Protein AF-0000000085055663 (afdb_homodimer)

Foldseek 3Di:
DPPPCLQADDLQLLLCLLVVLLNVVVVVLVVLLVVCVVVVQAADDCPPPDLVVLLVVLVVSLLVSLQSLQDFLCCVQVPVSSNVSNLVSCPLGYDPLSSVQLCQLRAQFVVLCVQLADPVSCVVPRVCSSNVLAREWEFQDFQQDDPPSQPQAWEWEADLVVQKTFIFQPDNRNWGWFTWQCAQQHFKYFHWHFYQAPNDTQTTFTFIGTQADSVVRDGDPQKDKHFPDDALASSNIGIMIMGGGRDIGHLNRTSDPAWHADNNGDIDGPDDGNVVVVVVSVLSSQSSLLVLLVLLLVLLLLLLLLLLLLQQFDFDDDDPPDGGHRNCPDCVNLLLSLLSLLVSSLSSLVSSVLSVCVNVCVPDPLSSLLSSLLSLLSSQVSLVSSLVSLVVSLVSNPPLSVDCLQVSSNSSSNSVCSQPPPDHLLPSLLSNLVSVVVVVVVVCVVCPPVVVVVLVVVLVVLLVDCCQAPNADLCSLLDLVSLLVLLVSQLSVLNVVLVVQLVVCVVVVDDSVRSCVVSSVSSSSNSNSVSLSSSLVSLVVSLVPRDDVSNSVLSSLSSSLNRLVVCLVCVVVCVVSNRYDPVNSVSSVVSNSVSSVVNSSNSNSSSVSPVDNQPRSQNLSSHPVSPSVVSVCVVVVPDPPPD/DPPPPLLADDLQLLLCLLVVLLNVVVVVLVVLLVVCVVVVQAADDCPPPDLVVLQVVLVVSLLVSLQSLQDFLCCVQVPVSNNVSNLVSCPLGYDPLSSVQLCQLRAQFVVLCVQLADPVSCVVPRVCSSNVLAREWEFQDFQQDDPPSQPQAWEWEADLVVQKTFIFQPDNRNWGWFTWQCAQQHFKYFHWHFYQAPNDTQTTFTFIGTQADSVVRDGDPQKDKHFPDDALASSNIGIMIMGGGRDIDHLNRTSDPAWHADNNGDIDGPDDGNVVVVVVSVLSSQSSLLVLLVLLLVLLLLLLLLLLLLQQFDFDDDDPPDGGHRNCPDCVNLLLSLLSLLVSSLSSLVSSVLSVCVNVCVPDPLSSLQSSLLSLLSSQVSLVSSLVSLVVSLVSNPPLSVDCLQVSSNSSSNSVCSQPPPDHLLPSLLSNLVSVVVVVVVVCVVCPPVVVVVLVVVLVVLLVDCCQAPNQDLCSLLDLVSLLVLLVSQLSVLNVVLVVQLVVCVVVVDDSVRSCVVSSVSSSSNSNSVSLSSSLVSLVVSLVPRDDPSNSVLSSLSSSLNRLVVCLVCVVVCVVSNRYDPVNSVSSVVSNSVSSVVNSSNSNSSSVSPVDNQPRSQNLSSHPVSPSVVSVCVVVVPDPPPD

Nearest PDB structures (foldseek):
  2fon-assembly1_A  TM=8.811E-01  e=2.218E-34  Solanum lycopersicum
  1w07-assembly1_B  TM=8.565E-01  e=5.451E-35  Arabidopsis thaliana
  5k3i-assembly4_H  TM=8.614E-01  e=7.615E-34  Caenorhabditis elegans
  5k3i-assembly1_B  TM=8.700E-01  e=1.637E-33  Caenorhabditis elegans
  5k3i-assembly2_D  TM=8.059E-01  e=2.614E-33  Caenorhabditis elegans

Radius of gyration: 31.59 Å; Cα contacts (8 Å, |Δi|>4): 2130; chains: 2; bounding box: 74×105×74 Å

Secondary structure (DSSP, 8-state):
----------HHHHHHHHTGGGGGGHHHHHHHHHHHHHTT--PPP-TT--HHHHHHHHHHHHHHHHHT----TTHHHH-HHHHHHHHHHHBTTB-HHHHHHHHIIIIIIIHHHHHHS-HHHHHHHHHHHHTTSS-EEEE--BSS-SS-GGG---EEEEETTTTEEEEE--SGGG-EEEETT-SSS--EEEEEEEEEETTEEEEEEEEEEE-B-TTT-PBPTTEEEEE---BSS-TTS--EEEEESSEEEEGGGB--SSEEE-TTS-EEESSS-HHHHHHHHHHT--HHHHHHHHHHHHHHHHHHHHHHHHHTT-EE--STTSPPEEGGGSHHHHHHHHHHHHHHHHHHHHHHHHHHTTTGGGG-HHHHHHHHHHHHHHHHHHHHHHHHHHHHHHHHTHHHHHBGGG-HHHHHHHHHHHHHTT--HHHHHHHHHHHHHHHHHHHHHHHHHHHHHHHHHHHHHHHH-HHHHT---HHHHT-HHHHHHHHHHHHHHHHHHHHHHHHHHHHTT--HHHHHHHTHHHHHHHHHHHHHHHHHHHHHHHHHT---HHHHHHHHHHHHHHHHHHHHHTHHHHHHTTSS-HHHHHHHHHHHHHHHHHHGGGHHHHHHTS-S-TTTS--GGG-TT--HHHHHHHHHT------/----------HHHHHHHHTGGGGGGHHHHHHHHHHHHHTT--PPP-TT--HHHHHHHHHHHHHHHHHT----TTHHHH-HHHHHHHHHHHBTTB-HHHHHHHHIIIIIIIHHHHHHS-HHHHHHHHHHHHTTSS-EEEE--BSS-SS-GGG---EEEEETTTTEEEEE--SGGG-EEEETT-SSS--EEEEEEEEEETTEEEEEEEEEEE-B-TTT-PBPTTEEEEE---BSS-TTS--EEEEESSEEEEGGGB--SSEEE-TTS-EEESSS-HHHHHHHHHHT--HHHHHHHHHHHHHHHHHHHHHHHHHTT-EE--STTSPPEEGGGSHHHHHHHHHHHHHHHHHHHHHHHHHHTTTGGGG-HHHHHHHHHHHHHHHHHHHHHHHHHHHHHHHHTHHHHHBGGG-HHHHHHHHHHHHHTT--HHHHHHHHHHHHHHHHHHHHHHHHHHHHHHHHHHHHHHHH-HHHHT---HHHHT-HHHHHHHHHHHHHHHHHHHHHHHHHHHHTT--HHHHHHHTHHHHHHHHHHHHHHHHHHHHHHHHHT---HHHHHHHHHHHHHHHHHHHHHTHHHHHHTTSS-HHHHHHHHHHHHHHHHHHGGGHHHHHHT--S-TTTT--GGG-TT--HHHHHHHHHT------

Structure (mmCIF, N/CA/C/O backbone):
data_AF-0000000085055663-model_v1
#
loop_
_entity.id
_entity.type
_entity.pdbx_description
1 polymer 'Acyl-coenzyme A oxidase'
#
loop_
_atom_site.group_PDB
_atom_site.id
_atom_site.type_symbol
_atom_site.label_atom_id
_atom_site.label_alt_id
_atom_site.label_comp_id
_atom_site.label_asym_id
_atom_site.label_entity_id
_atom_site.label_seq_id
_atom_site.pdbx_PDB_ins_code
_atom_site.Cartn_x
_atom_site.Cartn_y
_atom_site.Cartn_z
_atom_site.occupancy
_atom_site.B_iso_or_equiv
_atom_site.auth_seq_id
_atom_site.auth_comp_id
_atom_site.auth_asym_id
_atom_site.auth_atom_id
_atom_site.pdbx_PDB_model_num
ATOM 1 N N . MET A 1 1 ? 12.133 -33 34.438 1 20.69 1 MET A N 1
ATOM 2 C CA . MET A 1 1 ? 10.992 -32.094 34.594 1 20.69 1 MET A CA 1
ATOM 3 C C . MET A 1 1 ? 11.367 -30.656 34.281 1 20.69 1 MET A C 1
ATOM 5 O O . MET A 1 1 ? 11.828 -29.906 35.125 1 20.69 1 MET A O 1
ATOM 9 N N . THR A 1 2 ? 12.234 -30.453 33.281 1 27.3 2 THR A N 1
ATOM 10 C CA . THR A 1 2 ? 12.812 -29.188 32.844 1 27.3 2 THR A CA 1
ATOM 11 C C . THR A 1 2 ? 11.727 -28.125 32.656 1 27.3 2 THR A C 1
ATOM 13 O O . THR A 1 2 ? 10.828 -28.297 31.844 1 27.3 2 THR A O 1
ATOM 16 N N . GLN A 1 3 ? 11.258 -27.641 33.781 1 29.89 3 GLN A N 1
ATOM 17 C CA . GLN A 1 3 ? 10.219 -26.625 33.938 1 29.89 3 GLN A CA 1
ATOM 18 C C . GLN A 1 3 ? 10.336 -25.547 32.875 1 29.89 3 GLN A C 1
ATOM 20 O O . GLN A 1 3 ? 11.375 -24.891 32.781 1 29.89 3 GLN A O 1
ATOM 25 N N . ASN A 1 4 ? 9.906 -25.781 31.625 1 35.12 4 ASN A N 1
ATOM 26 C CA . ASN A 1 4 ? 9.859 -24.922 30.453 1 35.12 4 ASN A CA 1
ATOM 27 C C . ASN A 1 4 ? 9.438 -23.5 30.828 1 35.12 4 ASN A C 1
ATOM 29 O O . ASN A 1 4 ? 8.266 -23.25 31.125 1 35.12 4 ASN A O 1
ATOM 33 N N . PHE A 1 5 ? 10.133 -22.891 31.625 1 36.38 5 PHE A N 1
ATOM 34 C CA . PHE A 1 5 ? 9.969 -21.484 31.984 1 36.38 5 PHE A CA 1
ATOM 35 C C . PHE A 1 5 ? 9.688 -20.641 30.734 1 36.38 5 PHE A C 1
ATOM 37 O O . PHE A 1 5 ? 10.547 -20.5 29.875 1 36.38 5 PHE A O 1
ATOM 44 N N . LYS A 1 6 ? 8.562 -20.641 30.297 1 49.31 6 LYS A N 1
ATOM 45 C CA . LYS A 1 6 ? 8.219 -19.688 29.25 1 49.31 6 LYS A CA 1
ATOM 46 C C . LYS A 1 6 ? 8.281 -18.25 29.766 1 49.31 6 LYS A C 1
ATOM 48 O O . LYS A 1 6 ? 7.496 -17.859 30.625 1 49.31 6 LYS A O 1
ATOM 53 N N . PRO A 1 7 ? 9.383 -17.578 29.844 1 58.62 7 PRO A N 1
ATOM 54 C CA . PRO A 1 7 ? 9.414 -16.188 30.297 1 58.62 7 PRO A CA 1
ATOM 55 C C . PRO A 1 7 ? 8.203 -15.391 29.812 1 58.62 7 PRO A C 1
ATOM 57 O O . PRO A 1 7 ? 7.777 -15.539 28.672 1 58.62 7 PRO A O 1
ATOM 60 N N . SER A 1 8 ? 7.297 -15.016 30.875 1 71.88 8 SER A N 1
ATOM 61 C CA . SER A 1 8 ? 6.094 -14.266 30.516 1 71.88 8 SER A CA 1
ATOM 62 C C . SER A 1 8 ? 6.215 -12.805 30.922 1 71.88 8 SER A C 1
ATOM 64 O O . SER A 1 8 ? 6.797 -12.492 31.969 1 71.88 8 SER A O 1
ATOM 66 N N . ILE A 1 9 ? 6.055 -11.891 30.047 1 84.88 9 ILE A N 1
ATOM 67 C CA . ILE A 1 9 ? 5.977 -10.461 30.297 1 84.88 9 ILE A CA 1
ATOM 68 C C . ILE A 1 9 ? 4.656 -10.133 31 1 84.88 9 ILE A C 1
ATOM 70 O O . ILE A 1 9 ? 3.633 -10.766 30.734 1 84.88 9 ILE A O 1
ATOM 74 N N . ASP A 1 10 ? 4.734 -9.328 32.031 1 87.88 10 ASP A N 1
ATOM 75 C CA . ASP A 1 10 ? 3.504 -8.836 32.625 1 87.88 10 ASP A CA 1
ATOM 76 C C . ASP A 1 10 ? 2.76 -7.895 31.688 1 87.88 10 ASP A C 1
ATOM 78 O O . ASP A 1 10 ? 3.164 -6.746 31.5 1 87.88 10 ASP A O 1
ATOM 82 N N . ILE A 1 11 ? 1.694 -8.297 31.219 1 90.38 11 ILE A N 1
ATOM 83 C CA . ILE A 1 11 ? 0.915 -7.602 30.188 1 90.38 11 ILE A CA 1
ATOM 84 C C . ILE A 1 11 ? 0.383 -6.285 30.75 1 90.38 11 ILE A C 1
ATOM 86 O O . ILE A 1 11 ? 0.276 -5.293 30.031 1 90.38 11 ILE A O 1
ATOM 90 N N . ASN A 1 12 ? 0.046 -6.207 31.984 1 89.19 12 ASN A N 1
ATOM 91 C CA . ASN A 1 12 ? -0.49 -4.996 32.594 1 89.19 12 ASN A CA 1
ATOM 92 C C . ASN A 1 12 ? 0.589 -3.93 32.781 1 89.19 12 ASN A C 1
ATOM 94 O O . ASN A 1 12 ? 0.325 -2.738 32.594 1 89.19 12 ASN A O 1
ATOM 98 N N . VAL A 1 13 ? 1.715 -4.41 33.156 1 91 13 VAL A N 1
ATOM 99 C CA . VAL A 1 13 ? 2.836 -3.484 33.281 1 91 13 VAL A CA 1
ATOM 100 C C . VAL A 1 13 ? 3.18 -2.891 31.922 1 91 13 VAL A C 1
ATOM 102 O O . VAL A 1 13 ? 3.375 -1.68 31.781 1 91 13 VAL A O 1
ATOM 105 N N . LEU A 1 14 ? 3.232 -3.73 30.969 1 93.19 14 LEU A N 1
ATOM 106 C CA . LEU A 1 14 ? 3.559 -3.27 29.625 1 93.19 14 LEU A CA 1
ATOM 107 C C . LEU A 1 14 ? 2.492 -2.312 29.109 1 93.19 14 LEU A C 1
ATOM 109 O O . LEU A 1 14 ? 2.809 -1.321 28.438 1 93.19 14 LEU A O 1
ATOM 113 N N . TYR A 1 15 ? 1.213 -2.602 29.391 1 92.06 15 TYR A N 1
ATOM 114 C CA . TYR A 1 15 ? 0.123 -1.715 29 1 92.06 15 TYR A CA 1
ATOM 115 C C . TYR A 1 15 ? 0.318 -0.321 29.578 1 92.06 15 TYR A C 1
ATOM 117 O O . TYR A 1 15 ? 0.139 0.681 28.875 1 92.06 15 TYR A O 1
ATOM 125 N N . ARG A 1 16 ? 0.728 -0.245 30.781 1 90.81 16 ARG A N 1
ATOM 126 C CA . ARG A 1 16 ? 0.912 1.031 31.469 1 90.81 16 ARG A CA 1
ATOM 127 C C . ARG A 1 16 ? 2.092 1.8 30.891 1 90.81 16 ARG A C 1
ATOM 129 O O . ARG A 1 16 ? 2.051 3.027 30.781 1 90.81 16 ARG A O 1
ATOM 136 N N . ILE A 1 17 ? 3.082 1.057 30.562 1 92.56 17 ILE A N 1
ATOM 137 C CA . ILE A 1 17 ? 4.262 1.69 29.984 1 92.56 17 ILE A CA 1
ATOM 138 C C . ILE A 1 17 ? 3.924 2.244 28.609 1 92.56 17 ILE A C 1
ATOM 140 O O . ILE A 1 17 ? 4.273 3.383 28.281 1 92.56 17 ILE A O 1
ATOM 144 N N . ARG A 1 18 ? 3.211 1.505 27.781 1 92.81 18 ARG A N 1
ATOM 145 C CA . ARG A 1 18 ? 2.863 1.86 26.422 1 92.81 18 ARG A CA 1
ATOM 146 C C . ARG A 1 18 ? 1.896 3.039 26.375 1 92.81 18 ARG A C 1
ATOM 148 O O . ARG A 1 18 ? 1.894 3.82 25.422 1 92.81 18 ARG A O 1
ATOM 155 N N . ASN A 1 19 ? 1.07 3.184 27.438 1 90.5 19 ASN A N 1
ATOM 156 C CA . ASN A 1 19 ? 0.067 4.238 27.516 1 90.5 19 ASN A CA 1
ATOM 157 C C . ASN A 1 19 ? 0.319 5.164 28.703 1 90.5 19 ASN A C 1
ATOM 159 O O . ASN A 1 19 ? -0.625 5.664 29.312 1 90.5 19 ASN A O 1
ATOM 163 N N . GLY A 1 20 ? 1.525 5.453 28.984 1 89 20 GLY A N 1
ATOM 164 C CA . GLY A 1 20 ? 1.96 6.164 30.172 1 89 20 GLY A CA 1
ATOM 165 C C . GLY A 1 20 ? 1.238 7.484 30.375 1 89 20 GLY A C 1
ATOM 166 O O . GLY A 1 20 ? 0.708 7.746 31.453 1 89 20 GLY A O 1
ATOM 167 N N . PRO A 1 21 ? 1.155 8.266 29.344 1 91.88 21 PRO A N 1
ATOM 168 C CA . PRO A 1 21 ? 0.544 9.586 29.516 1 91.88 21 PRO A CA 1
ATOM 169 C C . PRO A 1 21 ? -0.942 9.508 29.859 1 91.88 21 PRO A C 1
ATOM 171 O O . PRO A 1 21 ? -1.501 10.453 30.422 1 91.88 21 PRO A O 1
ATOM 174 N N . LEU A 1 22 ? -1.642 8.391 29.547 1 92.5 22 LEU A N 1
ATOM 175 C CA . LEU A 1 22 ? -3.082 8.281 29.75 1 92.5 22 LEU A CA 1
ATOM 176 C C . LEU A 1 22 ? -3.393 7.328 30.906 1 92.5 22 LEU A C 1
ATOM 178 O O . LEU A 1 22 ? -4.547 6.945 31.109 1 92.5 22 LEU A O 1
ATOM 182 N N . LYS A 1 23 ? -2.369 6.965 31.688 1 89.62 23 LYS A N 1
ATOM 183 C CA . LYS A 1 23 ? -2.535 5.996 32.781 1 89.62 23 LYS A CA 1
ATOM 184 C C . LYS A 1 23 ? -3.539 6.496 33.812 1 89.62 23 LYS A C 1
ATOM 186 O O . LYS A 1 23 ? -4.328 5.715 34.344 1 89.62 23 LYS A O 1
ATOM 191 N N . ASP A 1 24 ? -3.518 7.773 34.094 1 93.31 24 ASP A N 1
ATOM 192 C CA . ASP A 1 24 ? -4.371 8.352 35.125 1 93.31 24 ASP A CA 1
ATOM 193 C C . ASP A 1 24 ? -5.785 8.586 34.594 1 93.31 24 ASP A C 1
ATOM 195 O O . ASP A 1 24 ? -6.668 9.008 35.344 1 93.31 24 ASP A O 1
ATOM 199 N N . TYR A 1 25 ? -6.031 8.32 33.344 1 95.75 25 TYR A N 1
ATOM 200 C CA . TYR A 1 25 ? -7.332 8.555 32.719 1 95.75 25 TYR A CA 1
ATOM 201 C C . TYR A 1 25 ? -8.031 7.242 32.406 1 95.75 25 TYR A C 1
ATOM 203 O O . TYR A 1 25 ? -8.992 7.223 31.625 1 95.75 25 TYR A O 1
ATOM 211 N N . GLN A 1 26 ? -7.539 6.152 32.969 1 93.06 26 GLN A N 1
ATOM 212 C CA . GLN A 1 26 ? -8.117 4.84 32.688 1 93.06 26 GLN A CA 1
ATOM 213 C C . GLN A 1 26 ? -9.578 4.781 33.125 1 93.06 26 GLN A C 1
ATOM 215 O O . GLN A 1 26 ? -10.406 4.176 32.438 1 93.06 26 GLN A O 1
ATOM 220 N N . SER A 1 27 ? -9.867 5.375 34.219 1 95.38 27 SER A N 1
ATOM 221 C CA . SER A 1 27 ? -11.25 5.395 34.719 1 95.38 27 SER A CA 1
ATOM 222 C C . SER A 1 27 ? -12.164 6.129 33.719 1 95.38 27 SER A C 1
ATOM 224 O O . SER A 1 27 ? -13.305 5.73 33.531 1 95.38 27 SER A O 1
ATOM 226 N N . ASP A 1 28 ? -11.703 7.211 33.125 1 95.56 28 ASP A N 1
ATOM 227 C CA . ASP A 1 28 ? -12.453 7.949 32.125 1 95.56 28 ASP A CA 1
ATOM 228 C C . ASP A 1 28 ? -12.734 7.082 30.891 1 95.56 28 ASP A C 1
ATOM 230 O O . ASP A 1 28 ? -13.836 7.098 30.344 1 95.56 28 ASP A O 1
ATOM 234 N N . ILE A 1 29 ? -11.711 6.371 30.5 1 93.56 29 ILE A N 1
ATOM 235 C CA . ILE A 1 29 ? -11.828 5.48 29.344 1 93.56 29 ILE A CA 1
ATOM 236 C C . ILE A 1 29 ? -12.875 4.41 29.625 1 93.56 29 ILE A C 1
ATOM 238 O O . ILE A 1 29 ? -13.789 4.203 28.828 1 93.56 29 ILE A O 1
ATOM 242 N N . ASP A 1 30 ? -12.766 3.754 30.812 1 93.06 30 ASP A N 1
ATOM 243 C CA . ASP A 1 30 ? -13.664 2.662 31.188 1 93.06 30 ASP A CA 1
ATOM 244 C C . ASP A 1 30 ? -15.109 3.152 31.297 1 93.06 30 ASP A C 1
ATOM 246 O O . ASP A 1 30 ? -16.0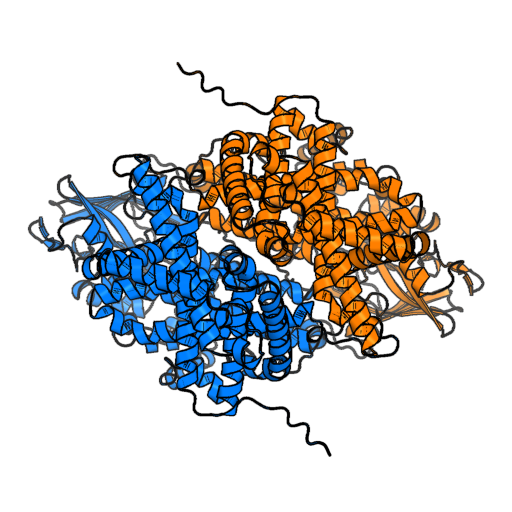31 2.484 30.844 1 93.06 30 ASP A O 1
ATOM 250 N N . GLU A 1 31 ? -15.266 4.25 31.906 1 95.62 31 GLU A N 1
ATOM 251 C CA . GLU A 1 31 ? -16.594 4.824 32.062 1 95.62 31 GLU A CA 1
ATOM 252 C C . GLU A 1 31 ? -17.234 5.156 30.734 1 95.62 31 GLU A C 1
ATOM 254 O O . GLU A 1 31 ? -18.422 4.902 30.531 1 95.62 31 GLU A O 1
ATOM 259 N N . PHE A 1 32 ? -16.484 5.777 29.891 1 95.38 32 PHE A N 1
ATOM 260 C CA . PHE A 1 32 ? -17.016 6.148 28.578 1 95.38 32 PHE A CA 1
ATOM 261 C C . PHE A 1 32 ? -17.391 4.91 27.781 1 95.38 32 PHE A C 1
ATOM 263 O O . PHE A 1 32 ? -18.438 4.883 27.125 1 95.38 32 PHE A O 1
ATOM 270 N N . GLN A 1 33 ? -16.578 3.885 27.812 1 92.38 33 GLN A N 1
ATOM 271 C CA . GLN A 1 33 ? -16.891 2.637 27.125 1 92.38 33 GLN A CA 1
ATOM 272 C C . GLN A 1 33 ? -18.141 1.986 27.672 1 92.38 33 GLN A C 1
ATOM 274 O O . GLN A 1 33 ? -18.938 1.402 26.938 1 92.38 33 GLN A O 1
ATOM 279 N N . LYS A 1 34 ? -18.297 2.041 28.969 1 94.12 34 LYS A N 1
ATOM 280 C CA . LYS A 1 34 ? -19.5 1.53 29.594 1 94.12 34 LYS A CA 1
ATOM 281 C C . LYS A 1 34 ? -20.734 2.295 29.125 1 94.12 34 LYS A C 1
ATOM 283 O O . LYS A 1 34 ? -21.781 1.695 28.828 1 94.12 34 LYS A O 1
ATOM 288 N N . LEU A 1 35 ? -20.609 3.596 29.062 1 95.5 35 LEU A N 1
ATOM 289 C CA . LEU A 1 35 ? -21.703 4.422 28.578 1 95.5 35 LEU A CA 1
ATOM 290 C C . LEU A 1 35 ? -22.078 4.055 27.141 1 95.5 35 LEU A C 1
ATOM 292 O O . LEU A 1 35 ? -23.25 4.016 26.797 1 95.5 35 LEU A O 1
ATOM 296 N N . ILE A 1 36 ? -21.109 3.834 26.297 1 94.25 36 ILE A N 1
ATOM 297 C CA . ILE A 1 36 ? -21.312 3.457 24.906 1 94.25 36 ILE A CA 1
ATOM 298 C C . ILE A 1 36 ? -22.062 2.123 24.844 1 94.25 36 ILE A C 1
ATOM 300 O O . ILE A 1 36 ? -23.016 1.979 24.078 1 94.25 36 ILE A O 1
ATOM 304 N N . ALA A 1 37 ? -21.594 1.201 25.641 1 91.75 37 ALA A N 1
ATOM 305 C CA . ALA A 1 37 ? -22.219 -0.117 25.688 1 91.75 37 ALA A CA 1
ATOM 306 C C . ALA A 1 37 ? -23.656 -0.024 26.188 1 91.75 37 ALA A C 1
ATOM 308 O O . ALA A 1 37 ? -24.547 -0.672 25.656 1 91.75 37 ALA A O 1
ATOM 309 N N . ASP A 1 38 ? -23.844 0.727 27.203 1 95.06 38 ASP A N 1
ATOM 310 C CA . ASP A 1 38 ? -25.156 0.876 27.828 1 95.06 38 ASP A CA 1
ATOM 311 C C . ASP A 1 38 ? -26.156 1.496 26.844 1 95.06 38 ASP A C 1
ATOM 313 O O . ASP A 1 38 ? -27.359 1.234 26.938 1 95.06 38 ASP A O 1
ATOM 317 N N . ASN A 1 39 ? -25.656 2.293 25.984 1 94.94 39 ASN A N 1
ATOM 318 C CA . ASN A 1 39 ? -26.516 2.936 25 1 94.94 39 ASN A CA 1
ATOM 319 C C . ASN A 1 39 ? -26.562 2.148 23.688 1 94.94 39 ASN A C 1
ATOM 321 O O . ASN A 1 39 ? -27.094 2.633 22.688 1 94.94 39 ASN A O 1
ATOM 325 N N . ARG A 1 40 ? -26.047 1.01 23.531 1 91.31 40 ARG A N 1
ATOM 326 C CA . ARG A 1 40 ? -26.109 0.033 22.438 1 91.31 40 ARG A CA 1
ATOM 327 C C . ARG A 1 40 ? -25.531 0.606 21.156 1 91.31 40 ARG A C 1
ATOM 329 O O . ARG A 1 40 ? -26.062 0.383 20.078 1 91.31 40 ARG A O 1
ATOM 336 N N . ILE A 1 41 ? -24.562 1.494 21.359 1 92.06 41 ILE A N 1
ATOM 337 C CA . ILE A 1 41 ? -23.812 1.962 20.203 1 92.06 41 ILE A CA 1
ATOM 338 C C . ILE A 1 41 ? -22.797 0.896 19.781 1 92.06 41 ILE A C 1
ATOM 340 O O . ILE A 1 41 ? -21.984 0.449 20.594 1 92.06 41 ILE A O 1
ATOM 344 N N . LYS A 1 42 ? -22.922 0.448 18.547 1 85.25 42 LYS A N 1
ATOM 345 C CA . LYS A 1 42 ? -22.078 -0.664 18.125 1 85.25 42 LYS A CA 1
ATOM 346 C C . LYS A 1 42 ? -21.312 -0.31 16.859 1 85.25 42 LYS A C 1
ATOM 348 O O . LYS A 1 42 ? -21.688 0.605 16.125 1 85.25 42 LYS A O 1
ATOM 353 N N . TYR A 1 43 ? -20.25 -1.065 16.688 1 86 43 TYR A N 1
ATOM 354 C CA . TYR A 1 43 ? -19.453 -0.958 15.477 1 86 43 TYR A CA 1
ATOM 355 C C . TYR A 1 43 ? -20.234 -1.444 14.266 1 86 43 TYR A C 1
ATOM 357 O O . TYR A 1 43 ? -20.75 -2.564 14.258 1 86 43 TYR A O 1
ATOM 365 N N . ASN A 1 44 ? -20.328 -0.605 13.305 1 84.81 44 ASN A N 1
ATOM 366 C CA . ASN A 1 44 ? -20.953 -0.977 12.039 1 84.81 44 ASN A CA 1
ATOM 367 C C . ASN A 1 44 ? -19.922 -1.326 10.977 1 84.81 44 ASN A C 1
ATOM 369 O O . ASN A 1 44 ? -19.094 -0.484 10.609 1 84.81 44 ASN A O 1
ATOM 373 N N . GLU A 1 45 ? -19.969 -2.557 10.508 1 87.94 45 GLU A N 1
ATOM 374 C CA . GLU A 1 45 ? -19.078 -2.938 9.406 1 87.94 45 GLU A CA 1
ATOM 375 C C . GLU A 1 45 ? -19.531 -2.312 8.094 1 87.94 45 GLU A C 1
ATOM 377 O O . GLU A 1 45 ? -20.688 -2.504 7.672 1 87.94 45 GLU A O 1
ATOM 382 N N . MET A 1 46 ? -18.656 -1.564 7.43 1 90.94 46 MET A N 1
ATOM 383 C CA . MET A 1 46 ? -19.078 -0.722 6.316 1 90.94 46 MET A CA 1
ATOM 384 C C . MET A 1 46 ? -18.484 -1.209 5.004 1 90.94 46 MET A C 1
ATOM 386 O O . MET A 1 46 ? -18.484 -0.489 4.004 1 90.94 46 MET A O 1
ATOM 390 N N . PHE A 1 47 ? -18.016 -2.4 4.883 1 90.69 47 PHE A N 1
ATOM 391 C CA . PHE A 1 47 ? -17.266 -2.883 3.723 1 90.69 47 PHE A CA 1
ATOM 392 C C . PHE A 1 47 ? -18.125 -2.818 2.467 1 90.69 47 PHE A C 1
ATOM 394 O O . PHE A 1 47 ? -17.625 -2.539 1.377 1 90.69 47 PHE A O 1
ATOM 401 N N . ASP A 1 48 ? -19.391 -3.117 2.607 1 94.69 48 ASP A N 1
ATOM 402 C CA . ASP A 1 48 ? -20.25 -3.332 1.452 1 94.69 48 ASP A CA 1
ATOM 403 C C . ASP A 1 48 ? -21.406 -2.336 1.439 1 94.69 48 ASP A C 1
ATOM 405 O O . ASP A 1 48 ? -22.5 -2.652 0.964 1 94.69 48 ASP A O 1
ATOM 409 N N . VAL A 1 49 ? -21.234 -1.144 1.969 1 95.12 49 VAL A N 1
ATOM 410 C CA . VAL A 1 49 ? -22.25 -0.106 2.08 1 95.12 49 VAL A CA 1
ATOM 411 C C . VAL A 1 49 ? -21.891 1.072 1.178 1 95.12 49 VAL A C 1
ATOM 413 O O . VAL A 1 49 ? -20.734 1.469 1.099 1 95.12 49 VAL A O 1
ATOM 416 N N . ASP A 1 50 ? -22.828 1.57 0.465 1 95.62 50 ASP A N 1
ATOM 417 C CA . ASP A 1 50 ? -22.578 2.701 -0.42 1 95.62 50 ASP A CA 1
ATOM 418 C C . ASP A 1 50 ? -22.25 3.961 0.378 1 95.62 50 ASP A C 1
ATOM 420 O O . ASP A 1 50 ? -22.594 4.066 1.554 1 95.62 50 ASP A O 1
ATOM 424 N N . MET A 1 51 ? -21.641 4.922 -0.262 1 96.31 51 MET A N 1
ATOM 425 C CA . MET A 1 51 ? -21.062 6.082 0.407 1 96.31 51 MET A CA 1
ATOM 426 C C . MET A 1 51 ? -22.141 6.922 1.079 1 96.31 51 MET A C 1
ATOM 428 O O . MET A 1 51 ? -21.953 7.418 2.191 1 96.31 51 MET A O 1
ATOM 432 N N . LYS A 1 52 ? -23.297 7.172 0.418 1 97 52 LYS A N 1
ATOM 433 C CA . LYS A 1 52 ? -24.359 7.996 0.991 1 97 52 LYS A CA 1
ATOM 434 C C . LYS A 1 52 ? -24.906 7.371 2.268 1 97 52 LYS A C 1
ATOM 436 O O . LYS A 1 52 ? -25.109 8.062 3.266 1 97 52 LYS A O 1
ATOM 441 N N . THR A 1 53 ? -25.141 6.059 2.215 1 97.31 53 THR A N 1
ATOM 442 C CA . THR A 1 53 ? -25.609 5.34 3.393 1 97.31 53 THR A CA 1
ATOM 443 C C . THR A 1 53 ? -24.562 5.371 4.5 1 97.31 53 THR A C 1
ATOM 445 O O . THR A 1 53 ? -24.891 5.539 5.676 1 97.31 53 THR A O 1
ATOM 448 N N . GLN A 1 54 ? -23.344 5.191 4.172 1 97 54 GLN A N 1
ATOM 449 C CA . GLN A 1 54 ? -22.266 5.262 5.156 1 97 54 GLN A CA 1
ATOM 450 C C . GLN A 1 54 ? -22.25 6.617 5.852 1 97 54 GLN A C 1
ATOM 452 O O . GLN A 1 54 ? -22.062 6.695 7.07 1 97 54 GLN A O 1
ATOM 457 N N . LYS A 1 55 ? -22.375 7.656 5.055 1 98.06 55 LYS A N 1
ATOM 458 C CA . LYS A 1 55 ? -22.375 9.008 5.609 1 98.06 55 LYS A CA 1
ATOM 459 C C . LYS A 1 55 ? -23.516 9.195 6.609 1 98.06 55 LYS A C 1
ATOM 461 O O . LYS A 1 55 ? -23.312 9.789 7.676 1 98.06 55 LYS A O 1
ATOM 466 N N . ARG A 1 56 ? -24.656 8.688 6.266 1 97.69 56 ARG A N 1
ATOM 467 C CA . ARG A 1 56 ? -25.812 8.781 7.156 1 97.69 56 ARG A CA 1
ATOM 468 C C . ARG A 1 56 ? -25.562 8.008 8.453 1 97.69 56 ARG A C 1
ATOM 470 O O . ARG A 1 56 ? -25.812 8.523 9.539 1 97.69 56 ARG A O 1
ATOM 477 N N . LEU A 1 57 ? -25.109 6.777 8.312 1 97.06 57 LEU A N 1
ATOM 478 C CA . LEU A 1 57 ? -24.859 5.938 9.477 1 97.06 57 LEU A CA 1
ATOM 479 C C . LEU A 1 57 ? -23.781 6.543 10.375 1 97.06 57 LEU A C 1
ATOM 481 O O . LEU A 1 57 ? -23.906 6.527 11.602 1 97.06 57 LEU A O 1
ATOM 485 N N . THR A 1 58 ? -22.75 7.035 9.781 1 97.38 58 THR A N 1
ATOM 486 C CA . THR A 1 58 ? -21.672 7.684 10.516 1 97.38 58 THR A CA 1
ATOM 487 C C . THR A 1 58 ? -22.203 8.891 11.289 1 97.38 58 THR A C 1
ATOM 489 O O . THR A 1 58 ? -21.891 9.062 12.469 1 97.38 58 THR A O 1
ATOM 492 N N . ASN A 1 59 ? -22.953 9.742 10.594 1 97.56 59 ASN A N 1
ATOM 493 C CA . ASN A 1 59 ? -23.516 10.914 11.25 1 97.56 59 ASN A CA 1
ATOM 494 C C . ASN A 1 59 ? -24.391 10.531 12.438 1 97.56 59 ASN A C 1
ATOM 496 O O . ASN A 1 59 ? -24.344 11.172 13.484 1 97.56 59 ASN A O 1
ATOM 500 N N . ASP A 1 60 ? -25.188 9.516 12.281 1 96.94 60 ASP A N 1
ATOM 501 C CA . ASP A 1 60 ? -26.062 9.047 13.352 1 96.94 60 ASP A CA 1
ATOM 502 C C . ASP A 1 60 ? -25.266 8.555 14.547 1 96.94 60 ASP A C 1
ATOM 504 O O . ASP A 1 60 ? -25.609 8.859 15.695 1 96.94 60 ASP A O 1
ATOM 508 N N . THR A 1 61 ? -24.234 7.801 14.281 1 97 61 THR A N 1
ATOM 509 C CA . THR A 1 61 ? -23.359 7.305 15.344 1 97 61 THR A CA 1
ATOM 510 C C . THR A 1 61 ? -22.734 8.461 16.109 1 97 61 THR A C 1
ATOM 512 O O . THR A 1 61 ? -22.703 8.445 17.344 1 97 61 THR A O 1
ATOM 515 N N . VAL A 1 62 ? -22.25 9.484 15.445 1 97.5 62 VAL A N 1
ATOM 516 C CA . VAL A 1 62 ? -21.578 10.617 16.078 1 97.5 62 VAL A CA 1
ATOM 517 C C . VAL A 1 62 ? -22.578 11.414 16.906 1 97.5 62 VAL A C 1
ATOM 519 O O . VAL A 1 62 ? -22.25 11.875 18.016 1 97.5 62 VAL A O 1
ATOM 522 N N . LYS A 1 63 ? -23.766 11.594 16.375 1 96.81 63 LYS A N 1
ATOM 523 C CA . LYS A 1 63 ? -24.812 12.266 17.125 1 96.81 63 LYS A CA 1
ATOM 524 C C . LYS A 1 63 ? -25.062 11.57 18.469 1 96.81 63 LYS A C 1
ATOM 526 O O . LYS A 1 63 ? -25.203 12.227 19.5 1 96.81 63 LYS A O 1
ATOM 531 N N . GLU A 1 64 ? -25.141 10.258 18.422 1 96.81 64 GLU A N 1
ATOM 532 C CA . GLU A 1 64 ? -25.375 9.477 19.625 1 96.81 64 GLU A CA 1
ATOM 533 C C . GLU A 1 64 ? -24.219 9.633 20.609 1 96.81 64 GLU A C 1
ATOM 535 O O . GLU A 1 64 ? -24.422 9.734 21.812 1 96.81 64 GLU A O 1
ATOM 540 N N . ILE A 1 65 ? -23.016 9.641 20.109 1 97.31 65 ILE A N 1
ATOM 541 C CA . ILE A 1 65 ? -21.828 9.773 20.953 1 97.31 65 ILE A CA 1
ATOM 542 C C . ILE A 1 65 ? -21.828 11.148 21.625 1 97.31 65 ILE A C 1
ATOM 544 O O . ILE A 1 65 ? -21.547 11.266 22.812 1 97.31 65 ILE A O 1
ATOM 548 N N . CYS A 1 66 ? -22.141 12.211 20.859 1 96.69 66 CYS A N 1
ATOM 549 C CA . CYS A 1 66 ? -22.125 13.57 21.375 1 96.69 66 CYS A CA 1
ATOM 550 C C . CYS A 1 66 ? -23.219 13.75 22.438 1 96.69 66 CYS A C 1
ATOM 552 O O . CYS A 1 66 ? -23.031 14.492 23.406 1 96.69 66 CYS A O 1
ATOM 554 N N . LYS A 1 67 ? -24.281 13.039 22.297 1 95.56 67 LYS A N 1
ATOM 555 C CA . LYS A 1 67 ? -25.391 13.117 23.25 1 95.56 67 LYS A CA 1
ATOM 556 C C . LYS A 1 67 ? -24.969 12.602 24.625 1 95.56 67 LYS A C 1
ATOM 558 O O . LYS A 1 67 ? -25.578 12.961 25.641 1 95.56 67 LYS A O 1
ATOM 563 N N . LEU A 1 68 ? -23.953 11.742 24.625 1 96.44 68 LEU A N 1
ATOM 564 C CA . LEU A 1 68 ? -23.5 11.211 25.906 1 96.44 68 LEU A CA 1
ATOM 565 C C . LEU A 1 68 ? -22.875 12.305 26.766 1 96.44 68 LEU A C 1
ATOM 567 O O . LEU A 1 68 ? -22.688 12.141 27.969 1 96.44 68 LEU A O 1
ATOM 571 N N . GLY A 1 69 ? -22.344 13.438 26.172 1 95.5 69 GLY A N 1
ATOM 572 C CA . GLY A 1 69 ? -22.031 14.664 26.891 1 95.5 69 GLY A CA 1
ATOM 573 C C . GLY A 1 69 ? -20.625 14.672 27.453 1 95.5 69 GLY A C 1
ATOM 574 O O . GLY A 1 69 ? -20.25 15.578 28.203 1 95.5 69 GLY A O 1
ATOM 575 N N . LYS A 1 70 ? -19.812 13.695 27.094 1 96.06 70 LYS A N 1
ATOM 576 C CA . LYS A 1 70 ? -18.469 13.602 27.672 1 96.06 70 LYS A CA 1
ATOM 577 C C . LYS A 1 70 ? -17.484 14.477 26.922 1 96.06 70 LYS A C 1
ATOM 579 O O . LYS A 1 70 ? -16.578 15.062 27.516 1 96.06 70 LYS A O 1
ATOM 584 N N . MET A 1 71 ? -17.625 14.594 25.641 1 95.69 71 MET A N 1
ATOM 585 C CA . MET A 1 71 ? -16.672 15.336 24.812 1 95.69 71 MET A CA 1
ATOM 586 C C . MET A 1 71 ? -17.094 16.797 24.672 1 95.69 71 MET A C 1
ATOM 588 O O . MET A 1 71 ? -18.234 17.078 24.297 1 95.69 71 MET A O 1
ATOM 592 N N . GLN A 1 72 ? -16.141 17.672 24.969 1 97.12 72 GLN A N 1
ATOM 593 C CA . GLN A 1 72 ? -16.344 19.109 24.906 1 97.12 72 GLN A CA 1
ATOM 594 C C . GLN A 1 72 ? -15.148 19.812 24.281 1 97.12 72 GLN A C 1
ATOM 596 O O . GLN A 1 72 ? -14 19.438 24.531 1 97.12 72 GLN A O 1
ATOM 601 N N . VAL A 1 73 ? -15.406 20.844 23.562 1 96.62 73 VAL A N 1
ATOM 602 C CA . VAL A 1 73 ? -14.352 21.594 22.891 1 96.62 73 VAL A CA 1
ATOM 603 C C . VAL A 1 73 ? -13.359 22.125 23.922 1 96.62 73 VAL A C 1
ATOM 605 O O . VAL A 1 73 ? -12.148 22.125 23.688 1 96.62 73 VAL A O 1
ATOM 608 N N . GLN A 1 74 ? -13.789 22.484 25.094 1 95.81 74 GLN A N 1
ATOM 609 C CA . GLN A 1 74 ? -12.984 23.094 26.141 1 95.81 74 GLN A CA 1
ATOM 610 C C . GLN A 1 74 ? -11.914 22.141 26.641 1 95.81 74 GLN A C 1
ATOM 612 O O . GLN A 1 74 ? -10.867 22.578 27.141 1 95.81 74 GLN A O 1
ATOM 617 N N . LEU A 1 75 ? -12.148 20.875 26.5 1 95.19 75 LEU A N 1
ATOM 618 C CA . LEU A 1 75 ? -11.195 19.875 26.969 1 95.19 75 LEU A CA 1
ATOM 619 C C . LEU A 1 75 ? -9.891 19.969 26.172 1 95.19 75 LEU A C 1
ATOM 621 O O . LEU A 1 75 ? -8.828 19.594 26.688 1 95.19 75 LEU A O 1
ATOM 625 N N . LEU A 1 76 ? -9.945 20.484 24.984 1 92.69 76 LEU A N 1
ATOM 626 C CA . LEU A 1 76 ? -8.758 20.609 24.156 1 92.69 76 LEU A CA 1
ATOM 627 C C . LEU A 1 76 ? -7.715 21.5 24.828 1 92.69 76 LEU A C 1
ATOM 629 O O . LEU A 1 76 ? -6.512 21.312 24.625 1 92.69 76 LEU A O 1
ATOM 633 N N . LYS A 1 77 ? -8.141 22.406 25.578 1 90.25 77 LYS A N 1
ATOM 634 C CA . LYS A 1 77 ? -7.254 23.344 26.266 1 90.25 77 LYS A CA 1
ATOM 635 C C . LYS A 1 77 ? -7.145 22.984 27.75 1 90.25 77 LYS A C 1
ATOM 637 O O . LYS A 1 77 ? -6.039 22.906 28.297 1 90.25 77 LYS A O 1
ATOM 642 N N . ASP A 1 78 ? -8.266 22.688 28.438 1 93.94 78 ASP A N 1
ATOM 643 C CA . ASP A 1 78 ? -8.32 22.516 29.875 1 93.94 78 ASP A CA 1
ATOM 644 C C . ASP A 1 78 ? -7.715 21.188 30.297 1 93.94 78 ASP A C 1
ATOM 646 O O . ASP A 1 78 ? -7.086 21.078 31.359 1 93.94 78 ASP A O 1
ATOM 650 N N . ASP A 1 79 ? -7.973 20.188 29.562 1 94.94 79 ASP A N 1
ATOM 651 C CA . ASP A 1 79 ? -7.488 18.828 29.844 1 94.94 79 ASP A CA 1
ATOM 652 C C . ASP A 1 79 ? -7.367 18 28.578 1 94.94 79 ASP A C 1
ATOM 654 O O . ASP A 1 79 ? -8.133 17.062 28.359 1 94.94 79 ASP A O 1
ATOM 658 N N . PRO A 1 80 ? -6.359 18.297 27.734 1 92.94 80 PRO A N 1
ATOM 659 C CA . PRO A 1 80 ? -6.215 17.609 26.453 1 92.94 80 PRO A CA 1
ATOM 660 C C . PRO A 1 80 ? -6.027 16.094 26.609 1 92.94 80 PRO A C 1
ATOM 662 O O . PRO A 1 80 ? -6.449 15.328 25.75 1 92.94 80 PRO A O 1
ATOM 665 N N . LYS A 1 81 ? -5.418 15.664 27.672 1 94.56 81 LYS A N 1
ATOM 666 C CA . LYS A 1 81 ? -5.23 14.234 27.906 1 94.56 81 LYS A CA 1
ATOM 667 C C . LYS A 1 81 ? -6.57 13.531 28.109 1 94.56 81 LYS A C 1
ATOM 669 O O . LYS A 1 81 ? -6.742 12.383 27.688 1 94.56 81 LYS A O 1
ATOM 674 N N . LYS A 1 82 ? -7.504 14.18 28.812 1 96.06 82 LYS A N 1
ATOM 675 C CA . LYS A 1 82 ? -8.844 13.617 28.969 1 96.06 82 LYS A CA 1
ATOM 676 C C . LYS A 1 82 ? -9.539 13.469 27.625 1 96.06 82 LYS A C 1
ATOM 678 O O . LYS A 1 82 ? -10.18 12.445 27.359 1 96.06 82 LYS A O 1
ATOM 683 N N . MET A 1 83 ? -9.469 14.461 26.781 1 94.88 83 MET A N 1
ATOM 684 C CA . MET A 1 83 ? -10.023 14.375 25.438 1 94.88 83 MET A CA 1
ATOM 685 C C . MET A 1 83 ? -9.406 13.203 24.672 1 94.88 83 MET A C 1
ATOM 687 O O . MET A 1 83 ? -10.125 12.453 24 1 94.88 83 MET A O 1
ATOM 691 N N . LEU A 1 84 ? -8.078 13.078 24.766 1 94.12 84 LEU A N 1
ATOM 692 C CA . LEU A 1 84 ? -7.387 11.992 24.094 1 94.12 84 LEU A CA 1
ATOM 693 C C . LEU A 1 84 ? -7.836 10.641 24.625 1 94.12 84 LEU A C 1
ATOM 695 O O . LEU A 1 84 ? -7.949 9.672 23.875 1 94.12 84 LEU A O 1
ATOM 699 N N . ALA A 1 85 ? -8.062 10.578 25.938 1 94.5 85 ALA A N 1
ATOM 700 C CA . ALA A 1 85 ? -8.562 9.359 26.562 1 94.5 85 ALA A CA 1
ATOM 701 C C . ALA A 1 85 ? -9.93 8.977 26 1 94.5 85 ALA A C 1
ATOM 703 O O . ALA A 1 85 ? -10.203 7.801 25.75 1 94.5 85 ALA A O 1
ATOM 704 N N . TYR A 1 86 ? -10.797 9.945 25.828 1 95.44 86 TYR A N 1
ATOM 705 C CA . TYR A 1 86 ? -12.117 9.688 25.266 1 95.44 86 TYR A CA 1
ATOM 706 C C . TYR A 1 86 ? -12.008 9.227 23.812 1 95.44 86 TYR A C 1
ATOM 708 O O . TYR A 1 86 ? -12.719 8.312 23.391 1 95.44 86 TYR A O 1
ATOM 716 N N . LEU A 1 87 ? -11.148 9.836 23.047 1 93.5 87 LEU A N 1
ATOM 717 C CA . LEU A 1 87 ? -10.938 9.414 21.672 1 93.5 87 LEU A CA 1
ATOM 718 C C . LEU A 1 87 ? -10.398 7.992 21.609 1 93.5 87 LEU A C 1
ATOM 720 O O . LEU A 1 87 ? -10.805 7.199 20.75 1 93.5 87 LEU A O 1
ATOM 724 N N . TYR A 1 88 ? -9.492 7.734 22.5 1 91.19 88 TYR A N 1
ATOM 725 C CA . TYR A 1 88 ? -8.938 6.391 22.594 1 91.19 88 TYR A CA 1
ATOM 726 C C . TYR A 1 88 ? -10.023 5.367 22.891 1 91.19 88 TYR A C 1
ATOM 728 O O . TYR A 1 88 ? -10.023 4.27 22.328 1 91.19 88 TYR A O 1
ATOM 736 N N . ALA A 1 89 ? -10.93 5.715 23.734 1 91.88 89 ALA A N 1
ATOM 737 C CA . ALA A 1 89 ? -12.016 4.828 24.156 1 91.88 89 ALA A CA 1
ATOM 738 C C . ALA A 1 89 ? -12.922 4.484 22.984 1 91.88 89 ALA A C 1
ATOM 740 O O . ALA A 1 89 ? -13.562 3.428 22.969 1 91.88 89 ALA A O 1
ATOM 741 N N . LEU A 1 90 ? -12.969 5.348 22 1 92.38 90 LEU A N 1
ATOM 742 C CA . LEU A 1 90 ? -13.867 5.168 20.875 1 92.38 90 LEU A CA 1
ATOM 743 C C . LEU A 1 90 ? -13.281 4.172 19.875 1 92.38 90 LEU A C 1
ATOM 745 O O . LEU A 1 90 ? -14.008 3.602 19.062 1 92.38 90 LEU A O 1
ATOM 749 N N . PHE A 1 91 ? -11.992 3.939 19.922 1 85.94 91 PHE A N 1
ATOM 750 C CA . PHE A 1 91 ? -11.352 3.092 18.922 1 85.94 91 PHE A CA 1
ATOM 751 C C . PHE A 1 91 ? -11.844 1.656 19.031 1 85.94 91 PHE A C 1
ATOM 753 O O . PHE A 1 91 ? -11.891 1.089 20.125 1 85.94 91 PHE A O 1
ATOM 760 N N . ALA A 1 92 ? -12.195 1.085 17.969 1 79.06 92 ALA A N 1
ATOM 761 C CA . ALA A 1 92 ? -12.688 -0.279 17.781 1 79.06 92 ALA A CA 1
ATOM 762 C C . ALA A 1 92 ? -14.102 -0.434 18.328 1 79.06 92 ALA A C 1
ATOM 764 O O . ALA A 1 92 ? -14.695 -1.514 18.25 1 79.06 92 ALA A O 1
ATOM 765 N N . GLN A 1 93 ? -14.672 0.718 18.938 1 86.5 93 GLN A N 1
ATOM 766 C CA . GLN A 1 93 ? -16.062 0.68 19.375 1 86.5 93 GLN A CA 1
ATOM 767 C C . GLN A 1 93 ? -17 1.211 18.297 1 86.5 93 GLN A C 1
ATOM 769 O O . GLN A 1 93 ? -18.156 0.789 18.203 1 86.5 93 GLN A O 1
ATOM 774 N N . ILE A 1 94 ? -16.531 2.117 17.562 1 91 94 ILE A N 1
ATOM 775 C CA . ILE A 1 94 ? -17.281 2.67 16.438 1 91 94 ILE A CA 1
ATOM 776 C C . ILE A 1 94 ? -16.375 2.721 15.195 1 91 94 ILE A C 1
ATOM 778 O O . ILE A 1 94 ? -15.164 2.529 15.297 1 91 94 ILE A O 1
ATOM 782 N N . GLU A 1 95 ? -17.016 2.945 14.031 1 91.31 95 GLU A N 1
ATOM 783 C CA . GLU A 1 95 ? -16.234 2.928 12.805 1 91.31 95 GLU A CA 1
ATOM 784 C C . GLU A 1 95 ? -15.289 4.129 12.734 1 91.31 95 GLU A C 1
ATOM 786 O O . GLU A 1 95 ? -15.555 5.172 13.328 1 91.31 95 GLU A O 1
ATOM 791 N N . PHE A 1 96 ? -14.242 4.051 12.023 1 89.56 96 PHE A N 1
ATOM 792 C CA . PHE A 1 96 ? -13.141 5.004 12 1 89.56 96 PHE A CA 1
ATOM 793 C C . PHE A 1 96 ? -13.594 6.336 11.414 1 89.56 96 PHE A C 1
ATOM 795 O O . PHE A 1 96 ? -13.133 7.398 11.836 1 89.56 96 PHE A O 1
ATOM 802 N N . SER A 1 97 ? -14.469 6.328 10.438 1 94.88 97 SER A N 1
ATOM 803 C CA . SER A 1 97 ? -15 7.574 9.898 1 94.88 97 SER A CA 1
ATOM 804 C C . SER A 1 97 ? -15.719 8.383 10.969 1 94.88 97 SER A C 1
ATOM 806 O O . SER A 1 97 ? -15.688 9.617 10.945 1 94.88 97 SER A O 1
ATOM 808 N N . ALA A 1 98 ? -16.375 7.656 11.859 1 96.25 98 ALA A N 1
ATOM 809 C CA . ALA A 1 98 ? -17.078 8.344 12.938 1 96.25 98 ALA A CA 1
ATOM 810 C C . ALA A 1 98 ? -16.094 9.062 13.859 1 96.25 98 ALA A C 1
ATOM 812 O O . ALA A 1 98 ? -16.328 10.195 14.289 1 96.25 98 ALA A O 1
ATOM 813 N N . ILE A 1 99 ? -15.039 8.414 14.156 1 94.75 99 ILE A N 1
ATOM 814 C CA . ILE A 1 99 ? -14.016 9.039 14.984 1 94.75 99 ILE A CA 1
ATOM 815 C C . ILE A 1 99 ? -13.445 10.258 14.258 1 94.75 99 ILE A C 1
ATOM 817 O O . ILE A 1 99 ? -13.242 11.312 14.867 1 94.75 99 ILE A O 1
ATOM 821 N N . ALA A 1 100 ? -13.18 10.102 12.969 1 94.62 100 ALA A N 1
ATOM 822 C CA . ALA A 1 100 ? -12.664 11.211 12.172 1 94.62 100 ALA A CA 1
ATOM 823 C C . ALA A 1 100 ? -13.648 12.383 12.164 1 94.62 100 ALA A C 1
ATOM 825 O O . ALA A 1 100 ? -13.242 13.539 12.25 1 94.62 100 ALA A O 1
ATOM 826 N N . LYS A 1 101 ? -14.922 12.078 12.039 1 97 101 LYS A N 1
ATOM 827 C CA . LYS A 1 101 ? -15.945 13.117 12.062 1 97 101 LYS A CA 1
ATOM 828 C C . LYS A 1 101 ? -15.945 13.867 13.391 1 97 101 LYS A C 1
ATOM 830 O O . LYS A 1 101 ? -16.094 15.094 13.414 1 97 101 LYS A O 1
ATOM 835 N N . ILE A 1 102 ? -15.781 13.164 14.414 1 96.81 102 ILE A N 1
ATOM 836 C CA . ILE A 1 102 ? -15.727 13.742 15.75 1 96.81 102 ILE A CA 1
ATOM 837 C C . ILE A 1 102 ? -14.523 14.688 15.852 1 96.81 102 ILE A C 1
ATOM 839 O O . ILE A 1 102 ? -14.641 15.805 16.344 1 96.81 102 ILE A O 1
ATOM 843 N N . VAL A 1 103 ? -13.414 14.25 15.344 1 95.06 103 VAL A N 1
ATOM 844 C CA . VAL A 1 103 ? -12.195 15.039 15.414 1 95.06 103 VAL A CA 1
ATOM 845 C C . VAL A 1 103 ? -12.344 16.297 14.562 1 95.06 103 VAL A C 1
ATOM 847 O O . VAL A 1 103 ? -11.969 17.391 15 1 95.06 103 VAL A O 1
ATOM 850 N N . ILE A 1 104 ? -12.875 16.203 13.391 1 95.94 104 ILE A N 1
ATOM 851 C CA . ILE A 1 104 ? -13.07 17.344 12.516 1 95.94 104 ILE A CA 1
ATOM 852 C C . ILE A 1 104 ? -14.008 18.344 13.188 1 95.94 104 ILE A C 1
ATOM 854 O O . ILE A 1 104 ? -13.734 19.547 13.195 1 95.94 104 ILE A O 1
ATOM 858 N N . HIS A 1 105 ? -15.039 17.859 13.844 1 97.69 105 HIS A N 1
ATOM 859 C CA . HIS A 1 105 ? -16.047 18.703 14.469 1 97.69 105 HIS A CA 1
ATOM 860 C C . HIS A 1 105 ? -15.5 19.391 15.711 1 97.69 105 HIS A C 1
ATOM 862 O O . HIS A 1 105 ? -15.57 20.625 15.828 1 97.69 105 HIS A O 1
ATOM 868 N N . PHE A 1 106 ? -14.922 18.656 16.547 1 96.56 106 PHE A N 1
ATOM 869 C CA . PHE A 1 106 ? -14.523 19.188 17.844 1 96.56 106 PHE A CA 1
ATOM 870 C C . PHE A 1 106 ? -13.18 19.891 17.75 1 96.56 106 PHE A C 1
ATOM 872 O O . PHE A 1 106 ? -12.969 20.938 18.375 1 96.56 106 PHE A O 1
ATOM 879 N N . GLN A 1 107 ? -12.32 19.297 17.016 1 94.12 107 GLN A N 1
ATOM 880 C CA . GLN A 1 107 ? -10.961 19.828 17.047 1 94.12 107 GLN A CA 1
ATOM 881 C C . GLN A 1 107 ? -10.703 20.781 15.891 1 94.12 107 GLN A C 1
ATOM 883 O O . GLN A 1 107 ? -10.219 21.891 16.094 1 94.12 107 GLN A O 1
ATOM 888 N N . LEU A 1 108 ? -10.938 20.422 14.68 1 94.38 108 LEU A N 1
ATOM 889 C CA . LEU A 1 108 ? -10.641 21.297 13.555 1 94.38 108 LEU A CA 1
ATOM 890 C C . LEU A 1 108 ? -11.57 22.516 13.555 1 94.38 108 LEU A C 1
ATOM 892 O O . LEU A 1 108 ? -11.117 23.641 13.359 1 94.38 108 LEU A O 1
ATOM 896 N N . PHE A 1 109 ? -12.875 22.234 13.797 1 97.19 109 PHE A N 1
ATOM 897 C CA . PHE A 1 109 ? -13.836 23.328 13.805 1 97.19 109 PHE A CA 1
ATOM 898 C C . PHE A 1 109 ? -13.859 24.016 15.164 1 97.19 109 PHE A C 1
ATOM 900 O O . PHE A 1 109 ? -13.406 25.156 15.297 1 97.19 109 PHE A O 1
ATOM 907 N N . GLY A 1 110 ? -14.273 23.281 16.203 1 97.25 110 GLY A N 1
ATOM 908 C CA . GLY A 1 110 ? -14.352 23.844 17.547 1 97.25 110 GLY A CA 1
ATOM 909 C C . GLY A 1 110 ? -13.008 24.312 18.062 1 97.25 110 GLY A C 1
ATOM 910 O O . GLY A 1 110 ? -12.914 25.359 18.719 1 97.25 110 GLY A O 1
ATOM 911 N N . GLY A 1 111 ? -11.977 23.531 17.797 1 95.19 111 GLY A N 1
ATOM 912 C CA . GLY A 1 111 ? -10.633 23.875 18.25 1 95.19 111 GLY A CA 1
ATOM 913 C C . GLY A 1 111 ? -10.125 25.172 17.641 1 95.19 111 GLY A C 1
ATOM 914 O O . GLY A 1 111 ? -9.422 25.938 18.297 1 95.19 111 GLY A O 1
ATOM 915 N N . THR A 1 112 ? -10.438 25.406 16.391 1 96.12 112 THR A N 1
ATOM 916 C CA . THR A 1 112 ? -10.055 26.656 15.742 1 96.12 112 THR A CA 1
ATOM 917 C C . THR A 1 112 ? -10.742 27.844 16.422 1 96.12 112 THR A C 1
ATOM 919 O O . THR A 1 112 ? -10.117 28.875 16.672 1 96.12 112 THR A O 1
ATOM 922 N N . ILE A 1 113 ? -12.016 27.719 16.734 1 97.88 113 ILE A N 1
ATOM 923 C CA . ILE A 1 113 ? -12.758 28.766 17.406 1 97.88 113 ILE A CA 1
ATOM 924 C C . ILE A 1 113 ? -12.156 29 18.797 1 97.88 113 ILE A C 1
ATOM 926 O O . ILE A 1 113 ? -12.023 30.141 19.234 1 97.88 113 ILE A O 1
ATOM 930 N N . LEU A 1 114 ? -11.805 27.922 19.422 1 96.19 114 LEU A N 1
ATOM 931 C CA . LEU A 1 114 ? -11.219 27.984 20.75 1 96.19 114 LEU A CA 1
ATOM 932 C C . LEU A 1 114 ? -9.906 28.75 20.75 1 96.19 114 LEU A C 1
ATOM 934 O O . LEU A 1 114 ? -9.688 29.641 21.578 1 96.19 114 LEU A O 1
ATOM 938 N N . GLU A 1 115 ? -9.039 28.469 19.75 1 92.31 115 GLU A N 1
ATOM 939 C CA . GLU A 1 115 ? -7.656 28.938 19.766 1 92.31 115 GLU A CA 1
ATOM 940 C C . GLU A 1 115 ? -7.531 30.297 19.109 1 92.31 115 GLU A C 1
ATOM 942 O O . GLU A 1 115 ? -6.664 31.094 19.469 1 92.31 115 GLU A O 1
ATOM 947 N N . VAL A 1 116 ? -8.367 30.562 18.125 1 94.81 116 VAL A N 1
ATOM 948 C CA . VAL A 1 116 ? -8.188 31.75 17.297 1 94.81 116 VAL A CA 1
ATOM 949 C C . VAL A 1 116 ? -9.297 32.75 17.594 1 94.81 116 VAL A C 1
ATOM 951 O O . VAL A 1 116 ? -9.188 33.938 17.25 1 94.81 116 VAL A O 1
ATOM 954 N N . GLY A 1 117 ? -10.312 32.312 18.266 1 97 117 GLY A N 1
ATOM 955 C CA . GLY A 1 117 ? -11.422 33.188 18.641 1 97 117 GLY A CA 1
ATOM 956 C C . GLY A 1 117 ? -11.258 33.812 20.016 1 97 117 GLY A C 1
ATOM 957 O O . GLY A 1 117 ? -10.172 33.781 20.578 1 97 117 GLY A O 1
ATOM 958 N N . THR A 1 118 ? -12.305 34.469 20.469 1 97.19 118 THR A N 1
ATOM 959 C CA . THR A 1 118 ? -12.352 35.125 21.766 1 97.19 118 THR A CA 1
ATOM 960 C C . THR A 1 118 ? -13.539 34.625 22.594 1 97.19 118 THR A C 1
ATOM 962 O O . THR A 1 118 ? -14.258 33.719 22.172 1 97.19 118 THR A O 1
ATOM 965 N N . ASP A 1 119 ? -13.68 35.25 23.766 1 97.62 119 ASP A N 1
ATOM 966 C CA . ASP A 1 119 ? -14.766 34.875 24.672 1 97.62 119 ASP A CA 1
ATOM 967 C C . ASP A 1 119 ? -16.125 35.031 24 1 97.62 119 ASP A C 1
ATOM 969 O O . ASP A 1 119 ? -17.047 34.25 24.234 1 97.62 119 ASP A O 1
ATOM 973 N N . TYR A 1 120 ? -16.172 36.062 23.25 1 97.69 120 TYR A N 1
ATOM 974 C CA . TYR A 1 120 ? -17.422 36.281 22.516 1 97.69 120 TYR A CA 1
ATOM 975 C C . TYR A 1 120 ? -17.797 35.031 21.688 1 97.69 120 TYR A C 1
ATOM 977 O O . TYR A 1 120 ? -18.938 34.562 21.766 1 97.69 120 TYR A O 1
ATOM 985 N N . HIS A 1 121 ? -16.891 34.531 20.938 1 98.56 121 HIS A N 1
ATOM 986 C CA . HIS A 1 121 ? -17.125 33.344 20.078 1 98.56 121 HIS A CA 1
ATOM 987 C C . HIS A 1 121 ? -17.422 32.125 20.922 1 98.56 121 HIS A C 1
ATOM 989 O O . HIS A 1 121 ? -18.281 31.312 20.562 1 98.56 121 HIS A O 1
ATOM 995 N N . HIS A 1 122 ? -16.672 31.953 22.016 1 98.5 122 HIS A N 1
ATOM 996 C CA . HIS A 1 122 ? -16.828 30.781 22.859 1 98.5 122 HIS A CA 1
ATOM 997 C C . HIS A 1 122 ? -18.234 30.688 23.438 1 98.5 122 HIS A C 1
ATOM 999 O O . HIS A 1 122 ? -18.859 29.625 23.422 1 98.5 122 HIS A O 1
ATOM 1005 N N . GLN A 1 123 ? -18.672 31.797 23.906 1 98.19 123 GLN A N 1
ATOM 1006 C CA . GLN A 1 123 ? -20 31.844 24.5 1 98.19 123 GLN A CA 1
ATOM 1007 C C . GLN A 1 123 ? -21.078 31.594 23.453 1 98.19 123 GLN A C 1
ATOM 1009 O O . GLN A 1 123 ? -22.078 30.938 23.734 1 98.19 123 GLN A O 1
ATOM 1014 N N . LYS A 1 124 ? -20.812 32 22.359 1 98.19 124 LYS A N 1
ATOM 1015 C CA . LYS A 1 124 ? -21.828 31.938 21.312 1 98.19 124 LYS A CA 1
ATOM 1016 C C . LYS A 1 124 ? -21.922 30.531 20.75 1 98.19 124 LYS A C 1
ATOM 1018 O O . LYS A 1 124 ? -23.016 30.062 20.422 1 98.19 124 LYS A O 1
ATOM 1023 N N . TYR A 1 125 ? -20.812 29.781 20.578 1 98.44 125 TYR A N 1
ATOM 1024 C CA . TYR A 1 125 ? -20.844 28.625 19.688 1 98.44 125 TYR A CA 1
ATOM 1025 C C . TYR A 1 125 ? -20.609 27.328 20.469 1 98.44 125 TYR A C 1
ATOM 1027 O O . TYR A 1 125 ? -21 26.25 20.031 1 98.44 125 TYR A O 1
ATOM 1035 N N . PHE A 1 126 ? -19.969 27.328 21.625 1 98.44 126 PHE A N 1
ATOM 1036 C CA . PHE A 1 126 ? -19.469 26.109 22.25 1 98.44 126 PHE A CA 1
ATOM 1037 C C . PHE A 1 126 ? -20.625 25.203 22.656 1 98.44 126 PHE A C 1
ATOM 1039 O O . PHE A 1 126 ? -20.547 23.969 22.516 1 98.44 126 PHE A O 1
ATOM 1046 N N . ASN A 1 127 ? -21.656 25.797 23.234 1 97.94 127 ASN A N 1
ATOM 1047 C CA . ASN A 1 127 ? -22.781 24.969 23.625 1 97.94 127 ASN A CA 1
ATOM 1048 C C . ASN A 1 127 ? -23.359 24.203 22.453 1 97.94 127 ASN A C 1
ATOM 1050 O O . ASN A 1 127 ? -23.641 23 22.547 1 97.94 127 ASN A O 1
ATOM 1054 N N . ASP A 1 128 ? -23.578 24.844 21.328 1 97.94 128 ASP A N 1
ATOM 1055 C CA . ASP A 1 128 ? -24.125 24.219 20.125 1 97.94 128 ASP A CA 1
ATOM 1056 C C . ASP A 1 128 ? -23.156 23.188 19.562 1 97.94 128 ASP A C 1
ATOM 1058 O O . ASP A 1 128 ? -23.578 22.141 19.062 1 97.94 128 ASP A O 1
ATOM 1062 N N . ILE A 1 129 ? -21.891 23.469 19.562 1 98.44 129 ILE A N 1
ATOM 1063 C CA . ILE A 1 129 ? -20.875 22.531 19.078 1 98.44 129 ILE A CA 1
ATOM 1064 C C . ILE A 1 129 ? -20.875 21.281 19.969 1 98.44 129 ILE A C 1
ATOM 1066 O O . ILE A 1 129 ? -20.938 20.156 19.469 1 98.44 129 ILE A O 1
ATOM 1070 N N . ASN A 1 130 ? -20.844 21.484 21.297 1 98.25 130 ASN A N 1
ATOM 1071 C CA . ASN A 1 130 ? -20.75 20.391 22.25 1 98.25 130 ASN A CA 1
ATOM 1072 C C . ASN A 1 130 ? -21.969 19.469 22.172 1 98.25 130 ASN A C 1
ATOM 1074 O O . ASN A 1 130 ? -21.875 18.281 22.469 1 98.25 130 ASN A O 1
ATOM 1078 N N . ASN A 1 131 ? -23.078 20.016 21.75 1 96.94 131 ASN A N 1
ATOM 1079 C CA . ASN A 1 131 ? -24.312 19.234 21.703 1 96.94 131 ASN A CA 1
ATOM 1080 C C . ASN A 1 131 ? -24.656 18.828 20.281 1 96.94 131 ASN A C 1
ATOM 1082 O O . ASN A 1 131 ? -25.75 18.312 20.031 1 96.94 131 ASN A O 1
ATOM 1086 N N . PHE A 1 132 ? -23.812 19.078 19.391 1 97.44 132 PHE A N 1
ATOM 1087 C CA . PHE A 1 132 ? -23.938 18.672 18 1 97.44 132 PHE A CA 1
ATOM 1088 C C . PHE A 1 132 ? -25.188 19.297 17.375 1 97.44 132 PHE A C 1
ATOM 1090 O O . PHE A 1 132 ? -25.812 18.688 16.484 1 97.44 132 PHE A O 1
ATOM 1097 N N . ASN A 1 133 ? -25.578 20.484 17.891 1 97 133 ASN A N 1
ATOM 1098 C CA . ASN A 1 133 ? -26.672 21.25 17.297 1 97 133 ASN A CA 1
ATOM 1099 C C . ASN A 1 133 ? -26.234 21.906 15.984 1 97 133 ASN A C 1
ATOM 1101 O O . ASN A 1 133 ? -27.078 22.188 15.125 1 97 133 ASN A O 1
ATOM 1105 N N . ILE A 1 134 ? -25.031 22.25 15.914 1 98 134 ILE A N 1
ATOM 1106 C CA . ILE A 1 134 ? -24.406 22.641 14.648 1 98 134 ILE A CA 1
ATOM 1107 C C . ILE A 1 134 ? -23.266 21.672 14.32 1 98 134 ILE A C 1
ATOM 1109 O O . ILE A 1 134 ? -22.656 21.109 15.227 1 98 134 ILE A O 1
ATOM 1113 N N . VAL A 1 135 ? -23.062 21.438 13.102 1 98.19 135 VAL A N 1
ATOM 1114 C CA . VAL A 1 135 ? -21.984 20.578 12.602 1 98.19 135 VAL A CA 1
ATOM 1115 C C . VAL A 1 135 ? -20.984 21.406 11.805 1 98.19 135 VAL A C 1
ATOM 1117 O O . VAL A 1 135 ? -21.375 22.109 10.867 1 98.19 135 VAL A O 1
ATOM 1120 N N . GLY A 1 136 ? -19.75 21.297 12.227 1 98.38 136 GLY A N 1
ATOM 1121 C CA . GLY A 1 136 ? -18.766 22.234 11.688 1 98.38 136 GLY A CA 1
ATOM 1122 C C . GLY A 1 136 ? -17.719 21.547 10.836 1 98.38 136 GLY A C 1
ATOM 1123 O O . GLY A 1 136 ? -17.406 20.375 11.039 1 98.38 136 GLY A O 1
ATOM 1124 N N . GLY A 1 137 ? -17.188 22.266 9.875 1 97.94 137 GLY A N 1
ATOM 1125 C CA . GLY A 1 137 ? -16.078 21.859 9.031 1 97.94 137 GLY A CA 1
ATOM 1126 C C . GLY A 1 137 ? -14.938 22.859 9.023 1 97.94 137 GLY A C 1
ATOM 1127 O O . GLY A 1 137 ? -15.055 23.953 9.602 1 97.94 137 GLY A O 1
ATOM 1128 N N . PHE A 1 138 ? -13.812 22.5 8.5 1 97.25 138 PHE A N 1
ATOM 1129 C CA . PHE A 1 138 ? -12.586 23.266 8.375 1 97.25 138 PHE A CA 1
ATOM 1130 C C . PHE A 1 138 ? -12.305 23.594 6.91 1 97.25 138 PHE A C 1
ATOM 1132 O O . PHE A 1 138 ? -11.727 22.781 6.188 1 97.25 138 PHE A O 1
ATOM 1139 N N . ALA A 1 139 ? -12.656 24.812 6.473 1 98.31 139 ALA A N 1
ATOM 1140 C CA . ALA A 1 139 ? -12.594 25.156 5.055 1 98.31 139 ALA A CA 1
ATOM 1141 C C . ALA A 1 139 ? -11.328 25.953 4.738 1 98.31 139 ALA A C 1
ATOM 1143 O O . ALA A 1 139 ? -11.344 27.188 4.75 1 98.31 139 ALA A O 1
ATOM 1144 N N . MET A 1 140 ? -10.289 25.281 4.391 1 96.44 140 MET A N 1
ATOM 1145 C CA . MET A 1 140 ? -9.008 25.906 4.066 1 96.44 140 MET A CA 1
ATOM 1146 C C . MET A 1 140 ? -8.562 25.531 2.66 1 96.44 140 MET A C 1
ATOM 1148 O O . MET A 1 140 ? -8.445 26.391 1.786 1 96.44 140 MET A O 1
ATOM 1152 N N . THR A 1 141 ? -8.477 24.266 2.367 1 96.38 141 THR A N 1
ATOM 1153 C CA . THR A 1 141 ? -7.941 23.734 1.12 1 96.38 141 THR A CA 1
ATOM 1154 C C . THR A 1 141 ? -8.812 24.141 -0.065 1 96.38 141 THR A C 1
ATOM 1156 O O . THR A 1 141 ? -10.039 24.141 0.026 1 96.38 141 THR A O 1
ATOM 1159 N N . GLU A 1 142 ? -8.195 24.609 -1.07 1 97.12 142 GLU A N 1
ATOM 1160 C CA . GLU A 1 142 ? -8.844 24.922 -2.342 1 97.12 142 GLU A CA 1
ATOM 1161 C C . GLU A 1 142 ? -8.359 23.984 -3.447 1 97.12 142 GLU A C 1
ATOM 1163 O O . GLU A 1 142 ? -7.352 23.297 -3.285 1 97.12 142 GLU A O 1
ATOM 1168 N N . MET A 1 143 ? -9.062 23.938 -4.543 1 95.94 143 MET A N 1
ATOM 1169 C CA . MET A 1 143 ? -8.664 23.094 -5.668 1 95.94 143 MET A CA 1
ATOM 1170 C C . MET A 1 143 ? -7.289 23.5 -6.191 1 95.94 143 MET A C 1
ATOM 1172 O O . MET A 1 143 ? -6.508 22.656 -6.621 1 95.94 143 MET A O 1
ATOM 1176 N N . GLY A 1 144 ? -7.035 24.781 -6.113 1 93.19 144 GLY A N 1
ATOM 1177 C CA . GLY A 1 144 ? -5.785 25.297 -6.652 1 93.19 144 GLY A CA 1
ATOM 1178 C C . GLY A 1 144 ? -4.668 25.344 -5.625 1 93.19 144 GLY A C 1
ATOM 1179 O O . GLY A 1 144 ? -3.488 25.375 -5.984 1 93.19 144 GLY A O 1
ATOM 1180 N N . HIS A 1 145 ? -4.969 25.453 -4.363 1 91.69 145 HIS A N 1
ATOM 1181 C CA . HIS A 1 145 ? -3.957 25.562 -3.316 1 91.69 145 HIS A CA 1
ATOM 1182 C C . HIS A 1 145 ? -4.301 24.688 -2.119 1 91.69 145 HIS A C 1
ATOM 1184 O O . HIS A 1 145 ? -5.387 24.812 -1.547 1 91.69 145 HIS A O 1
ATOM 1190 N N . GLY A 1 146 ? -3.436 23.812 -1.776 1 88.56 146 GLY A N 1
ATOM 1191 C CA . GLY A 1 146 ? -3.531 22.969 -0.592 1 88.56 146 GLY A CA 1
ATOM 1192 C C . GLY A 1 146 ? -2.48 23.297 0.454 1 88.56 146 GLY A C 1
ATOM 1193 O O . GLY A 1 146 ? -2.689 24.172 1.301 1 88.56 146 GLY A O 1
ATOM 1194 N N . SER A 1 147 ? -1.295 22.922 0.204 1 84.69 147 SER A N 1
ATOM 1195 C CA . SER A 1 147 ? -0.197 23.156 1.138 1 84.69 147 SER A CA 1
ATOM 1196 C C . SER A 1 147 ? 0.2 24.625 1.175 1 84.69 147 SER A C 1
ATOM 1198 O O . SER A 1 147 ? 0.649 25.125 2.207 1 84.69 147 SER A O 1
ATOM 1200 N N . ASN A 1 148 ? 0.069 25.281 0.094 1 88.38 148 ASN A N 1
ATOM 1201 C CA . ASN A 1 148 ? 0.375 26.703 0.036 1 88.38 148 ASN A CA 1
ATOM 1202 C C . ASN A 1 148 ? -0.837 27.562 0.41 1 88.38 148 ASN A C 1
ATOM 1204 O O . ASN A 1 148 ? -1.35 28.312 -0.417 1 88.38 148 ASN A O 1
ATOM 1208 N N . VAL A 1 149 ? -1.154 27.594 1.653 1 89.19 149 VAL A N 1
ATOM 1209 C CA . VAL A 1 149 ? -2.357 28.219 2.18 1 89.19 149 VAL A CA 1
ATOM 1210 C C . VAL A 1 149 ? -2.271 29.734 1.985 1 89.19 149 VAL A C 1
ATOM 1212 O O . VAL A 1 149 ? -3.289 30.406 1.796 1 89.19 149 VAL A O 1
ATOM 1215 N N . ARG A 1 150 ? -1.069 30.25 1.95 1 89.31 150 ARG A N 1
ATOM 1216 C CA . ARG A 1 150 ? -0.89 31.688 1.832 1 89.31 150 ARG A CA 1
ATOM 1217 C C . ARG A 1 150 ? -1.408 32.188 0.491 1 89.31 150 ARG A C 1
ATOM 1219 O O . ARG A 1 150 ? -1.713 33.375 0.346 1 89.31 150 ARG A O 1
ATOM 1226 N N . GLN A 1 151 ? -1.517 31.281 -0.413 1 91.62 151 GLN A N 1
ATOM 1227 C CA . GLN A 1 151 ? -1.868 31.719 -1.763 1 91.62 151 GLN A CA 1
ATOM 1228 C C . GLN A 1 151 ? -3.305 31.328 -2.105 1 91.62 151 GLN A C 1
ATOM 1230 O O . GLN A 1 151 ? -3.689 31.328 -3.277 1 91.62 151 GLN A O 1
ATOM 1235 N N . ILE A 1 152 ? -4.102 31 -1.077 1 95 152 ILE A N 1
ATOM 1236 C CA . ILE A 1 152 ? -5.508 30.703 -1.358 1 95 152 ILE A CA 1
ATOM 1237 C C . ILE A 1 152 ? -6.156 31.922 -2.023 1 95 152 ILE A C 1
ATOM 1239 O O . ILE A 1 152 ? -5.641 33.031 -1.933 1 95 152 ILE A O 1
ATOM 1243 N N . GLU A 1 153 ? -7.328 31.688 -2.697 1 96.38 153 GLU A N 1
ATOM 1244 C CA . GLU A 1 153 ? -7.855 32.719 -3.588 1 96.38 153 GLU A CA 1
ATOM 1245 C C . GLU A 1 153 ? -9.203 33.219 -3.09 1 96.38 153 GLU A C 1
ATOM 1247 O O . GLU A 1 153 ? -9.656 34.281 -3.52 1 96.38 153 GLU A O 1
ATOM 1252 N N . THR A 1 154 ? -9.875 32.5 -2.193 1 98.12 154 THR A N 1
ATOM 1253 C CA . THR A 1 154 ? -11.125 33 -1.631 1 98.12 154 THR A CA 1
ATOM 1254 C C . THR A 1 154 ? -10.922 34.344 -0.931 1 98.12 154 THR A C 1
ATOM 1256 O O . THR A 1 154 ? -9.953 34.5 -0.186 1 98.12 154 THR A O 1
ATOM 1259 N N . THR A 1 155 ? -11.883 35.281 -1.173 1 98.25 155 THR A N 1
ATOM 1260 C CA . THR A 1 155 ? -11.703 36.625 -0.596 1 98.25 155 THR A CA 1
ATOM 1261 C C . THR A 1 155 ? -12.883 37 0.299 1 98.25 155 THR A C 1
ATOM 1263 O O . THR A 1 155 ? -14.008 36.531 0.066 1 98.25 155 THR A O 1
ATOM 1266 N N . SER A 1 156 ? -12.602 37.719 1.299 1 98.62 156 SER A N 1
ATOM 1267 C CA . SER A 1 156 ? -13.57 38.406 2.148 1 98.62 156 SER A CA 1
ATOM 1268 C C . SER A 1 156 ? -13.312 39.906 2.197 1 98.62 156 SER A C 1
ATOM 1270 O O . SER A 1 156 ? -12.43 40.375 2.928 1 98.62 156 SER A O 1
ATOM 1272 N N . THR A 1 157 ? -14.07 40.594 1.46 1 98.5 157 THR A N 1
ATOM 1273 C CA . THR A 1 157 ? -13.938 42.062 1.448 1 98.5 157 THR A CA 1
ATOM 1274 C C . THR A 1 157 ? -14.82 42.688 2.518 1 98.5 157 THR A C 1
ATOM 1276 O O . THR A 1 157 ? -16.031 42.438 2.562 1 98.5 157 THR A O 1
ATOM 1279 N N . TYR A 1 158 ? -14.219 43.531 3.352 1 98.38 158 TYR A N 1
ATOM 1280 C CA . TYR A 1 158 ? -14.992 44.156 4.41 1 98.38 158 TYR A CA 1
ATOM 1281 C C . TYR A 1 158 ? -15.734 45.375 3.885 1 98.38 158 TYR A C 1
ATOM 1283 O O . TYR A 1 158 ? -15.133 46.281 3.281 1 98.38 158 TYR A O 1
ATOM 1291 N N . ASP A 1 159 ? -17 45.375 4.113 1 97.69 159 ASP A N 1
ATOM 1292 C CA . ASP A 1 159 ? -17.859 46.531 3.777 1 97.69 159 ASP A CA 1
ATOM 1293 C C . ASP A 1 159 ? -18.094 47.406 4.996 1 97.69 159 ASP A C 1
ATOM 1295 O O . ASP A 1 159 ? -18.875 47.062 5.887 1 97.69 159 ASP A O 1
ATOM 1299 N N . LEU A 1 160 ? -17.516 48.562 4.996 1 95.5 160 LEU A N 1
ATOM 1300 C CA . LEU A 1 160 ? -17.562 49.5 6.125 1 95.5 160 LEU A CA 1
ATOM 1301 C C . LEU A 1 160 ? -19 49.969 6.375 1 95.5 160 LEU A C 1
ATOM 1303 O O . LEU A 1 160 ? -19.359 50.25 7.516 1 95.5 160 LEU A O 1
ATOM 1307 N N . THR A 1 161 ? -19.766 50.062 5.418 1 96.31 161 THR A N 1
ATOM 1308 C CA . THR A 1 161 ? -21.109 50.594 5.504 1 96.31 161 THR A CA 1
ATOM 1309 C C . THR A 1 161 ? -22.031 49.625 6.23 1 96.31 161 THR A C 1
ATOM 1311 O O . THR A 1 161 ? -22.75 50 7.156 1 96.31 161 THR A O 1
ATOM 1314 N N . THR A 1 162 ? -22.031 48.344 5.871 1 97 162 THR A N 1
ATOM 1315 C CA . THR A 1 162 ? -22.938 47.375 6.441 1 97 162 THR A CA 1
ATOM 1316 C C . THR A 1 162 ? -22.281 46.625 7.594 1 97 162 THR A C 1
ATOM 1318 O O . THR A 1 162 ? -22.953 45.906 8.344 1 97 162 THR A O 1
ATOM 1321 N N . LYS A 1 163 ? -21 46.781 7.789 1 97.75 163 LYS A N 1
ATOM 1322 C CA . LYS A 1 163 ? -20.203 46.062 8.797 1 97.75 163 LYS A CA 1
ATOM 1323 C C . LYS A 1 163 ? -20.281 44.562 8.602 1 97.75 163 LYS A C 1
ATOM 1325 O O . LYS A 1 163 ? -20.531 43.812 9.555 1 97.75 163 LYS A O 1
ATOM 1330 N N . GLU A 1 164 ? -20.109 44.219 7.34 1 98.44 164 GLU A N 1
ATOM 1331 C CA . GLU A 1 164 ? -20.141 42.781 6.957 1 98.44 164 GLU A CA 1
ATOM 1332 C C . GLU A 1 164 ? -18.969 42.438 6.047 1 98.44 164 GLU A C 1
ATOM 1334 O O . GLU A 1 164 ? -18.375 43.344 5.422 1 98.44 164 GLU A O 1
ATOM 1339 N N . PHE A 1 165 ? -18.609 41.188 6.035 1 98.62 165 PHE A N 1
ATOM 1340 C CA . PHE A 1 165 ? -17.688 40.656 5.039 1 98.62 165 PHE A CA 1
ATOM 1341 C C . PHE A 1 165 ? -18.453 40.156 3.818 1 98.62 165 PHE A C 1
ATOM 1343 O O . PHE A 1 165 ? -19.484 39.469 3.953 1 98.62 165 PHE A O 1
ATOM 1350 N N . VAL A 1 166 ? -18.047 40.5 2.656 1 98.75 166 VAL A N 1
ATOM 1351 C CA . VAL A 1 166 ? -18.562 39.938 1.41 1 98.75 166 VAL A CA 1
ATOM 1352 C C . VAL A 1 166 ? -17.594 38.906 0.876 1 98.75 166 VAL A C 1
ATOM 1354 O O . VAL A 1 166 ? -16.516 39.219 0.404 1 98.75 166 VAL A O 1
ATOM 1357 N N . ILE A 1 167 ? -18.016 37.625 0.888 1 98.69 167 ILE A N 1
ATOM 1358 C CA . ILE A 1 167 ? -17.141 36.5 0.571 1 98.69 167 ILE A CA 1
ATOM 1359 C C . ILE A 1 167 ? -17.391 36.031 -0.868 1 98.69 167 ILE A C 1
ATOM 1361 O O . ILE A 1 167 ? -18.531 35.906 -1.294 1 98.69 167 ILE A O 1
ATOM 1365 N N . ASN A 1 168 ? -16.312 35.844 -1.635 1 98.12 168 ASN A N 1
ATOM 1366 C CA . ASN A 1 168 ? -16.375 35.406 -3.023 1 98.12 168 ASN A CA 1
ATOM 1367 C C . ASN A 1 168 ? -15.328 34.312 -3.32 1 98.12 168 ASN A C 1
ATOM 1369 O O . ASN A 1 168 ? -14.234 34.344 -2.746 1 98.12 168 ASN A O 1
ATOM 1373 N N . SER A 1 169 ? -15.672 33.375 -4.117 1 97.12 169 SER A N 1
ATOM 1374 C CA . SER A 1 169 ? -14.75 32.469 -4.805 1 97.12 169 SER A CA 1
ATOM 1375 C C . SER A 1 169 ? -14.492 32.938 -6.234 1 97.12 169 SER A C 1
ATOM 1377 O O . SER A 1 169 ? -15.203 32.531 -7.16 1 97.12 169 SER A O 1
ATOM 1379 N N . PRO A 1 170 ? -13.43 33.625 -6.465 1 95.19 170 PRO A N 1
ATOM 1380 C CA . PRO A 1 170 ? -13.297 34.375 -7.711 1 95.19 170 PRO A CA 1
ATOM 1381 C C . PRO A 1 170 ? -12.953 33.5 -8.906 1 95.19 170 PRO A C 1
ATOM 1383 O O . PRO A 1 170 ? -13.125 33.906 -10.055 1 95.19 170 PRO A O 1
ATOM 1386 N N . SER A 1 171 ? -12.406 32.344 -8.695 1 94.25 171 SER A N 1
ATOM 1387 C CA . SER A 1 171 ? -12 31.438 -9.758 1 94.25 171 SER A CA 1
ATOM 1388 C C . SER A 1 171 ? -12.438 30 -9.445 1 94.25 171 SER A C 1
ATOM 1390 O O . SER A 1 171 ? -12.867 29.703 -8.328 1 94.25 171 SER A O 1
ATOM 1392 N N . LEU A 1 172 ? -12.375 29.156 -10.414 1 94.94 172 LEU A N 1
ATOM 1393 C CA . LEU A 1 172 ? -12.641 27.734 -10.188 1 94.94 172 LEU A CA 1
ATOM 1394 C C . LEU A 1 172 ? -11.641 27.156 -9.195 1 94.94 172 LEU A C 1
ATOM 1396 O O . LEU A 1 172 ? -12.008 26.344 -8.336 1 94.94 172 LEU A O 1
ATOM 1400 N N . SER A 1 173 ? -10.438 27.625 -9.305 1 94.5 173 SER A N 1
ATOM 1401 C CA . SER A 1 173 ? -9.375 27.125 -8.445 1 94.5 173 SER A CA 1
ATOM 1402 C C . SER A 1 173 ? -9.578 27.562 -6.996 1 94.5 173 SER A C 1
ATOM 1404 O O . SER A 1 173 ? -9.023 26.953 -6.078 1 94.5 173 SER A O 1
ATOM 1406 N N . SER A 1 174 ? -10.391 28.594 -6.766 1 96.44 174 SER A N 1
ATOM 1407 C CA . SER A 1 174 ? -10.633 29.094 -5.414 1 96.44 174 SER A CA 1
ATOM 1408 C C . SER A 1 174 ? -11.703 28.281 -4.707 1 96.44 174 SER A C 1
ATOM 1410 O O . SER A 1 174 ? -11.984 28.5 -3.527 1 96.44 174 SER A O 1
ATOM 1412 N N . THR A 1 175 ? -12.266 27.312 -5.445 1 97.5 175 THR A N 1
ATOM 1413 C CA . THR A 1 175 ? -13.273 26.453 -4.832 1 97.5 175 THR A CA 1
ATOM 1414 C C . THR A 1 175 ? -12.68 25.688 -3.645 1 97.5 175 THR A C 1
ATOM 1416 O O . THR A 1 175 ? -11.68 24.984 -3.785 1 97.5 175 THR A O 1
ATOM 1419 N N . LYS A 1 176 ? -13.312 25.938 -2.443 1 98.19 176 LYS A N 1
ATOM 1420 C CA . LYS A 1 176 ? -12.922 25.078 -1.321 1 98.19 176 LYS A CA 1
ATOM 1421 C C . LYS A 1 176 ? -13.227 23.609 -1.613 1 98.19 176 LYS A C 1
ATOM 1423 O O . LYS A 1 176 ? -14.266 23.297 -2.199 1 98.19 176 LYS A O 1
ATOM 1428 N N . PHE A 1 177 ? -12.32 22.766 -1.268 1 97.81 177 PHE A N 1
ATOM 1429 C CA . PHE A 1 177 ? -12.406 21.359 -1.647 1 97.81 177 PHE A CA 1
ATOM 1430 C C . PHE A 1 177 ? -11.922 20.453 -0.512 1 97.81 177 PHE A C 1
ATOM 1432 O O . PHE A 1 177 ? -10.992 20.812 0.211 1 97.81 177 PHE A O 1
ATOM 1439 N N . TRP A 1 178 ? -12.586 19.281 -0.257 1 97.62 178 TRP A N 1
ATOM 1440 C CA . TRP A 1 178 ? -12.297 18.266 0.736 1 97.62 178 TRP A CA 1
ATOM 1441 C C . TRP A 1 178 ? -12.711 18.719 2.131 1 97.62 178 TRP A C 1
ATOM 1443 O O . TRP A 1 178 ? -12.055 18.391 3.121 1 97.62 178 TRP A O 1
ATOM 1453 N N . ILE A 1 179 ? -13.648 19.609 2.188 1 98.38 179 ILE A N 1
ATOM 1454 C CA . ILE A 1 179 ? -14.086 20.078 3.496 1 98.38 179 ILE A CA 1
ATOM 1455 C C . ILE A 1 179 ? -14.93 19 4.18 1 98.38 179 ILE A C 1
ATOM 1457 O O . ILE A 1 179 ? -16.062 18.75 3.775 1 98.38 179 ILE A O 1
ATOM 1461 N N . GLY A 1 180 ? -14.445 18.438 5.199 1 97.75 180 GLY A N 1
ATOM 1462 C CA . GLY A 1 180 ? -15.078 17.312 5.863 1 97.75 180 GLY A CA 1
ATOM 1463 C C . GLY A 1 180 ? -16.312 17.703 6.652 1 97.75 180 GLY A C 1
ATOM 1464 O O . GLY A 1 180 ? -16.375 18.797 7.227 1 97.75 180 GLY A O 1
ATOM 1465 N N . ASN A 1 181 ? -17.297 16.859 6.707 1 98.25 181 ASN A N 1
ATOM 1466 C CA . ASN A 1 181 ? -18.516 16.938 7.508 1 98.25 181 ASN A CA 1
ATOM 1467 C C . ASN A 1 181 ? -19.547 17.875 6.891 1 98.25 181 ASN A C 1
ATOM 1469 O O . ASN A 1 181 ? -20.594 18.109 7.473 1 98.25 181 ASN A O 1
ATOM 1473 N N . VAL A 1 182 ? -19.344 18.312 5.672 1 98.44 182 VAL A N 1
ATOM 1474 C CA . VAL A 1 182 ? -20.062 19.516 5.293 1 98.44 182 VAL A CA 1
ATOM 1475 C C . VAL A 1 182 ? -21.031 19.203 4.152 1 98.44 182 VAL A C 1
ATOM 1477 O O . VAL A 1 182 ? -22.062 19.844 4.012 1 98.44 182 VAL A O 1
ATOM 1480 N N . SER A 1 183 ? -20.781 18.234 3.307 1 98.31 183 SER A N 1
ATOM 1481 C CA . SER A 1 183 ? -21.562 18.094 2.084 1 98.31 183 SER A CA 1
ATOM 1482 C C . SER A 1 183 ? -23.016 17.766 2.398 1 98.31 183 SER A C 1
ATOM 1484 O O . SER A 1 183 ? -23.922 18.25 1.731 1 98.31 183 SER A O 1
ATOM 1486 N N . MET A 1 184 ? -23.234 17.016 3.42 1 97.69 184 MET A N 1
ATOM 1487 C CA . MET A 1 184 ? -24.594 16.578 3.709 1 97.69 184 MET A CA 1
ATOM 1488 C C . MET A 1 184 ? -25.094 17.188 5.016 1 97.69 184 MET A C 1
ATOM 1490 O O . MET A 1 184 ? -26.266 17.562 5.129 1 97.69 184 MET A O 1
ATOM 1494 N N . PHE A 1 185 ? -24.156 17.359 5.988 1 97.75 185 PHE A N 1
ATOM 1495 C CA . PHE A 1 185 ? -24.688 17.578 7.332 1 97.75 185 PHE A CA 1
ATOM 1496 C C . PHE A 1 185 ? -24.109 18.859 7.93 1 97.75 185 PHE A C 1
ATOM 1498 O O . PHE A 1 185 ? -24.609 19.344 8.945 1 97.75 185 PHE A O 1
ATOM 1505 N N . GLY A 1 186 ? -23.109 19.37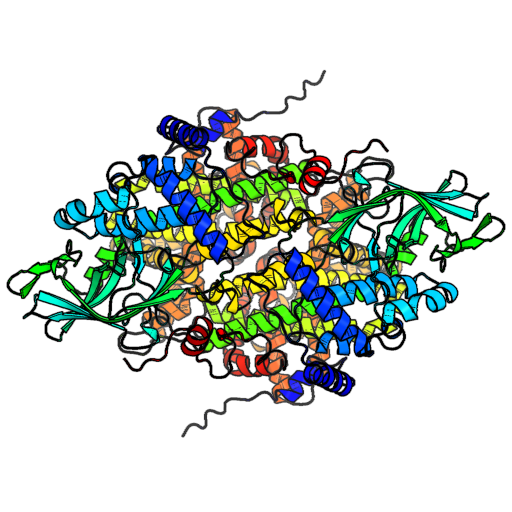5 7.359 1 98.31 186 GLY A N 1
ATOM 1506 C CA . GLY A 1 186 ? -22.453 20.547 7.926 1 98.31 186 GLY A CA 1
ATOM 1507 C C . GLY A 1 186 ? -23.281 21.812 7.832 1 98.31 186 GLY A C 1
ATOM 1508 O O . GLY A 1 186 ? -23.969 22.031 6.836 1 98.31 186 GLY A O 1
ATOM 1509 N N . THR A 1 187 ? -23.234 22.641 8.93 1 98.62 187 THR A N 1
ATOM 1510 C CA . THR A 1 187 ? -24.016 23.859 8.961 1 98.62 187 THR A CA 1
ATOM 1511 C C . THR A 1 187 ? -23.109 25.094 9.008 1 98.62 187 THR A C 1
ATOM 1513 O O . THR A 1 187 ? -23.531 26.188 8.656 1 98.62 187 THR A O 1
ATOM 1516 N N . HIS A 1 188 ? -21.922 24.906 9.516 1 98.81 188 HIS A N 1
ATOM 1517 C CA . HIS A 1 188 ? -20.969 26 9.656 1 98.81 188 HIS A CA 1
ATOM 1518 C C . HIS A 1 188 ? -19.562 25.562 9.25 1 98.81 188 HIS A C 1
ATOM 1520 O O . HIS A 1 188 ? -19.234 24.375 9.289 1 98.81 188 HIS A O 1
ATOM 1526 N N . VAL A 1 189 ? -18.75 26.5 8.859 1 98.88 189 VAL A N 1
ATOM 1527 C CA . VAL A 1 189 ? -17.328 26.234 8.68 1 98.88 189 VAL A CA 1
ATOM 1528 C C . VAL A 1 189 ? -16.516 27.375 9.273 1 98.88 189 VAL A C 1
ATOM 1530 O O . VAL A 1 189 ? -17.016 28.484 9.438 1 98.88 189 VAL A O 1
ATOM 1533 N N . VAL A 1 190 ? -15.352 27.062 9.742 1 98.56 190 VAL A N 1
ATOM 1534 C CA . VAL A 1 190 ? -14.312 28.078 9.859 1 98.56 190 VAL A CA 1
ATOM 1535 C C . VAL A 1 190 ? -13.602 28.25 8.516 1 98.56 190 VAL A C 1
ATOM 1537 O O . VAL A 1 190 ? -12.906 27.344 8.055 1 98.56 190 VAL A O 1
ATOM 1540 N N . LEU A 1 191 ? -13.773 29.375 7.938 1 98.69 191 LEU A N 1
ATOM 1541 C CA . LEU A 1 191 ? -13.312 29.641 6.578 1 98.69 191 LEU A CA 1
ATOM 1542 C C . LEU A 1 191 ? -11.992 30.406 6.59 1 98.69 191 LEU A C 1
ATOM 1544 O O . LEU A 1 191 ? -11.906 31.5 7.164 1 98.69 191 LEU A O 1
ATOM 1548 N N . PHE A 1 192 ? -11.008 29.859 6.02 1 97.88 192 PHE A N 1
ATOM 1549 C CA . PHE A 1 192 ? -9.766 30.578 5.738 1 97.88 192 PHE A CA 1
ATOM 1550 C C . PHE A 1 192 ? -9.867 31.344 4.43 1 97.88 192 PHE A C 1
ATOM 1552 O O . PHE A 1 192 ? -10.188 30.781 3.387 1 97.88 192 PHE A O 1
ATOM 1559 N N . THR A 1 193 ? -9.633 32.594 4.484 1 97.94 193 THR A N 1
ATOM 1560 C CA . THR A 1 193 ? -9.859 33.469 3.334 1 97.94 193 THR A CA 1
ATOM 1561 C C . THR A 1 193 ? -8.891 34.656 3.357 1 97.94 193 THR A C 1
ATOM 1563 O O . THR A 1 193 ? -8.359 35.031 4.414 1 97.94 193 THR A O 1
ATOM 1566 N N . LYS A 1 194 ? -8.656 35.25 2.195 1 97.44 194 LYS A N 1
ATOM 1567 C CA . LYS A 1 194 ? -7.918 36.5 2.113 1 97.44 194 LYS A CA 1
ATOM 1568 C C . LYS A 1 194 ? -8.805 37.688 2.482 1 97.44 194 LYS A C 1
ATOM 1570 O O . LYS A 1 194 ? -9.797 37.969 1.802 1 97.44 194 LYS A O 1
ATOM 1575 N N . LEU A 1 195 ? -8.383 38.375 3.49 1 98.06 195 LEU A N 1
ATOM 1576 C CA . LEU A 1 195 ? -9.148 39.562 3.906 1 98.06 195 LEU A CA 1
ATOM 1577 C C . LEU A 1 195 ? -8.727 40.781 3.117 1 98.06 195 LEU A C 1
ATOM 1579 O O . LEU A 1 195 ? -7.555 41.156 3.121 1 98.06 195 LEU A O 1
ATOM 1583 N N . ILE A 1 196 ? -9.656 41.344 2.389 1 98 196 ILE A N 1
ATOM 1584 C CA . ILE A 1 196 ? -9.453 42.594 1.696 1 98 196 ILE A CA 1
ATOM 1585 C C . ILE A 1 196 ? -10.094 43.75 2.502 1 98 196 ILE A C 1
ATOM 1587 O O . ILE A 1 196 ? -11.312 43.781 2.672 1 98 196 ILE A O 1
ATOM 1591 N N . PHE A 1 197 ? -9.289 44.594 3.012 1 97.88 197 PHE A N 1
ATOM 1592 C CA . PHE A 1 197 ? -9.727 45.719 3.826 1 97.88 197 PHE A CA 1
ATOM 1593 C C . PHE A 1 197 ? -9.328 47.062 3.182 1 97.88 197 PHE A C 1
ATOM 1595 O O . PHE A 1 197 ? -8.141 47.344 3.016 1 97.88 197 PHE A O 1
ATOM 1602 N N . GLN A 1 198 ? -10.266 47.875 2.744 1 96.5 198 GLN A N 1
ATOM 1603 C CA . GLN A 1 198 ? -10.039 49.156 2.086 1 96.5 198 GLN A CA 1
ATOM 1604 C C . GLN A 1 198 ? -9.094 49.031 0.894 1 96.5 198 GLN A C 1
ATOM 1606 O O . GLN A 1 198 ? -8.125 49.781 0.761 1 96.5 198 GLN A O 1
ATOM 1611 N N . GLY A 1 199 ? -9.266 47.938 0.177 1 95.19 199 GLY A N 1
ATOM 1612 C CA . GLY A 1 199 ? -8.531 47.688 -1.057 1 95.19 199 GLY A CA 1
ATOM 1613 C C . GLY A 1 199 ? -7.191 47 -0.832 1 95.19 199 GLY A C 1
ATOM 1614 O O . GLY A 1 199 ? -6.5 46.656 -1.789 1 95.19 199 GLY A O 1
ATOM 1615 N N . GLN A 1 200 ? -6.883 46.844 0.408 1 95.94 200 GLN A N 1
ATOM 1616 C CA . GLN A 1 200 ? -5.594 46.219 0.718 1 95.94 200 GLN A CA 1
ATOM 1617 C C . GLN A 1 200 ? -5.754 44.781 1.141 1 95.94 200 GLN A C 1
ATOM 1619 O O . GLN A 1 200 ? -6.684 44.438 1.873 1 95.94 200 GLN A O 1
ATOM 1624 N N . ASP A 1 201 ? -4.859 43.938 0.626 1 95.56 201 ASP A N 1
ATOM 1625 C CA . ASP A 1 201 ? -4.789 42.531 1.043 1 95.56 201 ASP A CA 1
ATOM 1626 C C . ASP A 1 201 ? -4.109 42.406 2.404 1 95.56 201 ASP A C 1
ATOM 1628 O O . ASP A 1 201 ? -2.896 42.594 2.52 1 95.56 201 ASP A O 1
ATOM 1632 N N . LYS A 1 202 ? -4.848 42.062 3.41 1 96.5 202 LYS A N 1
ATOM 1633 C CA . LYS A 1 202 ? -4.332 41.938 4.773 1 96.5 202 LYS A CA 1
ATOM 1634 C C . LYS A 1 202 ? -3.887 40.531 5.078 1 96.5 202 LYS A C 1
ATOM 1636 O O . LYS A 1 202 ? -3.549 40.188 6.219 1 96.5 202 LYS A O 1
ATOM 1641 N N . GLY A 1 203 ? -3.867 39.625 4.062 1 95.81 203 GLY A N 1
ATOM 1642 C CA . GLY A 1 203 ? -3.447 38.25 4.246 1 95.81 203 GLY A CA 1
ATOM 1643 C C . GLY A 1 203 ? -4.578 37.344 4.664 1 95.81 203 GLY A C 1
ATOM 1644 O O . GLY A 1 203 ? -5.754 37.688 4.539 1 95.81 203 GLY A O 1
ATOM 1645 N N . VAL A 1 204 ? -4.262 36.156 5.129 1 96.62 204 VAL A N 1
ATOM 1646 C CA . VAL A 1 204 ? -5.242 35.125 5.426 1 96.62 204 VAL A CA 1
ATOM 1647 C C . VAL A 1 204 ? -5.824 35.344 6.82 1 96.62 204 VAL A C 1
ATOM 1649 O O . VAL A 1 204 ? -5.086 35.562 7.777 1 96.62 204 VAL A O 1
ATOM 1652 N N . HIS A 1 205 ? -7.055 35.344 6.953 1 97.38 205 HIS A N 1
ATOM 1653 C CA . HIS A 1 205 ? -7.82 35.406 8.195 1 97.38 205 HIS A CA 1
ATOM 1654 C C . HIS A 1 205 ? -8.828 34.25 8.281 1 97.38 205 HIS A C 1
ATOM 1656 O O . HIS A 1 205 ? -9.023 33.531 7.312 1 97.38 205 HIS A O 1
ATOM 1662 N N . VAL A 1 206 ? -9.43 34.094 9.492 1 98.12 206 VAL A N 1
ATOM 1663 C CA . VAL A 1 206 ? -10.398 33.031 9.711 1 98.12 206 VAL A CA 1
ATOM 1664 C C . VAL A 1 206 ? -11.742 33.625 10.125 1 98.12 206 VAL A C 1
ATOM 1666 O O . VAL A 1 206 ? -11.805 34.438 11.055 1 98.12 206 VAL A O 1
ATOM 1669 N N . ILE A 1 207 ? -12.797 33.281 9.414 1 98.69 207 ILE A N 1
ATOM 1670 C CA . ILE A 1 207 ? -14.141 33.781 9.672 1 98.69 207 ILE A CA 1
ATOM 1671 C C . ILE A 1 207 ? -15.094 32.594 9.867 1 98.69 207 ILE A C 1
ATOM 1673 O O . ILE A 1 207 ? -15.047 31.625 9.117 1 98.69 207 ILE A O 1
ATOM 1677 N N . ILE A 1 208 ? -15.938 32.594 10.953 1 98.88 208 ILE A N 1
ATOM 1678 C CA . ILE A 1 208 ? -17 31.594 11.078 1 98.88 208 ILE A CA 1
ATOM 1679 C C . ILE A 1 208 ? -18.094 31.875 10.055 1 98.88 208 ILE A C 1
ATOM 1681 O O . ILE A 1 208 ? -18.672 32.969 10.031 1 98.88 208 ILE A O 1
ATOM 1685 N N . VAL A 1 209 ? -18.422 30.922 9.258 1 98.88 209 VAL A N 1
ATOM 1686 C CA . VAL A 1 209 ? -19.359 31.141 8.164 1 98.88 209 VAL A CA 1
ATOM 1687 C C . VAL A 1 209 ? -20.5 30.125 8.25 1 98.88 209 VAL A C 1
ATOM 1689 O O . VAL A 1 209 ? -20.281 28.922 8.055 1 98.88 209 VAL A O 1
ATOM 1692 N N . PRO A 1 210 ? -21.719 30.547 8.523 1 98.75 210 PRO A N 1
ATOM 1693 C CA . PRO A 1 210 ? -22.859 29.656 8.391 1 98.75 210 PRO A CA 1
ATOM 1694 C C . PRO A 1 210 ? -23.141 29.266 6.938 1 98.75 210 PRO A C 1
ATOM 1696 O O . PRO A 1 210 ? -23.109 30.125 6.051 1 98.75 210 PRO A O 1
ATOM 1699 N N . LEU A 1 211 ? -23.422 28.031 6.723 1 98.69 211 LEU A N 1
ATOM 1700 C CA . LEU A 1 211 ? -23.641 27.531 5.367 1 98.69 211 LEU A CA 1
ATOM 1701 C C . LEU A 1 211 ? -25.109 27.203 5.145 1 98.69 211 LEU A C 1
ATOM 1703 O O . LEU A 1 211 ? -25.609 27.281 4.016 1 98.69 211 LEU A O 1
ATOM 1707 N N . ARG A 1 212 ? -25.734 26.719 6.199 1 97.56 212 ARG A N 1
ATOM 1708 C CA . ARG A 1 212 ? -27.109 26.234 6.168 1 97.56 212 ARG A CA 1
ATOM 1709 C C . ARG A 1 212 ? -27.875 26.688 7.402 1 97.56 212 ARG A C 1
ATOM 1711 O O . ARG A 1 212 ? -27.281 26.984 8.438 1 97.56 212 ARG A O 1
ATOM 1718 N N . ASP A 1 213 ? -29.219 26.703 7.156 1 97.06 213 ASP A N 1
ATOM 1719 C CA . ASP A 1 213 ? -30.062 26.766 8.352 1 97.06 213 ASP A CA 1
ATOM 1720 C C . ASP A 1 213 ? -29.953 25.484 9.172 1 97.06 213 ASP A C 1
ATOM 1722 O O . ASP A 1 213 ? -30.219 24.391 8.656 1 97.06 213 ASP A O 1
ATOM 1726 N N . PRO A 1 214 ? -29.562 25.578 10.391 1 95.88 214 PRO A N 1
ATOM 1727 C CA . PRO A 1 214 ? -29.297 24.359 11.164 1 95.88 214 PRO A CA 1
ATOM 1728 C C . PRO A 1 214 ? -30.547 23.516 11.375 1 95.88 214 PRO A C 1
ATOM 1730 O O . PRO A 1 214 ? -30.453 22.328 11.695 1 95.88 214 PRO A O 1
ATOM 1733 N N . VAL A 1 215 ? -31.719 24.078 11.219 1 94.56 215 VAL A N 1
ATOM 1734 C CA . VAL A 1 215 ? -32.969 23.359 11.445 1 94.56 215 VAL A CA 1
ATOM 1735 C C . VAL A 1 215 ? -33.469 22.766 10.133 1 94.56 215 VAL A C 1
ATOM 1737 O O . VAL A 1 215 ? -33.719 21.562 10.039 1 94.56 215 VAL A O 1
ATOM 1740 N N . THR A 1 216 ? -33.531 23.562 9.07 1 96.12 216 THR A N 1
ATOM 1741 C CA . THR A 1 216 ? -34.094 23.109 7.812 1 96.12 216 THR A CA 1
ATOM 1742 C C . THR A 1 216 ? -33.031 22.484 6.922 1 96.12 216 THR A C 1
ATOM 1744 O O . THR A 1 216 ? -33.344 21.781 5.961 1 96.12 216 THR A O 1
ATOM 1747 N N . MET A 1 217 ? -31.766 22.797 7.16 1 96.38 217 MET A N 1
ATOM 1748 C CA . MET A 1 217 ? -30.609 22.312 6.43 1 96.38 217 MET A CA 1
ATOM 1749 C C . MET A 1 217 ? -30.578 22.875 5.016 1 96.38 217 MET A C 1
ATOM 1751 O O . MET A 1 217 ? -29.844 22.375 4.152 1 96.38 217 MET A O 1
ATOM 1755 N N . GLU A 1 218 ? -31.359 23.891 4.789 1 97.5 218 GLU A N 1
ATOM 1756 C CA . GLU A 1 218 ? -31.328 24.562 3.494 1 97.5 218 GLU A CA 1
ATOM 1757 C C . GLU A 1 218 ? -30.078 25.422 3.354 1 97.5 218 GLU A C 1
ATOM 1759 O O . GLU A 1 218 ? -29.734 26.188 4.266 1 97.5 218 GLU A O 1
ATOM 1764 N N . VAL A 1 219 ? -29.422 25.312 2.273 1 97.94 219 VAL A N 1
ATOM 1765 C CA . VAL A 1 219 ? -28.219 26.094 2.01 1 97.94 219 VAL A CA 1
ATOM 1766 C C . VAL A 1 219 ? -28.594 27.562 1.791 1 97.94 219 VAL A C 1
ATOM 1768 O O . VAL A 1 219 ? -29.562 27.859 1.106 1 97.94 219 VAL A O 1
ATOM 1771 N N . TYR A 1 220 ? -27.859 28.469 2.359 1 98.19 220 TYR A N 1
ATOM 1772 C CA . TYR A 1 220 ? -28.172 29.891 2.244 1 98.19 220 TYR A CA 1
ATOM 1773 C C . TYR A 1 220 ? -27.859 30.406 0.842 1 98.19 220 TYR A C 1
ATOM 1775 O O . TYR A 1 220 ? -27.016 29.844 0.14 1 98.19 220 TYR A O 1
ATOM 1783 N N . LYS A 1 221 ? -28.547 31.484 0.469 1 97 221 LYS A N 1
ATOM 1784 C CA . LYS A 1 221 ? -28.297 32.125 -0.823 1 97 221 LYS A CA 1
ATOM 1785 C C . LYS A 1 221 ? -26.875 32.656 -0.908 1 97 221 LYS A C 1
ATOM 1787 O O . LYS A 1 221 ? -26.359 33.219 0.063 1 97 221 LYS A O 1
ATOM 1792 N N . GLY A 1 222 ? -26.297 32.469 -2.1 1 97.12 222 GLY A N 1
ATOM 1793 C CA . GLY A 1 222 ? -24.938 32.938 -2.314 1 97.12 222 GLY A CA 1
ATOM 1794 C C . GLY A 1 222 ? -23.891 31.859 -2.105 1 97.12 222 GLY A C 1
ATOM 1795 O O . GLY A 1 222 ? -22.688 32.094 -2.309 1 97.12 222 GLY A O 1
ATOM 1796 N N . ILE A 1 223 ? -24.375 30.734 -1.694 1 97.81 223 ILE A N 1
ATOM 1797 C CA . ILE A 1 223 ? -23.469 29.609 -1.465 1 97.81 223 ILE A CA 1
ATOM 1798 C C . ILE A 1 223 ? -23.844 28.453 -2.387 1 97.81 223 ILE A C 1
ATOM 1800 O O . ILE A 1 223 ? -25.031 28.141 -2.543 1 97.81 223 ILE A O 1
ATOM 1804 N N . GLN A 1 224 ? -22.875 27.875 -3.055 1 96.62 224 GLN A N 1
ATOM 1805 C CA . GLN A 1 224 ? -23 26.594 -3.74 1 96.62 224 GLN A CA 1
ATOM 1806 C C . GLN A 1 224 ? -22.109 25.531 -3.084 1 96.62 224 GLN A C 1
ATOM 1808 O O . GLN A 1 224 ? -20.938 25.781 -2.791 1 96.62 224 GLN A O 1
ATOM 1813 N N . LEU A 1 225 ? -22.656 24.469 -2.76 1 96.62 225 LEU A N 1
ATOM 1814 C CA . LEU A 1 225 ? -21.859 23.406 -2.174 1 96.62 225 LEU A CA 1
ATOM 1815 C C . LEU A 1 225 ? -22.359 22.031 -2.625 1 96.62 225 LEU A C 1
ATOM 1817 O O . LEU A 1 225 ? -23.531 21.875 -2.951 1 96.62 225 LEU A O 1
ATOM 1821 N N . GLY A 1 226 ? -21.531 21.094 -2.779 1 97.5 226 GLY A N 1
ATOM 1822 C CA . GLY A 1 226 ? -21.797 19.719 -3.174 1 97.5 226 GLY A CA 1
ATOM 1823 C C . GLY A 1 226 ? -20.781 18.734 -2.648 1 97.5 226 GLY A C 1
ATOM 1824 O O . GLY A 1 226 ? -19.859 19.109 -1.927 1 97.5 226 GLY A O 1
ATOM 1825 N N . ASP A 1 227 ? -21 17.469 -2.934 1 98.06 227 ASP A N 1
ATOM 1826 C CA . ASP A 1 227 ? -20.156 16.391 -2.453 1 98.06 227 ASP A CA 1
ATOM 1827 C C . ASP A 1 227 ? -18.938 16.203 -3.359 1 98.06 227 ASP A C 1
ATOM 1829 O O . ASP A 1 227 ? -19.047 16.312 -4.582 1 98.06 227 ASP A O 1
ATOM 1833 N N . CYS A 1 228 ? -17.766 15.898 -2.771 1 97.94 228 CYS A N 1
ATOM 1834 C CA . CYS A 1 228 ? -16.531 15.711 -3.527 1 97.94 228 CYS A CA 1
ATOM 1835 C C . CYS A 1 228 ? -16.484 14.328 -4.16 1 97.94 228 CYS A C 1
ATOM 1837 O O . CYS A 1 228 ? -15.562 14.016 -4.922 1 97.94 228 CYS A O 1
ATOM 1839 N N . GLY A 1 229 ? -17.438 13.492 -3.85 1 96.81 229 GLY A N 1
ATOM 1840 C CA . GLY A 1 229 ? -17.531 12.172 -4.461 1 96.81 229 GLY A CA 1
ATOM 1841 C C . GLY A 1 229 ? -16.844 11.094 -3.637 1 96.81 229 GLY A C 1
ATOM 1842 O O . GLY A 1 229 ? -16.422 11.344 -2.508 1 96.81 229 GLY A O 1
ATOM 1843 N N . HIS A 1 230 ? -16.797 9.836 -4.176 1 97.25 230 HIS A N 1
ATOM 1844 C CA . HIS A 1 230 ? -16.266 8.656 -3.51 1 97.25 230 HIS A CA 1
ATOM 1845 C C . HIS A 1 230 ? -14.75 8.75 -3.348 1 97.25 230 HIS A C 1
ATOM 1847 O O . HIS A 1 230 ? -14.055 9.227 -4.246 1 97.25 230 HIS A O 1
ATOM 1853 N N . LYS A 1 231 ? -14.234 8.305 -2.258 1 97.38 231 LYS A N 1
ATOM 1854 C CA . LYS A 1 231 ? -12.805 8.297 -1.941 1 97.38 231 LYS A CA 1
ATOM 1855 C C . LYS A 1 231 ? -12.312 6.879 -1.684 1 97.38 231 LYS A C 1
ATOM 1857 O O . LYS A 1 231 ? -13.109 5.949 -1.565 1 97.38 231 LYS A O 1
ATOM 1862 N N . VAL A 1 232 ? -11.008 6.742 -1.563 1 95.75 232 VAL A N 1
ATOM 1863 C CA . VAL A 1 232 ? -10.391 5.445 -1.296 1 95.75 232 VAL A CA 1
ATOM 1864 C C . VAL A 1 232 ? -10.742 4.988 0.12 1 95.75 232 VAL A C 1
ATOM 1866 O O . VAL A 1 232 ? -10.953 3.799 0.361 1 95.75 232 VAL A O 1
ATOM 1869 N N . GLY A 1 233 ? -10.812 5.867 1.028 1 94.5 233 GLY A N 1
ATOM 1870 C CA . GLY A 1 233 ? -11.148 5.648 2.428 1 94.5 233 GLY A CA 1
ATOM 1871 C C . GLY A 1 233 ? -11.922 6.797 3.039 1 94.5 233 GLY A C 1
ATOM 1872 O O . GLY A 1 233 ? -12.07 7.855 2.424 1 94.5 233 GLY A O 1
ATOM 1873 N N . TRP A 1 234 ? -12.508 6.59 4.23 1 95.88 234 TRP A N 1
ATOM 1874 C CA . TRP A 1 234 ? -13.266 7.594 4.973 1 95.88 234 TRP A CA 1
ATOM 1875 C C . TRP A 1 234 ? -14.5 8.031 4.195 1 95.88 234 TRP A C 1
ATOM 1877 O O . TRP A 1 234 ? -14.797 9.227 4.117 1 95.88 234 TRP A O 1
ATOM 1887 N N . ASN A 1 235 ? -15.125 7.09 3.619 1 96.81 235 ASN A N 1
ATOM 1888 C CA . ASN A 1 235 ? -16.312 7.445 2.838 1 96.81 235 ASN A CA 1
ATOM 1889 C C . ASN A 1 235 ? -17.484 7.812 3.736 1 96.81 235 ASN A C 1
ATOM 1891 O O . ASN A 1 235 ? -18.469 8.383 3.271 1 96.81 235 ASN A O 1
ATOM 1895 N N . GLY A 1 236 ? -17.344 7.574 5.055 1 97.25 236 GLY A N 1
ATOM 1896 C CA . GLY A 1 236 ? -18.359 8.039 5.992 1 97.25 236 GLY A CA 1
ATOM 1897 C C . GLY A 1 236 ? -18.297 9.531 6.23 1 97.25 236 GLY A C 1
ATOM 1898 O O . GLY A 1 236 ? -19.266 10.117 6.75 1 97.25 236 GLY A O 1
ATOM 1899 N N . ILE A 1 237 ? -17.219 10.125 5.957 1 97.88 237 ILE A N 1
ATOM 1900 C CA . ILE A 1 237 ? -17.094 11.578 6.074 1 97.88 237 ILE A CA 1
ATOM 1901 C C . ILE A 1 237 ? -17.672 12.25 4.828 1 97.88 237 ILE A C 1
ATOM 1903 O O . ILE A 1 237 ? -17.281 11.922 3.703 1 97.88 237 ILE A O 1
ATOM 1907 N N . ASP A 1 238 ? -18.578 13.109 5.039 1 98.25 238 ASP A N 1
ATOM 1908 C CA . ASP A 1 238 ? -19.156 13.836 3.912 1 98.25 238 ASP A CA 1
ATOM 1909 C C . ASP A 1 238 ? -18.328 15.07 3.568 1 98.25 238 ASP A C 1
ATOM 1911 O O . ASP A 1 238 ? -18.562 16.156 4.109 1 98.25 238 ASP A O 1
ATOM 1915 N N . ASN A 1 239 ? -17.406 14.953 2.6 1 98.31 239 ASN A N 1
ATOM 1916 C CA . ASN A 1 239 ? -16.531 16.031 2.143 1 98.31 239 ASN A CA 1
ATOM 1917 C C . ASN A 1 239 ? -17.219 16.906 1.1 1 98.31 239 ASN A C 1
ATOM 1919 O O . ASN A 1 239 ? -17.797 16.391 0.136 1 98.31 239 ASN A O 1
ATOM 1923 N N . ALA A 1 240 ? -17.031 18.219 1.224 1 98.62 240 ALA A N 1
ATOM 1924 C CA . ALA A 1 240 ? -17.75 19.141 0.349 1 98.62 240 ALA A CA 1
ATOM 1925 C C . ALA A 1 240 ? -16.781 19.984 -0.477 1 98.62 240 ALA A C 1
ATOM 1927 O O . ALA A 1 240 ? -15.648 20.25 -0.047 1 98.62 240 ALA A O 1
ATOM 1928 N N . TRP A 1 241 ? -17.172 20.297 -1.642 1 98.44 241 TRP A N 1
ATOM 1929 C CA . TRP A 1 241 ? -16.688 21.516 -2.283 1 98.44 241 TRP A CA 1
ATOM 1930 C C . TRP A 1 241 ? -17.641 22.672 -2.021 1 98.44 241 TRP A C 1
ATOM 1932 O O . TRP A 1 241 ? -18.844 22.484 -1.884 1 98.44 241 TRP A O 1
ATOM 1942 N N . ILE A 1 242 ? -17.109 23.922 -1.865 1 98.5 242 ILE A N 1
ATOM 1943 C CA . ILE A 1 242 ? -17.891 25.109 -1.522 1 98.5 242 ILE A CA 1
ATOM 1944 C C . ILE A 1 242 ? -17.453 26.297 -2.379 1 98.5 242 ILE A C 1
ATOM 1946 O O . ILE A 1 242 ? -16.25 26.547 -2.518 1 98.5 242 ILE A O 1
ATOM 1950 N N . ARG A 1 243 ? -18.391 27 -2.887 1 97.69 243 ARG A N 1
ATOM 1951 C CA . ARG A 1 243 ? -18.156 28.266 -3.586 1 97.69 243 ARG A CA 1
ATOM 1952 C C . ARG A 1 243 ? -19.062 29.359 -3.043 1 97.69 243 ARG A C 1
ATOM 1954 O O . ARG A 1 243 ? -20.234 29.125 -2.717 1 97.69 243 ARG A O 1
ATOM 1961 N N . PHE A 1 244 ? -18.562 30.562 -3.002 1 97.88 244 PHE A N 1
ATOM 1962 C CA . PHE A 1 244 ? -19.281 31.719 -2.494 1 97.88 244 PHE A CA 1
ATOM 1963 C C . PHE A 1 244 ? -19.438 32.781 -3.578 1 97.88 244 PHE A C 1
ATOM 1965 O O . PHE A 1 244 ? -18.516 33 -4.367 1 97.88 244 PHE A O 1
ATOM 1972 N N . THR A 1 245 ? -20.609 33.375 -3.611 1 97.25 245 THR A N 1
ATOM 1973 C CA . THR A 1 245 ? -20.875 34.5 -4.492 1 97.25 245 THR A CA 1
ATOM 1974 C C . THR A 1 245 ? -21.547 35.625 -3.719 1 97.25 245 THR A C 1
ATOM 1976 O O . THR A 1 245 ? -22.75 35.562 -3.438 1 97.25 245 THR A O 1
ATOM 1979 N N . ASN A 1 246 ? -20.828 36.594 -3.434 1 97.75 246 ASN A N 1
ATOM 1980 C CA . ASN A 1 246 ? -21.297 37.781 -2.709 1 97.75 246 ASN A CA 1
ATOM 1981 C C . ASN A 1 246 ? -22.031 37.375 -1.431 1 97.75 246 ASN A C 1
ATOM 1983 O O . ASN A 1 246 ? -23.125 37.906 -1.16 1 97.75 246 ASN A O 1
ATOM 1987 N N . TYR A 1 247 ? -21.547 36.469 -0.763 1 98.31 247 TYR A N 1
ATOM 1988 C CA . TYR A 1 247 ? -22.156 36 0.482 1 98.31 247 TYR A CA 1
ATOM 1989 C C . TYR A 1 247 ? -21.734 36.906 1.65 1 98.31 247 TYR A C 1
ATOM 1991 O O . TYR A 1 247 ? -20.547 37.188 1.821 1 98.31 247 TYR A O 1
ATOM 1999 N N . ARG A 1 248 ? -22.641 37.344 2.463 1 98.56 248 ARG A N 1
ATOM 2000 C CA . ARG A 1 248 ? -22.344 38.344 3.488 1 98.56 248 ARG A CA 1
ATOM 2001 C C . ARG A 1 248 ? -22.406 37.719 4.883 1 98.56 248 ARG A C 1
ATOM 2003 O O . ARG A 1 248 ? -23.312 36.938 5.18 1 98.56 248 ARG A O 1
ATOM 2010 N N . VAL A 1 249 ? -21.469 38.031 5.672 1 98.31 249 VAL A N 1
ATOM 2011 C CA . VAL A 1 249 ? -21.359 37.594 7.055 1 98.31 249 VAL A CA 1
ATOM 2012 C C . VAL A 1 249 ? -21.016 38.781 7.953 1 98.31 249 VAL A C 1
ATOM 2014 O O . VAL A 1 249 ? -20.203 39.625 7.57 1 98.31 249 VAL A O 1
ATOM 2017 N N . PRO A 1 250 ? -21.547 38.781 9.141 1 98 250 PRO A N 1
ATOM 2018 C CA . PRO A 1 250 ? -21.297 39.938 10.016 1 98 250 PRO A CA 1
ATOM 2019 C C . PRO A 1 250 ? -19.844 40.031 10.469 1 98 250 PRO A C 1
ATOM 2021 O O . PRO A 1 250 ? -19.156 39.031 10.555 1 98 250 PRO A O 1
ATOM 2024 N N . ARG A 1 251 ? -19.391 41.219 10.891 1 98.06 251 ARG A N 1
ATOM 2025 C CA . ARG A 1 251 ? -18.047 41.531 11.359 1 98.06 251 ARG A CA 1
ATOM 2026 C C . ARG A 1 251 ? -17.672 40.656 12.555 1 98.06 251 ARG A C 1
ATOM 2028 O O . ARG A 1 251 ? -16.516 40.25 12.688 1 98.06 251 ARG A O 1
ATOM 2035 N N . GLU A 1 252 ? -18.672 40.312 13.406 1 97.56 252 GLU A N 1
ATOM 2036 C CA . GLU A 1 252 ? -18.438 39.625 14.664 1 97.56 252 GLU A CA 1
ATOM 2037 C C . GLU A 1 252 ? -18.016 38.156 14.43 1 97.56 252 GLU A C 1
ATOM 2039 O O . GLU A 1 252 ? -17.531 37.5 15.344 1 97.56 252 GLU A O 1
ATOM 2044 N N . ASN A 1 253 ? -18.156 37.781 13.203 1 98.5 253 ASN A N 1
ATOM 2045 C CA . ASN A 1 253 ? -17.797 36.375 12.883 1 98.5 253 ASN A CA 1
ATOM 2046 C C . ASN A 1 253 ? -16.297 36.219 12.664 1 98.5 253 ASN A C 1
ATOM 2048 O O . ASN A 1 253 ? -15.781 35.125 12.633 1 98.5 253 ASN A O 1
ATOM 2052 N N . LEU A 1 254 ? -15.555 37.281 12.562 1 98.56 254 LEU A N 1
ATOM 2053 C CA . LEU A 1 254 ? -14.102 37.219 12.453 1 98.56 254 LEU A CA 1
ATOM 2054 C C . LEU A 1 254 ? -13.477 36.656 13.727 1 98.56 254 LEU A C 1
ATOM 2056 O O . LEU A 1 254 ? -13.742 37.156 14.82 1 98.56 254 LEU A O 1
ATOM 2060 N N . LEU A 1 255 ? -12.797 35.625 13.609 1 98.19 255 LEU A N 1
ATOM 2061 C CA . LEU A 1 255 ? -12.008 35.156 14.75 1 98.19 255 LEU A CA 1
ATOM 2062 C C . LEU A 1 255 ? -10.82 36.094 15 1 98.19 255 LEU A C 1
ATOM 2064 O O . LEU A 1 255 ? -9.805 36 14.312 1 98.19 255 LEU A O 1
ATOM 2068 N N . ASN A 1 256 ? -10.875 36.906 15.984 1 96.69 256 ASN A N 1
ATOM 2069 C CA . ASN A 1 256 ? -10.062 38.094 16 1 96.69 256 ASN A CA 1
ATOM 2070 C C . ASN A 1 256 ? -9.109 38.125 17.203 1 96.69 256 ASN A C 1
ATOM 2072 O O . ASN A 1 256 ? -8.812 39.188 17.734 1 96.69 256 ASN A O 1
ATOM 2076 N N . ARG A 1 257 ? -8.672 37 17.625 1 95.5 257 ARG A N 1
ATOM 2077 C CA . ARG A 1 257 ? -7.703 36.969 18.719 1 95.5 257 ARG A CA 1
ATOM 2078 C C . ARG A 1 257 ? -6.441 37.75 18.359 1 95.5 257 ARG A C 1
ATOM 2080 O O . ARG A 1 257 ? -5.855 38.406 19.219 1 95.5 257 ARG A O 1
ATOM 2087 N N . PHE A 1 258 ? -6.035 37.688 17.078 1 95.06 258 PHE A N 1
ATOM 2088 C CA . PHE A 1 258 ? -4.738 38.25 16.703 1 95.06 258 PHE A CA 1
ATOM 2089 C C . PHE A 1 258 ? -4.91 39.5 15.836 1 95.06 258 PHE A C 1
ATOM 2091 O O . PHE A 1 258 ? -3.977 40.281 15.688 1 95.06 258 PHE A O 1
ATOM 2098 N N . ALA A 1 259 ? -5.984 39.625 15.188 1 96.56 259 ALA A N 1
ATOM 2099 C CA . ALA A 1 259 ? -6.348 40.781 14.375 1 96.56 259 ALA A CA 1
ATOM 2100 C C . ALA A 1 259 ? -7.844 41.062 14.453 1 96.56 259 ALA A C 1
ATOM 2102 O O . ALA A 1 259 ? -8.656 40.125 14.461 1 96.56 259 ALA A O 1
ATOM 2103 N N . THR A 1 260 ? -8.172 42.344 14.578 1 96.69 260 THR A N 1
ATOM 2104 C CA . THR A 1 260 ? -9.578 42.688 14.742 1 96.69 260 THR A CA 1
ATOM 2105 C C . THR A 1 260 ? -9.945 43.906 13.898 1 96.69 260 THR A C 1
ATOM 2107 O O . THR A 1 260 ? -9.062 44.625 13.398 1 96.69 260 THR A O 1
ATOM 2110 N N . ILE A 1 261 ? -11.203 44 13.578 1 97.44 261 ILE A N 1
ATOM 2111 C CA . ILE A 1 261 ? -11.789 45.219 13.023 1 97.44 261 ILE A CA 1
ATOM 2112 C C . ILE A 1 261 ? -12.773 45.812 14.031 1 97.44 261 ILE A C 1
ATOM 2114 O O . ILE A 1 261 ? -13.75 45.188 14.414 1 97.44 261 ILE A O 1
ATOM 2118 N N . THR A 1 262 ? -12.469 47 14.391 1 96.12 262 THR A N 1
ATOM 2119 C CA . THR A 1 262 ? -13.281 47.656 15.414 1 96.12 262 THR A CA 1
ATOM 2120 C C . THR A 1 262 ? -14.625 48.094 14.836 1 96.12 262 THR A C 1
ATOM 2122 O O . THR A 1 262 ? -14.812 48.125 13.617 1 96.12 262 THR A O 1
ATOM 2125 N N . GLU A 1 263 ? -15.531 48.406 15.727 1 92.81 263 GLU A N 1
ATOM 2126 C CA . GLU A 1 263 ? -16.859 48.844 15.32 1 92.81 263 GLU A CA 1
ATOM 2127 C C . GLU A 1 263 ? -16.781 50.125 14.453 1 92.81 263 GLU A C 1
ATOM 2129 O O . GLU A 1 263 ? -17.594 50.312 13.547 1 92.81 263 GLU A O 1
ATOM 2134 N N . ASP A 1 264 ? -15.781 50.938 14.688 1 93.31 264 ASP A N 1
ATOM 2135 C CA . ASP A 1 264 ? -15.625 52.188 13.938 1 93.31 264 ASP A CA 1
ATOM 2136 C C . ASP A 1 264 ? -14.859 51.938 12.641 1 93.31 264 ASP A C 1
ATOM 2138 O O . ASP A 1 264 ? -14.578 52.906 11.898 1 93.31 264 ASP A O 1
ATOM 2142 N N . GLY A 1 265 ? -14.492 50.688 12.398 1 93.12 265 GLY A N 1
ATOM 2143 C CA . GLY A 1 265 ? -13.961 50.312 11.094 1 93.12 265 GLY A CA 1
ATOM 2144 C C . GLY A 1 265 ? -12.453 50.406 11.016 1 93.12 265 GLY A C 1
ATOM 2145 O O . GLY A 1 265 ? -11.891 50.688 9.953 1 93.12 265 GLY A O 1
ATOM 2146 N N . GLN A 1 266 ? -11.773 50.219 12.117 1 95.75 266 GLN A N 1
ATOM 2147 C CA . GLN A 1 266 ? -10.32 50.219 12.117 1 95.75 266 GLN A CA 1
ATOM 2148 C C . GLN A 1 266 ? -9.773 48.812 12.227 1 95.75 266 GLN A C 1
ATOM 2150 O O . GLN A 1 266 ? -10.25 48 13.031 1 95.75 266 GLN A O 1
ATOM 2155 N N . TYR A 1 267 ? -8.844 48.469 11.312 1 96.88 267 TYR A N 1
ATOM 2156 C CA . TYR A 1 267 ? -8.133 47.188 11.383 1 96.88 267 TYR A CA 1
ATOM 2157 C C . TYR A 1 267 ? -6.973 47.281 12.367 1 96.88 267 TYR A C 1
ATOM 2159 O O . TYR A 1 267 ? -6.066 48.094 12.203 1 96.88 267 TYR A O 1
ATOM 2167 N N . LEU A 1 268 ? -6.926 46.469 13.414 1 97 268 LEU A N 1
ATOM 2168 C CA . LEU A 1 268 ? -5.914 46.5 14.469 1 97 268 LEU A CA 1
ATOM 2169 C C . LEU A 1 268 ? -5.234 45.156 14.609 1 97 268 LEU A C 1
ATOM 2171 O O . LEU A 1 268 ? -5.906 44.125 14.648 1 97 268 LEU A O 1
ATOM 2175 N N . THR A 1 269 ? -3.945 45.094 14.609 1 96.06 269 THR A N 1
ATOM 2176 C CA . THR A 1 269 ? -3.145 43.906 14.922 1 96.06 269 THR A CA 1
ATOM 2177 C C . THR A 1 269 ? -1.796 44.312 15.508 1 96.06 269 THR A C 1
ATOM 2179 O O . THR A 1 269 ? -1.27 45.375 15.195 1 96.06 269 THR A O 1
ATOM 2182 N N . ASN A 1 270 ? -1.208 43.594 16.406 1 93.06 270 ASN A N 1
ATOM 2183 C CA . ASN A 1 270 ? 0.119 43.844 16.969 1 93.06 270 ASN A CA 1
ATOM 2184 C C . ASN A 1 270 ? 1.19 43.062 16.219 1 93.06 270 ASN A C 1
ATOM 2186 O O . ASN A 1 270 ? 2.354 43.031 16.625 1 93.06 270 ASN A O 1
ATOM 2190 N N . ILE A 1 271 ? 0.739 42.344 15.25 1 92.44 271 ILE A N 1
ATOM 2191 C CA . ILE A 1 271 ? 1.665 41.531 14.477 1 92.44 271 ILE A CA 1
ATOM 2192 C C . ILE A 1 271 ? 2.143 42.312 13.258 1 92.44 271 ILE A C 1
ATOM 2194 O O . ILE A 1 271 ? 1.347 42.969 12.578 1 92.44 271 ILE A O 1
ATOM 2198 N N . SER A 1 272 ? 3.383 42.219 12.922 1 89.25 272 SER A N 1
ATOM 2199 C CA . SER A 1 272 ? 4.109 43.125 12.047 1 89.25 272 SER A CA 1
ATOM 2200 C C . SER A 1 272 ? 3.746 42.906 10.578 1 89.25 272 SER A C 1
ATOM 2202 O O . SER A 1 272 ? 3.812 43.812 9.766 1 89.25 272 SER A O 1
ATOM 2204 N N . SER A 1 273 ? 3.527 41.625 10.195 1 91.56 273 SER A N 1
ATOM 2205 C CA . SER A 1 273 ? 3.262 41.344 8.789 1 91.56 273 SER A CA 1
ATOM 2206 C C . SER A 1 273 ? 2.176 40.281 8.617 1 91.56 273 SER A C 1
ATOM 2208 O O . SER A 1 273 ? 1.974 39.438 9.5 1 91.56 273 SER A O 1
ATOM 2210 N N . PRO A 1 274 ? 1.515 40.344 7.414 1 90.06 274 PRO A N 1
ATOM 2211 C CA . PRO A 1 274 ? 0.503 39.312 7.121 1 90.06 274 PRO A CA 1
ATOM 2212 C C . PRO A 1 274 ? 1.06 37.906 7.18 1 90.06 274 PRO A C 1
ATOM 2214 O O . PRO A 1 274 ? 0.369 36.969 7.629 1 90.06 274 PRO A O 1
ATOM 2217 N N . ASN A 1 275 ? 2.223 37.781 6.734 1 87.06 275 ASN A N 1
ATOM 2218 C CA . ASN A 1 275 ? 2.84 36.438 6.762 1 87.06 275 ASN A CA 1
ATOM 2219 C C . ASN A 1 275 ? 3.055 35.969 8.188 1 87.06 275 ASN A C 1
ATOM 2221 O O . ASN A 1 275 ? 2.842 34.781 8.484 1 87.06 275 ASN A O 1
ATOM 2225 N N . LYS A 1 276 ? 3.486 36.781 8.969 1 88.31 276 LYS A N 1
ATOM 2226 C CA . LYS A 1 276 ? 3.684 36.438 10.375 1 88.31 276 LYS A CA 1
ATOM 2227 C C . LYS A 1 276 ? 2.352 36.156 11.062 1 88.31 276 LYS A C 1
ATOM 2229 O O . LYS A 1 276 ? 2.26 35.25 11.906 1 88.31 276 LYS A O 1
ATOM 2234 N N . LEU A 1 277 ? 1.398 37 10.766 1 90.44 277 LEU A N 1
ATOM 2235 C CA . LEU A 1 277 ? 0.061 36.781 11.305 1 90.44 277 LEU A CA 1
ATOM 2236 C C . LEU A 1 277 ? -0.443 35.375 10.961 1 90.44 277 LEU A C 1
ATOM 2238 O O . LEU A 1 277 ? -0.955 34.688 11.828 1 90.44 277 LEU A O 1
ATOM 2242 N N . PHE A 1 278 ? -0.253 35.031 9.75 1 87.75 278 PHE A N 1
ATOM 2243 C CA . PHE A 1 278 ? -0.677 33.688 9.297 1 87.75 278 PHE A CA 1
ATOM 2244 C C . PHE A 1 278 ? 0.071 32.625 10.055 1 87.75 278 PHE A C 1
ATOM 2246 O O . PHE A 1 278 ? -0.537 31.641 10.531 1 87.75 278 PHE A O 1
ATOM 2253 N N . GLN A 1 279 ? 1.315 32.75 10.156 1 83.19 279 GLN A N 1
ATOM 2254 C CA . GLN A 1 279 ? 2.15 31.766 10.828 1 83.19 279 GLN A CA 1
ATOM 2255 C C . GLN A 1 279 ? 1.716 31.562 12.281 1 83.19 279 GLN A C 1
ATOM 2257 O O . GLN A 1 279 ? 1.622 30.438 12.758 1 83.19 279 GLN A O 1
ATOM 2262 N N . ILE A 1 280 ? 1.451 32.656 12.898 1 82.62 280 ILE A N 1
ATOM 2263 C CA . ILE A 1 280 ? 1.049 32.594 14.297 1 82.62 280 ILE A CA 1
ATOM 2264 C C . ILE A 1 280 ? -0.327 31.938 14.422 1 82.62 280 ILE A C 1
ATOM 2266 O O . ILE A 1 280 ? -0.557 31.125 15.312 1 82.62 280 ILE A O 1
ATOM 2270 N N . THR A 1 281 ? -1.187 32.281 13.539 1 84.56 281 THR A N 1
ATOM 2271 C CA . THR A 1 281 ? -2.545 31.75 13.562 1 84.56 281 THR A CA 1
ATOM 2272 C C . THR A 1 281 ? -2.535 30.234 13.383 1 84.56 281 THR A C 1
ATOM 2274 O O . THR A 1 281 ? -3.133 29.516 14.18 1 84.56 281 THR A O 1
ATOM 2277 N N . ILE A 1 282 ? -1.806 29.703 12.414 1 82.19 282 ILE A N 1
ATOM 2278 C CA . ILE A 1 282 ? -1.812 28.281 12.094 1 82.19 282 ILE A CA 1
ATOM 2279 C C . ILE A 1 282 ? -1.048 27.5 13.172 1 82.19 282 ILE A C 1
ATOM 2281 O O . ILE A 1 282 ? -1.347 26.344 13.438 1 82.19 282 ILE A O 1
ATOM 2285 N N . SER A 1 283 ? -0.088 28.125 13.758 1 78.88 283 SER A N 1
ATOM 2286 C CA . SER A 1 283 ? 0.729 27.469 14.773 1 78.88 283 SER A CA 1
ATOM 2287 C C . SER A 1 283 ? -0.095 27.141 16.016 1 78.88 283 SER A C 1
ATOM 2289 O O . SER A 1 283 ? 0.308 26.297 16.828 1 78.88 283 SER A O 1
ATOM 2291 N N . GLN A 1 284 ? -1.269 27.766 16.062 1 73.56 284 GLN A N 1
ATOM 2292 C CA . GLN A 1 284 ? -2.133 27.484 17.219 1 73.56 284 GLN A CA 1
ATOM 2293 C C . GLN A 1 284 ? -2.852 26.156 17.062 1 73.56 284 GLN A C 1
ATOM 2295 O O . GLN A 1 284 ? -3.365 25.594 18.031 1 73.56 284 GLN A O 1
ATOM 2300 N N . LEU A 1 285 ? -2.842 25.625 15.852 1 73.06 285 LEU A N 1
ATOM 2301 C CA . LEU A 1 285 ? -3.639 24.438 15.547 1 73.06 285 LEU A CA 1
ATOM 2302 C C . LEU A 1 285 ? -2.791 23.172 15.633 1 73.06 285 LEU A C 1
ATOM 2304 O O . LEU A 1 285 ? -2.738 22.391 14.688 1 73.06 285 LEU A O 1
ATOM 2308 N N . VAL A 1 286 ? -2.223 22.859 16.734 1 68.38 286 VAL A N 1
ATOM 2309 C CA . VAL A 1 286 ? -1.214 21.828 16.938 1 68.38 286 VAL A CA 1
ATOM 2310 C C . VAL A 1 286 ? -1.896 20.5 17.234 1 68.38 286 VAL A C 1
ATOM 2312 O O . VAL A 1 286 ? -1.434 19.453 16.766 1 68.38 286 VAL A O 1
ATOM 2315 N N . PHE A 1 287 ? -2.967 20.484 17.891 1 72.81 287 PHE A N 1
ATOM 2316 C CA . PHE A 1 287 ? -3.598 19.281 18.406 1 72.81 287 PHE A CA 1
ATOM 2317 C C . PHE A 1 287 ? -3.99 18.328 17.281 1 72.81 287 PHE A C 1
ATOM 2319 O O . PHE A 1 287 ? -3.85 17.109 17.406 1 72.81 287 PHE A O 1
ATOM 2326 N N . GLY A 1 288 ? -4.324 18.859 16.219 1 74.88 288 GLY A N 1
ATOM 2327 C CA . GLY A 1 288 ? -4.805 18.047 15.109 1 74.88 288 GLY A CA 1
ATOM 2328 C C . GLY A 1 288 ? -3.742 17.125 14.539 1 74.88 288 GLY A C 1
ATOM 2329 O O . GLY A 1 288 ? -4.016 15.961 14.25 1 74.88 288 GLY A O 1
ATOM 2330 N N . ARG A 1 289 ? -2.598 17.484 14.453 1 78.62 289 ARG A N 1
ATOM 2331 C CA . ARG A 1 289 ? -1.531 16.734 13.805 1 78.62 289 ARG A CA 1
ATOM 2332 C C . ARG A 1 289 ? -1.143 15.516 14.641 1 78.62 289 ARG A C 1
ATOM 2334 O O . ARG A 1 289 ? -0.732 14.492 14.094 1 78.62 289 ARG A O 1
ATOM 2341 N N . LEU A 1 290 ? -1.301 15.695 15.984 1 83.31 290 LEU A N 1
ATOM 2342 C CA . LEU A 1 290 ? -0.922 14.586 16.844 1 83.31 290 LEU A CA 1
ATOM 2343 C C . LEU A 1 290 ? -1.835 13.383 16.625 1 83.31 290 LEU A C 1
ATOM 2345 O O . LEU A 1 290 ? -1.403 12.242 16.75 1 83.31 290 LEU A O 1
ATOM 2349 N N . LEU A 1 291 ? -3.062 13.664 16.203 1 83.5 291 LEU A N 1
ATOM 2350 C CA . LEU A 1 291 ? -4.031 12.586 16.016 1 83.5 291 LEU A CA 1
ATOM 2351 C C . LEU A 1 291 ? -3.668 11.742 14.789 1 83.5 291 LEU A C 1
ATOM 2353 O O . LEU A 1 291 ? -4.043 10.57 14.711 1 83.5 291 LEU A O 1
ATOM 2357 N N . TYR A 1 292 ? -2.854 12.352 13.945 1 88.06 292 TYR A N 1
ATOM 2358 C CA . TYR A 1 292 ? -2.418 11.648 12.75 1 88.06 292 TYR A CA 1
ATOM 2359 C C . TYR A 1 292 ? -1.234 10.734 13.047 1 88.06 292 TYR A C 1
ATOM 2361 O O . TYR A 1 292 ? -0.765 10.008 12.172 1 88.06 292 TYR A O 1
ATOM 2369 N N . ILE A 1 293 ? -0.77 10.703 14.281 1 92.81 293 ILE A N 1
ATOM 2370 C CA . ILE A 1 293 ? 0.219 9.75 14.766 1 92.81 293 ILE A CA 1
ATOM 2371 C C . ILE A 1 293 ? -0.48 8.625 15.523 1 92.81 293 ILE A C 1
ATOM 2373 O O . ILE A 1 293 ? -0.125 7.453 15.375 1 92.81 293 ILE A O 1
ATOM 2377 N N . PHE A 1 294 ? -1.554 8.961 16.219 1 91.94 294 PHE A N 1
ATOM 2378 C CA . PHE A 1 294 ? -2.266 8.023 17.078 1 91.94 294 PHE A CA 1
ATOM 2379 C C . PHE A 1 294 ? -2.971 6.953 16.266 1 91.94 294 PHE A C 1
ATOM 2381 O O . PHE A 1 294 ? -2.803 5.758 16.516 1 91.94 294 PHE A O 1
ATOM 2388 N N . GLY A 1 295 ? -3.732 7.406 15.297 1 92.25 295 GLY A N 1
ATOM 2389 C CA . GLY A 1 295 ? -4.48 6.473 14.469 1 92.25 295 GLY A CA 1
ATOM 2390 C C . GLY A 1 295 ? -3.605 5.418 13.82 1 92.25 295 GLY A C 1
ATOM 2391 O O . GLY A 1 295 ? -3.809 4.223 14.031 1 92.25 295 GLY A O 1
ATOM 2392 N N . PRO A 1 296 ? -2.561 5.852 13.133 1 95.81 296 PRO A N 1
ATOM 2393 C CA . PRO A 1 296 ? -1.691 4.898 12.438 1 95.81 296 PRO A CA 1
ATOM 2394 C C . PRO A 1 296 ? -1.018 3.912 13.391 1 95.81 296 PRO A C 1
ATOM 2396 O O . PRO A 1 296 ? -0.852 2.738 13.047 1 95.81 296 PRO A O 1
ATOM 2399 N N . THR A 1 297 ? -0.592 4.328 14.578 1 95.56 297 THR A N 1
ATOM 2400 C CA . THR A 1 297 ? 0.039 3.418 15.523 1 95.56 297 THR A CA 1
ATOM 2401 C C . THR A 1 297 ? -0.944 2.342 15.977 1 95.56 297 THR A C 1
ATOM 2403 O O . THR A 1 297 ? -0.561 1.186 16.172 1 95.56 297 THR A O 1
ATOM 2406 N N . ILE A 1 298 ? -2.189 2.688 16.141 1 93.56 298 ILE A N 1
ATOM 2407 C CA . ILE A 1 298 ? -3.217 1.734 16.531 1 93.56 298 ILE A CA 1
ATOM 2408 C C . ILE A 1 298 ? -3.516 0.777 15.383 1 93.56 298 ILE A C 1
ATOM 2410 O O . ILE A 1 298 ? -3.682 -0.426 15.602 1 93.56 298 ILE A O 1
ATOM 2414 N N . PHE A 1 299 ? -3.611 1.31 14.117 1 94.75 299 PHE A N 1
ATOM 2415 C CA . PHE A 1 299 ? -3.832 0.47 12.945 1 94.75 299 PHE A CA 1
ATOM 2416 C C . PHE A 1 299 ? -2.73 -0.575 12.812 1 94.75 299 PHE A C 1
ATOM 2418 O O . PHE A 1 299 ? -3.006 -1.745 12.539 1 94.75 299 PHE A O 1
ATOM 2425 N N . LEU A 1 300 ? -1.487 -0.127 13.023 1 97 300 LEU A N 1
ATOM 2426 C CA . LEU A 1 300 ? -0.367 -1.056 12.922 1 97 300 LEU A CA 1
ATOM 2427 C C . LEU A 1 300 ? -0.454 -2.131 14 1 97 300 LEU A C 1
ATOM 2429 O O . LEU A 1 300 ? -0.171 -3.303 13.734 1 97 300 LEU A O 1
ATOM 2433 N N . ALA A 1 301 ? -0.853 -1.759 15.195 1 95.25 301 ALA A N 1
ATOM 2434 C CA . ALA A 1 301 ? -1.006 -2.719 16.281 1 95.25 301 ALA A CA 1
ATOM 2435 C C . ALA A 1 301 ? -2.053 -3.773 15.945 1 95.25 301 ALA A C 1
ATOM 2437 O O . ALA A 1 301 ? -1.844 -4.965 16.188 1 95.25 301 ALA A O 1
ATOM 2438 N N . ILE A 1 302 ? -3.188 -3.352 15.422 1 94.62 302 ILE A N 1
ATOM 2439 C CA . ILE A 1 302 ? -4.254 -4.273 15.039 1 94.62 302 ILE A CA 1
ATOM 2440 C C . ILE A 1 302 ? -3.75 -5.219 13.953 1 94.62 302 ILE A C 1
ATOM 2442 O O . ILE A 1 302 ? -3.973 -6.43 14.023 1 94.62 302 ILE A O 1
ATOM 2446 N N . GLY A 1 303 ? -3.109 -4.617 12.906 1 96.69 303 GLY A N 1
ATOM 2447 C CA . GLY A 1 303 ? -2.557 -5.434 11.836 1 96.69 303 GLY A CA 1
ATOM 2448 C C . GLY A 1 303 ? -1.55 -6.457 12.328 1 96.69 303 GLY A C 1
ATOM 2449 O O . GLY A 1 303 ? -1.58 -7.617 11.914 1 96.69 303 GLY A O 1
ATOM 2450 N N . LEU A 1 304 ? -0.64 -6.027 13.234 1 97.69 304 LEU A N 1
ATOM 2451 C CA . LEU A 1 304 ? 0.371 -6.918 13.797 1 97.69 304 LEU A CA 1
ATOM 2452 C C . LEU A 1 304 ? -0.279 -8.039 14.602 1 97.69 304 LEU A C 1
ATOM 2454 O O . LEU A 1 304 ? 0.127 -9.195 14.5 1 97.69 304 LEU A O 1
ATOM 2458 N N . LYS A 1 305 ? -1.237 -7.715 15.406 1 95.44 305 LYS A N 1
ATOM 2459 C CA . LYS A 1 305 ? -1.951 -8.727 16.188 1 95.44 305 LYS A CA 1
ATOM 2460 C C . LYS A 1 305 ? -2.574 -9.781 15.273 1 95.44 305 LYS A C 1
ATOM 2462 O O . LYS A 1 305 ? -2.457 -10.977 15.531 1 95.44 305 LYS A O 1
ATOM 2467 N N . THR A 1 306 ? -3.201 -9.352 14.242 1 96.75 306 THR A N 1
ATOM 2468 C CA . THR A 1 306 ? -3.865 -10.227 13.281 1 96.75 306 THR A CA 1
ATOM 2469 C C . THR A 1 306 ? -2.852 -11.133 12.586 1 96.75 306 THR A C 1
ATOM 2471 O O . THR A 1 306 ? -2.992 -12.359 12.609 1 96.75 306 THR A O 1
ATOM 2474 N N . ALA A 1 307 ? -1.811 -10.602 12.031 1 98.12 307 ALA A N 1
ATOM 2475 C CA . ALA A 1 307 ? -0.857 -11.344 11.211 1 98.12 307 ALA A CA 1
ATOM 2476 C C . ALA A 1 307 ? 0.006 -12.266 12.07 1 98.12 307 ALA A C 1
ATOM 2478 O O . ALA A 1 307 ? 0.346 -13.375 11.648 1 98.12 307 ALA A O 1
ATOM 2479 N N . ILE A 1 308 ? 0.432 -11.812 13.25 1 97.88 308 ILE A N 1
ATOM 2480 C CA . ILE A 1 308 ? 1.318 -12.625 14.078 1 97.88 308 ILE A CA 1
ATOM 2481 C C . ILE A 1 308 ? 0.535 -13.773 14.703 1 97.88 308 ILE A C 1
ATOM 2483 O O . ILE A 1 308 ? 1.029 -14.906 14.773 1 97.88 308 ILE A O 1
ATOM 2487 N N . ARG A 1 309 ? -0.685 -13.555 15.18 1 96.44 309 ARG A N 1
ATOM 2488 C CA . ARG A 1 309 ? -1.499 -14.68 15.641 1 96.44 309 ARG A CA 1
ATOM 2489 C C . ARG A 1 309 ? -1.728 -15.688 14.523 1 96.44 309 ARG A C 1
ATOM 2491 O O . ARG A 1 309 ? -1.64 -16.891 14.75 1 96.44 309 ARG A O 1
ATOM 2498 N N . TYR A 1 310 ? -2.059 -15.203 13.328 1 97.69 310 TYR A N 1
ATOM 2499 C CA . TYR A 1 310 ? -2.182 -16.078 12.172 1 97.69 310 TYR A CA 1
ATOM 2500 C C . TYR A 1 310 ? -0.893 -16.859 11.945 1 97.69 310 TYR A C 1
ATOM 2502 O O . TYR A 1 310 ? -0.928 -18.062 11.672 1 97.69 310 TYR A O 1
ATOM 2510 N N . ALA A 1 311 ? 0.257 -16.188 12.078 1 97.44 311 ALA A N 1
ATOM 2511 C CA . ALA A 1 311 ? 1.551 -16.828 11.82 1 97.44 311 ALA A CA 1
ATOM 2512 C C . ALA A 1 311 ? 1.842 -17.906 12.852 1 97.44 311 ALA A C 1
ATOM 2514 O O . ALA A 1 311 ? 2.539 -18.891 12.555 1 97.44 311 ALA A O 1
ATOM 2515 N N . PHE A 1 312 ? 1.317 -17.75 14.07 1 97 312 PHE A N 1
ATOM 2516 C CA . PHE A 1 312 ? 1.49 -18.75 15.117 1 97 312 PHE A CA 1
ATOM 2517 C C . PHE A 1 312 ? 0.482 -19.891 14.961 1 97 312 PHE A C 1
ATOM 2519 O O . PHE A 1 312 ? 0.497 -20.844 15.727 1 97 312 PHE A O 1
ATOM 2526 N N . SER A 1 313 ? -0.331 -19.828 13.961 1 95.38 313 SER A N 1
ATOM 2527 C CA . SER A 1 313 ? -1.373 -20.828 13.766 1 95.38 313 SER A CA 1
ATOM 2528 C C . SER A 1 313 ? -1.215 -21.531 12.422 1 95.38 313 SER A C 1
ATOM 2530 O O . SER A 1 313 ? -1.28 -22.766 12.344 1 95.38 313 SER A O 1
ATOM 2532 N N . ARG A 1 314 ? -0.974 -20.828 11.391 1 95 314 ARG A N 1
ATOM 2533 C CA . ARG A 1 314 ? -0.895 -21.359 10.031 1 95 314 ARG A CA 1
ATOM 2534 C C . ARG A 1 314 ? 0.374 -22.172 9.836 1 95 314 ARG A C 1
ATOM 2536 O O . ARG A 1 314 ? 1.458 -21.766 10.258 1 95 314 ARG A O 1
ATOM 2543 N N . ARG A 1 315 ? 0.22 -23.328 9.273 1 93 315 ARG A N 1
ATOM 2544 C CA . ARG A 1 315 ? 1.329 -24.219 8.953 1 93 315 ARG A CA 1
ATOM 2545 C C . ARG A 1 315 ? 1.423 -24.469 7.453 1 93 315 ARG A C 1
ATOM 2547 O O . ARG A 1 315 ? 0.401 -24.578 6.77 1 93 315 ARG A O 1
ATOM 2554 N N . GLN A 1 316 ? 2.617 -24.469 6.941 1 89.94 316 GLN A N 1
ATOM 2555 C CA . GLN A 1 316 ? 2.84 -24.719 5.523 1 89.94 316 GLN A CA 1
ATOM 2556 C C . GLN A 1 316 ? 4.129 -25.5 5.301 1 89.94 316 GLN A C 1
ATOM 2558 O O . GLN A 1 316 ? 5.164 -25.188 5.898 1 89.94 316 GLN A O 1
ATOM 2563 N N . PHE A 1 317 ? 4.066 -26.438 4.41 1 88.38 317 PHE A N 1
ATOM 2564 C CA . PHE A 1 317 ? 5.199 -27.25 4 1 88.38 317 PHE A CA 1
ATOM 2565 C C . PHE A 1 317 ? 5.887 -27.875 5.215 1 88.38 317 PHE A C 1
ATOM 2567 O O . PHE A 1 317 ? 5.418 -27.719 6.344 1 88.38 317 PHE A O 1
ATOM 2574 N N . GLY A 1 318 ? 7.016 -28.625 5.016 1 86.38 318 GLY A N 1
ATOM 2575 C CA . GLY A 1 318 ? 7.762 -29.312 6.055 1 86.38 318 GLY A CA 1
ATOM 2576 C C . GLY A 1 318 ? 8.328 -30.641 5.602 1 86.38 318 GLY A C 1
ATOM 2577 O O . GLY A 1 318 ? 8.219 -31 4.426 1 86.38 318 GLY A O 1
ATOM 2578 N N . GLU A 1 319 ? 8.922 -31.219 6.594 1 84.38 319 GLU A N 1
ATOM 2579 C CA . GLU A 1 319 ? 9.523 -32.531 6.305 1 84.38 319 GLU A CA 1
ATOM 2580 C C . GLU A 1 319 ? 8.453 -33.594 6.086 1 84.38 319 GLU A C 1
ATOM 2582 O O . GLU A 1 319 ? 7.395 -33.562 6.719 1 84.38 319 GLU A O 1
ATOM 2587 N N . LYS A 1 320 ? 8.883 -34.438 5.172 1 81.06 320 LYS A N 1
ATOM 2588 C CA . LYS A 1 320 ? 7.957 -35.531 4.871 1 81.06 320 LYS A CA 1
ATOM 2589 C C . LYS A 1 320 ? 7.629 -36.344 6.121 1 81.06 320 LYS A C 1
ATOM 2591 O O . LYS A 1 320 ? 8.523 -36.688 6.898 1 81.06 320 LYS A O 1
ATOM 2596 N N . GLY A 1 321 ? 6.434 -36.594 6.23 1 81.12 321 GLY A N 1
ATOM 2597 C CA . GLY A 1 321 ? 5.992 -37.406 7.336 1 81.12 321 GLY A CA 1
ATOM 2598 C C . GLY A 1 321 ? 5.848 -36.656 8.641 1 81.12 321 GLY A C 1
ATOM 2599 O O . GLY A 1 321 ? 5.422 -37.219 9.648 1 81.12 321 GLY A O 1
ATOM 2600 N N . LYS A 1 322 ? 6.203 -35.438 8.719 1 85.81 322 LYS A N 1
ATOM 2601 C CA . LYS A 1 322 ? 6.059 -34.594 9.898 1 85.81 322 LYS A CA 1
ATOM 2602 C C . LYS A 1 322 ? 5.008 -33.531 9.672 1 85.81 322 LYS A C 1
ATOM 2604 O O . LYS A 1 322 ? 4.613 -33.25 8.531 1 85.81 322 LYS A O 1
ATOM 2609 N N . PRO A 1 323 ? 4.516 -33 10.812 1 86.62 323 PRO A N 1
ATOM 2610 C CA . PRO A 1 323 ? 3.605 -31.859 10.633 1 86.62 323 PRO A CA 1
ATOM 2611 C C . PRO A 1 323 ? 4.254 -30.703 9.883 1 86.62 323 PRO A C 1
ATOM 2613 O O . PRO A 1 323 ? 5.465 -30.484 10.008 1 86.62 323 PRO A O 1
ATOM 2616 N N . GLU A 1 324 ? 3.439 -30.031 9.156 1 91.06 324 GLU A N 1
ATOM 2617 C CA . GLU A 1 324 ? 3.938 -28.844 8.469 1 91.06 324 GLU A CA 1
ATOM 2618 C C . GLU A 1 324 ? 4.496 -27.828 9.453 1 91.06 324 GLU A C 1
ATOM 2620 O O . GLU A 1 324 ? 4.191 -27.875 10.648 1 91.06 324 GLU A O 1
ATOM 2625 N N . GLU A 1 325 ? 5.285 -26.922 8.969 1 91.94 325 GLU A N 1
ATOM 2626 C CA . GLU A 1 325 ? 5.977 -25.938 9.789 1 91.94 325 GLU A CA 1
ATOM 2627 C C . GLU A 1 325 ? 5.109 -24.688 9.992 1 91.94 325 GLU A C 1
ATOM 2629 O O . GLU A 1 325 ? 4.422 -24.25 9.078 1 91.94 325 GLU A O 1
ATOM 2634 N N . LEU A 1 326 ? 5.148 -24.156 11.281 1 94.31 326 LEU A N 1
ATOM 2635 C CA . LEU A 1 326 ? 4.504 -22.875 11.516 1 94.31 326 LEU A CA 1
ATOM 2636 C C . LEU A 1 326 ? 5.145 -21.781 10.664 1 94.31 326 LEU A C 1
ATOM 2638 O O . LEU A 1 326 ? 6.371 -21.703 10.562 1 94.31 326 LEU A O 1
ATOM 2642 N N . ILE A 1 327 ? 4.312 -20.906 10.086 1 94.44 327 ILE A N 1
ATOM 2643 C CA . ILE A 1 327 ? 4.887 -19.938 9.164 1 94.44 327 ILE A CA 1
ATOM 2644 C C . ILE A 1 327 ? 5.707 -18.906 9.945 1 94.44 327 ILE A C 1
ATOM 2646 O O . ILE A 1 327 ? 6.625 -18.297 9.398 1 94.44 327 ILE A O 1
ATOM 2650 N N . ILE A 1 328 ? 5.477 -18.688 11.273 1 96.56 328 ILE A N 1
ATOM 2651 C CA . ILE A 1 328 ? 6.254 -17.766 12.094 1 96.56 328 ILE A CA 1
ATOM 2652 C C . ILE A 1 328 ? 7.695 -18.25 12.195 1 96.56 328 ILE A C 1
ATOM 2654 O O . ILE A 1 328 ? 8.602 -17.469 12.508 1 96.56 328 ILE A O 1
ATOM 2658 N N . ASP A 1 329 ? 7.922 -19.516 11.914 1 94.19 329 ASP A N 1
ATOM 2659 C CA . ASP A 1 329 ? 9.25 -20.094 12.109 1 94.19 329 ASP A CA 1
ATOM 2660 C C . ASP A 1 329 ? 10.117 -19.891 10.867 1 94.19 329 ASP A C 1
ATOM 2662 O O . ASP A 1 329 ? 11.328 -20.109 10.906 1 94.19 329 ASP A O 1
ATOM 2666 N N . TYR A 1 330 ? 9.508 -19.5 9.789 1 93.25 330 TYR A N 1
ATOM 2667 C CA . TYR A 1 330 ? 10.297 -19.156 8.602 1 93.25 330 TYR A CA 1
ATOM 2668 C C . TYR A 1 330 ? 10.984 -17.812 8.766 1 93.25 330 TYR A C 1
ATOM 2670 O O . TYR A 1 330 ? 10.336 -16.828 9.117 1 93.25 330 TYR A O 1
ATOM 2678 N N . PRO A 1 331 ? 12.258 -17.719 8.484 1 93.06 331 PRO A N 1
ATOM 2679 C CA . PRO A 1 331 ? 12.969 -16.453 8.617 1 93.06 331 PRO A CA 1
ATOM 2680 C C . PRO A 1 331 ? 12.367 -15.352 7.742 1 93.06 331 PRO A C 1
ATOM 2682 O O . PRO A 1 331 ? 12.398 -14.172 8.117 1 93.06 331 PRO A O 1
ATOM 2685 N N . THR A 1 332 ? 11.82 -15.703 6.625 1 92 332 THR A N 1
ATOM 2686 C CA . THR A 1 332 ? 11.219 -14.719 5.73 1 92 332 THR A CA 1
ATOM 2687 C C . THR A 1 332 ? 9.977 -14.102 6.367 1 92 332 THR A C 1
ATOM 2689 O O . THR A 1 332 ? 9.492 -13.062 5.91 1 92 332 THR A O 1
ATOM 2692 N N . HIS A 1 333 ? 9.461 -14.703 7.457 1 93.88 333 HIS A N 1
ATOM 2693 C CA . HIS A 1 333 ? 8.312 -14.164 8.188 1 93.88 333 HIS A CA 1
ATOM 2694 C C . HIS A 1 333 ? 8.766 -13.453 9.461 1 93.88 333 HIS A C 1
ATOM 2696 O O . HIS A 1 333 ? 8.492 -12.266 9.648 1 93.88 333 HIS A O 1
ATOM 2702 N N . ASN A 1 334 ? 9.453 -14.242 10.297 1 94.94 334 ASN A N 1
ATOM 2703 C CA . ASN A 1 334 ? 9.758 -13.695 11.609 1 94.94 334 ASN A CA 1
ATOM 2704 C C . ASN A 1 334 ? 10.703 -12.5 11.523 1 94.94 334 ASN A C 1
ATOM 2706 O O . ASN A 1 334 ? 10.578 -11.547 12.289 1 94.94 334 ASN A O 1
ATOM 2710 N N . ARG A 1 335 ? 11.648 -12.469 10.562 1 95.94 335 ARG A N 1
ATOM 2711 C CA . ARG A 1 335 ? 12.617 -11.391 10.43 1 95.94 335 ARG A CA 1
ATOM 2712 C C . ARG A 1 335 ? 11.953 -10.117 9.906 1 95.94 335 ARG A C 1
ATOM 2714 O O . ARG A 1 335 ? 12.547 -9.039 9.961 1 95.94 335 ARG A O 1
ATOM 2721 N N . VAL A 1 336 ? 10.789 -10.227 9.461 1 96.94 336 VAL A N 1
ATOM 2722 C CA . VAL A 1 336 ? 10.047 -9.062 9 1 96.94 336 VAL A CA 1
ATOM 2723 C C . VAL A 1 336 ? 9.055 -8.625 10.07 1 96.94 336 VAL A C 1
ATOM 2725 O O . VAL A 1 336 ? 8.945 -7.43 10.375 1 96.94 336 VAL A O 1
ATOM 2728 N N . LEU A 1 337 ? 8.367 -9.547 10.719 1 98.25 337 LEU A N 1
ATOM 2729 C CA . LEU A 1 337 ? 7.289 -9.273 11.664 1 98.25 337 LEU A CA 1
ATOM 2730 C C . LEU A 1 337 ? 7.836 -8.68 12.961 1 98.25 337 LEU A C 1
ATOM 2732 O O . LEU A 1 337 ? 7.258 -7.75 13.516 1 98.25 337 LEU A O 1
ATOM 2736 N N . LEU A 1 338 ? 8.938 -9.195 13.43 1 98.56 338 LEU A N 1
ATOM 2737 C CA . LEU A 1 338 ? 9.398 -8.82 14.766 1 98.56 338 LEU A CA 1
ATOM 2738 C C . LEU A 1 338 ? 9.984 -7.41 14.75 1 98.56 338 LEU A C 1
ATOM 2740 O O . LEU A 1 338 ? 9.719 -6.617 15.664 1 98.56 338 LEU A O 1
ATOM 2744 N N . PRO A 1 339 ? 10.805 -7.043 13.742 1 98.56 339 PRO A N 1
ATOM 2745 C CA . PRO A 1 339 ? 11.211 -5.637 13.672 1 98.56 339 PRO A CA 1
ATOM 2746 C C . PRO A 1 339 ? 10.023 -4.688 13.539 1 98.56 339 PRO A C 1
ATOM 2748 O O . PRO A 1 339 ? 10.055 -3.57 14.055 1 98.56 339 PRO A O 1
ATOM 2751 N N . MET A 1 340 ? 9 -5.105 12.82 1 98.62 340 MET A N 1
ATOM 2752 C CA . MET A 1 340 ? 7.793 -4.297 12.719 1 98.62 340 MET A CA 1
ATOM 2753 C C . MET A 1 340 ? 7.148 -4.105 14.086 1 98.62 340 MET A C 1
ATOM 2755 O O . MET A 1 340 ? 6.699 -3.004 14.414 1 98.62 340 MET A O 1
ATOM 2759 N N . LEU A 1 341 ? 7.078 -5.168 14.82 1 98.25 341 LEU A N 1
ATOM 2760 C CA . LEU A 1 341 ? 6.547 -5.125 16.188 1 98.25 341 LEU A CA 1
ATOM 2761 C C . LEU A 1 341 ? 7.367 -4.184 17.062 1 98.25 341 LEU A C 1
ATOM 2763 O O . LEU A 1 341 ? 6.809 -3.363 17.781 1 98.25 341 LEU A O 1
ATOM 2767 N N . ALA A 1 342 ? 8.68 -4.301 16.953 1 98.62 342 ALA A N 1
ATOM 2768 C CA . ALA A 1 342 ? 9.578 -3.438 17.719 1 98.62 342 ALA A CA 1
ATOM 2769 C C . ALA A 1 342 ? 9.383 -1.973 17.344 1 98.62 342 ALA A C 1
ATOM 2771 O O . ALA A 1 342 ? 9.32 -1.102 18.203 1 98.62 342 ALA A O 1
ATOM 2772 N N . THR A 1 343 ? 9.266 -1.715 16.078 1 98.75 343 THR A N 1
ATOM 2773 C CA . THR A 1 343 ? 9.109 -0.351 15.578 1 98.75 343 THR A CA 1
ATOM 2774 C C . THR A 1 343 ? 7.797 0.255 16.062 1 98.75 343 THR A C 1
ATOM 2776 O O . THR A 1 343 ? 7.754 1.422 16.453 1 98.75 343 THR A O 1
ATOM 2779 N N . ASN A 1 344 ? 6.711 -0.51 16.016 1 98 344 ASN A N 1
ATOM 2780 C CA . ASN A 1 344 ? 5.438 -0.003 16.516 1 98 344 ASN A CA 1
ATOM 2781 C C . ASN A 1 344 ? 5.531 0.411 17.984 1 98 344 ASN A C 1
ATOM 2783 O O . ASN A 1 344 ? 4.934 1.408 18.391 1 98 344 ASN A O 1
ATOM 2787 N N . MET A 1 345 ? 6.246 -0.357 18.734 1 97.31 345 MET A N 1
ATOM 2788 C CA . MET A 1 345 ? 6.375 -0.058 20.156 1 97.31 345 MET A CA 1
ATOM 2789 C C . MET A 1 345 ? 7.145 1.24 20.375 1 97.31 345 MET A C 1
ATOM 2791 O O . MET A 1 345 ? 6.75 2.072 21.188 1 97.31 345 MET A O 1
ATOM 2795 N N . VAL A 1 346 ? 8.211 1.417 19.688 1 98 346 VAL A N 1
ATOM 2796 C CA . VAL A 1 346 ? 9 2.629 19.891 1 98 346 VAL A CA 1
ATOM 2797 C C . VAL A 1 346 ? 8.242 3.838 19.344 1 98 346 VAL A C 1
ATOM 2799 O O . VAL A 1 346 ? 8.406 4.957 19.844 1 98 346 VAL A O 1
ATOM 2802 N N . PHE A 1 347 ? 7.406 3.666 18.266 1 98.06 347 PHE A N 1
ATOM 2803 C CA . PHE A 1 347 ? 6.508 4.723 17.828 1 98.06 347 PHE A CA 1
ATOM 2804 C C . PHE A 1 347 ? 5.559 5.137 18.938 1 98.06 347 PHE A C 1
ATOM 2806 O O . PHE A 1 347 ? 5.297 6.328 19.141 1 98.06 347 PHE A O 1
ATOM 2813 N N . GLU A 1 348 ? 5.074 4.156 19.688 1 96.56 348 GLU A N 1
ATOM 2814 C CA . GLU A 1 348 ? 4.18 4.438 20.812 1 96.56 348 GLU A CA 1
ATOM 2815 C C . GLU A 1 348 ? 4.883 5.246 21.891 1 96.56 348 GLU A C 1
ATOM 2817 O O . GLU A 1 348 ? 4.281 6.117 22.516 1 96.56 348 GLU A O 1
ATOM 2822 N N . PHE A 1 349 ? 6.156 4.957 22.125 1 97.19 349 PHE A N 1
ATOM 2823 C CA . PHE A 1 349 ? 6.922 5.723 23.109 1 97.19 349 PHE A CA 1
ATOM 2824 C C . PHE A 1 349 ? 7.086 7.168 22.656 1 97.19 349 PHE A C 1
ATOM 2826 O O . PHE A 1 349 ? 7.023 8.094 23.469 1 97.19 349 PHE A O 1
ATOM 2833 N N . SER A 1 350 ? 7.301 7.34 21.359 1 96.5 350 SER A N 1
ATOM 2834 C CA . SER A 1 350 ? 7.391 8.695 20.828 1 96.5 350 SER A CA 1
ATOM 2835 C C . SER A 1 350 ? 6.051 9.414 20.922 1 96.5 350 SER A C 1
ATOM 2837 O O . SER A 1 350 ? 6 10.609 21.203 1 96.5 350 SER A O 1
ATOM 2839 N N . ARG A 1 351 ? 4.988 8.711 20.594 1 95.31 351 ARG A N 1
ATOM 2840 C CA . ARG A 1 351 ? 3.643 9.25 20.781 1 95.31 351 ARG A CA 1
ATOM 2841 C C . ARG A 1 351 ? 3.434 9.727 22.219 1 95.31 351 ARG A C 1
ATOM 2843 O O . ARG A 1 351 ? 2.877 10.805 22.438 1 95.31 351 ARG A O 1
ATOM 2850 N N . ASN A 1 352 ? 3.924 8.961 23.172 1 95.25 352 ASN A N 1
ATOM 2851 C CA . ASN A 1 352 ? 3.812 9.328 24.578 1 95.25 352 ASN A CA 1
ATOM 2852 C C . ASN A 1 352 ? 4.543 10.633 24.891 1 95.25 352 ASN A C 1
ATOM 2854 O O . ASN A 1 352 ? 4.039 11.469 25.641 1 95.25 352 ASN A O 1
ATOM 2858 N N . TRP A 1 353 ? 5.723 10.781 24.344 1 94.56 353 TRP A N 1
ATOM 2859 C CA . TRP A 1 353 ? 6.465 12.023 24.5 1 94.56 353 TRP A CA 1
ATOM 2860 C C . TRP A 1 353 ? 5.668 13.211 23.969 1 94.56 353 TRP A C 1
ATOM 2862 O O . TRP A 1 353 ? 5.625 14.273 24.594 1 94.56 353 TRP A O 1
ATOM 2872 N N . ILE A 1 354 ? 5.043 13.039 22.859 1 93.94 354 ILE A N 1
ATOM 2873 C CA . ILE A 1 354 ? 4.273 14.094 22.219 1 93.94 354 ILE A CA 1
ATOM 2874 C C . ILE A 1 354 ? 3.088 14.484 23.094 1 93.94 354 ILE A C 1
ATOM 2876 O O . ILE A 1 354 ? 2.809 15.672 23.266 1 93.94 354 ILE A O 1
ATOM 2880 N N . ILE A 1 355 ? 2.426 13.492 23.688 1 93.69 355 ILE A N 1
ATOM 2881 C CA . ILE A 1 355 ? 1.293 13.75 24.562 1 93.69 355 ILE A CA 1
ATOM 2882 C C . ILE A 1 355 ? 1.763 14.523 25.797 1 93.69 355 ILE A C 1
ATOM 2884 O O . ILE A 1 355 ? 1.16 15.523 26.172 1 93.69 355 ILE A O 1
ATOM 2888 N N . ASP A 1 356 ? 2.842 14.109 26.359 1 93.5 356 ASP A N 1
ATOM 2889 C CA . ASP A 1 356 ? 3.34 14.664 27.609 1 93.5 356 ASP A CA 1
ATOM 2890 C C . ASP A 1 356 ? 3.818 16.109 27.406 1 93.5 356 ASP A C 1
ATOM 2892 O O . ASP A 1 356 ? 3.787 16.906 28.344 1 93.5 356 ASP A O 1
ATOM 2896 N N . ASN A 1 357 ? 4.207 16.422 26.203 1 91.56 357 ASN A N 1
ATOM 2897 C CA . ASN A 1 357 ? 4.805 17.734 25.984 1 91.56 357 ASN A CA 1
ATOM 2898 C C . ASN A 1 357 ? 3.834 18.688 25.281 1 91.56 357 ASN A C 1
ATOM 2900 O O . ASN A 1 357 ? 4.207 19.797 24.906 1 91.56 357 ASN A O 1
ATOM 2904 N N . LEU A 1 358 ? 2.635 18.281 25.141 1 89.38 358 LEU A N 1
ATOM 2905 C CA . LEU A 1 358 ? 1.64 19.094 24.438 1 89.38 358 LEU A CA 1
ATOM 2906 C C . LEU A 1 358 ? 1.41 20.406 25.156 1 89.38 358 LEU A C 1
ATOM 2908 O O . LEU A 1 358 ? 1.468 21.484 24.531 1 89.38 358 LEU A O 1
ATOM 2912 N N . GLN A 1 359 ? 1.189 20.375 26.438 1 85.19 359 GLN A N 1
ATOM 2913 C CA . GLN A 1 359 ? 0.893 21.594 27.188 1 85.19 359 GLN A CA 1
ATOM 2914 C C . GLN A 1 359 ? 2.139 22.453 27.359 1 85.19 359 GLN A C 1
ATOM 2916 O O . GLN A 1 359 ? 2.059 23.688 27.312 1 85.19 359 GLN A O 1
ATOM 2921 N N . GLU A 1 360 ? 3.271 21.781 27.516 1 84.44 360 GLU A N 1
ATOM 2922 C CA . GLU A 1 360 ? 4.527 22.516 27.656 1 84.44 360 GLU A CA 1
ATOM 2923 C C . GLU A 1 360 ? 4.859 23.281 26.375 1 84.44 360 GLU A C 1
ATOM 2925 O O . GLU A 1 360 ? 5.477 24.344 26.438 1 84.44 360 GLU A O 1
ATOM 2930 N N . SER A 1 361 ? 4.445 22.812 25.328 1 84.38 361 SER A N 1
ATOM 2931 C CA . SER A 1 361 ? 4.754 23.422 24.031 1 84.38 361 SER A CA 1
ATOM 2932 C C . SER A 1 361 ? 4.078 24.781 23.891 1 84.38 361 SER A C 1
ATOM 2934 O O . SER A 1 361 ? 4.52 25.625 23.109 1 84.38 361 SER A O 1
ATOM 2936 N N . SER A 1 362 ? 3.074 25.062 24.656 1 80.75 362 SER A N 1
ATOM 2937 C CA . SER A 1 362 ? 2.312 26.297 24.547 1 80.75 362 SER A CA 1
ATOM 2938 C C . SER A 1 362 ? 2.91 27.406 25.406 1 80.75 362 SER A C 1
ATOM 2940 O O . SER A 1 362 ? 2.426 28.531 25.406 1 80.75 362 SER A O 1
ATOM 2942 N N . ARG A 1 363 ? 4.051 27.188 26.125 1 84 363 ARG A N 1
ATOM 2943 C CA . ARG A 1 363 ? 4.598 28.125 27.094 1 84 363 ARG A CA 1
ATOM 2944 C C . ARG A 1 363 ? 5.387 29.234 26.406 1 84 363 ARG A C 1
ATOM 2946 O O . ARG A 1 363 ? 5.562 30.312 26.953 1 84 363 ARG A O 1
ATOM 2953 N N . SER A 1 364 ? 5.973 28.859 25.266 1 84.69 364 SER A N 1
ATOM 2954 C CA . SER A 1 364 ? 6.703 29.844 24.469 1 84.69 364 SER A CA 1
ATOM 2955 C C . SER A 1 364 ? 6.641 29.531 22.984 1 84.69 364 SER A C 1
ATOM 2957 O O . SER A 1 364 ? 6.363 28.391 22.594 1 84.69 364 SER A O 1
ATOM 2959 N N . ASP A 1 365 ? 6.938 30.5 22.219 1 81.31 365 ASP A N 1
ATOM 2960 C CA . ASP A 1 365 ? 6.941 30.328 20.766 1 81.31 365 ASP A CA 1
ATOM 2961 C C . ASP A 1 365 ? 8.039 29.375 20.328 1 81.31 365 ASP A C 1
ATOM 2963 O O . ASP A 1 365 ? 7.859 28.594 19.391 1 81.31 365 ASP A O 1
ATOM 2967 N N . GLU A 1 366 ? 9.086 29.469 20.984 1 84.75 366 GLU A N 1
ATOM 2968 C CA . GLU A 1 366 ? 10.219 28.609 20.641 1 84.75 366 GLU A CA 1
ATOM 2969 C C . GLU A 1 366 ? 9.891 27.141 20.906 1 84.75 366 GLU A C 1
ATOM 2971 O O . GLU A 1 366 ? 10.203 26.281 20.094 1 84.75 366 GLU A O 1
ATOM 2976 N N . LYS A 1 367 ? 9.297 26.922 22 1 87.94 367 LYS A N 1
ATOM 2977 C CA . LYS A 1 367 ? 8.93 25.562 22.359 1 87.94 367 LYS A CA 1
ATOM 2978 C C . LYS A 1 367 ? 7.844 25.016 21.422 1 87.94 367 LYS A C 1
ATOM 2980 O O . LYS A 1 367 ? 7.844 23.844 21.078 1 87.94 367 LYS A O 1
ATOM 2985 N N . ARG A 1 368 ? 6.996 25.906 21.047 1 87.5 368 ARG A N 1
ATOM 2986 C CA . ARG A 1 368 ? 5.922 25.531 20.125 1 87.5 368 ARG A CA 1
ATOM 2987 C C . ARG A 1 368 ? 6.473 25.141 18.766 1 87.5 368 ARG A C 1
ATOM 2989 O O . ARG A 1 368 ? 6.031 24.141 18.172 1 87.5 368 ARG A O 1
ATOM 2996 N N . GLU A 1 369 ? 7.406 25.906 18.328 1 87.69 369 GLU A N 1
ATOM 2997 C CA . GLU A 1 369 ? 8.016 25.625 17.047 1 87.69 369 GLU A CA 1
ATOM 2998 C C . GLU A 1 369 ? 8.766 24.281 17.062 1 87.69 369 GLU A C 1
ATOM 3000 O O . GLU A 1 369 ? 8.688 23.516 16.109 1 87.69 369 GLU A O 1
ATOM 3005 N N . GLU A 1 370 ? 9.5 24.078 18.078 1 91.5 370 GLU A N 1
ATOM 3006 C CA . GLU A 1 370 ? 10.219 22.828 18.234 1 91.5 370 GLU A CA 1
ATOM 3007 C C . GLU A 1 370 ? 9.258 21.641 18.25 1 91.5 370 GLU A C 1
ATOM 3009 O O . GLU A 1 370 ? 9.461 20.641 17.547 1 91.5 370 GLU A O 1
ATOM 3014 N N . TYR A 1 371 ? 8.219 21.797 19.047 1 91.19 371 TYR A N 1
ATOM 3015 C CA . TYR A 1 371 ? 7.219 20.75 19.188 1 91.19 371 TYR A CA 1
ATOM 3016 C C . TYR A 1 371 ? 6.551 20.438 17.859 1 91.19 371 TYR A C 1
ATOM 3018 O O . TYR A 1 371 ? 6.453 19.281 17.453 1 91.19 371 TYR A O 1
ATOM 3026 N N . HIS A 1 372 ? 6.199 21.469 17.141 1 90.06 372 HIS A N 1
ATOM 3027 C CA . HIS A 1 372 ? 5.516 21.312 15.867 1 90.06 372 HIS A CA 1
ATOM 3028 C C . HIS A 1 372 ? 6.422 20.641 14.836 1 90.06 372 HIS A C 1
ATOM 3030 O O . HIS A 1 372 ? 5.961 19.844 14.016 1 90.06 372 HIS A O 1
ATOM 3036 N N . SER A 1 373 ? 7.648 21.047 14.859 1 93.38 373 SER A N 1
ATOM 3037 C CA . SER A 1 373 ? 8.602 20.484 13.906 1 93.38 373 SER A CA 1
ATOM 3038 C C . SER A 1 373 ? 8.852 19 14.164 1 93.38 373 SER A C 1
ATOM 3040 O O . SER A 1 373 ? 8.891 18.203 13.227 1 93.38 373 SER A O 1
ATOM 3042 N N . ILE A 1 374 ? 8.953 18.625 15.398 1 94.25 374 ILE A N 1
ATOM 3043 C CA . ILE A 1 374 ? 9.18 17.234 15.773 1 94.25 374 ILE A CA 1
ATOM 3044 C C . ILE A 1 374 ? 7.957 16.406 15.398 1 94.25 374 ILE A C 1
ATOM 3046 O O . ILE A 1 374 ? 8.094 15.328 14.805 1 94.25 374 ILE A O 1
ATOM 3050 N N . VAL A 1 375 ? 6.77 16.922 15.695 1 94.12 375 VAL A N 1
ATOM 3051 C CA . VAL A 1 375 ? 5.523 16.234 15.406 1 94.12 375 VAL A CA 1
ATOM 3052 C C . VAL A 1 375 ? 5.395 16.016 13.898 1 94.12 375 VAL A C 1
ATOM 3054 O O . VAL A 1 375 ? 4.922 14.961 13.453 1 94.12 375 VAL A O 1
ATOM 3057 N N . SER A 1 376 ? 5.855 17 13.109 1 94.25 376 SER A N 1
ATOM 3058 C CA . SER A 1 376 ? 5.812 16.875 11.656 1 94.25 376 SER A CA 1
ATOM 3059 C C . SER A 1 376 ? 6.652 15.695 11.18 1 94.25 376 SER A C 1
ATOM 3061 O O . SER A 1 376 ? 6.199 14.898 10.352 1 94.25 376 SER A O 1
ATOM 3063 N N . GLY A 1 377 ? 7.867 15.57 11.719 1 96.25 377 GLY A N 1
ATOM 3064 C CA . GLY A 1 377 ? 8.727 14.461 11.352 1 96.25 377 GLY A CA 1
ATOM 3065 C C . GLY A 1 377 ? 8.172 13.109 11.766 1 96.25 377 GLY A C 1
ATOM 3066 O O . GLY A 1 377 ? 8.188 12.156 10.984 1 96.25 377 GLY A O 1
ATOM 3067 N N . VAL A 1 378 ? 7.648 13.039 12.977 1 96.81 378 VAL A N 1
ATOM 3068 C CA . VAL A 1 378 ? 7.145 11.781 13.516 1 96.81 378 VAL A CA 1
ATOM 3069 C C . VAL A 1 378 ? 5.887 11.359 12.758 1 96.81 378 VAL A C 1
ATOM 3071 O O . VAL A 1 378 ? 5.727 10.188 12.406 1 96.81 378 VAL A O 1
ATOM 3074 N N . LYS A 1 379 ? 5.016 12.32 12.469 1 95.81 379 LYS A N 1
ATOM 3075 C CA . LYS A 1 379 ? 3.809 12.008 11.711 1 95.81 379 LYS A CA 1
ATOM 3076 C C . LYS A 1 379 ? 4.156 11.406 10.352 1 95.81 379 LYS A C 1
ATOM 3078 O O . LYS A 1 379 ? 3.604 10.375 9.961 1 95.81 379 LYS A O 1
ATOM 3083 N N . ALA A 1 380 ? 5.035 12.117 9.656 1 96.69 380 ALA A N 1
ATOM 3084 C CA . ALA A 1 380 ? 5.41 11.664 8.32 1 96.69 380 ALA A CA 1
ATOM 3085 C C . ALA A 1 380 ? 5.98 10.25 8.359 1 96.69 380 ALA A C 1
ATOM 3087 O O . ALA A 1 380 ? 5.578 9.391 7.57 1 96.69 380 ALA A O 1
ATOM 3088 N N . MET A 1 381 ? 6.836 9.969 9.289 1 97.81 381 MET A N 1
ATOM 3089 C CA . MET A 1 381 ? 7.527 8.68 9.375 1 97.81 381 MET A CA 1
ATOM 3090 C C . MET A 1 381 ? 6.57 7.574 9.789 1 97.81 381 MET A C 1
ATOM 3092 O O . MET A 1 381 ? 6.582 6.488 9.211 1 97.81 381 MET A O 1
ATOM 3096 N N . VAL A 1 382 ? 5.742 7.844 10.797 1 97.88 382 VAL A N 1
ATOM 3097 C CA . VAL A 1 382 ? 4.805 6.848 11.297 1 97.88 382 VAL A CA 1
ATOM 3098 C C . VAL A 1 382 ? 3.816 6.465 10.203 1 97.88 382 VAL A C 1
ATOM 3100 O O . VAL A 1 382 ? 3.529 5.281 10 1 97.88 382 VAL A O 1
ATOM 3103 N N . CYS A 1 383 ? 3.299 7.441 9.469 1 96.94 383 CYS A N 1
ATOM 3104 C CA . CYS A 1 383 ? 2.338 7.164 8.414 1 96.94 383 CYS A CA 1
ATOM 3105 C C . CYS A 1 383 ? 2.982 6.363 7.285 1 96.94 383 CYS A C 1
ATOM 3107 O O . CYS A 1 383 ? 2.418 5.367 6.824 1 96.94 383 CYS A O 1
ATOM 3109 N N . GLU A 1 384 ? 4.188 6.754 6.867 1 96.88 384 GLU A N 1
ATOM 3110 C CA . GLU A 1 384 ? 4.883 6.059 5.785 1 96.88 384 GLU A CA 1
ATOM 3111 C C . GLU A 1 384 ? 5.195 4.613 6.172 1 96.88 384 GLU A C 1
ATOM 3113 O O . GLU A 1 384 ? 4.969 3.693 5.387 1 96.88 384 GLU A O 1
ATOM 3118 N N . PHE A 1 385 ? 5.691 4.457 7.391 1 97.94 385 PHE A N 1
ATOM 3119 C CA . PHE A 1 385 ? 6.043 3.119 7.855 1 97.94 385 PHE A CA 1
ATOM 3120 C C . PHE A 1 385 ? 4.797 2.246 7.977 1 97.94 385 PHE A C 1
ATOM 3122 O O . PHE A 1 385 ? 4.809 1.083 7.562 1 97.94 385 PHE A O 1
ATOM 3129 N N . THR A 1 386 ? 3.768 2.76 8.523 1 98.25 386 THR A N 1
ATOM 3130 C CA . THR A 1 386 ? 2.566 1.988 8.828 1 98.25 386 THR A CA 1
ATOM 3131 C C . THR A 1 386 ? 1.88 1.535 7.539 1 98.25 386 THR A C 1
ATOM 3133 O O . THR A 1 386 ? 1.423 0.395 7.441 1 98.25 386 THR A O 1
ATOM 3136 N N . ILE A 1 387 ? 1.771 2.379 6.559 1 97.38 387 ILE A N 1
ATOM 3137 C CA . ILE A 1 387 ? 1.122 2.02 5.305 1 97.38 387 ILE A CA 1
ATOM 3138 C C . ILE A 1 387 ? 1.88 0.873 4.641 1 97.38 387 ILE A C 1
ATOM 3140 O O . ILE A 1 387 ? 1.272 -0.097 4.18 1 97.38 387 ILE A O 1
ATOM 3144 N N . GLN A 1 388 ? 3.178 0.968 4.605 1 97.19 388 GLN A N 1
ATOM 3145 C CA . GLN A 1 388 ? 3.992 -0.099 4.035 1 97.19 388 GLN A CA 1
ATOM 3146 C C . GLN A 1 388 ? 3.854 -1.389 4.836 1 97.19 388 GLN A C 1
ATOM 3148 O O . GLN A 1 388 ? 3.785 -2.479 4.266 1 97.19 388 GLN A O 1
ATOM 3153 N N . SER A 1 389 ? 3.846 -1.243 6.105 1 98.31 389 SER A N 1
ATOM 3154 C CA . SER A 1 389 ? 3.77 -2.402 6.988 1 98.31 389 SER A CA 1
ATOM 3155 C C . SER A 1 389 ? 2.43 -3.119 6.848 1 98.31 389 SER A C 1
ATOM 3157 O O . SER A 1 389 ? 2.383 -4.344 6.73 1 98.31 389 SER A O 1
ATOM 3159 N N . VAL A 1 390 ? 1.344 -2.355 6.855 1 98.19 390 VAL A N 1
ATOM 3160 C CA . VAL A 1 390 ? 0.017 -2.953 6.762 1 98.19 390 VAL A CA 1
ATOM 3161 C C . VAL A 1 390 ? -0.126 -3.686 5.43 1 98.19 390 VAL A C 1
ATOM 3163 O O . VAL A 1 390 ? -0.745 -4.75 5.363 1 98.19 390 VAL A O 1
ATOM 3166 N N . SER A 1 391 ? 0.45 -3.148 4.383 1 97.5 391 SER A N 1
ATOM 3167 C CA . SER A 1 391 ? 0.462 -3.83 3.094 1 97.5 391 SER A CA 1
ATOM 3168 C C . SER A 1 391 ? 1.208 -5.16 3.178 1 97.5 391 SER A C 1
ATOM 3170 O O . SER A 1 391 ? 0.772 -6.16 2.604 1 97.5 391 SER A O 1
ATOM 3172 N N . LYS A 1 392 ? 2.338 -5.141 3.838 1 97.31 392 LYS A N 1
ATOM 3173 C CA . LYS A 1 392 ? 3.129 -6.359 3.975 1 97.31 392 LYS A CA 1
ATOM 3174 C C . LYS A 1 392 ? 2.408 -7.387 4.844 1 97.31 392 LYS A C 1
ATOM 3176 O O . LYS A 1 392 ? 2.443 -8.586 4.555 1 97.31 392 LYS A O 1
ATOM 3181 N N . LEU A 1 393 ? 1.811 -6.93 5.922 1 98.44 393 LEU A N 1
ATOM 3182 C CA . LEU A 1 393 ? 1.052 -7.824 6.793 1 98.44 393 LEU A CA 1
ATOM 3183 C C . LEU A 1 393 ? -0.076 -8.5 6.02 1 98.44 393 LEU A C 1
ATOM 3185 O O . LEU A 1 393 ? -0.35 -9.688 6.227 1 98.44 393 LEU A O 1
ATOM 3189 N N . ARG A 1 394 ? -0.738 -7.75 5.176 1 98 394 ARG A N 1
ATOM 3190 C CA . ARG A 1 394 ? -1.768 -8.312 4.309 1 98 394 ARG A CA 1
ATOM 3191 C C . ARG A 1 394 ? -1.208 -9.453 3.461 1 98 394 ARG A C 1
ATOM 3193 O O . ARG A 1 394 ? -1.822 -10.516 3.359 1 98 394 ARG A O 1
ATOM 3200 N N . VAL A 1 395 ? -0.014 -9.297 2.879 1 97.06 395 VAL A N 1
ATOM 3201 C CA . VAL A 1 395 ? 0.622 -10.305 2.037 1 97.06 395 VAL A CA 1
ATOM 3202 C C . VAL A 1 395 ? 0.912 -11.562 2.857 1 97.06 395 VAL A C 1
ATOM 3204 O O . VAL A 1 395 ? 0.718 -12.68 2.381 1 97.06 395 VAL A O 1
ATOM 3207 N N . PHE A 1 396 ? 1.319 -11.375 4.086 1 97 396 PHE A N 1
ATOM 3208 C CA . PHE A 1 396 ? 1.737 -12.469 4.945 1 97 396 PHE A CA 1
ATOM 3209 C C . PHE A 1 396 ? 0.547 -13.344 5.324 1 97 396 PHE A C 1
ATOM 3211 O O . PHE A 1 396 ? 0.722 -14.461 5.828 1 97 396 PHE A O 1
ATOM 3218 N N . CYS A 1 397 ? -0.641 -12.836 5.078 1 97.31 397 CYS A N 1
ATOM 3219 C CA . CYS A 1 397 ? -1.827 -13.609 5.426 1 97.31 397 CYS A CA 1
ATOM 3220 C C . CYS A 1 397 ? -2.459 -14.227 4.184 1 97.31 397 CYS A C 1
ATOM 3222 O O . CYS A 1 397 ? -3.574 -14.75 4.242 1 97.31 397 CYS A O 1
ATOM 3224 N N . GLY A 1 398 ? -1.813 -14.156 3.029 1 95.19 398 GLY A N 1
ATOM 3225 C CA . GLY A 1 398 ? -2.252 -14.805 1.805 1 95.19 398 GLY A CA 1
ATOM 3226 C C . GLY A 1 398 ? -3.664 -14.422 1.4 1 95.19 398 GLY A C 1
ATOM 3227 O O . GLY A 1 398 ? -4.02 -13.242 1.4 1 95.19 398 GLY A O 1
ATOM 3228 N N . GLY A 1 399 ? -4.418 -15.422 1.02 1 95.81 399 GLY A N 1
ATOM 3229 C CA . GLY A 1 399 ? -5.805 -15.203 0.638 1 95.81 399 GLY A CA 1
ATOM 3230 C C . GLY A 1 399 ? -6.641 -14.594 1.748 1 95.81 399 GLY A C 1
ATOM 3231 O O . GLY A 1 399 ? -7.516 -13.766 1.488 1 95.81 399 GLY A O 1
ATOM 3232 N N . ASN A 1 400 ? -6.352 -15 2.955 1 97.31 400 ASN A N 1
ATOM 3233 C CA . ASN A 1 400 ? -7.086 -14.43 4.078 1 97.31 400 ASN A CA 1
ATOM 3234 C C . ASN A 1 400 ? -6.816 -12.93 4.223 1 97.31 400 ASN A C 1
ATOM 3236 O O . ASN A 1 400 ? -7.676 -12.188 4.695 1 97.31 400 ASN A O 1
ATOM 3240 N N . GLY A 1 401 ? -5.645 -12.516 3.83 1 97.44 401 GLY A N 1
ATOM 3241 C CA . GLY A 1 401 ? -5.316 -11.102 3.869 1 97.44 401 GLY A CA 1
ATOM 3242 C C . GLY A 1 401 ? -6.148 -10.273 2.908 1 97.44 401 GLY A C 1
ATOM 3243 O O . GLY A 1 401 ? -6.309 -9.062 3.102 1 97.44 401 GLY A O 1
ATOM 3244 N N . VAL A 1 402 ? -6.703 -10.891 1.915 1 97.25 402 VAL A N 1
ATOM 3245 C CA . VAL A 1 402 ? -7.492 -10.203 0.894 1 97.25 402 VAL A CA 1
ATOM 3246 C C . VAL A 1 402 ? -8.93 -10.031 1.379 1 97.25 402 VAL A C 1
ATOM 3248 O O . VAL A 1 402 ? -9.656 -9.172 0.884 1 97.25 402 VAL A O 1
ATOM 3251 N N . SER A 1 403 ? -9.328 -10.867 2.334 1 97.94 403 SER A N 1
ATOM 3252 C CA . SER A 1 403 ? -10.664 -10.75 2.906 1 97.94 403 SER A CA 1
ATOM 3253 C C . SER A 1 403 ? -10.828 -9.445 3.674 1 97.94 403 SER A C 1
ATOM 3255 O O . SER A 1 403 ? -10.008 -9.117 4.535 1 97.94 403 SER A O 1
ATOM 3257 N N . SER A 1 404 ? -11.93 -8.727 3.387 1 97.25 404 SER A N 1
ATOM 3258 C CA . SER A 1 404 ? -12.188 -7.492 4.117 1 97.25 404 SER A CA 1
ATOM 3259 C C . SER A 1 404 ? -12.445 -7.766 5.594 1 97.25 404 SER A C 1
ATOM 3261 O O . SER A 1 404 ? -12.305 -6.871 6.43 1 97.25 404 SER A O 1
ATOM 3263 N N . TYR A 1 405 ? -12.75 -9 5.934 1 96.5 405 TYR A N 1
ATOM 3264 C CA . TYR A 1 405 ? -13.094 -9.359 7.305 1 96.5 405 TYR A CA 1
ATOM 3265 C C . TYR A 1 405 ? -11.867 -9.273 8.211 1 96.5 405 TYR A C 1
ATOM 3267 O O . TYR A 1 405 ? -12 -9.227 9.438 1 96.5 405 TYR A O 1
ATOM 3275 N N . ASN A 1 406 ? -10.727 -9.242 7.594 1 97.25 406 ASN A N 1
ATOM 3276 C CA . ASN A 1 406 ? -9.508 -9.156 8.398 1 97.25 406 ASN A CA 1
ATOM 3277 C C . ASN A 1 406 ? -8.938 -7.746 8.398 1 97.25 406 ASN A C 1
ATOM 3279 O O . ASN A 1 406 ? -7.863 -7.508 8.961 1 97.25 406 ASN A O 1
ATOM 3283 N N . TYR A 1 407 ? -9.484 -6.828 7.734 1 95.5 407 TYR A N 1
ATOM 3284 C CA . TYR A 1 407 ? -9.453 -5.379 7.898 1 95.5 407 TYR A CA 1
ATOM 3285 C C . TYR A 1 407 ? -8.18 -4.793 7.309 1 95.5 407 TYR A C 1
ATOM 3287 O O . TYR A 1 407 ? -8 -3.57 7.281 1 95.5 407 TYR A O 1
ATOM 3295 N N . PHE A 1 408 ? -7.188 -5.562 6.77 1 97.62 408 PHE A N 1
ATOM 3296 C CA . PHE A 1 408 ? -5.938 -5.012 6.254 1 97.62 408 PHE A CA 1
ATOM 3297 C C . PHE A 1 408 ? -6.207 -3.98 5.164 1 97.62 408 PHE A C 1
ATOM 3299 O O . PHE A 1 408 ? -5.672 -2.873 5.203 1 97.62 408 PHE A O 1
ATOM 3306 N N . GLY A 1 409 ? -7.043 -4.379 4.191 1 96.75 409 GLY A N 1
ATOM 3307 C CA . GLY A 1 409 ? -7.348 -3.48 3.086 1 96.75 409 GLY A CA 1
ATOM 3308 C C . GLY A 1 409 ? -8.047 -2.209 3.525 1 96.75 409 GLY A C 1
ATOM 3309 O O . GLY A 1 409 ? -7.688 -1.114 3.088 1 96.75 409 GLY A O 1
ATOM 3310 N N . ALA A 1 410 ? -9.047 -2.314 4.391 1 95.5 410 ALA A N 1
ATOM 3311 C CA . ALA A 1 410 ? -9.805 -1.167 4.875 1 95.5 410 ALA A CA 1
ATOM 3312 C C . ALA A 1 410 ? -8.914 -0.197 5.637 1 95.5 410 ALA A C 1
ATOM 3314 O O . ALA A 1 410 ? -9 1.019 5.453 1 95.5 410 ALA A O 1
ATOM 3315 N N . MET A 1 411 ? -8.055 -0.742 6.5 1 96.06 411 MET A N 1
ATOM 3316 C CA . MET A 1 411 ? -7.156 0.101 7.281 1 96.06 411 MET A CA 1
ATOM 3317 C C . MET A 1 411 ? -6.16 0.818 6.379 1 96.06 411 MET A C 1
ATOM 3319 O O . MET A 1 411 ? -5.875 2 6.574 1 96.06 411 MET A O 1
ATOM 3323 N N . ARG A 1 412 ? -5.594 0.103 5.426 1 97.38 412 ARG A N 1
ATOM 3324 C CA . ARG A 1 412 ? -4.648 0.724 4.504 1 97.38 412 ARG A CA 1
ATOM 3325 C C . ARG A 1 412 ? -5.305 1.862 3.729 1 97.38 412 ARG A C 1
ATOM 3327 O O . ARG A 1 412 ? -4.691 2.91 3.518 1 97.38 412 ARG A O 1
ATOM 3334 N N . ASN A 1 413 ? -6.535 1.633 3.285 1 97 413 ASN A N 1
ATOM 3335 C CA . ASN A 1 413 ? -7.273 2.674 2.578 1 97 413 ASN A CA 1
ATOM 3336 C C . ASN A 1 413 ? -7.484 3.906 3.453 1 97 413 ASN A C 1
ATOM 3338 O O . ASN A 1 413 ? -7.328 5.035 2.988 1 97 413 ASN A O 1
ATOM 3342 N N . ASP A 1 414 ? -7.812 3.705 4.672 1 96 414 ASP A N 1
ATOM 3343 C CA . ASP A 1 414 ? -7.977 4.82 5.598 1 96 414 ASP A CA 1
ATOM 3344 C C . ASP A 1 414 ? -6.648 5.527 5.848 1 96 414 ASP A C 1
ATOM 3346 O O . ASP A 1 414 ? -6.609 6.746 6.012 1 96 414 ASP A O 1
ATOM 3350 N N . LEU A 1 415 ? -5.586 4.766 5.914 1 97.06 415 LEU A N 1
ATOM 3351 C CA . LEU A 1 415 ? -4.258 5.312 6.168 1 97.06 415 LEU A CA 1
ATOM 3352 C C . LEU A 1 415 ? -3.838 6.262 5.047 1 97.06 415 LEU A C 1
ATOM 3354 O O . LEU A 1 415 ? -3.049 7.184 5.273 1 97.06 415 LEU A O 1
ATOM 3358 N N . ASP A 1 416 ? -4.379 6.062 3.842 1 97 416 ASP A N 1
ATOM 3359 C CA . ASP A 1 416 ? -4.102 6.988 2.748 1 97 416 ASP A CA 1
ATOM 3360 C C . ASP A 1 416 ? -4.543 8.406 3.104 1 97 416 ASP A C 1
ATOM 3362 O O . ASP A 1 416 ? -3.877 9.383 2.74 1 97 416 ASP A O 1
ATOM 3366 N N . VAL A 1 417 ? -5.652 8.508 3.777 1 95.69 417 VAL A N 1
ATOM 3367 C CA . VAL A 1 417 ? -6.145 9.812 4.195 1 95.69 417 VAL A CA 1
ATOM 3368 C C . VAL A 1 417 ? -5.254 10.375 5.301 1 95.69 417 VAL A C 1
ATOM 3370 O O . VAL A 1 417 ? -4.898 11.555 5.281 1 95.69 417 VAL A O 1
ATOM 3373 N N . PHE A 1 418 ? -4.812 9.516 6.238 1 94.5 418 PHE A N 1
ATOM 3374 C CA . PHE A 1 418 ? -3.916 9.93 7.309 1 94.5 418 PHE A CA 1
ATOM 3375 C C . PHE A 1 418 ? -2.625 10.516 6.742 1 94.5 418 PHE A C 1
ATOM 3377 O O . PHE A 1 418 ? -2.115 11.516 7.246 1 94.5 418 PHE A O 1
ATOM 3384 N N . GLN A 1 419 ? -2.137 9.844 5.742 1 95.38 419 GLN A N 1
ATOM 3385 C CA . GLN A 1 419 ? -0.858 10.25 5.168 1 95.38 419 GLN A CA 1
ATOM 3386 C C . GLN A 1 419 ? -0.987 11.578 4.422 1 95.38 419 GLN A C 1
ATOM 3388 O O . GLN A 1 419 ? -0.048 12.375 4.395 1 95.38 419 GLN A O 1
ATOM 3393 N N . THR A 1 420 ? -2.123 11.883 3.885 1 95 420 THR A N 1
ATOM 3394 C CA . THR A 1 420 ? -2.33 13.008 2.977 1 95 420 THR A CA 1
ATOM 3395 C C . THR A 1 420 ? -2.785 14.242 3.744 1 95 420 THR A C 1
ATOM 3397 O O . THR A 1 420 ? -2.295 15.344 3.5 1 95 420 THR A O 1
ATOM 3400 N N . ALA A 1 421 ? -3.672 14.008 4.691 1 91.5 421 ALA A N 1
ATOM 3401 C CA . ALA A 1 421 ? -4.27 15.117 5.422 1 91.5 421 ALA A CA 1
ATOM 3402 C C . ALA A 1 421 ? -3.229 15.836 6.273 1 91.5 421 ALA A C 1
ATOM 3404 O O . ALA A 1 421 ? -2.348 15.203 6.859 1 91.5 421 ALA A O 1
ATOM 3405 N N . GLU A 1 422 ? -3.34 17.125 6.301 1 86.94 422 GLU A N 1
ATOM 3406 C CA . GLU A 1 422 ? -2.482 18 7.086 1 86.94 422 GLU A CA 1
ATOM 3407 C C . GLU A 1 422 ? -1.029 17.922 6.629 1 86.94 422 GLU A C 1
ATOM 3409 O O . GLU A 1 422 ? -0.109 18.141 7.422 1 86.94 422 GLU A O 1
ATOM 3414 N N . GLY A 1 423 ? -0.812 17.453 5.375 1 86 423 GLY A N 1
ATOM 3415 C CA . GLY A 1 423 ? 0.514 17.438 4.781 1 86 423 GLY A CA 1
ATOM 3416 C C . GLY A 1 423 ? 1.132 16.062 4.742 1 86 423 GLY A C 1
ATOM 3417 O O . GLY A 1 423 ? 1.113 15.336 5.742 1 86 423 GLY A O 1
ATOM 3418 N N . ASP A 1 424 ? 1.714 15.742 3.604 1 88.06 424 ASP A N 1
ATOM 3419 C CA . ASP A 1 424 ? 2.406 14.461 3.504 1 88.06 424 ASP A CA 1
ATOM 3420 C C . ASP A 1 424 ? 3.902 14.625 3.77 1 88.06 424 ASP A C 1
ATOM 3422 O O . ASP A 1 424 ? 4.359 15.711 4.125 1 88.06 424 ASP A O 1
ATOM 3426 N N . GLY A 1 425 ? 4.645 13.57 3.666 1 89.75 425 GLY A N 1
ATOM 3427 C CA . GLY A 1 425 ? 6.051 13.539 4.039 1 89.75 425 GLY A CA 1
ATOM 3428 C C . GLY A 1 425 ? 6.895 14.539 3.268 1 89.75 425 GLY A C 1
ATOM 3429 O O . GLY A 1 425 ? 7.875 15.062 3.793 1 89.75 425 GLY A O 1
ATOM 3430 N N . ALA A 1 426 ? 6.57 14.875 2.064 1 86.81 426 ALA A N 1
ATOM 3431 C CA . ALA A 1 426 ? 7.336 15.797 1.23 1 86.81 426 ALA A CA 1
ATOM 3432 C C . ALA A 1 426 ? 7.363 17.188 1.841 1 86.81 426 ALA A C 1
ATOM 3434 O O . ALA A 1 426 ? 8.367 17.906 1.743 1 86.81 426 ALA A O 1
ATOM 3435 N N . VAL A 1 427 ? 6.262 17.562 2.492 1 89.38 427 VAL A N 1
ATOM 3436 C CA . VAL A 1 427 ? 6.137 18.891 3.076 1 89.38 427 VAL A CA 1
ATOM 3437 C C . VAL A 1 427 ? 6.598 18.859 4.531 1 89.38 427 VAL A C 1
ATOM 3439 O O . VAL A 1 427 ? 7.363 19.719 4.965 1 89.38 427 VAL A O 1
ATOM 3442 N N . LEU A 1 428 ? 6.23 17.844 5.258 1 94.31 428 LEU A N 1
ATOM 3443 C CA . LEU A 1 428 ? 6.453 17.797 6.699 1 94.31 428 LEU A CA 1
ATOM 3444 C C . LEU A 1 428 ? 7.938 17.625 7.016 1 94.31 428 LEU A C 1
ATOM 3446 O O . LEU A 1 428 ? 8.445 18.219 7.973 1 94.31 428 LEU A O 1
ATOM 3450 N N . TYR A 1 429 ? 8.609 16.859 6.23 1 97.25 429 TYR A N 1
ATOM 3451 C CA . TYR A 1 429 ? 10.039 16.688 6.445 1 97.25 429 TYR A CA 1
ATOM 3452 C C . TYR A 1 429 ? 10.789 18 6.203 1 97.25 429 TYR A C 1
ATOM 3454 O O . TYR A 1 429 ? 11.789 18.281 6.871 1 97.25 429 TYR A O 1
ATOM 3462 N N . GLN A 1 430 ? 10.359 18.828 5.25 1 96 430 GLN A N 1
ATOM 3463 C CA . GLN A 1 430 ? 10.984 20.125 5.008 1 96 430 GLN A CA 1
ATOM 3464 C C . GLN A 1 430 ? 10.828 21.047 6.215 1 96 430 GLN A C 1
ATOM 3466 O O . GLN A 1 430 ? 11.75 21.781 6.566 1 96 430 GLN A O 1
ATOM 3471 N N . GLN A 1 431 ? 9.641 20.984 6.805 1 93.06 431 GLN A N 1
ATOM 3472 C CA . GLN A 1 431 ? 9.406 21.797 7.988 1 93.06 431 GLN A CA 1
ATOM 3473 C C . GLN A 1 431 ? 10.391 21.453 9.102 1 93.06 431 GLN A C 1
ATOM 3475 O O . GLN A 1 431 ? 10.961 22.344 9.742 1 93.06 431 GLN A O 1
ATOM 3480 N N . LEU A 1 432 ? 10.539 20.188 9.344 1 96.81 432 LEU A N 1
ATOM 3481 C CA . LEU A 1 432 ? 11.469 19.75 10.375 1 96.81 432 LEU A CA 1
ATOM 3482 C C . LEU A 1 432 ? 12.898 20.141 10.023 1 96.81 432 LEU A C 1
ATOM 3484 O O . LEU A 1 432 ? 13.641 20.641 10.867 1 96.81 432 LEU A O 1
ATOM 3488 N N . SER A 1 433 ? 13.289 19.969 8.789 1 97.94 433 SER A N 1
ATOM 3489 C CA . SER A 1 433 ? 14.648 20.297 8.367 1 97.94 433 SER A CA 1
ATOM 3490 C C . SER A 1 433 ? 14.922 21.797 8.484 1 97.94 433 SER A C 1
ATOM 3492 O O . SER A 1 433 ? 16.016 22.203 8.852 1 97.94 433 SER A O 1
ATOM 3494 N N . LYS A 1 434 ? 13.922 22.641 8.141 1 95.25 434 LYS A N 1
ATOM 3495 C CA . LYS A 1 434 ? 14.07 24.078 8.305 1 95.25 434 LYS A CA 1
ATOM 3496 C C . LYS A 1 434 ? 14.359 24.438 9.758 1 95.25 434 LYS A C 1
ATOM 3498 O O . LYS A 1 434 ? 15.227 25.281 10.031 1 95.25 434 LYS A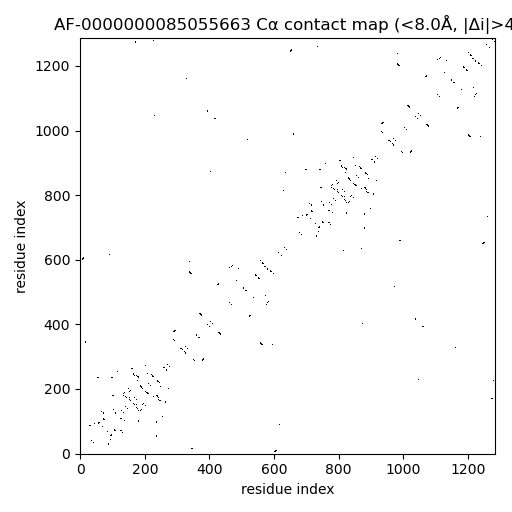 O 1
ATOM 3503 N N . PHE A 1 435 ? 13.68 23.859 10.664 1 94.94 435 PHE A N 1
ATOM 3504 C CA . PHE A 1 435 ? 13.898 24.078 12.086 1 94.94 435 PHE A CA 1
ATOM 3505 C C . PHE A 1 435 ? 15.305 23.641 12.492 1 94.94 435 PHE A C 1
ATOM 3507 O O . PHE A 1 435 ? 16.016 24.391 13.18 1 94.94 435 PHE A O 1
ATOM 3514 N N . LEU A 1 436 ? 15.672 22.422 12.016 1 96.62 436 LEU A N 1
ATOM 3515 C CA . LEU A 1 436 ? 16.969 21.859 12.375 1 96.62 436 LEU A CA 1
ATOM 3516 C C . LEU A 1 436 ? 18.109 22.75 11.875 1 96.62 436 LEU A C 1
ATOM 3518 O O . LEU A 1 436 ? 19.094 22.969 12.578 1 96.62 436 LEU A O 1
ATOM 3522 N N . LEU A 1 437 ? 18 23.25 10.695 1 95.75 437 LEU A N 1
ATOM 3523 C CA . LEU A 1 437 ? 19.031 24.094 10.117 1 95.75 437 LEU A CA 1
ATOM 3524 C C . LEU A 1 437 ? 19.047 25.453 10.781 1 95.75 437 LEU A C 1
ATOM 3526 O O . LEU A 1 437 ? 20.109 26.078 10.93 1 95.75 437 LEU A O 1
ATOM 3530 N N . SER A 1 438 ? 17.844 25.969 11.18 1 93.69 438 SER A N 1
ATOM 3531 C CA . SER A 1 438 ? 17.797 27.219 11.938 1 93.69 438 SER A CA 1
ATOM 3532 C C . SER A 1 438 ? 18.5 27.078 13.281 1 93.69 438 SER A C 1
ATOM 3534 O O . SER A 1 438 ? 19.203 28 13.719 1 93.69 438 SER A O 1
ATOM 3536 N N . GLU A 1 439 ? 18.266 25.984 13.945 1 91.75 439 GLU A N 1
ATOM 3537 C CA . GLU A 1 439 ? 18.953 25.719 15.211 1 91.75 439 GLU A CA 1
ATOM 3538 C C . GLU A 1 439 ? 20.453 25.609 15.016 1 91.75 439 GLU A C 1
ATOM 3540 O O . GLU A 1 439 ? 21.219 26.078 15.867 1 91.75 439 GLU A O 1
ATOM 3545 N N . TYR A 1 440 ? 20.844 25 13.969 1 90.81 440 TYR A N 1
ATOM 3546 C CA . TYR A 1 440 ? 22.266 24.906 13.664 1 90.81 440 TYR A CA 1
ATOM 3547 C C . TYR A 1 440 ? 22.875 26.281 13.414 1 90.81 440 TYR A C 1
ATOM 3549 O O . TYR A 1 440 ? 24 26.562 13.828 1 90.81 440 TYR A O 1
ATOM 3557 N N . LYS A 1 441 ? 22.172 27.094 12.695 1 90.81 441 LYS A N 1
ATOM 3558 C CA . LYS A 1 441 ? 22.641 28.453 12.43 1 90.81 441 LYS A CA 1
ATOM 3559 C C . LYS A 1 441 ? 22.844 29.234 13.727 1 90.81 441 LYS A C 1
ATOM 3561 O O . LYS A 1 441 ? 23.828 29.953 13.875 1 90.81 441 LYS A O 1
ATOM 3566 N N . LYS A 1 442 ? 21.938 29.062 14.633 1 89.25 442 LYS A N 1
ATOM 3567 C CA . LYS A 1 442 ? 22.078 29.703 15.938 1 89.25 442 LYS A CA 1
ATOM 3568 C C . LYS A 1 442 ? 23.328 29.188 16.656 1 89.25 442 LYS A C 1
ATOM 3570 O O . LYS A 1 442 ? 24.078 29.969 17.234 1 89.25 442 LYS A O 1
ATOM 3575 N N . TRP A 1 443 ? 23.438 27.906 16.578 1 85.5 443 TRP A N 1
ATOM 3576 C CA . TRP A 1 443 ? 24.594 27.297 17.203 1 85.5 443 TRP A CA 1
ATOM 3577 C C . TRP A 1 443 ? 25.891 27.797 16.562 1 85.5 443 TRP A C 1
ATOM 3579 O O . TRP A 1 443 ? 26.859 28.109 17.266 1 85.5 443 TRP A O 1
ATOM 3589 N N . TYR A 1 444 ? 25.922 27.828 15.281 1 83.94 444 TYR A N 1
ATOM 3590 C CA . TYR A 1 444 ? 27.109 28.25 14.531 1 83.94 444 TYR A CA 1
ATOM 3591 C C . TYR A 1 444 ? 27.453 29.703 14.836 1 83.94 444 TYR A C 1
ATOM 3593 O O . TYR A 1 444 ? 28.641 30.062 14.883 1 83.94 444 TYR A O 1
ATOM 3601 N N . LYS A 1 445 ? 26.469 30.516 14.992 1 86.25 445 LYS A N 1
ATOM 3602 C CA . LYS A 1 445 ? 26.703 31.906 15.352 1 86.25 445 LYS A CA 1
ATOM 3603 C C . LYS A 1 445 ? 27.391 32 16.719 1 86.25 445 LYS A C 1
ATOM 3605 O O . LYS A 1 445 ? 28.203 32.906 16.938 1 86.25 445 LYS A O 1
ATOM 3610 N N . LYS A 1 446 ? 27.062 31.094 17.547 1 86.31 446 LYS A N 1
ATOM 3611 C CA . LYS A 1 446 ? 27.641 31.094 18.891 1 86.31 446 LYS A CA 1
ATOM 3612 C C . LYS A 1 446 ? 29.016 30.453 18.906 1 86.31 446 LYS A C 1
ATOM 3614 O O . LYS A 1 446 ? 29.953 30.969 19.516 1 86.31 446 LYS A O 1
ATOM 3619 N N . GLN A 1 447 ? 29.094 29.297 18.188 1 84.12 447 GLN A N 1
ATOM 3620 C CA . GLN A 1 447 ? 30.312 28.484 18.266 1 84.12 447 GLN A CA 1
ATOM 3621 C C . GLN A 1 447 ? 31.281 28.828 17.141 1 84.12 447 GLN A C 1
ATOM 3623 O O . GLN A 1 447 ? 32.469 28.578 17.25 1 84.12 447 GLN A O 1
ATOM 3628 N N . GLY A 1 448 ? 30.781 29.375 16.094 1 75.31 448 GLY A N 1
ATOM 3629 C CA . GLY A 1 448 ? 31.594 29.812 14.977 1 75.31 448 GLY A CA 1
ATOM 3630 C C . GLY A 1 448 ? 32.281 28.672 14.266 1 75.31 448 GLY A C 1
ATOM 3631 O O . GLY A 1 448 ? 31.875 27.516 14.367 1 75.31 448 GLY A O 1
ATOM 3632 N N . MET A 1 449 ? 33.219 29.062 13.523 1 75.06 449 MET A N 1
ATOM 3633 C CA . MET A 1 449 ? 34 28.141 12.703 1 75.06 449 MET A CA 1
ATOM 3634 C C . MET A 1 449 ? 34.719 27.109 13.562 1 75.06 449 MET A C 1
ATOM 3636 O O . MET A 1 449 ? 34.875 25.953 13.156 1 75.06 449 MET A O 1
ATOM 3640 N N . THR A 1 450 ? 35.031 27.516 14.664 1 72.81 450 THR A N 1
ATOM 3641 C CA . THR A 1 450 ? 35.719 26.609 15.586 1 72.81 450 THR A CA 1
ATOM 3642 C C . THR A 1 450 ? 34.781 25.453 15.969 1 72.81 450 THR A C 1
ATOM 3644 O O . THR A 1 450 ? 35.188 24.297 16 1 72.81 450 THR A O 1
ATOM 3647 N N . GLY A 1 451 ? 33.625 25.812 16.266 1 72.31 451 GLY A N 1
ATOM 3648 C CA . GLY A 1 451 ? 32.625 24.766 16.562 1 72.31 451 GLY A CA 1
ATOM 3649 C C . GLY A 1 451 ? 32.406 23.812 15.422 1 72.31 451 GLY A C 1
ATOM 3650 O O . GLY A 1 451 ? 32.344 22.594 15.633 1 72.31 451 GLY A O 1
ATOM 3651 N N . TYR A 1 452 ? 32.312 24.344 14.352 1 73.44 452 TYR A N 1
ATOM 3652 C CA . TYR A 1 452 ? 32.125 23.547 13.148 1 73.44 452 TYR A CA 1
ATOM 3653 C C . TYR A 1 452 ? 33.281 22.578 12.945 1 73.44 452 TYR A C 1
ATOM 3655 O O . TYR A 1 452 ? 33.062 21.391 12.688 1 73.44 452 TYR A O 1
ATOM 3663 N N . ILE A 1 453 ? 34.469 23.078 13.047 1 71.75 453 ILE A N 1
ATOM 3664 C CA . ILE A 1 453 ? 35.688 22.266 12.875 1 71.75 453 ILE A CA 1
ATOM 3665 C C . ILE A 1 453 ? 35.688 21.156 13.922 1 71.75 453 ILE A C 1
ATOM 3667 O O . ILE A 1 453 ? 36.062 20.016 13.617 1 71.75 453 ILE A O 1
ATOM 3671 N N . MET A 1 454 ? 35.344 21.5 15.102 1 71.25 454 MET A N 1
ATOM 3672 C CA . MET A 1 454 ? 35.312 20.5 16.172 1 71.25 454 MET A CA 1
ATOM 3673 C C . MET A 1 454 ? 34.344 19.375 15.844 1 71.25 454 MET A C 1
ATOM 3675 O O . MET A 1 454 ? 34.625 18.219 16.109 1 71.25 454 MET A O 1
ATOM 3679 N N . LYS A 1 455 ? 33.25 19.766 15.328 1 71.69 455 LYS A N 1
ATOM 3680 C CA . LYS A 1 455 ? 32.25 18.75 14.945 1 71.69 455 LYS A CA 1
ATOM 3681 C C . LYS A 1 455 ? 32.781 17.875 13.812 1 71.69 455 LYS A C 1
ATOM 3683 O O . LYS A 1 455 ? 32.5 16.672 13.781 1 71.69 455 LYS A O 1
ATOM 3688 N N . GLU A 1 456 ? 33.438 18.453 12.883 1 71.5 456 GLU A N 1
ATOM 3689 C CA . GLU A 1 456 ? 34.031 17.719 11.758 1 71.5 456 GLU A CA 1
ATOM 3690 C C . GLU A 1 456 ? 35.125 16.766 12.227 1 71.5 456 GLU A C 1
ATOM 3692 O O . GLU A 1 456 ? 35.25 15.648 11.734 1 71.5 456 GLU A O 1
ATOM 3697 N N . VAL A 1 457 ? 35.906 17.25 13.102 1 67.75 457 VAL A N 1
ATOM 3698 C CA . VAL A 1 457 ? 36.969 16.438 13.672 1 67.75 457 VAL A CA 1
ATOM 3699 C C . VAL A 1 457 ? 36.375 15.258 14.422 1 67.75 457 VAL A C 1
ATOM 3701 O O . VAL A 1 457 ? 36.875 14.133 14.328 1 67.75 457 VAL A O 1
ATOM 3704 N N . GLN A 1 458 ? 35.344 15.539 15.164 1 68.06 458 GLN A N 1
ATOM 3705 C CA . GLN A 1 458 ? 34.688 14.469 15.898 1 68.06 458 GLN A CA 1
ATOM 3706 C C . GLN A 1 458 ? 34.156 13.398 14.945 1 68.06 458 GLN A C 1
ATOM 3708 O O . GLN A 1 458 ? 34.25 12.203 15.227 1 68.06 458 GLN A O 1
ATOM 3713 N N . THR A 1 459 ? 33.656 13.852 13.914 1 69.62 459 THR A N 1
ATOM 3714 C CA . THR A 1 459 ? 33.125 12.93 12.906 1 69.62 459 THR A CA 1
ATOM 3715 C C . THR A 1 459 ? 34.281 12.102 12.297 1 69.62 459 THR A C 1
ATOM 3717 O O . THR A 1 459 ? 34.125 10.891 12.109 1 69.62 459 THR A O 1
ATOM 3720 N N . PHE A 1 460 ? 35.312 12.781 11.984 1 66.25 460 PHE A N 1
ATOM 3721 C CA . PHE A 1 460 ? 36.5 12.117 11.438 1 66.25 460 PHE A CA 1
ATOM 3722 C C . PHE A 1 460 ? 37.062 11.094 12.422 1 66.25 460 PHE A C 1
ATOM 3724 O O . PHE A 1 460 ? 37.375 9.969 12.039 1 66.25 460 PHE A O 1
ATOM 3731 N N . LEU A 1 461 ? 37.125 11.555 13.641 1 67.62 461 LEU A N 1
ATOM 3732 C CA . LEU A 1 461 ? 37.656 10.664 14.664 1 67.62 461 LEU A CA 1
ATOM 3733 C C . LEU A 1 461 ? 36.781 9.438 14.828 1 67.62 461 LEU A C 1
ATOM 3735 O O . LEU A 1 461 ? 37.25 8.336 15.109 1 67.62 461 LEU A O 1
ATOM 3739 N N . THR A 1 462 ? 35.594 9.688 14.688 1 73.12 462 THR A N 1
ATOM 3740 C CA . THR A 1 462 ? 34.656 8.586 14.789 1 73.12 462 THR A CA 1
ATOM 3741 C C . THR A 1 462 ? 34.906 7.555 13.688 1 73.12 462 THR A C 1
ATOM 3743 O O . THR A 1 462 ? 34.938 6.352 13.961 1 73.12 462 THR A O 1
ATOM 3746 N N . THR A 1 463 ? 35.156 7.969 12.492 1 76.81 463 THR A N 1
ATOM 3747 C CA . THR A 1 463 ? 35.312 7.062 11.359 1 76.81 463 THR A CA 1
ATOM 3748 C C . THR A 1 463 ? 36.688 6.434 11.359 1 76.81 463 THR A C 1
ATOM 3750 O O . THR A 1 463 ? 36.938 5.438 10.672 1 76.81 463 THR A O 1
ATOM 3753 N N . SER A 1 464 ? 37.5 7.035 12.102 1 67.56 464 SER A N 1
ATOM 3754 C CA . SER A 1 464 ? 38.875 6.504 12.203 1 67.56 464 SER A CA 1
ATOM 3755 C C . SER A 1 464 ? 39.031 5.598 13.422 1 67.56 464 SER A C 1
ATOM 3757 O O . SER A 1 464 ? 40.062 4.98 13.617 1 67.56 464 SER A O 1
ATOM 3759 N N . ASN A 1 465 ? 38 5.59 14.258 1 73.12 465 ASN A N 1
ATOM 3760 C CA . ASN A 1 465 ? 38.031 4.766 15.461 1 73.12 465 ASN A CA 1
ATOM 3761 C C . ASN A 1 465 ? 37.562 3.338 15.18 1 73.12 465 ASN A C 1
ATOM 3763 O O . ASN A 1 465 ? 36.375 3.096 14.938 1 73.12 465 ASN A O 1
ATOM 3767 N N . PRO A 1 466 ? 38.469 2.471 15.266 1 73.5 466 PRO A N 1
ATOM 3768 C CA . PRO A 1 466 ? 38.156 1.083 14.93 1 73.5 466 PRO A CA 1
ATOM 3769 C C . PRO A 1 466 ? 37.062 0.494 15.82 1 73.5 466 PRO A C 1
ATOM 3771 O O . PRO A 1 466 ? 36.375 -0.443 15.414 1 73.5 466 PRO A O 1
ATOM 3774 N N . ILE A 1 467 ? 36.906 1.005 17.016 1 68 467 ILE A N 1
ATOM 3775 C CA . ILE A 1 467 ? 35.844 0.522 17.906 1 68 467 ILE A CA 1
ATOM 3776 C C . ILE A 1 467 ? 34.5 0.762 17.266 1 68 467 ILE A C 1
ATOM 3778 O O . ILE A 1 467 ? 33.625 -0.113 17.281 1 68 467 ILE A O 1
ATOM 3782 N N . HIS A 1 468 ? 34.406 1.791 16.656 1 77.88 468 HIS A N 1
ATOM 3783 C CA . HIS A 1 468 ? 33.125 2.111 16.016 1 77.88 468 HIS A CA 1
ATOM 3784 C C . HIS A 1 468 ? 33.031 1.449 14.648 1 77.88 468 HIS A C 1
ATOM 3786 O O . HIS A 1 468 ? 31.969 0.93 14.297 1 77.88 468 HIS A O 1
ATOM 3792 N N . THR A 1 469 ? 34.094 1.331 14 1 79.94 469 THR A N 1
ATOM 3793 C CA . THR A 1 469 ? 34.031 0.965 12.586 1 79.94 469 THR A CA 1
ATOM 3794 C C . THR A 1 469 ? 34.188 -0.542 12.414 1 79.94 469 THR A C 1
ATOM 3796 O O . THR A 1 469 ? 33.625 -1.12 11.469 1 79.94 469 THR A O 1
ATOM 3799 N N . HIS A 1 470 ? 34.875 -1.234 13.383 1 81.69 470 HIS A N 1
ATOM 3800 C CA . HIS A 1 470 ? 35.25 -2.609 13.078 1 81.69 470 HIS A CA 1
ATOM 3801 C C . HIS A 1 470 ? 34.875 -3.553 14.211 1 81.69 470 HIS A C 1
ATOM 3803 O O . HIS A 1 470 ? 34.719 -4.758 14 1 81.69 470 HIS A O 1
ATOM 3809 N N . TYR A 1 471 ? 34.781 -3.045 15.398 1 82 471 TYR A N 1
ATOM 3810 C CA . TYR A 1 471 ? 34.531 -3.906 16.547 1 82 471 TYR A CA 1
ATOM 3811 C C . TYR A 1 471 ? 33.188 -4.586 16.438 1 82 471 TYR A C 1
ATOM 3813 O O . TYR A 1 471 ? 32.156 -3.924 16.172 1 82 471 TYR A O 1
ATOM 3821 N N . ARG A 1 472 ? 33.094 -5.965 16.609 1 83.62 472 ARG A N 1
ATOM 3822 C CA . ARG A 1 472 ? 31.875 -6.668 16.266 1 83.62 472 ARG A CA 1
ATOM 3823 C C . ARG A 1 472 ? 31.438 -7.598 17.391 1 83.62 472 ARG A C 1
ATOM 3825 O O . ARG A 1 472 ? 30.641 -8.523 17.172 1 83.62 472 ARG A O 1
ATOM 3832 N N . SER A 1 473 ? 31.906 -7.406 18.562 1 89.62 473 SER A N 1
ATOM 3833 C CA . SER A 1 473 ? 31.438 -8.25 19.656 1 89.62 473 SER A CA 1
ATOM 3834 C C . SER A 1 473 ? 29.938 -8.031 19.906 1 89.62 473 SER A C 1
ATOM 3836 O O . SER A 1 473 ? 29.438 -6.91 19.781 1 89.62 473 SER A O 1
ATOM 3838 N N . MET A 1 474 ? 29.312 -9.102 20.25 1 90.69 474 MET A N 1
ATOM 3839 C CA . MET A 1 474 ? 27.859 -9.055 20.438 1 90.69 474 MET A CA 1
ATOM 3840 C C . MET A 1 474 ? 27.484 -8.07 21.531 1 90.69 474 MET A C 1
ATOM 3842 O O . MET A 1 474 ? 26.562 -7.266 21.375 1 90.69 474 MET A O 1
ATOM 3846 N N . PRO A 1 475 ? 28.219 -8.039 22.656 1 91.19 475 PRO A N 1
ATOM 3847 C CA . PRO A 1 475 ? 27.859 -7.055 23.688 1 91.19 475 PRO A CA 1
ATOM 3848 C C . PRO A 1 475 ? 27.984 -5.617 23.203 1 91.19 475 PRO A C 1
ATOM 3850 O O . PRO A 1 475 ? 27.172 -4.762 23.578 1 91.19 475 PRO A O 1
ATOM 3853 N N . TYR A 1 476 ? 28.906 -5.398 22.391 1 92.69 476 TYR A N 1
ATOM 3854 C CA . TYR A 1 476 ? 29.062 -4.051 21.844 1 92.69 476 TYR A CA 1
ATOM 3855 C C . TYR A 1 476 ? 27.969 -3.734 20.844 1 92.69 476 TYR A C 1
ATOM 3857 O O . TYR A 1 476 ? 27.375 -2.65 20.891 1 92.69 476 TYR A O 1
ATOM 3865 N N . LEU A 1 477 ? 27.703 -4.668 19.969 1 95.56 477 LEU A N 1
ATOM 3866 C CA . LEU A 1 477 ? 26.672 -4.469 18.938 1 95.56 477 LEU A CA 1
ATOM 3867 C C . LEU A 1 477 ? 25.312 -4.207 19.594 1 95.56 477 LEU A C 1
ATOM 3869 O O . LEU A 1 477 ? 24.484 -3.482 19.031 1 95.56 477 LEU A O 1
ATOM 3873 N N . LEU A 1 478 ? 25.141 -4.809 20.766 1 96.38 478 LEU A N 1
ATOM 3874 C CA . LEU A 1 478 ? 23.844 -4.699 21.438 1 96.38 478 LEU A CA 1
ATOM 3875 C C . LEU A 1 478 ? 23.828 -3.514 22.391 1 96.38 478 LEU A C 1
ATOM 3877 O O . LEU A 1 478 ? 22.812 -3.244 23.031 1 96.38 478 LEU A O 1
ATOM 3881 N N . SER A 1 479 ? 24.875 -2.744 22.484 1 95.31 479 SER A N 1
ATOM 3882 C CA . SER A 1 479 ? 24.969 -1.673 23.469 1 95.31 479 SER A CA 1
ATOM 3883 C C . SER A 1 479 ? 24.188 -0.437 23.016 1 95.31 479 SER A C 1
ATOM 3885 O O . SER A 1 479 ? 24.156 -0.117 21.828 1 95.31 479 SER A O 1
ATOM 3887 N N . ASN A 1 480 ? 23.594 0.297 23.969 1 93.88 480 ASN A N 1
ATOM 3888 C CA . ASN A 1 480 ? 22.906 1.558 23.703 1 93.88 480 ASN A CA 1
ATOM 3889 C C . ASN A 1 480 ? 23.859 2.623 23.188 1 93.88 480 ASN A C 1
ATOM 3891 O O . ASN A 1 480 ? 23.469 3.463 22.359 1 93.88 480 ASN A O 1
ATOM 3895 N N . GLU A 1 481 ? 25.016 2.551 23.625 1 91.56 481 GLU A N 1
ATOM 3896 C CA . GLU A 1 481 ? 26.031 3.527 23.234 1 91.56 481 GLU A CA 1
ATOM 3897 C C . GLU A 1 481 ? 26.312 3.449 21.734 1 91.56 481 GLU A C 1
ATOM 3899 O O . GLU A 1 481 ? 26.359 4.473 21.047 1 91.56 481 GLU A O 1
ATOM 3904 N N . PHE A 1 482 ? 26.578 2.234 21.266 1 95 482 PHE A N 1
ATOM 3905 C CA . PHE A 1 482 ? 26.844 2.049 19.828 1 95 482 PHE A CA 1
ATOM 3906 C C . PHE A 1 482 ? 25.641 2.525 19.016 1 95 482 PHE A C 1
ATOM 3908 O O . PHE A 1 482 ? 25.812 3.232 18.016 1 95 482 PHE A O 1
ATOM 3915 N N . HIS A 1 483 ? 24.422 2.123 19.453 1 97.12 483 HIS A N 1
ATOM 3916 C CA . HIS A 1 483 ? 23.219 2.479 18.719 1 97.12 483 HIS A CA 1
ATOM 3917 C C . HIS A 1 483 ? 23.047 3.992 18.625 1 97.12 483 HIS A C 1
ATOM 3919 O O . HIS A 1 483 ? 22.844 4.531 17.547 1 97.12 483 HIS A O 1
ATOM 3925 N N . HIS A 1 484 ? 23.125 4.648 19.781 1 95.19 484 HIS A N 1
ATOM 3926 C CA . HIS A 1 484 ? 22.984 6.102 19.812 1 95.19 484 HIS A CA 1
ATOM 3927 C C . HIS A 1 484 ? 24.047 6.781 18.953 1 95.19 484 HIS A C 1
ATOM 3929 O O . HIS A 1 484 ? 23.75 7.723 18.219 1 95.19 484 HIS A O 1
ATOM 3935 N N . HIS A 1 485 ? 25.297 6.312 19.062 1 94.19 485 HIS A N 1
ATOM 3936 C CA . HIS A 1 485 ? 26.406 6.895 18.297 1 94.19 485 HIS A CA 1
ATOM 3937 C C . HIS A 1 485 ? 26.172 6.758 16.797 1 94.19 485 HIS A C 1
ATOM 3939 O O . HIS A 1 485 ? 26.438 7.688 16.031 1 94.19 485 HIS A O 1
ATOM 3945 N N . ALA A 1 486 ? 25.688 5.574 16.359 1 96.19 486 ALA A N 1
ATOM 3946 C CA . ALA A 1 486 ? 25.438 5.336 14.938 1 96.19 486 ALA A CA 1
ATOM 3947 C C . ALA A 1 486 ? 24.359 6.281 14.406 1 96.19 486 ALA A C 1
ATOM 3949 O O . ALA A 1 486 ? 24.531 6.887 13.344 1 96.19 486 ALA A O 1
ATOM 3950 N N . PHE A 1 487 ? 23.234 6.453 15.141 1 97.25 487 PHE A N 1
ATOM 3951 C CA . PHE A 1 487 ? 22.141 7.324 14.719 1 97.25 487 PHE A CA 1
ATOM 3952 C C . PHE A 1 487 ? 22.594 8.781 14.695 1 97.25 487 PHE A C 1
ATOM 3954 O O . PHE A 1 487 ? 22.266 9.523 13.766 1 97.25 487 PHE A O 1
ATOM 3961 N N . LEU A 1 488 ? 23.328 9.172 15.734 1 94.38 488 LEU A N 1
ATOM 3962 C CA . LEU A 1 488 ? 23.828 10.539 15.828 1 94.38 488 LEU A CA 1
ATOM 3963 C C . LEU A 1 488 ? 24.781 10.844 14.688 1 94.38 488 LEU A C 1
ATOM 3965 O O . LEU A 1 488 ? 24.734 11.922 14.102 1 94.38 488 LEU A O 1
ATOM 3969 N N . PHE A 1 489 ? 25.672 9.922 14.375 1 94.62 489 PHE A N 1
ATOM 3970 C CA . PHE A 1 489 ? 26.609 10.078 13.273 1 94.62 489 PHE A CA 1
ATOM 3971 C C . PHE A 1 489 ? 25.875 10.328 11.969 1 94.62 489 PHE A C 1
ATOM 3973 O O . PHE A 1 489 ? 26.219 11.242 11.211 1 94.62 489 PHE A O 1
ATOM 3980 N N . ARG A 1 490 ? 24.922 9.492 11.672 1 96.25 490 ARG A N 1
ATOM 3981 C CA . ARG A 1 490 ? 24.156 9.617 10.438 1 96.25 490 ARG A CA 1
ATOM 3982 C C . ARG A 1 490 ? 23.469 10.969 10.359 1 96.25 490 ARG A C 1
ATOM 3984 O O . ARG A 1 490 ? 23.453 11.617 9.305 1 96.25 490 ARG A O 1
ATOM 3991 N N . PHE A 1 491 ? 22.891 11.438 11.523 1 96.25 491 PHE A N 1
ATOM 3992 C CA . PHE A 1 491 ? 22.219 12.727 11.578 1 96.25 491 PHE A CA 1
ATOM 3993 C C . PHE A 1 491 ? 23.188 13.867 11.289 1 96.25 491 PHE A C 1
ATOM 3995 O O . PHE A 1 491 ? 22.953 14.688 10.406 1 96.25 491 PHE A O 1
ATOM 4002 N N . GLU A 1 492 ? 24.281 13.859 11.969 1 93.31 492 GLU A N 1
ATOM 4003 C CA . GLU A 1 492 ? 25.25 14.938 11.852 1 93.31 492 GLU A CA 1
ATOM 4004 C C . GLU A 1 492 ? 25.891 14.961 10.461 1 93.31 492 GLU A C 1
ATOM 4006 O O . GLU A 1 492 ? 26.094 16.031 9.891 1 93.31 492 GLU A O 1
ATOM 4011 N N . LYS A 1 493 ? 26.219 13.758 9.977 1 94.12 493 LYS A N 1
ATOM 4012 C CA . LYS A 1 493 ? 26.812 13.695 8.633 1 94.12 493 LYS A CA 1
ATOM 4013 C C . LYS A 1 493 ? 25.812 14.172 7.578 1 94.12 493 LYS A C 1
ATOM 4015 O O . LYS A 1 493 ? 26.203 14.891 6.648 1 94.12 493 LYS A O 1
ATOM 4020 N N . THR A 1 494 ? 24.562 13.828 7.715 1 96.38 494 THR A N 1
ATOM 4021 C CA . THR A 1 494 ? 23.547 14.273 6.766 1 96.38 494 THR A CA 1
ATOM 4022 C C . THR A 1 494 ? 23.359 15.781 6.84 1 96.38 494 THR A C 1
ATOM 4024 O O . THR A 1 494 ? 23.172 16.438 5.812 1 96.38 494 THR A O 1
ATOM 4027 N N . ARG A 1 495 ? 23.328 16.312 8.07 1 95.06 495 ARG A N 1
ATOM 4028 C CA . ARG A 1 495 ? 23.25 17.75 8.227 1 95.06 495 ARG A CA 1
ATOM 4029 C C . ARG A 1 495 ? 24.391 18.453 7.488 1 95.06 495 ARG A C 1
ATOM 4031 O O . ARG A 1 495 ? 24.172 19.453 6.797 1 95.06 495 ARG A O 1
ATOM 4038 N N . SER A 1 496 ? 25.609 17.906 7.633 1 93.31 496 SER A N 1
ATOM 4039 C CA . SER A 1 496 ? 26.766 18.453 6.953 1 93.31 496 SER A CA 1
ATOM 4040 C C . SER A 1 496 ? 26.609 18.406 5.438 1 93.31 496 SER A C 1
ATOM 4042 O O . SER A 1 496 ? 27 19.328 4.727 1 93.31 496 SER A O 1
ATOM 4044 N N . ILE A 1 497 ? 26.094 17.312 4.953 1 94.5 497 ILE A N 1
ATOM 4045 C CA . ILE A 1 497 ? 25.875 17.125 3.521 1 94.5 497 ILE A CA 1
ATOM 4046 C C . ILE A 1 497 ? 24.906 18.188 3.004 1 94.5 497 ILE A C 1
ATOM 4048 O O . ILE A 1 497 ? 25.141 18.781 1.945 1 94.5 497 ILE A O 1
ATOM 4052 N N . VAL A 1 498 ? 23.812 18.484 3.727 1 96.56 498 VAL A N 1
ATOM 4053 C CA . VAL A 1 498 ? 22.828 19.484 3.322 1 96.56 498 VAL A CA 1
ATOM 4054 C C . VAL A 1 498 ? 23.469 20.859 3.277 1 96.56 498 VAL A C 1
ATOM 4056 O O . VAL A 1 498 ? 23.281 21.609 2.312 1 96.56 498 VAL A O 1
ATOM 4059 N N . ILE A 1 499 ? 24.219 21.188 4.305 1 93.88 499 ILE A N 1
ATOM 4060 C CA . ILE A 1 499 ? 24.844 22.5 4.398 1 93.88 499 ILE A CA 1
ATOM 4061 C C . ILE A 1 499 ? 25.844 22.688 3.258 1 93.88 499 ILE A C 1
ATOM 4063 O O . ILE A 1 499 ? 25.875 23.734 2.611 1 93.88 499 ILE A O 1
ATOM 4067 N N . ASP A 1 500 ? 26.641 21.656 3.008 1 94.19 500 ASP A N 1
ATOM 4068 C CA . ASP A 1 500 ? 27.609 21.703 1.923 1 94.19 500 ASP A CA 1
ATOM 4069 C C . ASP A 1 500 ? 26.922 21.891 0.573 1 94.19 500 ASP A C 1
ATOM 4071 O O . ASP A 1 500 ? 27.391 22.672 -0.26 1 94.19 500 ASP A O 1
ATOM 4075 N N . HIS A 1 501 ? 25.906 21.172 0.37 1 95.38 501 HIS A N 1
ATOM 4076 C CA . HIS A 1 501 ? 25.188 21.25 -0.897 1 95.38 501 HIS A CA 1
ATOM 4077 C C . HIS A 1 501 ? 24.547 22.625 -1.069 1 95.38 501 HIS A C 1
ATOM 4079 O O . HIS A 1 501 ? 24.578 23.203 -2.162 1 95.38 501 HIS A O 1
ATOM 4085 N N . LEU A 1 502 ? 23.938 23.156 -0.03 1 95.31 502 LEU A N 1
ATOM 4086 C CA . LEU A 1 502 ? 23.359 24.5 -0.068 1 95.31 502 LEU A CA 1
ATOM 4087 C C . LEU A 1 502 ? 24.422 25.547 -0.398 1 95.31 502 LEU A C 1
ATOM 4089 O O . LEU A 1 502 ? 24.172 26.453 -1.202 1 95.31 502 LEU A O 1
ATOM 4093 N N . ASN A 1 503 ? 25.562 25.391 0.185 1 93.5 503 ASN A N 1
ATOM 4094 C CA . ASN A 1 503 ? 26.656 26.328 -0.061 1 93.5 503 ASN A CA 1
ATOM 4095 C C . ASN A 1 503 ? 27.156 26.234 -1.497 1 93.5 503 ASN A C 1
ATOM 4097 O O . ASN A 1 503 ? 27.484 27.25 -2.113 1 93.5 503 ASN A O 1
ATOM 4101 N N . GLN A 1 504 ? 27.266 25.047 -1.976 1 94.94 504 GLN A N 1
ATOM 4102 C CA . GLN A 1 504 ? 27.688 24.844 -3.361 1 94.94 504 GLN A CA 1
ATOM 4103 C C . GLN A 1 504 ? 26.703 25.516 -4.328 1 94.94 504 GLN A C 1
ATOM 4105 O O . GLN A 1 504 ? 27.125 26.141 -5.305 1 94.94 504 GLN A O 1
ATOM 4110 N N . CYS A 1 505 ? 25.438 25.344 -4.07 1 94.56 505 CYS A N 1
ATOM 4111 C CA . CYS A 1 505 ? 24.406 25.969 -4.906 1 94.56 505 CYS A CA 1
ATOM 4112 C C . CYS A 1 505 ? 24.5 27.484 -4.84 1 94.56 505 CYS A C 1
ATOM 4114 O O . CYS A 1 505 ? 24.375 28.156 -5.863 1 94.56 505 CYS A O 1
ATOM 4116 N N . LYS A 1 506 ? 24.719 27.969 -3.68 1 93.12 506 LYS A N 1
ATOM 4117 C CA . LYS A 1 506 ? 24.891 29.406 -3.514 1 93.12 506 LYS A CA 1
ATOM 4118 C C . LYS A 1 506 ? 26.109 29.906 -4.285 1 93.12 506 LYS A C 1
ATOM 4120 O O . LYS A 1 506 ? 26.062 30.984 -4.895 1 93.12 506 LYS A O 1
ATOM 4125 N N . GLY A 1 507 ? 27.094 29.156 -4.25 1 94.5 507 GLY A N 1
ATOM 4126 C CA . GLY A 1 507 ? 28.312 29.5 -4.98 1 94.5 507 GLY A CA 1
ATOM 4127 C C . GLY A 1 507 ? 28.094 29.562 -6.484 1 94.5 507 GLY A C 1
ATOM 4128 O O . GLY A 1 507 ? 28.781 30.312 -7.18 1 94.5 507 GLY A O 1
ATOM 4129 N N . LYS A 1 508 ? 27.188 28.844 -6.945 1 94.75 508 LYS A N 1
ATOM 4130 C CA . LYS A 1 508 ? 26.875 28.828 -8.367 1 94.75 508 LYS A CA 1
ATOM 4131 C C . LYS A 1 508 ? 25.922 29.969 -8.734 1 94.75 508 LYS A C 1
ATOM 4133 O O . LYS A 1 508 ? 25.484 30.078 -9.875 1 94.75 508 LYS A O 1
ATOM 4138 N N . GLY A 1 509 ? 25.484 30.734 -7.77 1 94.31 509 GLY A N 1
ATOM 4139 C CA . GLY A 1 509 ? 24.672 31.922 -8.016 1 94.31 509 GLY A CA 1
ATOM 4140 C C . GLY A 1 509 ? 23.188 31.656 -7.902 1 94.31 509 GLY A C 1
ATOM 4141 O O . GLY A 1 509 ? 22.375 32.5 -8.266 1 94.31 509 GLY A O 1
ATOM 4142 N N . LEU A 1 510 ? 22.859 30.531 -7.336 1 93.12 510 LEU A N 1
ATOM 4143 C CA . LEU A 1 510 ? 21.438 30.219 -7.176 1 93.12 510 LEU A CA 1
ATOM 4144 C C . LEU A 1 510 ? 20.844 30.969 -5.992 1 93.12 510 LEU A C 1
ATOM 4146 O O . LEU A 1 510 ? 21.531 31.234 -5.008 1 93.12 510 LEU A O 1
ATOM 4150 N N . SER A 1 511 ? 19.562 31.344 -6.141 1 91.81 511 SER A N 1
ATOM 4151 C CA . SER A 1 511 ? 18.844 31.906 -5.008 1 91.81 511 SER A CA 1
ATOM 4152 C C . SER A 1 511 ? 18.672 30.891 -3.891 1 91.81 511 SER A C 1
ATOM 4154 O O . SER A 1 511 ? 18.938 29.703 -4.082 1 91.81 511 SER A O 1
ATOM 4156 N N . PHE A 1 512 ? 18.281 31.312 -2.744 1 89.81 512 PHE A N 1
ATOM 4157 C CA . PHE A 1 512 ? 18.078 30.406 -1.618 1 89.81 512 PHE A CA 1
ATOM 4158 C C . PHE A 1 512 ? 17.031 29.359 -1.96 1 89.81 512 PHE A C 1
ATOM 4160 O O . PHE A 1 512 ? 17.219 28.172 -1.683 1 89.81 512 PHE A O 1
ATOM 4167 N N . LEU A 1 513 ? 15.945 29.844 -2.488 1 90.8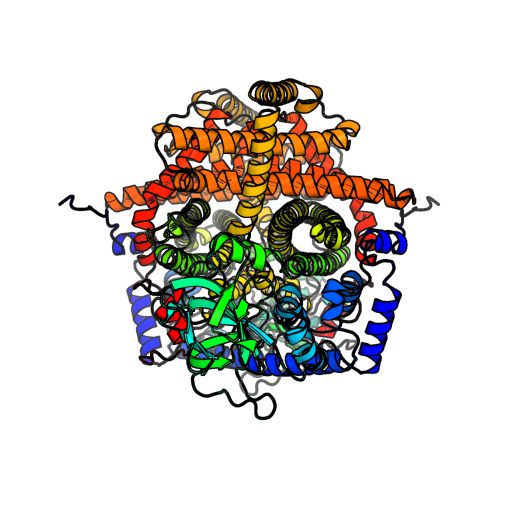1 513 LEU A N 1
ATOM 4168 C CA . LEU A 1 513 ? 14.859 28.922 -2.82 1 90.81 513 LEU A CA 1
ATOM 4169 C C . LEU A 1 513 ? 15.32 27.891 -3.852 1 90.81 513 LEU A C 1
ATOM 4171 O O . LEU A 1 513 ? 14.977 26.719 -3.75 1 90.81 513 LEU A O 1
ATOM 4175 N N . GLN A 1 514 ? 16.016 28.359 -4.863 1 91.81 514 GLN A N 1
ATOM 4176 C CA . GLN A 1 514 ? 16.547 27.453 -5.875 1 91.81 514 GLN A CA 1
ATOM 4177 C C . GLN A 1 514 ? 17.516 26.438 -5.254 1 91.81 514 GLN A C 1
ATOM 4179 O O . GLN A 1 514 ? 17.484 25.25 -5.609 1 91.81 514 GLN A O 1
ATOM 4184 N N . SER A 1 515 ? 18.359 26.953 -4.355 1 94.94 515 SER A N 1
ATOM 4185 C CA . SER A 1 515 ? 19.297 26.078 -3.666 1 94.94 515 SER A CA 1
ATOM 4186 C C . SER A 1 515 ? 18.578 25.047 -2.799 1 94.94 515 SER A C 1
ATOM 4188 O O . SER A 1 515 ? 18.969 23.891 -2.762 1 94.94 515 SER A O 1
ATOM 4190 N N . TRP A 1 516 ? 17.562 25.516 -2.123 1 94.75 516 TRP A N 1
ATOM 4191 C CA . TRP A 1 516 ? 16.75 24.641 -1.285 1 94.75 516 TRP A CA 1
ATOM 4192 C C . TRP A 1 516 ? 16.109 23.531 -2.117 1 94.75 516 TRP A C 1
ATOM 4194 O O . TRP A 1 516 ? 16.172 22.359 -1.754 1 94.75 516 TRP A O 1
ATOM 4204 N N . ASN A 1 517 ? 15.5 23.891 -3.248 1 93.12 517 ASN A N 1
ATOM 4205 C CA . ASN A 1 517 ? 14.828 22.938 -4.125 1 93.12 517 ASN A CA 1
ATOM 4206 C C . ASN A 1 517 ? 15.812 21.906 -4.691 1 93.12 517 ASN A C 1
ATOM 4208 O O . ASN A 1 517 ? 15.484 20.719 -4.793 1 93.12 517 ASN A O 1
ATOM 4212 N N . ALA A 1 518 ? 16.969 22.406 -5.02 1 93.06 518 ALA A N 1
ATOM 4213 C CA . ALA A 1 518 ? 18 21.531 -5.559 1 93.06 518 ALA A CA 1
ATOM 4214 C C . ALA A 1 518 ? 18.469 20.531 -4.508 1 93.06 518 ALA A C 1
ATOM 4216 O O . ALA A 1 518 ? 18.969 19.453 -4.84 1 93.06 518 ALA A O 1
ATOM 4217 N N . SER A 1 519 ? 18.25 20.875 -3.201 1 95.94 519 SER A N 1
ATOM 4218 C CA . SER A 1 519 ? 18.766 20.078 -2.098 1 95.94 519 SER A CA 1
ATOM 4219 C C . SER A 1 519 ? 17.656 19.266 -1.433 1 95.94 519 SER A C 1
ATOM 4221 O O . SER A 1 519 ? 17.859 18.703 -0.349 1 95.94 519 SER A O 1
ATOM 4223 N N . LEU A 1 520 ? 16.5 19.188 -2.027 1 95.81 520 LEU A N 1
ATOM 4224 C CA . LEU A 1 520 ? 15.312 18.672 -1.367 1 95.81 520 LEU A CA 1
ATOM 4225 C C . LEU A 1 520 ? 15.508 17.219 -0.973 1 95.81 520 LEU A C 1
ATOM 4227 O O . LEU A 1 520 ? 14.984 16.766 0.051 1 95.81 520 LEU A O 1
ATOM 4231 N N . ILE A 1 521 ? 16.219 16.453 -1.76 1 95 521 ILE A N 1
ATOM 4232 C CA . ILE A 1 521 ? 16.438 15.047 -1.438 1 95 521 ILE A CA 1
ATOM 4233 C C . ILE A 1 521 ? 17.219 14.93 -0.129 1 95 521 ILE A C 1
ATOM 4235 O O . ILE A 1 521 ? 16.844 14.156 0.756 1 95 521 ILE A O 1
ATOM 4239 N N . GLN A 1 522 ? 18.266 15.719 -0.011 1 96.12 522 GLN A N 1
ATOM 4240 C CA . GLN A 1 522 ? 19.094 15.719 1.196 1 96.12 522 GLN A CA 1
ATOM 4241 C C . GLN A 1 522 ? 18.328 16.312 2.377 1 96.12 522 GLN A C 1
ATOM 4243 O O . GLN A 1 522 ? 18.5 15.867 3.516 1 96.12 522 GLN A O 1
ATOM 4248 N N . VAL A 1 523 ? 17.516 17.297 2.08 1 97.25 523 VAL A N 1
ATOM 4249 C CA . VAL A 1 523 ? 16.703 17.969 3.098 1 97.25 523 VAL A CA 1
ATOM 4250 C C . VAL A 1 523 ? 15.734 16.969 3.727 1 97.25 523 VAL A C 1
ATOM 4252 O O . VAL A 1 523 ? 15.594 16.922 4.953 1 97.25 523 VAL A O 1
ATOM 4255 N N . VAL A 1 524 ? 15.094 16.156 2.936 1 97.56 524 VAL A N 1
ATOM 4256 C CA . VAL A 1 524 ? 14.156 15.141 3.412 1 97.56 524 VAL A CA 1
ATOM 4257 C C . VAL A 1 524 ? 14.906 14.094 4.23 1 97.56 524 VAL A C 1
ATOM 4259 O O . VAL A 1 524 ? 14.438 13.664 5.285 1 97.56 524 VAL A O 1
ATOM 4262 N N . ASP A 1 525 ? 16.094 13.719 3.766 1 97.56 525 ASP A N 1
ATOM 4263 C CA . ASP A 1 525 ? 16.891 12.734 4.484 1 97.56 525 ASP A CA 1
ATOM 4264 C C . ASP A 1 525 ? 17.297 13.258 5.863 1 97.56 525 ASP A C 1
ATOM 4266 O O . ASP A 1 525 ? 17.344 12.5 6.832 1 97.56 525 ASP A O 1
ATOM 4270 N N . LEU A 1 526 ? 17.625 14.555 5.914 1 98.12 526 LEU A N 1
ATOM 4271 C CA . LEU A 1 526 ? 18.016 15.164 7.184 1 98.12 526 LEU A CA 1
ATOM 4272 C C . LEU A 1 526 ? 16.891 15.023 8.211 1 98.12 526 LEU A C 1
ATOM 4274 O O . LEU A 1 526 ? 17.141 14.617 9.352 1 98.12 526 LEU A O 1
ATOM 4278 N N . ALA A 1 527 ? 15.695 15.32 7.793 1 98.38 527 ALA A N 1
ATOM 4279 C CA . ALA A 1 527 ? 14.547 15.203 8.688 1 98.38 527 ALA A CA 1
ATOM 4280 C C . ALA A 1 527 ? 14.336 13.758 9.133 1 98.38 527 ALA A C 1
ATOM 4282 O O . ALA A 1 527 ? 14.039 13.5 10.297 1 98.38 527 ALA A O 1
ATOM 4283 N N . LYS A 1 528 ? 14.484 12.805 8.25 1 98.44 528 LYS A N 1
ATOM 4284 C CA . LYS A 1 528 ? 14.273 11.398 8.57 1 98.44 528 LYS A CA 1
ATOM 4285 C C . LYS A 1 528 ? 15.312 10.906 9.57 1 98.44 528 LYS A C 1
ATOM 4287 O O . LYS A 1 528 ? 14.977 10.18 10.516 1 98.44 528 LYS A O 1
ATOM 4292 N N . THR A 1 529 ? 16.609 11.273 9.352 1 98.31 529 THR A N 1
ATOM 4293 C CA . THR A 1 529 ? 17.672 10.812 10.242 1 98.31 529 THR A CA 1
ATOM 4294 C C . THR A 1 529 ? 17.469 11.359 11.656 1 98.31 529 THR A C 1
ATOM 4296 O O . THR A 1 529 ? 17.688 10.648 12.641 1 98.31 529 THR A O 1
ATOM 4299 N N . TYR A 1 530 ? 17.031 12.617 11.711 1 98.25 530 TYR A N 1
ATOM 4300 C CA . TYR A 1 530 ? 16.75 13.18 13.023 1 98.25 530 TYR A CA 1
ATOM 4301 C C . TYR A 1 530 ? 15.578 12.477 13.688 1 98.25 530 TYR A C 1
ATOM 4303 O O . TYR A 1 530 ? 15.609 12.203 14.891 1 98.25 530 TYR A O 1
ATOM 4311 N N . THR A 1 531 ? 14.539 12.234 12.961 1 98.44 531 THR A N 1
ATOM 4312 C CA . THR A 1 531 ? 13.352 11.594 13.516 1 98.44 531 THR A CA 1
ATOM 4313 C C . THR A 1 531 ? 13.688 10.211 14.07 1 98.44 531 THR A C 1
ATOM 4315 O O . THR A 1 531 ? 13.227 9.844 15.148 1 98.44 531 THR A O 1
ATOM 4318 N N . HIS A 1 532 ? 14.531 9.43 13.352 1 98.62 532 HIS A N 1
ATOM 4319 C CA . HIS A 1 532 ? 14.984 8.141 13.859 1 98.62 532 HIS A CA 1
ATOM 4320 C C . HIS A 1 532 ? 15.742 8.297 15.172 1 98.62 532 HIS A C 1
ATOM 4322 O O . HIS A 1 532 ? 15.562 7.516 16.094 1 98.62 532 HIS A O 1
ATOM 4328 N N . LEU A 1 533 ? 16.625 9.305 15.172 1 98.12 533 LEU A N 1
ATOM 4329 C CA . LEU A 1 533 ? 17.406 9.57 16.375 1 98.12 533 LEU A CA 1
ATOM 4330 C C . LEU A 1 533 ? 16.484 9.938 17.547 1 98.12 533 LEU A C 1
ATOM 4332 O O . LEU A 1 533 ? 16.641 9.422 18.656 1 98.12 533 LEU A O 1
ATOM 4336 N N . PHE A 1 534 ? 15.555 10.844 17.297 1 97.69 534 PHE A N 1
ATOM 4337 C CA . PHE A 1 534 ? 14.594 11.289 18.297 1 97.69 534 PHE A CA 1
ATOM 4338 C C . PHE A 1 534 ? 13.82 10.102 18.875 1 97.69 534 PHE A C 1
ATOM 4340 O O . PHE A 1 534 ? 13.656 9.992 20.094 1 97.69 534 PHE A O 1
ATOM 4347 N N . ILE A 1 535 ? 13.352 9.18 18.047 1 98.56 535 ILE A N 1
ATOM 4348 C CA . ILE A 1 535 ? 12.562 8.016 18.422 1 98.56 535 ILE A CA 1
ATOM 4349 C C . ILE A 1 535 ? 13.414 7.074 19.281 1 98.56 535 ILE A C 1
ATOM 4351 O O . ILE A 1 535 ? 12.953 6.57 20.312 1 98.56 535 ILE A O 1
ATOM 4355 N N . LEU A 1 536 ? 14.641 6.836 18.828 1 98.56 536 LEU A N 1
ATOM 4356 C CA . LEU A 1 536 ? 15.539 5.98 19.578 1 98.56 536 LEU A CA 1
ATOM 4357 C C . LEU A 1 536 ? 15.781 6.543 20.984 1 98.56 536 LEU A C 1
ATOM 4359 O O . LEU A 1 536 ? 15.703 5.809 21.969 1 98.56 536 LEU A O 1
ATOM 4363 N N . GLU A 1 537 ? 16.078 7.84 21.062 1 97.31 537 GLU A N 1
ATOM 4364 C CA . GLU A 1 537 ? 16.375 8.484 22.328 1 97.31 537 GLU A CA 1
ATOM 4365 C C . GLU A 1 537 ? 15.172 8.406 23.281 1 97.31 537 GLU A C 1
ATOM 4367 O O . GLU A 1 537 ? 15.336 8.141 24.469 1 97.31 537 GLU A O 1
ATOM 4372 N N . ASN A 1 538 ? 14.008 8.625 22.734 1 96.38 538 ASN A N 1
ATOM 4373 C CA . ASN A 1 538 ? 12.805 8.539 23.547 1 96.38 538 ASN A CA 1
ATOM 4374 C C . ASN A 1 538 ? 12.578 7.117 24.062 1 96.38 538 ASN A C 1
ATOM 4376 O O . ASN A 1 538 ? 12.172 6.922 25.203 1 96.38 538 ASN A O 1
ATOM 4380 N N . ALA A 1 539 ? 12.82 6.148 23.234 1 97.69 539 ALA A N 1
ATOM 4381 C CA . ALA A 1 539 ? 12.656 4.754 23.625 1 97.69 539 ALA A CA 1
ATOM 4382 C C . ALA A 1 539 ? 13.617 4.383 24.75 1 97.69 539 ALA A C 1
ATOM 4384 O O . ALA A 1 539 ? 13.227 3.758 25.734 1 97.69 539 ALA A O 1
ATOM 4385 N N . GLN A 1 540 ? 14.875 4.781 24.594 1 96.75 540 GLN A N 1
ATOM 4386 C CA . GLN A 1 540 ? 15.883 4.488 25.609 1 96.75 540 GLN A CA 1
ATOM 4387 C C . GLN A 1 540 ? 15.555 5.168 26.938 1 96.75 540 GLN A C 1
ATOM 4389 O O . GLN A 1 540 ? 15.727 4.578 28 1 96.75 540 GLN A O 1
ATOM 4394 N N . ARG A 1 541 ? 15.047 6.387 26.875 1 94.44 541 ARG A N 1
ATOM 4395 C CA . ARG A 1 541 ? 14.648 7.113 28.078 1 94.44 541 ARG A CA 1
ATOM 4396 C C . ARG A 1 541 ? 13.461 6.441 28.766 1 94.44 541 ARG A C 1
ATOM 4398 O O . ARG A 1 541 ? 13.398 6.387 30 1 94.44 541 ARG A O 1
ATOM 4405 N N . THR A 1 542 ? 12.516 5.969 27.953 1 94.06 542 THR A N 1
ATOM 4406 C CA . THR A 1 542 ? 11.328 5.297 28.484 1 94.06 542 THR A CA 1
ATOM 4407 C C . THR A 1 542 ? 11.719 4.043 29.25 1 94.06 542 THR A C 1
ATOM 4409 O O . THR A 1 542 ? 11.172 3.773 30.328 1 94.06 542 THR A O 1
ATOM 4412 N N . ILE A 1 543 ? 12.656 3.281 28.797 1 94.19 543 ILE A N 1
ATOM 4413 C CA . ILE A 1 543 ? 13.047 2.014 29.406 1 94.19 543 ILE A CA 1
ATOM 4414 C C . ILE A 1 543 ? 13.742 2.275 30.75 1 94.19 543 ILE A C 1
ATOM 4416 O O . ILE A 1 543 ? 13.633 1.477 31.672 1 94.19 543 ILE A O 1
ATOM 4420 N N . GLN A 1 544 ? 14.43 3.391 30.844 1 92.06 544 GLN A N 1
ATOM 4421 C CA . GLN A 1 544 ? 15.141 3.736 32.062 1 92.06 544 GLN A CA 1
ATOM 4422 C C . GLN A 1 544 ? 14.172 3.879 33.25 1 92.06 544 GLN A C 1
ATOM 4424 O O . GLN A 1 544 ? 14.555 3.674 34.406 1 92.06 544 GLN A O 1
ATOM 4429 N N . LYS A 1 545 ? 12.938 4.043 32.969 1 89.25 545 LYS A N 1
ATOM 4430 C CA . LYS A 1 545 ? 11.945 4.277 34 1 89.25 545 LYS A CA 1
ATOM 4431 C C . LYS A 1 545 ? 11.234 2.984 34.406 1 89.25 545 LYS A C 1
ATOM 4433 O O . LYS A 1 545 ? 10.453 2.961 35.344 1 89.25 545 LYS A O 1
ATOM 4438 N N . VAL A 1 546 ? 11.531 1.952 33.688 1 91.69 546 VAL A N 1
ATOM 4439 C CA . VAL A 1 546 ? 10.852 0.684 33.938 1 91.69 546 VAL A CA 1
ATOM 4440 C C . VAL A 1 546 ? 11.523 -0.045 35.094 1 91.69 546 VAL A C 1
ATOM 4442 O O . VAL A 1 546 ? 12.734 -0.297 35.062 1 91.69 546 VAL A O 1
ATOM 4445 N N . THR A 1 547 ? 10.727 -0.506 36.125 1 89.75 547 THR A N 1
ATOM 4446 C CA . THR A 1 547 ? 11.273 -1.089 37.344 1 89.75 547 THR A CA 1
ATOM 4447 C C . THR A 1 547 ? 11.18 -2.611 37.312 1 89.75 547 THR A C 1
ATOM 4449 O O . THR A 1 547 ? 12.016 -3.303 37.906 1 89.75 547 THR A O 1
ATOM 4452 N N . ASP A 1 548 ? 10.18 -3.201 36.656 1 89.75 548 ASP A N 1
ATOM 4453 C CA . ASP A 1 548 ? 10.062 -4.652 36.531 1 89.75 548 ASP A CA 1
ATOM 4454 C C . ASP A 1 548 ? 11.195 -5.223 35.688 1 89.75 548 ASP A C 1
ATOM 4456 O O . ASP A 1 548 ? 11.32 -4.898 34.5 1 89.75 548 ASP A O 1
ATOM 4460 N N . PRO A 1 549 ? 11.969 -6.117 36.219 1 89.31 549 PRO A N 1
ATOM 4461 C CA . PRO A 1 549 ? 13.195 -6.531 35.531 1 89.31 549 PRO A CA 1
ATOM 4462 C C . PRO A 1 549 ? 12.93 -7.305 34.25 1 89.31 549 PRO A C 1
ATOM 4464 O O . PRO A 1 549 ? 13.617 -7.105 33.25 1 89.31 549 PRO A O 1
ATOM 4467 N N . ILE A 1 550 ? 11.992 -8.172 34.281 1 89.12 550 ILE A N 1
ATOM 4468 C CA . ILE A 1 550 ? 11.727 -8.984 33.094 1 89.12 550 ILE A CA 1
ATOM 4469 C C . ILE A 1 550 ? 11.211 -8.094 31.953 1 89.12 550 ILE A C 1
ATOM 4471 O O . ILE A 1 550 ? 11.664 -8.203 30.812 1 89.12 550 ILE A O 1
ATOM 4475 N N . THR A 1 551 ? 10.266 -7.25 32.312 1 92.38 551 THR A N 1
ATOM 4476 C CA . THR A 1 551 ? 9.719 -6.328 31.312 1 92.38 551 THR A CA 1
ATOM 4477 C C . THR A 1 551 ? 10.805 -5.418 30.766 1 92.38 551 THR A C 1
ATOM 4479 O O . THR A 1 551 ? 10.859 -5.164 29.547 1 92.38 551 THR A O 1
ATOM 4482 N N . ARG A 1 552 ? 11.641 -4.984 31.625 1 93.38 552 ARG A N 1
ATOM 4483 C CA . ARG A 1 552 ? 12.734 -4.105 31.203 1 93.38 552 ARG A CA 1
ATOM 4484 C C . ARG A 1 552 ? 13.672 -4.816 30.234 1 93.38 552 ARG A C 1
ATOM 4486 O O . ARG A 1 552 ? 14.117 -4.223 29.25 1 93.38 552 ARG A O 1
ATOM 4493 N N . HIS A 1 553 ? 13.977 -6.059 30.562 1 94.19 553 HIS A N 1
ATOM 4494 C CA . HIS A 1 553 ? 14.867 -6.84 29.703 1 94.19 553 HIS A CA 1
ATOM 4495 C C . HIS A 1 553 ? 14.273 -7.004 28.297 1 94.19 553 HIS A C 1
ATOM 4497 O O . HIS A 1 553 ? 14.969 -6.797 27.312 1 94.19 553 HIS A O 1
ATOM 4503 N N . VAL A 1 554 ? 13.008 -7.336 28.219 1 95.19 554 VAL A N 1
ATOM 4504 C CA . VAL A 1 554 ? 12.336 -7.547 26.953 1 95.19 554 VAL A CA 1
ATOM 4505 C C . VAL A 1 554 ? 12.25 -6.227 26.188 1 95.19 554 VAL A C 1
ATOM 4507 O O . VAL A 1 554 ? 12.484 -6.184 24.969 1 95.19 554 VAL A O 1
ATOM 4510 N N . LEU A 1 555 ? 11.961 -5.16 26.875 1 96.38 555 LEU A N 1
ATOM 4511 C CA . LEU A 1 555 ? 11.867 -3.848 26.25 1 96.38 555 LEU A CA 1
ATOM 4512 C C . LEU A 1 555 ? 13.227 -3.404 25.703 1 96.38 555 LEU A C 1
ATOM 4514 O O . LEU A 1 555 ? 13.305 -2.775 24.641 1 96.38 555 LEU A O 1
ATOM 4518 N N . ASN A 1 556 ? 14.273 -3.721 26.469 1 96.88 556 ASN A N 1
ATOM 4519 C CA . ASN A 1 556 ? 15.609 -3.432 25.953 1 96.88 556 ASN A CA 1
ATOM 4520 C C . ASN A 1 556 ? 15.883 -4.164 24.641 1 96.88 556 ASN A C 1
ATOM 4522 O O . ASN A 1 556 ? 16.438 -3.588 23.703 1 96.88 556 ASN A O 1
ATOM 4526 N N . ASP A 1 557 ? 15.516 -5.426 24.609 1 97.56 557 ASP A N 1
ATOM 4527 C CA . ASP A 1 557 ? 15.711 -6.199 23.375 1 97.56 557 ASP A CA 1
ATOM 4528 C C . ASP A 1 557 ? 14.891 -5.629 22.234 1 97.56 557 ASP A C 1
ATOM 4530 O O . ASP A 1 557 ? 15.32 -5.66 21.078 1 97.56 557 ASP A O 1
ATOM 4534 N N . ILE A 1 558 ? 13.734 -5.098 22.531 1 97.81 558 ILE A N 1
ATOM 4535 C CA . ILE A 1 558 ? 12.867 -4.477 21.531 1 97.81 558 ILE A CA 1
ATOM 4536 C C . ILE A 1 558 ? 13.555 -3.24 20.953 1 97.81 558 ILE A C 1
ATOM 4538 O O . ILE A 1 558 ? 13.594 -3.061 19.734 1 97.81 558 ILE A O 1
ATOM 4542 N N . VAL A 1 559 ? 14.086 -2.402 21.75 1 98.38 559 VAL A N 1
ATOM 4543 C CA . VAL A 1 559 ? 14.734 -1.173 21.312 1 98.38 559 VAL A CA 1
ATOM 4544 C C . VAL A 1 559 ? 16.016 -1.51 20.547 1 98.38 559 VAL A C 1
ATOM 4546 O O . VAL A 1 559 ? 16.344 -0.858 19.547 1 98.38 559 VAL A O 1
ATOM 4549 N N . ARG A 1 560 ? 16.766 -2.574 21.062 1 98.62 560 ARG A N 1
ATOM 4550 C CA . ARG A 1 560 ? 17.953 -3.047 20.359 1 98.62 560 ARG A CA 1
ATOM 4551 C C . ARG A 1 560 ? 17.609 -3.52 18.953 1 98.62 560 ARG A C 1
ATOM 4553 O O . ARG A 1 560 ? 18.328 -3.223 18 1 98.62 560 ARG A O 1
ATOM 4560 N N . LEU A 1 561 ? 16.5 -4.246 18.828 1 98.75 561 LEU A N 1
ATOM 4561 C CA . LEU A 1 561 ? 16.062 -4.738 17.516 1 98.75 561 LEU A CA 1
ATOM 4562 C C . LEU A 1 561 ? 15.711 -3.58 16.594 1 98.75 561 LEU A C 1
ATOM 4564 O O . LEU A 1 561 ? 16.078 -3.582 15.422 1 98.75 561 LEU A O 1
ATOM 4568 N N . TYR A 1 562 ? 14.93 -2.564 17.125 1 98.62 562 TYR A N 1
ATOM 4569 C CA . TYR A 1 562 ? 14.609 -1.377 16.328 1 98.62 562 TYR A CA 1
ATOM 4570 C C . TYR A 1 562 ? 15.883 -0.713 15.812 1 98.62 562 TYR A C 1
ATOM 4572 O O . TYR A 1 562 ? 15.977 -0.384 14.625 1 98.62 562 TYR A O 1
ATOM 4580 N N . ALA A 1 563 ? 16.844 -0.513 16.688 1 98.81 563 ALA A N 1
ATOM 4581 C CA . ALA A 1 563 ? 18.062 0.212 16.359 1 98.81 563 ALA A CA 1
ATOM 4582 C C . ALA A 1 563 ? 18.891 -0.537 15.305 1 98.81 563 ALA A C 1
ATOM 4584 O O . ALA A 1 563 ? 19.234 0.026 14.266 1 98.81 563 ALA A O 1
ATOM 4585 N N . LEU A 1 564 ? 19.172 -1.829 15.594 1 98.69 564 LEU A N 1
ATOM 4586 C CA . LEU A 1 564 ? 20.031 -2.605 14.703 1 98.69 564 LEU A CA 1
ATOM 4587 C C . LEU A 1 564 ? 19.359 -2.828 13.359 1 98.69 564 LEU A C 1
ATOM 4589 O O . LEU A 1 564 ? 20.031 -2.848 12.32 1 98.69 564 LEU A O 1
ATOM 4593 N N . TYR A 1 565 ? 18.062 -2.994 13.391 1 98.5 565 TYR A N 1
ATOM 4594 C CA . TYR A 1 565 ? 17.328 -3.16 12.133 1 98.5 565 TYR A CA 1
ATOM 4595 C C . TYR A 1 565 ? 17.438 -1.908 11.273 1 98.5 565 TYR A C 1
ATOM 4597 O O . TYR A 1 565 ? 17.641 -1.997 10.055 1 98.5 565 TYR A O 1
ATOM 4605 N N . ASN A 1 566 ? 17.281 -0.734 11.859 1 98.56 566 ASN A N 1
ATOM 4606 C CA . ASN A 1 566 ? 17.422 0.509 11.109 1 98.56 566 ASN A CA 1
ATOM 4607 C C . ASN A 1 566 ? 18.844 0.701 10.586 1 98.56 566 ASN A C 1
ATOM 4609 O O . ASN A 1 566 ? 19.031 1.162 9.461 1 98.56 566 ASN A O 1
ATOM 4613 N N . ILE A 1 567 ? 19.844 0.383 11.406 1 98.19 567 ILE A N 1
ATOM 4614 C CA . ILE A 1 567 ? 21.219 0.469 10.961 1 98.19 567 ILE A CA 1
ATOM 4615 C C . ILE A 1 567 ? 21.453 -0.46 9.773 1 98.19 567 ILE A C 1
ATOM 4617 O O . ILE A 1 567 ? 22.109 -0.088 8.797 1 98.19 567 ILE A O 1
ATOM 4621 N N . GLU A 1 568 ? 20.875 -1.666 9.875 1 97.69 568 GLU A N 1
ATOM 4622 C CA . GLU A 1 568 ? 20.984 -2.625 8.781 1 97.69 568 GLU A CA 1
ATOM 4623 C C . GLU A 1 568 ? 20.344 -2.078 7.512 1 97.69 568 GLU A C 1
ATOM 4625 O O . GLU A 1 568 ? 20.891 -2.223 6.418 1 97.69 568 GLU A O 1
ATOM 4630 N N . GLN A 1 569 ? 19.188 -1.43 7.633 1 97 569 GLN A N 1
ATOM 4631 C CA . GLN A 1 569 ? 18.484 -0.874 6.48 1 97 569 GLN A CA 1
ATOM 4632 C C . GLN A 1 569 ? 19.281 0.265 5.848 1 97 569 GLN A C 1
ATOM 4634 O O . GLN A 1 569 ? 19.203 0.486 4.637 1 97 569 GLN A O 1
ATOM 4639 N N . ASP A 1 570 ? 20.047 0.942 6.629 1 97.12 570 ASP A N 1
ATOM 4640 C CA . ASP A 1 570 ? 20.781 2.104 6.152 1 97.12 570 ASP A CA 1
ATOM 4641 C C . ASP A 1 570 ? 22.266 1.763 5.945 1 97.12 570 ASP A C 1
ATOM 4643 O O . ASP A 1 570 ? 23.125 2.645 5.996 1 97.12 570 ASP A O 1
ATOM 4647 N N . VAL A 1 571 ? 22.594 0.51 5.785 1 96.69 571 VAL A N 1
ATOM 4648 C CA . VAL A 1 571 ? 23.969 0.04 5.734 1 96.69 571 VAL A CA 1
ATOM 4649 C C . VAL A 1 571 ? 24.703 0.726 4.586 1 96.69 571 VAL A C 1
ATOM 4651 O O . VAL A 1 571 ? 25.906 1.013 4.691 1 96.69 571 VAL A O 1
ATOM 4654 N N . GLY A 1 572 ? 24.016 1.063 3.459 1 95.62 572 GLY A N 1
ATOM 4655 C CA . GLY A 1 572 ? 24.641 1.769 2.352 1 95.62 572 GLY A CA 1
ATOM 4656 C C . GLY A 1 572 ? 25.25 3.1 2.758 1 95.62 572 GLY A C 1
ATOM 4657 O O . GLY A 1 572 ? 26.359 3.432 2.348 1 95.62 572 GLY A O 1
ATOM 4658 N N . PHE A 1 573 ? 24.484 3.836 3.562 1 95.94 573 PHE A N 1
ATOM 4659 C CA . PHE A 1 573 ? 24.984 5.105 4.066 1 95.94 573 PHE A CA 1
ATOM 4660 C C . PHE A 1 573 ? 26.219 4.895 4.93 1 95.94 573 PHE A C 1
ATOM 4662 O O . PHE A 1 573 ? 27.25 5.555 4.73 1 95.94 573 PHE A O 1
ATOM 4669 N N . TYR A 1 574 ? 26.172 3.965 5.887 1 95.81 574 TYR A N 1
ATOM 4670 C CA . TYR A 1 574 ? 27.25 3.754 6.848 1 95.81 574 TYR A CA 1
ATOM 4671 C C . TYR A 1 574 ? 28.5 3.248 6.152 1 95.81 574 TYR A C 1
ATOM 4673 O O . TYR A 1 574 ? 29.625 3.602 6.543 1 95.81 574 TYR A O 1
ATOM 4681 N N . ARG A 1 575 ? 28.297 2.457 5.117 1 94 575 ARG A N 1
ATOM 4682 C CA . ARG A 1 575 ? 29.438 1.969 4.344 1 94 575 ARG A CA 1
ATOM 4683 C C . ARG A 1 575 ? 30.047 3.084 3.504 1 94 575 ARG A C 1
ATOM 4685 O O . ARG A 1 575 ? 31.281 3.195 3.402 1 94 575 ARG A O 1
ATOM 4692 N N . ASN A 1 576 ? 29.25 3.91 2.926 1 93.12 576 ASN A N 1
ATOM 4693 C CA . ASN A 1 576 ? 29.719 4.988 2.064 1 93.12 576 ASN A CA 1
ATOM 4694 C C . ASN A 1 576 ? 30.562 5.996 2.842 1 93.12 576 ASN A C 1
ATOM 4696 O O . ASN A 1 576 ? 31.5 6.578 2.295 1 93.12 576 ASN A O 1
ATOM 4700 N N . TRP A 1 577 ? 30.219 6.105 4.039 1 91.62 577 TRP A N 1
ATOM 4701 C CA . TRP A 1 577 ? 30.953 7.098 4.816 1 91.62 577 TRP A CA 1
ATOM 4702 C C . TRP A 1 577 ? 31.906 6.43 5.797 1 91.62 577 TRP A C 1
ATOM 4704 O O . TRP A 1 577 ? 32.312 7.043 6.781 1 91.62 577 TRP A O 1
ATOM 4714 N N . ASN A 1 578 ? 32.125 5.16 5.645 1 89.5 578 ASN A N 1
ATOM 4715 C CA . ASN A 1 578 ? 33.188 4.371 6.297 1 89.5 578 ASN A CA 1
ATOM 4716 C C . ASN A 1 578 ? 32.969 4.293 7.809 1 89.5 578 ASN A C 1
ATOM 4718 O O . ASN A 1 578 ? 33.906 4.316 8.578 1 89.5 578 ASN A O 1
ATOM 4722 N N . TYR A 1 579 ? 31.734 4.348 8.164 1 92.25 579 TYR A N 1
ATOM 4723 C CA . TYR A 1 579 ? 31.406 4.199 9.578 1 92.25 579 TYR A CA 1
ATOM 4724 C C . TYR A 1 579 ? 31.391 2.732 9.984 1 92.25 579 TYR A C 1
ATOM 4726 O O . TYR A 1 579 ? 31.766 2.391 11.109 1 92.25 579 TYR A O 1
ATOM 4734 N N . LEU A 1 580 ? 30.938 1.87 9.086 1 93.31 580 LEU A N 1
ATOM 4735 C CA . LEU A 1 580 ? 30.906 0.432 9.328 1 93.31 580 LEU A CA 1
ATOM 4736 C C . LEU A 1 580 ? 31.781 -0.312 8.336 1 93.31 580 LEU A C 1
ATOM 4738 O O . LEU A 1 580 ? 31.781 -0.01 7.141 1 93.31 580 LEU A O 1
ATOM 4742 N N . SER A 1 581 ? 32.562 -1.243 8.867 1 93.06 581 SER A N 1
ATOM 4743 C CA . SER A 1 581 ? 33.25 -2.189 7.984 1 93.06 581 SER A CA 1
ATOM 4744 C C . SER A 1 581 ? 32.281 -3.232 7.445 1 93.06 581 SER A C 1
ATOM 4746 O O . SER A 1 581 ? 31.156 -3.387 7.969 1 93.06 581 SER A O 1
ATOM 4748 N N . SER A 1 582 ? 32.688 -3.922 6.406 1 92.25 582 SER A N 1
ATOM 4749 C CA . SER A 1 582 ? 31.875 -4.98 5.828 1 92.25 582 SER A CA 1
ATOM 4750 C C . SER A 1 582 ? 31.594 -6.082 6.844 1 92.25 582 SER A C 1
ATOM 4752 O O . SER A 1 582 ? 30.469 -6.57 6.945 1 92.25 582 SER A O 1
ATOM 4754 N N . GLY A 1 583 ? 32.625 -6.445 7.559 1 93.31 583 GLY A N 1
ATOM 4755 C CA . GLY A 1 583 ? 32.469 -7.473 8.57 1 93.31 583 GLY A CA 1
ATOM 4756 C C . GLY A 1 583 ? 31.484 -7.09 9.664 1 93.31 583 GLY A C 1
ATOM 4757 O O . GLY A 1 583 ? 30.703 -7.926 10.117 1 93.31 583 GLY A O 1
ATOM 4758 N N . LYS A 1 584 ? 31.578 -5.891 10.125 1 94.38 584 LYS A N 1
ATOM 4759 C CA . LYS A 1 584 ? 30.656 -5.418 11.156 1 94.38 584 LYS A CA 1
ATOM 4760 C C . LYS A 1 584 ? 29.234 -5.363 10.633 1 94.38 584 LYS A C 1
ATOM 4762 O O . LYS A 1 584 ? 28.281 -5.652 11.375 1 94.38 584 LYS A O 1
ATOM 4767 N N . ALA A 1 585 ? 29.047 -4.926 9.352 1 95.69 585 ALA A N 1
ATOM 4768 C CA . ALA A 1 585 ? 27.734 -4.91 8.727 1 95.69 585 ALA A CA 1
ATOM 4769 C C . ALA A 1 585 ? 27.094 -6.301 8.75 1 95.69 585 ALA A C 1
ATOM 4771 O O . ALA A 1 585 ? 25.906 -6.449 9.055 1 95.69 585 ALA A O 1
ATOM 4772 N N . LEU A 1 586 ? 27.859 -7.305 8.469 1 93.94 586 LEU A N 1
ATOM 4773 C CA . LEU A 1 586 ? 27.375 -8.68 8.469 1 93.94 586 LEU A CA 1
ATOM 4774 C C . LEU A 1 586 ? 27.031 -9.133 9.883 1 93.94 586 LEU A C 1
ATOM 4776 O O . LEU A 1 586 ? 26.047 -9.828 10.094 1 93.94 586 LEU A O 1
ATOM 4780 N N . ALA A 1 587 ? 27.875 -8.727 10.828 1 96.12 587 ALA A N 1
ATOM 4781 C CA . ALA A 1 587 ? 27.625 -9.07 12.227 1 96.12 587 ALA A CA 1
ATOM 4782 C C . ALA A 1 587 ? 26.328 -8.453 12.727 1 96.12 587 ALA A C 1
ATOM 4784 O O . ALA A 1 587 ? 25.609 -9.055 13.531 1 96.12 587 ALA A O 1
ATOM 4785 N N . ILE A 1 588 ? 26.062 -7.23 12.289 1 97.62 588 ILE A N 1
ATOM 4786 C CA . ILE A 1 588 ? 24.828 -6.547 12.672 1 97.62 588 ILE A CA 1
ATOM 4787 C C . ILE A 1 588 ? 23.625 -7.32 12.141 1 97.62 588 ILE A C 1
ATOM 4789 O O . ILE A 1 588 ? 22.641 -7.5 12.844 1 97.62 588 ILE A O 1
ATOM 4793 N N . SER A 1 589 ? 23.688 -7.781 10.906 1 96.06 589 SER A N 1
ATOM 4794 C CA . SER A 1 589 ? 22.609 -8.57 10.32 1 96.06 589 SER A CA 1
ATOM 4795 C C . SER A 1 589 ? 22.359 -9.844 11.125 1 96.06 589 SER A C 1
ATOM 4797 O O . SER A 1 589 ? 21.219 -10.258 11.312 1 96.06 589 SER A O 1
ATOM 4799 N N . GLU A 1 590 ? 23.406 -10.469 11.555 1 95 590 GLU A N 1
ATOM 4800 C CA . GLU A 1 590 ? 23.281 -11.664 12.391 1 95 590 GLU A CA 1
ATOM 4801 C C . GLU A 1 590 ? 22.641 -11.336 13.734 1 95 590 GLU A C 1
ATOM 4803 O O . GLU A 1 590 ? 21.797 -12.094 14.227 1 95 590 GLU A O 1
ATOM 4808 N N . ALA A 1 591 ? 23.031 -10.219 14.289 1 97.69 591 ALA A N 1
ATOM 4809 C CA . ALA A 1 591 ? 22.469 -9.789 15.562 1 97.69 591 ALA A CA 1
ATOM 4810 C C . ALA A 1 591 ? 20.969 -9.539 15.453 1 97.69 591 ALA A C 1
ATOM 4812 O O . ALA A 1 591 ? 20.203 -9.852 16.375 1 97.69 591 ALA A O 1
ATOM 4813 N N . VAL A 1 592 ? 20.516 -8.953 14.336 1 98.06 592 VAL A N 1
ATOM 4814 C CA . VAL A 1 592 ? 19.094 -8.727 14.094 1 98.06 592 VAL A CA 1
ATOM 4815 C C . VAL A 1 592 ? 18.344 -10.062 14.094 1 98.06 592 VAL A C 1
ATOM 4817 O O . VAL A 1 592 ? 17.297 -10.195 14.719 1 98.06 592 VAL A O 1
ATOM 4820 N N . GLY A 1 593 ? 18.938 -11.07 13.383 1 96.31 593 GLY A N 1
ATOM 4821 C CA . GLY A 1 593 ? 18.344 -12.391 13.359 1 96.31 593 GLY A CA 1
ATOM 4822 C C . GLY A 1 593 ? 18.219 -13.016 14.734 1 96.31 593 GLY A C 1
ATOM 4823 O O . GLY A 1 593 ? 17.188 -13.602 15.07 1 96.31 593 GLY A O 1
ATOM 4824 N N . GLU A 1 594 ? 19.234 -12.867 15.523 1 96.12 594 GLU A N 1
ATOM 4825 C CA . GLU A 1 594 ? 19.234 -13.43 16.875 1 96.12 594 GLU A CA 1
ATOM 4826 C C . GLU A 1 594 ? 18.188 -12.758 17.766 1 96.12 594 GLU A C 1
ATOM 4828 O O . GLU A 1 594 ? 17.516 -13.43 18.547 1 96.12 594 GLU A O 1
ATOM 4833 N N . LEU A 1 595 ? 18.094 -11.469 17.641 1 97.88 595 LEU A N 1
ATOM 4834 C CA . LEU A 1 595 ? 17.094 -10.734 18.422 1 97.88 595 LEU A CA 1
ATOM 4835 C C . LEU A 1 595 ? 15.68 -11.148 18.031 1 97.88 595 LEU A C 1
ATOM 4837 O O . LEU A 1 595 ? 14.805 -11.234 18.891 1 97.88 595 LEU A O 1
ATOM 4841 N N . CYS A 1 596 ? 15.453 -11.375 16.734 1 97.69 596 CYS A N 1
ATOM 4842 C CA . CYS A 1 596 ? 14.148 -11.844 16.281 1 97.69 596 CYS A CA 1
ATOM 4843 C C . CYS A 1 596 ? 13.797 -13.18 16.938 1 97.69 596 CYS A C 1
ATOM 4845 O O . CYS A 1 596 ? 12.672 -13.367 17.406 1 97.69 596 CYS A O 1
ATOM 4847 N N . ASN A 1 597 ? 14.758 -14.07 17 1 95.44 597 ASN A N 1
ATOM 4848 C CA . ASN A 1 597 ? 14.547 -15.375 17.625 1 95.44 597 ASN A CA 1
ATOM 4849 C C . ASN A 1 597 ? 14.289 -15.25 19.125 1 95.44 597 ASN A C 1
ATOM 4851 O O . ASN A 1 597 ? 13.461 -15.969 19.672 1 95.44 597 ASN A O 1
ATOM 4855 N N . THR A 1 598 ? 14.992 -14.336 19.719 1 95.06 598 THR A N 1
ATOM 4856 C CA . THR A 1 598 ? 14.891 -14.133 21.156 1 95.06 598 THR A CA 1
ATOM 4857 C C . THR A 1 598 ? 13.531 -13.539 21.516 1 95.06 598 THR A C 1
ATOM 4859 O O . THR A 1 598 ? 12.961 -13.867 22.562 1 95.06 598 THR A O 1
ATOM 4862 N N . LEU A 1 599 ? 12.984 -12.734 20.672 1 96.38 599 LEU A N 1
ATOM 4863 C CA . LEU A 1 599 ? 11.766 -11.984 20.984 1 96.38 599 LEU A CA 1
ATOM 4864 C C . LEU A 1 599 ? 10.531 -12.766 20.562 1 96.38 599 LEU A C 1
ATOM 4866 O O . LEU A 1 599 ? 9.422 -12.492 21.031 1 96.38 599 LEU A O 1
ATOM 4870 N N . LYS A 1 600 ? 10.68 -13.742 19.656 1 95.94 600 LYS A N 1
ATOM 4871 C CA . LYS A 1 600 ? 9.57 -14.477 19.062 1 95.94 600 LYS A CA 1
ATOM 4872 C C . LYS A 1 600 ? 8.672 -15.078 20.141 1 95.94 600 LYS A C 1
ATOM 4874 O O . LYS A 1 600 ? 7.445 -14.945 20.078 1 95.94 600 LYS A O 1
ATOM 4879 N N . PRO A 1 601 ? 9.219 -15.672 21.266 1 94.19 601 PRO A N 1
ATOM 4880 C CA . PRO A 1 601 ? 8.352 -16.281 22.281 1 94.19 601 PRO A CA 1
ATOM 4881 C C . PRO A 1 601 ? 7.52 -15.258 23.031 1 94.19 601 PRO A C 1
ATOM 4883 O O . PRO A 1 601 ? 6.512 -15.617 23.656 1 94.19 601 PRO A O 1
ATOM 4886 N N . TYR A 1 602 ? 7.914 -13.992 23 1 95 602 TYR A N 1
ATOM 4887 C CA . TYR A 1 602 ? 7.219 -12.961 23.75 1 95 602 TYR A CA 1
ATOM 4888 C C . TYR A 1 602 ? 6.219 -12.219 22.875 1 95 602 TYR A C 1
ATOM 4890 O O . TYR A 1 602 ? 5.461 -11.375 23.375 1 95 602 TYR A O 1
ATOM 4898 N N . ALA A 1 603 ? 6.172 -12.477 21.578 1 95.19 603 ALA A N 1
ATOM 4899 C CA . ALA A 1 603 ? 5.422 -11.68 20.609 1 95.19 603 ALA A CA 1
ATOM 4900 C C . ALA A 1 603 ? 3.943 -11.617 20.969 1 95.19 603 ALA A C 1
ATOM 4902 O O . ALA A 1 603 ? 3.344 -10.539 20.969 1 95.19 603 ALA A O 1
ATOM 4903 N N . LEU A 1 604 ? 3.326 -12.727 21.344 1 93.56 604 LEU A N 1
ATOM 4904 C CA . LEU A 1 604 ? 1.896 -12.773 21.625 1 93.56 604 LEU A CA 1
ATOM 4905 C C . LEU A 1 604 ? 1.576 -12 22.906 1 93.56 604 LEU A C 1
ATOM 4907 O O . LEU A 1 604 ? 0.557 -11.312 22.969 1 93.56 604 LEU A O 1
ATOM 4911 N N . SER A 1 605 ? 2.461 -12.109 23.875 1 92.31 605 SER A N 1
ATOM 4912 C CA . SER A 1 605 ? 2.254 -11.367 25.109 1 92.31 605 SER A CA 1
ATOM 4913 C C . SER A 1 605 ? 2.359 -9.867 24.875 1 92.31 605 SER A C 1
ATOM 4915 O O . SER A 1 605 ? 1.608 -9.086 25.469 1 92.31 605 SER A O 1
ATOM 4917 N N . ILE A 1 606 ? 3.322 -9.477 24.062 1 93.94 606 ILE A N 1
ATOM 4918 C CA . ILE A 1 606 ? 3.494 -8.07 23.703 1 93.94 606 ILE A CA 1
ATOM 4919 C C . ILE A 1 606 ? 2.232 -7.551 23.031 1 93.94 606 ILE A C 1
ATOM 4921 O O . ILE A 1 606 ? 1.734 -6.477 23.359 1 93.94 606 ILE A O 1
ATOM 4925 N N . LEU A 1 607 ? 1.697 -8.336 22.156 1 91.44 607 LEU A N 1
ATOM 4926 C CA . LEU A 1 607 ? 0.502 -7.945 21.422 1 91.44 607 LEU A CA 1
ATOM 4927 C C . LEU A 1 607 ? -0.714 -7.902 22.328 1 91.44 607 LEU A C 1
ATOM 4929 O O . LEU A 1 607 ? -1.582 -7.039 22.188 1 91.44 607 LEU A O 1
ATOM 4933 N N . ASP A 1 608 ? -0.784 -8.789 23.281 1 90.69 608 ASP A N 1
ATOM 4934 C CA . ASP A 1 608 ? -1.918 -8.875 24.188 1 90.69 608 ASP A CA 1
ATOM 4935 C C . ASP A 1 608 ? -1.944 -7.684 25.141 1 90.69 608 ASP A C 1
ATOM 4937 O O . ASP A 1 608 ? -2.975 -7.395 25.75 1 90.69 608 ASP A O 1
ATOM 4941 N N . SER A 1 609 ? -0.842 -7.047 25.266 1 91.56 609 SER A N 1
ATOM 4942 C CA . SER A 1 609 ? -0.795 -5.867 26.125 1 91.56 609 SER A CA 1
ATOM 4943 C C . SER A 1 609 ? -1.536 -4.695 25.5 1 91.56 609 SER A C 1
ATOM 4945 O O . SER A 1 609 ? -1.839 -3.709 26.172 1 91.56 609 SER A O 1
ATOM 4947 N N . HIS A 1 610 ? -1.824 -4.809 24.172 1 86.56 610 HIS A N 1
ATOM 4948 C CA . HIS A 1 610 ? -2.77 -3.881 23.562 1 86.56 610 HIS A CA 1
ATOM 4949 C C . HIS A 1 610 ? -4.207 -4.289 23.859 1 86.56 610 HIS A C 1
ATOM 4951 O O . HIS A 1 610 ? -4.742 -5.203 23.234 1 86.56 610 HIS A O 1
ATOM 4957 N N . LYS A 1 611 ? -4.809 -3.859 24.828 1 73.38 611 LYS A N 1
ATOM 4958 C CA . LYS A 1 611 ? -6.086 -4.32 25.359 1 73.38 611 LYS A CA 1
ATOM 4959 C C . LYS A 1 611 ? -7.242 -3.885 24.453 1 73.38 611 LYS A C 1
ATOM 4961 O O . LYS A 1 611 ? -8.406 -3.971 24.844 1 73.38 611 LYS A O 1
ATOM 4966 N N . PHE A 1 612 ? -6.922 -3.547 23.234 1 64.56 612 PHE A N 1
ATOM 4967 C CA . PHE A 1 612 ? -8.023 -3.055 22.422 1 64.56 612 PHE A CA 1
ATOM 4968 C C . PHE A 1 612 ? -8.641 -4.184 21.609 1 64.56 612 PHE A C 1
ATOM 4970 O O . PHE A 1 612 ? -7.969 -5.168 21.297 1 64.56 612 PHE A O 1
ATOM 4977 N N . HIS A 1 613 ? -9.812 -4.328 21.406 1 62.06 613 HIS A N 1
ATOM 4978 C CA . HIS A 1 613 ? -10.531 -4.664 20.172 1 62.06 613 HIS A CA 1
ATOM 4979 C C . HIS A 1 613 ? -10.953 -6.129 20.172 1 62.06 613 HIS A C 1
ATOM 4981 O O . HIS A 1 613 ? -11.672 -6.57 19.266 1 62.06 613 HIS A O 1
ATOM 4987 N N . GLU A 1 614 ? -10.445 -7.047 21.094 1 64.81 614 GLU A N 1
ATOM 4988 C CA . GLU A 1 614 ? -10.594 -8.461 20.781 1 64.81 614 GLU A CA 1
ATOM 4989 C C . GLU A 1 614 ? -12.031 -8.789 20.375 1 64.81 614 GLU A C 1
ATOM 4991 O O . GLU A 1 614 ? -12.25 -9.555 19.422 1 64.81 614 GLU A O 1
ATOM 4996 N N . ASP A 1 615 ? -12.969 -8.023 20.797 1 68.88 615 ASP A N 1
ATOM 4997 C CA . ASP A 1 615 ? -14.312 -8.5 20.484 1 68.88 615 ASP A CA 1
ATOM 4998 C C . ASP A 1 615 ? -15.047 -7.52 19.578 1 68.88 615 ASP A C 1
ATOM 5000 O O . ASP A 1 615 ? -15.914 -7.918 18.797 1 68.88 615 ASP A O 1
ATOM 5004 N N . SER A 1 616 ? -14.547 -6.387 19.438 1 77.62 616 SER A N 1
ATOM 5005 C CA . SER A 1 616 ? -15.359 -5.387 18.766 1 77.62 616 SER A CA 1
ATOM 5006 C C . SER A 1 616 ? -15.219 -5.484 17.25 1 77.62 616 SER A C 1
ATOM 5008 O O . SER A 1 616 ? -16.203 -5.41 16.516 1 77.62 616 SER A O 1
ATOM 5010 N N . LEU A 1 617 ? -14.078 -5.73 16.656 1 86 617 LEU A N 1
ATOM 5011 C CA . LEU A 1 617 ? -13.867 -5.766 15.219 1 86 617 LEU A CA 1
ATOM 5012 C C . LEU A 1 617 ? -14.102 -7.168 14.672 1 86 617 LEU A C 1
ATOM 5014 O O . LEU A 1 617 ? -14.266 -7.348 13.461 1 86 617 LEU A O 1
ATOM 5018 N N . ASN A 1 618 ? -14.227 -8.156 15.453 1 89.69 618 ASN A N 1
ATOM 5019 C CA . ASN A 1 618 ? -14.5 -9.531 15.055 1 89.69 618 ASN A CA 1
ATOM 5020 C C . ASN A 1 618 ? -13.586 -9.977 13.914 1 89.69 618 ASN A C 1
ATOM 5022 O O . ASN A 1 618 ? -14.062 -10.43 12.867 1 89.69 618 ASN A O 1
ATOM 5026 N N . ILE A 1 619 ? -12.336 -9.82 14.062 1 94.69 619 ILE A N 1
ATOM 5027 C CA . ILE A 1 619 ? -11.328 -10.227 13.078 1 94.69 619 ILE A CA 1
ATOM 5028 C C . ILE A 1 619 ? -11.016 -11.703 13.25 1 94.69 619 ILE A C 1
ATOM 5030 O O . ILE A 1 619 ? -10.391 -12.109 14.234 1 94.69 619 ILE A O 1
ATOM 5034 N N . PRO A 1 620 ? -11.32 -12.523 12.258 1 96.31 620 PRO A N 1
ATOM 5035 C CA . PRO A 1 620 ? -11.18 -13.977 12.414 1 96.31 620 PRO A CA 1
ATOM 5036 C C . PRO A 1 620 ? -9.742 -14.398 12.703 1 96.31 620 PRO A C 1
ATOM 5038 O O . PRO A 1 620 ? -9.516 -15.297 13.516 1 96.31 620 PRO A O 1
ATOM 5041 N N . LEU A 1 621 ? -8.758 -13.812 12.102 1 97.06 621 LEU A N 1
ATOM 5042 C CA . LEU A 1 621 ? -7.367 -14.234 12.227 1 97.06 621 LEU A CA 1
ATOM 5043 C C . LEU A 1 621 ? -6.77 -13.75 13.539 1 97.06 621 LEU A C 1
ATOM 5045 O O . LEU A 1 621 ? -5.703 -14.219 13.953 1 97.06 621 LEU A O 1
ATOM 5049 N N . ALA A 1 622 ? -7.445 -12.828 14.242 1 94.69 622 ALA A N 1
ATOM 5050 C CA . ALA A 1 622 ? -6.84 -12.164 15.391 1 94.69 622 ALA A CA 1
ATOM 5051 C C . ALA A 1 622 ? -7.32 -12.789 16.703 1 94.69 622 ALA A C 1
ATOM 5053 O O . ALA A 1 622 ? -6.969 -12.32 17.781 1 94.69 622 ALA A O 1
ATOM 5054 N N . LYS A 1 623 ? -8.109 -13.859 16.609 1 94.12 623 LYS A N 1
ATOM 5055 C CA . LYS A 1 623 ? -8.688 -14.453 17.812 1 94.12 623 LYS A CA 1
ATOM 5056 C C . LYS A 1 623 ? -7.613 -15.148 18.656 1 94.12 623 LYS A C 1
ATOM 5058 O O . LYS A 1 623 ? -6.676 -15.727 18.109 1 94.12 623 LYS A O 1
ATOM 5063 N N . LYS A 1 624 ? -7.746 -15.227 19.969 1 91.19 624 LYS A N 1
ATOM 5064 C CA . LYS A 1 624 ? -6.738 -15.672 20.922 1 91.19 624 LYS A CA 1
ATOM 5065 C C . LYS A 1 624 ? -6.57 -17.188 20.875 1 91.19 624 LYS A C 1
ATOM 5067 O O . LYS A 1 624 ? -5.504 -17.703 21.219 1 91.19 624 LYS A O 1
ATOM 5072 N N . ASP A 1 625 ? -7.633 -17.906 20.484 1 93.75 625 ASP A N 1
ATOM 5073 C CA . ASP A 1 625 ? -7.535 -19.359 20.484 1 93.75 625 ASP A CA 1
ATOM 5074 C C . ASP A 1 625 ? -6.762 -19.859 19.266 1 93.75 625 ASP A C 1
ATOM 5076 O O . ASP A 1 625 ? -6.543 -21.062 19.109 1 93.75 625 ASP A O 1
ATOM 5080 N N . LEU A 1 626 ? -6.375 -18.984 18.297 1 94.81 626 LEU A N 1
ATOM 5081 C CA . LEU A 1 626 ? -5.5 -19.219 17.156 1 94.81 626 LEU A CA 1
ATOM 5082 C C . LEU A 1 626 ? -6.133 -20.203 16.172 1 94.81 626 LEU A C 1
ATOM 5084 O O . LEU A 1 626 ? -5.426 -20.859 15.406 1 94.81 626 LEU A O 1
ATOM 5088 N N . ASP A 1 627 ? -7.461 -20.375 16.219 1 95.88 627 ASP A N 1
ATOM 5089 C CA . ASP A 1 627 ? -8.156 -21.234 15.266 1 95.88 627 ASP A CA 1
ATOM 5090 C C . ASP A 1 627 ? -8.719 -20.422 14.102 1 95.88 627 ASP A C 1
ATOM 5092 O O . ASP A 1 627 ? -9.938 -20.266 13.984 1 95.88 627 ASP A O 1
ATOM 5096 N N . TYR A 1 628 ? -7.844 -20.016 13.242 1 96.06 628 TYR A N 1
ATOM 5097 C CA . TYR A 1 628 ? -8.25 -19.109 12.164 1 96.06 628 TYR A CA 1
ATOM 5098 C C . TYR A 1 628 ? -9.219 -19.797 11.211 1 96.06 628 TYR A C 1
ATOM 5100 O O . TYR A 1 628 ? -10.07 -19.156 10.609 1 96.06 628 TYR A O 1
ATOM 5108 N N . VAL A 1 629 ? -9.086 -21.156 11.008 1 96.38 629 VAL A N 1
ATOM 5109 C CA . VAL A 1 629 ? -9.961 -21.906 10.094 1 96.38 629 VAL A CA 1
ATOM 5110 C C . VAL A 1 629 ? -11.406 -21.812 10.578 1 96.38 629 VAL A C 1
ATOM 5112 O O . VAL A 1 629 ? -12.305 -21.469 9.812 1 96.38 629 VAL A O 1
ATOM 5115 N N . LYS A 1 630 ? -11.594 -22.094 11.867 1 96.38 630 LYS A N 1
ATOM 5116 C CA . LYS A 1 630 ? -12.93 -22.047 12.453 1 96.38 630 LYS A CA 1
ATOM 5117 C C . LYS A 1 630 ? -13.516 -20.641 12.383 1 96.38 630 LYS A C 1
ATOM 5119 O O . LYS A 1 630 ? -14.68 -20.469 11.992 1 96.38 630 LYS A O 1
ATOM 5124 N N . HIS A 1 631 ? -12.805 -19.688 12.734 1 96.19 631 HIS A N 1
ATOM 5125 C CA . HIS A 1 631 ? -13.312 -18.312 12.805 1 96.19 631 HIS A CA 1
ATOM 5126 C C . HIS A 1 631 ? -13.594 -17.766 11.406 1 96.19 631 HIS A C 1
ATOM 5128 O O . HIS A 1 631 ? -14.539 -17 11.219 1 96.19 631 HIS A O 1
ATOM 5134 N N . MET A 1 632 ? -12.727 -18.094 10.414 1 97.12 632 MET A N 1
ATOM 5135 C CA . MET A 1 632 ? -13.016 -17.703 9.031 1 97.12 632 MET A CA 1
ATOM 5136 C C . MET A 1 632 ? -14.273 -18.391 8.531 1 97.12 632 MET A C 1
ATOM 5138 O O . MET A 1 632 ? -15.094 -17.781 7.844 1 97.12 632 MET A O 1
ATOM 5142 N N . ALA A 1 633 ? -14.398 -19.719 8.836 1 97.19 633 ALA A N 1
ATOM 5143 C CA . ALA A 1 633 ? -15.586 -20.469 8.438 1 97.19 633 ALA A CA 1
ATOM 5144 C C . ALA A 1 633 ? -16.844 -19.828 9.008 1 97.19 633 ALA A C 1
ATOM 5146 O O . ALA A 1 633 ? -17.844 -19.688 8.297 1 97.19 633 ALA A O 1
ATOM 5147 N N . ASP A 1 634 ? -16.797 -19.422 10.266 1 96 634 ASP A N 1
ATOM 5148 C CA . ASP A 1 634 ? -17.938 -18.781 10.922 1 96 634 ASP A CA 1
ATOM 5149 C C . ASP A 1 634 ? -18.281 -17.453 10.242 1 96 634 ASP A C 1
ATOM 5151 O O . ASP A 1 634 ? -19.453 -17.156 10.039 1 96 634 ASP A O 1
ATOM 5155 N N . ARG A 1 635 ? -17.297 -16.766 9.914 1 95 635 ARG A N 1
ATOM 5156 C CA . ARG A 1 635 ? -17.484 -15.438 9.344 1 95 635 ARG A CA 1
ATOM 5157 C C . ARG A 1 635 ? -18.188 -15.523 7.988 1 95 635 ARG A C 1
ATOM 5159 O O . ARG A 1 635 ? -18.953 -14.625 7.629 1 95 635 ARG A O 1
ATOM 5166 N N . VAL A 1 636 ? -17.906 -16.578 7.207 1 96.31 636 VAL A N 1
ATOM 5167 C CA . VAL A 1 636 ? -18.453 -16.656 5.855 1 96.31 636 VAL A CA 1
ATOM 5168 C C . VAL A 1 636 ? -19.656 -17.578 5.844 1 96.31 636 VAL A C 1
ATOM 5170 O O . VAL A 1 636 ? -20.234 -17.859 4.785 1 96.31 636 VAL A O 1
ATOM 5173 N N . GLY A 1 637 ? -20.031 -18.234 6.949 1 95.44 637 GLY A N 1
ATOM 5174 C CA . GLY A 1 637 ? -21.25 -18.984 7.094 1 95.44 637 GLY A CA 1
ATOM 5175 C C . GLY A 1 637 ? -21.125 -20.438 6.68 1 95.44 637 GLY A C 1
ATOM 5176 O O . GLY A 1 637 ? -22.078 -21.047 6.199 1 95.44 637 GLY A O 1
ATOM 5177 N N . ILE A 1 638 ? -19.922 -21 6.781 1 94.94 638 ILE A N 1
ATOM 5178 C CA . ILE A 1 638 ? -19.734 -22.422 6.477 1 94.94 638 ILE A CA 1
ATOM 5179 C C . ILE A 1 638 ? -20.344 -23.281 7.582 1 94.94 638 ILE A C 1
ATOM 5181 O O . ILE A 1 638 ? -20 -23.109 8.758 1 94.94 638 ILE A O 1
ATOM 5185 N N . PRO A 1 639 ? -21.281 -24.125 7.258 1 88.31 639 PRO A N 1
ATOM 5186 C CA . PRO A 1 639 ? -21.906 -24.969 8.281 1 88.31 639 PRO A CA 1
ATOM 5187 C C . PRO A 1 639 ? -20.953 -26.016 8.844 1 88.31 639 PRO A C 1
ATOM 5189 O O . PRO A 1 639 ? -20.031 -26.453 8.141 1 88.31 639 PRO A O 1
ATOM 5192 N N . TYR A 1 640 ? -21.016 -26.281 10.219 1 75.81 640 TYR A N 1
ATOM 5193 C CA . TYR A 1 640 ? -20.203 -27.297 10.859 1 75.81 640 TYR A CA 1
ATOM 5194 C C . TYR A 1 640 ? -20.766 -28.688 10.617 1 75.81 640 TYR A C 1
ATOM 5196 O O . TYR A 1 640 ? -20.219 -29.688 11.086 1 75.81 640 TYR A O 1
ATOM 5204 N N . SER A 1 641 ? -21.672 -28.891 9.797 1 58.88 641 SER A N 1
ATOM 5205 C CA . SER A 1 641 ? -22.359 -30.172 9.711 1 58.88 641 SER A CA 1
ATOM 5206 C C . SER A 1 641 ? -21.391 -31.328 9.82 1 58.88 641 SER A C 1
ATOM 5208 O O . SER A 1 641 ? -20.25 -31.25 9.336 1 58.88 641 SER A O 1
ATOM 5210 N N . SER A 1 642 ? -21.562 -32.031 10.93 1 49.12 642 SER A N 1
ATOM 5211 C CA . SER A 1 642 ? -21.047 -33.375 11.117 1 49.12 642 SER A CA 1
ATOM 5212 C C . SER A 1 642 ? -21.172 -34.188 9.836 1 49.12 642 SER A C 1
ATOM 5214 O O . SER A 1 642 ? -22.281 -34.438 9.352 1 49.12 642 SER A O 1
ATOM 5216 N N . LEU A 1 643 ? -20.438 -33.938 8.875 1 39.41 643 LEU A N 1
ATOM 5217 C CA . LEU A 1 643 ? -20.516 -35 7.887 1 39.41 643 LEU A CA 1
ATOM 5218 C C . LEU A 1 643 ? -20.25 -36.344 8.531 1 39.41 643 LEU A C 1
ATOM 5220 O O . LEU A 1 643 ? -19.328 -36.5 9.344 1 39.41 643 LEU A O 1
ATOM 5224 N N . MET B 1 1 ? 15.016 33.562 -31.469 1 20.53 1 MET B N 1
ATOM 5225 C CA . MET B 1 1 ? 13.9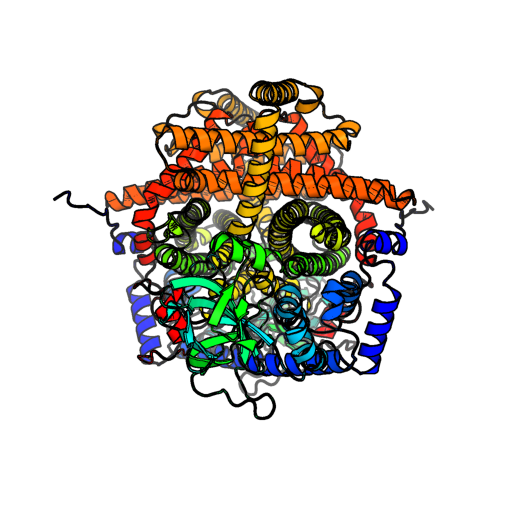69 32.625 -31.844 1 20.53 1 MET B CA 1
ATOM 5226 C C . MET B 1 1 ? 14.43 31.172 -31.625 1 20.53 1 MET B C 1
ATOM 5228 O O . MET B 1 1 ? 15.016 30.562 -32.5 1 20.53 1 MET B O 1
ATOM 5232 N N . THR B 1 2 ? 15.195 30.922 -30.562 1 27.05 2 THR B N 1
ATOM 5233 C CA . THR B 1 2 ? 15.82 29.656 -30.234 1 27.05 2 THR B CA 1
ATOM 5234 C C . THR B 1 2 ? 14.82 28.516 -30.328 1 27.05 2 THR B C 1
ATOM 5236 O O . THR B 1 2 ? 13.812 28.5 -29.609 1 27.05 2 THR B O 1
ATOM 5239 N N . GLN B 1 3 ? 14.547 28.094 -31.547 1 28.66 3 GLN B N 1
ATOM 5240 C CA . GLN B 1 3 ? 13.648 27.016 -31.953 1 28.66 3 GLN B CA 1
ATOM 5241 C C . GLN B 1 3 ? 13.75 25.812 -31.016 1 28.66 3 GLN B C 1
ATOM 5243 O O . GLN B 1 3 ? 14.82 25.219 -30.875 1 28.66 3 GLN B O 1
ATOM 5248 N N . ASN B 1 4 ? 13.164 25.938 -29.781 1 35.69 4 ASN B N 1
ATOM 5249 C CA . ASN B 1 4 ? 13.109 24.938 -28.719 1 35.69 4 ASN B CA 1
ATOM 5250 C C . ASN B 1 4 ? 12.836 23.547 -29.266 1 35.69 4 ASN B C 1
ATOM 5252 O O . ASN B 1 4 ? 11.711 23.266 -29.703 1 35.69 4 ASN B O 1
ATOM 5256 N N . PHE B 1 5 ? 13.664 23.094 -30.031 1 37.06 5 PHE B N 1
ATOM 5257 C CA . PHE B 1 5 ? 13.641 21.719 -30.531 1 37.06 5 PHE B CA 1
ATOM 5258 C C . PHE B 1 5 ? 13.211 20.766 -29.422 1 37.06 5 PHE B C 1
ATOM 5260 O O . PHE B 1 5 ? 13.945 20.562 -28.453 1 37.06 5 PHE B O 1
ATOM 5267 N N . LYS B 1 6 ? 12.016 20.672 -29.188 1 49.59 6 LYS B N 1
ATOM 5268 C CA . LYS B 1 6 ? 11.57 19.641 -28.25 1 49.59 6 LYS B CA 1
ATOM 5269 C C . LYS B 1 6 ? 11.789 18.25 -28.828 1 49.59 6 LYS B C 1
ATOM 5271 O O . LYS B 1 6 ? 11.148 17.859 -29.812 1 49.59 6 LYS B O 1
ATOM 5276 N N . PRO B 1 7 ? 12.961 17.656 -28.812 1 58.78 7 PRO B N 1
ATOM 5277 C CA . PRO B 1 7 ? 13.109 16.281 -29.297 1 58.78 7 PRO B CA 1
ATOM 5278 C C . PRO B 1 7 ? 11.883 15.43 -29.016 1 58.78 7 PRO B C 1
ATOM 5280 O O . PRO B 1 7 ? 11.312 15.492 -27.922 1 58.78 7 PRO B O 1
ATOM 5283 N N . SER B 1 8 ? 11.125 15.055 -30.219 1 72.56 8 SER B N 1
ATOM 5284 C CA . SER B 1 8 ? 9.898 14.289 -30.047 1 72.56 8 SER B CA 1
ATOM 5285 C C . SER B 1 8 ? 10.094 12.82 -30.422 1 72.56 8 SER B C 1
ATOM 5287 O O . SER B 1 8 ? 10.75 12.523 -31.422 1 72.56 8 SER B O 1
ATOM 5289 N N . ILE B 1 9 ? 9.914 11.898 -29.547 1 85.12 9 ILE B N 1
ATOM 5290 C CA . ILE B 1 9 ? 9.898 10.461 -29.812 1 85.12 9 ILE B CA 1
ATOM 5291 C C . ILE B 1 9 ? 8.703 10.117 -30.703 1 85.12 9 ILE B C 1
ATOM 5293 O O . ILE B 1 9 ? 7.648 10.75 -30.594 1 85.12 9 ILE B O 1
ATOM 5297 N N . ASP B 1 10 ? 8.93 9.289 -31.703 1 87.88 10 ASP B N 1
ATOM 5298 C CA . ASP B 1 10 ? 7.805 8.773 -32.469 1 87.88 10 ASP B CA 1
ATOM 5299 C C . ASP B 1 10 ? 6.949 7.824 -31.641 1 87.88 10 ASP B C 1
ATOM 5301 O O . ASP B 1 10 ? 7.332 6.676 -31.391 1 87.88 10 ASP B O 1
ATOM 5305 N N . ILE B 1 11 ? 5.816 8.203 -31.312 1 90.25 11 ILE B N 1
ATOM 5306 C CA . ILE B 1 11 ? 4.914 7.5 -30.406 1 90.25 11 ILE B CA 1
ATOM 5307 C C . ILE B 1 11 ? 4.488 6.176 -31.031 1 90.25 11 ILE B C 1
ATOM 5309 O O . ILE B 1 11 ? 4.297 5.18 -30.328 1 90.25 11 ILE B O 1
ATOM 5313 N N . ASN B 1 12 ? 4.328 6.09 -32.312 1 89.06 12 ASN B N 1
ATOM 5314 C CA . ASN B 1 12 ? 3.906 4.871 -33 1 89.06 12 ASN B CA 1
ATOM 5315 C C . ASN B 1 12 ? 5.02 3.824 -33 1 89.06 12 ASN B C 1
ATOM 5317 O O . ASN B 1 12 ? 4.754 2.629 -32.875 1 89.06 12 ASN B O 1
ATOM 5321 N N . VAL B 1 13 ? 6.172 4.316 -33.219 1 91 13 VAL B N 1
ATOM 5322 C CA . VAL B 1 13 ? 7.316 3.41 -33.188 1 91 13 VAL B CA 1
ATOM 5323 C C . VAL B 1 13 ? 7.48 2.828 -31.797 1 91 13 VAL B C 1
ATOM 5325 O O . VAL B 1 13 ? 7.676 1.621 -31.641 1 91 13 VAL B O 1
ATOM 5328 N N . LEU B 1 14 ? 7.383 3.676 -30.859 1 93.12 14 LEU B N 1
ATOM 5329 C CA . LEU B 1 14 ? 7.527 3.221 -29.469 1 93.12 14 LEU B CA 1
ATOM 5330 C C . LEU B 1 14 ? 6.418 2.244 -29.109 1 93.12 14 LEU B C 1
ATOM 5332 O O . LEU B 1 14 ? 6.656 1.262 -28.406 1 93.12 14 LEU B O 1
ATOM 5336 N N . TYR B 1 15 ? 5.188 2.512 -29.547 1 92 15 TYR B N 1
ATOM 5337 C CA . TYR B 1 15 ? 4.07 1.604 -29.312 1 92 15 TYR B CA 1
ATOM 5338 C C . TYR B 1 15 ? 4.371 0.215 -29.859 1 92 15 TYR B C 1
ATOM 5340 O O . TYR B 1 15 ? 4.113 -0.791 -29.203 1 92 15 TYR B O 1
ATOM 5348 N N . ARG B 1 16 ? 4.941 0.149 -31.016 1 90.69 16 ARG B N 1
ATOM 5349 C CA . ARG B 1 16 ? 5.242 -1.123 -31.656 1 90.69 16 ARG B CA 1
ATOM 5350 C C . ARG B 1 16 ? 6.344 -1.87 -30.922 1 90.69 16 ARG B C 1
ATOM 5352 O O . ARG B 1 16 ? 6.309 -3.098 -30.812 1 90.69 16 ARG B O 1
ATOM 5359 N N . ILE B 1 17 ? 7.266 -1.11 -30.469 1 92.5 17 ILE B N 1
ATOM 5360 C CA . ILE B 1 17 ? 8.367 -1.723 -29.734 1 92.5 17 ILE B CA 1
ATOM 5361 C C . ILE B 1 17 ? 7.852 -2.287 -28.406 1 92.5 17 ILE B C 1
ATOM 5363 O O . ILE B 1 17 ? 8.18 -3.418 -28.047 1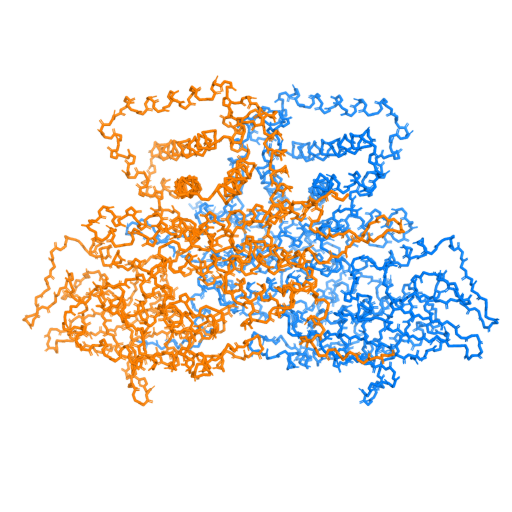 92.5 17 ILE B O 1
ATOM 5367 N N . ARG B 1 18 ? 7.023 -1.559 -27.703 1 92.5 18 ARG B N 1
ATOM 5368 C CA . ARG B 1 18 ? 6.5 -1.924 -26.391 1 92.5 18 ARG B CA 1
ATOM 5369 C C . ARG B 1 18 ? 5.559 -3.119 -26.484 1 92.5 18 ARG B C 1
ATOM 5371 O O . ARG B 1 18 ? 5.438 -3.9 -25.547 1 92.5 18 ARG B O 1
ATOM 5378 N N . ASN B 1 19 ? 4.887 -3.277 -27.641 1 90.31 19 ASN B N 1
ATOM 5379 C CA . ASN B 1 19 ? 3.922 -4.352 -27.844 1 90.31 19 ASN B CA 1
ATOM 5380 C C . ASN B 1 19 ? 4.348 -5.273 -28.984 1 90.31 19 ASN B C 1
ATOM 5382 O O . ASN B 1 19 ? 3.506 -5.797 -29.719 1 90.31 19 ASN B O 1
ATOM 5386 N N . GLY B 1 20 ? 5.59 -5.527 -29.094 1 89 20 GLY B N 1
ATOM 5387 C CA . GLY B 1 20 ? 6.191 -6.234 -30.219 1 89 20 GLY B CA 1
ATOM 5388 C C . GLY B 1 20 ? 5.527 -7.566 -30.516 1 89 20 GLY B C 1
ATOM 5389 O O . GLY B 1 20 ? 5.148 -7.84 -31.656 1 89 20 GLY B O 1
ATOM 5390 N N . PRO B 1 21 ? 5.328 -8.344 -29.516 1 91.81 21 PRO B N 1
ATOM 5391 C CA . PRO B 1 21 ? 4.773 -9.68 -29.75 1 91.81 21 PRO B CA 1
ATOM 5392 C C . PRO B 1 21 ? 3.344 -9.633 -30.297 1 91.81 21 PRO B C 1
ATOM 5394 O O . PRO B 1 21 ? 2.887 -10.594 -30.922 1 91.81 21 PRO B O 1
ATOM 5397 N N . LEU B 1 22 ? 2.59 -8.531 -30.078 1 92.5 22 LEU B N 1
ATOM 5398 C CA . LEU B 1 22 ? 1.19 -8.445 -30.484 1 92.5 22 LEU B CA 1
ATOM 5399 C C . LEU B 1 22 ? 1.021 -7.508 -31.672 1 92.5 22 LEU B C 1
ATOM 5401 O O . LEU B 1 22 ? -0.104 -7.148 -32.031 1 92.5 22 LEU B O 1
ATOM 5405 N N . LYS B 1 23 ? 2.141 -7.129 -32.312 1 89.56 23 LYS B N 1
ATOM 5406 C CA . LYS B 1 23 ? 2.104 -6.168 -33.406 1 89.56 23 LYS B CA 1
ATOM 5407 C C . LYS B 1 23 ? 1.266 -6.691 -34.562 1 89.56 23 LYS B C 1
ATOM 5409 O O . LYS B 1 23 ? 0.538 -5.93 -35.188 1 89.56 23 LYS B O 1
ATOM 5414 N N . ASP B 1 24 ? 1.346 -7.965 -34.844 1 93.25 24 ASP B N 1
ATOM 5415 C CA . ASP B 1 24 ? 0.658 -8.57 -35.969 1 93.25 24 ASP B CA 1
ATOM 5416 C C . ASP B 1 24 ? -0.813 -8.828 -35.656 1 93.25 24 ASP B C 1
ATOM 5418 O O . ASP B 1 24 ? -1.575 -9.266 -36.5 1 93.25 24 ASP B O 1
ATOM 5422 N N . TYR B 1 25 ? -1.229 -8.562 -34.438 1 95.62 25 TYR B N 1
ATOM 5423 C CA . TYR B 1 25 ? -2.6 -8.828 -34 1 95.62 25 TYR B CA 1
ATOM 5424 C C . TYR B 1 25 ? -3.361 -7.527 -33.781 1 95.62 25 TYR B C 1
ATOM 5426 O O . TYR B 1 25 ? -4.422 -7.523 -33.156 1 95.62 25 TYR B O 1
ATOM 5434 N N . GLN B 1 26 ? -2.824 -6.43 -34.281 1 93 26 GLN B N 1
ATOM 5435 C CA . GLN B 1 26 ? -3.457 -5.129 -34.094 1 93 26 GLN B CA 1
ATOM 5436 C C . GLN B 1 26 ? -4.852 -5.102 -34.719 1 93 26 GLN B C 1
ATOM 5438 O O . GLN B 1 26 ? -5.773 -4.512 -34.125 1 93 26 GLN B O 1
ATOM 5443 N N . SER B 1 27 ? -4.973 -5.691 -35.844 1 95.31 27 SER B N 1
ATOM 5444 C CA . SER B 1 27 ? -6.273 -5.738 -36.5 1 95.31 27 SER B CA 1
ATOM 5445 C C . SER B 1 27 ? -7.293 -6.492 -35.656 1 95.31 27 SER B C 1
ATOM 5447 O O . SER B 1 27 ? -8.469 -6.117 -35.625 1 95.31 27 SER B O 1
ATOM 5449 N N . ASP B 1 28 ? -6.902 -7.566 -35 1 95.5 28 ASP B N 1
ATOM 5450 C CA . ASP B 1 28 ? -7.773 -8.32 -34.125 1 95.5 28 ASP B CA 1
ATOM 5451 C C . ASP B 1 28 ? -8.227 -7.457 -32.938 1 95.5 28 ASP B C 1
ATOM 5453 O O . ASP B 1 28 ? -9.398 -7.496 -32.562 1 95.5 28 ASP B O 1
ATOM 5457 N N . ILE B 1 29 ? -7.285 -6.734 -32.406 1 93.56 29 ILE B N 1
ATOM 5458 C CA . ILE B 1 29 ? -7.574 -5.848 -31.281 1 93.56 29 ILE B CA 1
ATOM 5459 C C . ILE B 1 29 ? -8.594 -4.797 -31.703 1 93.56 29 ILE B C 1
ATOM 5461 O O . ILE B 1 29 ? -9.617 -4.609 -31.047 1 93.56 29 ILE B O 1
ATOM 5465 N N . ASP B 1 30 ? -8.352 -4.137 -32.875 1 93.12 30 ASP B N 1
ATOM 5466 C CA . ASP B 1 30 ? -9.211 -3.062 -33.375 1 93.12 30 ASP B CA 1
ATOM 5467 C C . ASP B 1 30 ? -10.609 -3.582 -33.688 1 93.12 30 ASP B C 1
ATOM 5469 O O . ASP B 1 30 ? -11.602 -2.93 -33.344 1 93.12 30 ASP B O 1
ATOM 5473 N N . GLU B 1 31 ? -10.656 -4.68 -34.281 1 95.62 31 GLU B N 1
ATOM 5474 C CA . GLU B 1 31 ? -11.945 -5.277 -34.625 1 95.62 31 GLU B CA 1
ATOM 5475 C C . GLU B 1 31 ? -12.75 -5.625 -33.406 1 95.62 31 GLU B C 1
ATOM 5477 O O . GLU B 1 31 ? -13.961 -5.395 -33.344 1 95.62 31 GLU B O 1
ATOM 5482 N N . PHE B 1 32 ? -12.117 -6.234 -32.469 1 95.38 32 PHE B N 1
ATOM 5483 C CA . PHE B 1 32 ? -12.805 -6.613 -31.219 1 95.38 32 PHE B CA 1
ATOM 5484 C C . PHE B 1 32 ? -13.312 -5.383 -30.484 1 95.38 32 PHE B C 1
ATOM 5486 O O . PHE B 1 32 ? -14.438 -5.379 -29.969 1 95.38 32 PHE B O 1
ATOM 5493 N N . GLN B 1 33 ? -12.523 -4.34 -30.422 1 92.44 33 GLN B N 1
ATOM 5494 C CA . GLN B 1 33 ? -12.938 -3.1 -29.781 1 92.44 33 GLN B CA 1
ATOM 5495 C C . GLN B 1 33 ? -14.125 -2.477 -30.5 1 92.44 33 GLN B C 1
ATOM 5497 O O . GLN B 1 33 ? -15.016 -1.908 -29.875 1 92.44 33 GLN B O 1
ATOM 5502 N N . LYS B 1 34 ? -14.094 -2.537 -31.812 1 94.19 34 LYS B N 1
ATOM 5503 C CA . LYS B 1 34 ? -15.227 -2.055 -32.594 1 94.19 34 LYS B CA 1
ATOM 5504 C C . LYS B 1 34 ? -16.5 -2.844 -32.281 1 94.19 34 LYS B C 1
ATOM 5506 O O . LYS B 1 34 ? -17.578 -2.264 -32.125 1 94.19 34 LYS B O 1
ATOM 5511 N N . LEU B 1 35 ? -16.344 -4.145 -32.188 1 95.56 35 LEU B N 1
ATOM 5512 C CA . LEU B 1 35 ? -17.484 -4.996 -31.859 1 95.56 35 LEU B CA 1
ATOM 5513 C C . LEU B 1 35 ? -18.047 -4.633 -30.484 1 95.56 35 LEU B C 1
ATOM 5515 O O . LEU B 1 35 ? -19.266 -4.613 -30.297 1 95.56 35 LEU B O 1
ATOM 5519 N N . ILE B 1 36 ? -17.219 -4.379 -29.531 1 94.31 36 ILE B N 1
ATOM 5520 C CA . ILE B 1 36 ? -17.609 -4.004 -28.188 1 94.31 36 ILE B CA 1
ATOM 5521 C C . ILE B 1 36 ? -18.391 -2.686 -28.219 1 94.31 36 ILE B C 1
ATOM 5523 O O . ILE B 1 36 ? -19.438 -2.561 -27.609 1 94.31 36 ILE B O 1
ATOM 5527 N N . ALA B 1 37 ? -17.828 -1.762 -28.953 1 91.81 37 ALA B N 1
ATOM 5528 C CA . ALA B 1 37 ? -18.469 -0.457 -29.094 1 91.81 37 ALA B CA 1
ATOM 5529 C C . ALA B 1 37 ? -19.828 -0.58 -29.781 1 91.81 37 ALA B C 1
ATOM 5531 O O . ALA B 1 37 ? -20.797 0.051 -29.375 1 91.81 37 ALA B O 1
ATOM 5532 N N . ASP B 1 38 ? -19.859 -1.336 -30.812 1 95.12 38 ASP B N 1
ATOM 5533 C CA . ASP B 1 38 ? -21.078 -1.514 -31.609 1 95.12 38 ASP B CA 1
ATOM 5534 C C . ASP B 1 38 ? -22.188 -2.15 -30.766 1 95.12 38 ASP B C 1
ATOM 5536 O O . ASP B 1 38 ? -23.375 -1.912 -31.016 1 95.12 38 ASP B O 1
ATOM 5540 N N . ASN B 1 39 ? -21.797 -2.93 -29.844 1 94.94 39 ASN B N 1
ATOM 5541 C CA . ASN B 1 39 ? -22.766 -3.588 -28.984 1 94.94 39 ASN B CA 1
ATOM 5542 C C . ASN B 1 39 ? -23 -2.801 -27.703 1 94.94 39 ASN B C 1
ATOM 5544 O O . ASN B 1 39 ? -23.672 -3.291 -26.781 1 94.94 39 ASN B O 1
ATOM 5548 N N . ARG B 1 40 ? -22.531 -1.657 -27.469 1 91.62 40 ARG B N 1
ATOM 5549 C CA . ARG B 1 40 ? -22.766 -0.682 -26.406 1 91.62 40 ARG B CA 1
ATOM 5550 C C . ARG B 1 40 ? -22.344 -1.244 -25.047 1 91.62 40 ARG B C 1
ATOM 5552 O O . ARG B 1 40 ? -23.031 -1.033 -24.047 1 91.62 40 ARG B O 1
ATOM 5559 N N . ILE B 1 41 ? -21.344 -2.113 -25.109 1 92.12 41 ILE B N 1
ATOM 5560 C CA . ILE B 1 41 ? -20.75 -2.566 -23.875 1 92.12 41 ILE B CA 1
ATOM 5561 C C . ILE B 1 41 ? -19.828 -1.48 -23.312 1 92.12 41 ILE B C 1
ATOM 5563 O O . ILE B 1 41 ? -18.922 -1.015 -24 1 92.12 41 ILE B O 1
ATOM 5567 N N . LYS B 1 42 ? -20.141 -1.04 -22.125 1 85.25 42 LYS B N 1
ATOM 5568 C CA . LYS B 1 42 ? -19.391 0.091 -21.578 1 85.25 42 LYS B CA 1
ATOM 5569 C C . LYS B 1 42 ? -18.781 -0.25 -20.219 1 85.25 42 LYS B C 1
ATOM 5571 O O . LYS B 1 42 ? -19.234 -1.175 -19.547 1 85.25 42 LYS B O 1
ATOM 5576 N N . TYR B 1 43 ? -17.781 0.541 -19.922 1 86.19 43 TYR B N 1
ATOM 5577 C CA . TYR B 1 43 ? -17.141 0.45 -18.609 1 86.19 43 TYR B CA 1
ATOM 5578 C C . TYR B 1 43 ? -18.078 0.917 -17.5 1 86.19 43 TYR B C 1
ATOM 5580 O O . TYR B 1 43 ? -18.609 2.025 -17.562 1 86.19 43 TYR B O 1
ATOM 5588 N N . ASN B 1 44 ? -18.297 0.071 -16.562 1 85.12 44 ASN B N 1
ATOM 5589 C CA . ASN B 1 44 ? -19.094 0.425 -15.391 1 85.12 44 ASN B CA 1
ATOM 5590 C C . ASN B 1 44 ? -18.219 0.799 -14.203 1 85.12 44 ASN B C 1
ATOM 5592 O O . ASN B 1 44 ? -17.438 -0.023 -13.727 1 85.12 44 ASN B O 1
ATOM 5596 N N . GLU B 1 45 ? -18.344 2.023 -13.75 1 88 45 GLU B N 1
ATOM 5597 C CA . GLU B 1 45 ? -17.625 2.422 -12.539 1 88 45 GLU B CA 1
ATOM 5598 C C . GLU B 1 45 ? -18.25 1.788 -11.297 1 88 45 GLU B C 1
ATOM 5600 O O . GLU B 1 45 ? -19.438 1.959 -11.031 1 88 45 GLU B O 1
ATOM 5605 N N . MET B 1 46 ? -17.453 1.067 -10.523 1 91.06 46 MET B N 1
ATOM 5606 C CA . MET B 1 46 ? -18 0.214 -9.477 1 91.06 46 MET B CA 1
ATOM 5607 C C . MET B 1 46 ? -17.594 0.714 -8.094 1 91.06 46 MET B C 1
ATOM 5609 O O . MET B 1 46 ? -17.734 -0.004 -7.102 1 91.06 46 MET B O 1
ATOM 5613 N N . PHE B 1 47 ? -17.172 1.911 -7.91 1 90.69 47 PHE B N 1
ATOM 5614 C CA . PHE B 1 47 ? -16.609 2.406 -6.66 1 90.69 47 PHE B CA 1
ATOM 5615 C C . PHE B 1 47 ? -17.641 2.322 -5.535 1 90.69 47 PHE B C 1
ATOM 5617 O O . PHE B 1 47 ? -17.281 2.047 -4.387 1 90.69 47 PHE B O 1
ATOM 5624 N N . ASP B 1 48 ? -18.859 2.6 -5.844 1 94.69 48 ASP B N 1
ATOM 5625 C CA . ASP B 1 48 ? -19.875 2.795 -4.82 1 94.69 48 ASP B CA 1
ATOM 5626 C C . ASP B 1 48 ? -21.016 1.775 -4.965 1 94.69 48 ASP B C 1
ATOM 5628 O O . ASP B 1 48 ? -22.172 2.068 -4.645 1 94.69 48 ASP B O 1
ATOM 5632 N N . VAL B 1 49 ? -20.734 0.587 -5.457 1 95.19 49 VAL B N 1
ATOM 5633 C CA . VAL B 1 49 ? -21.719 -0.469 -5.707 1 95.19 49 VAL B CA 1
ATOM 5634 C C . VAL B 1 49 ? -21.469 -1.642 -4.766 1 95.19 49 VAL B C 1
ATOM 5636 O O . VAL B 1 49 ? -20.312 -2.014 -4.52 1 95.19 49 VAL B O 1
ATOM 5639 N N . ASP B 1 50 ? -22.484 -2.162 -4.191 1 95.69 50 ASP B N 1
ATOM 5640 C CA . ASP B 1 50 ? -22.328 -3.291 -3.277 1 95.69 50 ASP B CA 1
ATOM 5641 C C . ASP B 1 50 ? -21.875 -4.543 -4.023 1 95.69 50 ASP B C 1
ATOM 5643 O O . ASP B 1 50 ? -22.062 -4.652 -5.238 1 95.69 50 ASP B O 1
ATOM 5647 N N . MET B 1 51 ? -21.344 -5.496 -3.303 1 96.31 51 MET B N 1
ATOM 5648 C CA . MET B 1 51 ? -20.656 -6.641 -3.891 1 96.31 51 MET B CA 1
ATOM 5649 C C . MET B 1 51 ? -21.625 -7.504 -4.699 1 96.31 51 MET B C 1
ATOM 5651 O O . MET B 1 51 ? -21.266 -7.996 -5.77 1 96.31 51 MET B O 1
ATOM 5655 N N . LYS B 1 52 ? -22.844 -7.766 -4.207 1 97.06 52 LYS B N 1
ATOM 5656 C CA . LYS B 1 52 ? -23.797 -8.609 -4.918 1 97.06 52 LYS B CA 1
ATOM 5657 C C . LYS B 1 52 ? -24.188 -7.992 -6.258 1 97.06 52 LYS B C 1
ATOM 5659 O O . LYS B 1 52 ? -24.234 -8.688 -7.277 1 97.06 52 LYS B O 1
ATOM 5664 N N . THR B 1 53 ? -24.453 -6.684 -6.23 1 97.31 53 THR B N 1
ATOM 5665 C CA . THR B 1 53 ? -24.766 -5.969 -7.465 1 97.31 53 THR B CA 1
ATOM 5666 C C . THR B 1 53 ? -23.562 -5.984 -8.414 1 97.31 53 THR B C 1
ATOM 5668 O O . THR B 1 53 ? -23.734 -6.156 -9.625 1 97.31 53 THR B O 1
ATOM 5671 N N . GLN B 1 54 ? -22.406 -5.777 -7.93 1 97.06 54 GLN B N 1
ATOM 5672 C CA . GLN B 1 54 ? -21.203 -5.828 -8.75 1 97.06 54 GLN B CA 1
ATOM 5673 C C . GLN B 1 54 ? -21.062 -7.188 -9.438 1 97.06 54 GLN B C 1
ATOM 5675 O O . GLN B 1 54 ? -20.719 -7.258 -10.617 1 97.06 54 GLN B O 1
ATOM 5680 N N . LYS B 1 55 ? -21.281 -8.227 -8.656 1 98.12 55 LYS B N 1
ATOM 5681 C CA . LYS B 1 55 ? -21.188 -9.578 -9.203 1 98.12 55 LYS B CA 1
ATOM 5682 C C . LYS B 1 55 ? -22.172 -9.781 -10.352 1 98.12 55 LYS B C 1
ATOM 5684 O O . LYS B 1 55 ? -21.828 -10.367 -11.375 1 98.12 55 LYS B O 1
ATOM 5689 N N . ARG B 1 56 ? -23.359 -9.305 -10.172 1 97.69 56 ARG B N 1
ATOM 5690 C CA . ARG B 1 56 ? -24.375 -9.422 -11.211 1 97.69 56 ARG B CA 1
ATOM 5691 C C . ARG B 1 56 ? -23.984 -8.641 -12.461 1 97.69 56 ARG B C 1
ATOM 5693 O O . ARG B 1 56 ? -24.062 -9.164 -13.578 1 97.69 56 ARG B O 1
ATOM 5700 N N . LEU B 1 57 ? -23.562 -7.398 -12.266 1 97.12 57 LEU B N 1
ATOM 5701 C CA . LEU B 1 57 ? -23.172 -6.551 -13.391 1 97.12 57 LEU B CA 1
ATOM 5702 C C . LEU B 1 57 ? -21.969 -7.141 -14.133 1 97.12 57 LEU B C 1
ATOM 5704 O O . LEU B 1 57 ? -21.922 -7.125 -15.359 1 97.12 57 LEU B O 1
ATOM 5708 N N . THR B 1 58 ? -21.031 -7.617 -13.398 1 97.44 58 THR B N 1
ATOM 5709 C CA . THR B 1 58 ? -19.844 -8.25 -13.977 1 97.44 58 THR B CA 1
ATOM 5710 C C . THR B 1 58 ? -20.234 -9.461 -14.812 1 97.44 58 THR B C 1
ATOM 5712 O O . THR B 1 58 ? -19.766 -9.625 -15.938 1 97.44 58 THR B O 1
ATOM 5715 N N . ASN B 1 59 ? -21.047 -10.328 -14.227 1 97.56 59 ASN B N 1
ATOM 5716 C CA . ASN B 1 59 ? -21.5 -11.516 -14.945 1 97.56 59 ASN B CA 1
ATOM 5717 C C . ASN B 1 59 ? -22.219 -11.141 -16.25 1 97.56 59 ASN B C 1
ATOM 5719 O O . ASN B 1 59 ? -22.016 -11.781 -17.281 1 97.56 59 ASN B O 1
ATOM 5723 N N . ASP B 1 60 ? -23.047 -10.141 -16.203 1 96.94 60 ASP B N 1
ATOM 5724 C CA . ASP B 1 60 ? -23.781 -9.688 -17.375 1 96.94 60 ASP B CA 1
ATOM 5725 C C . ASP B 1 60 ? -22.828 -9.188 -18.469 1 96.94 60 ASP B C 1
ATOM 5727 O O . ASP B 1 60 ? -23 -9.492 -19.641 1 96.94 60 ASP B O 1
ATOM 5731 N N . THR B 1 61 ? -21.859 -8.406 -18.062 1 97 61 THR B N 1
ATOM 5732 C CA . THR B 1 61 ? -20.859 -7.895 -19 1 97 61 THR B CA 1
ATOM 5733 C C . THR B 1 61 ? -20.109 -9.039 -19.672 1 97 61 THR B C 1
ATOM 5735 O O . THR B 1 61 ? -19.906 -9.023 -20.891 1 97 61 THR B O 1
ATOM 5738 N N . VAL B 1 62 ? -19.703 -10.055 -18.938 1 97.56 62 VAL B N 1
ATOM 5739 C CA . VAL B 1 62 ? -18.938 -11.172 -19.469 1 97.56 62 VAL B CA 1
ATOM 5740 C C . VAL B 1 62 ? -19.797 -11.992 -20.438 1 97.56 62 VAL B C 1
ATOM 5742 O O . VAL B 1 62 ? -19.328 -12.445 -21.469 1 97.56 62 VAL B O 1
ATOM 5745 N N . LYS B 1 63 ? -21.047 -12.195 -20.062 1 96.81 63 LYS B N 1
ATOM 5746 C CA . LYS B 1 63 ? -21.969 -12.883 -20.953 1 96.81 63 LYS B CA 1
ATOM 5747 C C . LYS B 1 63 ? -22.062 -12.188 -22.312 1 96.81 63 LYS B C 1
ATOM 5749 O O . LYS B 1 63 ? -22.031 -12.852 -23.344 1 96.81 63 LYS B O 1
ATOM 5754 N N . GLU B 1 64 ? -22.156 -10.891 -22.281 1 96.81 64 GLU B N 1
ATOM 5755 C CA . GLU B 1 64 ? -22.234 -10.109 -23.516 1 96.81 64 GLU B CA 1
ATOM 5756 C C . GLU B 1 64 ? -20.938 -10.242 -24.312 1 96.81 64 GLU B C 1
ATOM 5758 O O . GLU B 1 64 ? -20.984 -10.352 -25.547 1 96.81 64 GLU B O 1
ATOM 5763 N N . ILE B 1 65 ? -19.828 -10.227 -23.656 1 97.38 65 ILE B N 1
ATOM 5764 C CA . ILE B 1 65 ? -18.531 -10.336 -24.328 1 97.38 65 ILE B CA 1
ATOM 5765 C C . ILE B 1 65 ? -18.422 -11.711 -24.984 1 97.38 65 ILE B C 1
ATOM 5767 O O . ILE B 1 65 ? -17.969 -11.82 -26.141 1 97.38 65 ILE B O 1
ATOM 5771 N N . CYS B 1 66 ? -18.797 -12.773 -24.281 1 96.69 66 CYS B N 1
ATOM 5772 C CA . CYS B 1 66 ? -18.703 -14.133 -24.781 1 96.69 66 CYS B CA 1
ATOM 5773 C C . CYS B 1 66 ? -19.625 -14.336 -25.984 1 96.69 66 CYS B C 1
ATOM 5775 O O . CYS B 1 66 ? -19.297 -15.078 -26.906 1 96.69 66 CYS B O 1
ATOM 5777 N N . LYS B 1 67 ? -20.719 -13.648 -25.984 1 95.62 67 LYS B N 1
ATOM 5778 C CA . LYS B 1 67 ? -21.672 -13.75 -27.078 1 95.62 67 LYS B CA 1
ATOM 5779 C C . LYS B 1 67 ? -21.078 -13.227 -28.391 1 95.62 67 LYS B C 1
ATOM 5781 O O . LYS B 1 67 ? -21.531 -13.594 -29.469 1 95.62 67 LYS B O 1
ATOM 5786 N N . LEU B 1 68 ? -20.094 -12.344 -28.266 1 96.38 68 LEU B N 1
ATOM 5787 C CA . LEU B 1 68 ? -19.469 -11.805 -29.469 1 96.38 68 LEU B CA 1
ATOM 5788 C C . LEU B 1 68 ? -18.719 -12.891 -30.219 1 96.38 68 LEU B C 1
ATOM 5790 O O . LEU B 1 68 ? -18.375 -12.719 -31.391 1 96.38 68 LEU B O 1
ATOM 5794 N N . GLY B 1 69 ? -18.266 -14.008 -29.562 1 95.5 69 GLY B N 1
ATOM 5795 C CA . GLY B 1 69 ? -17.828 -15.234 -30.219 1 95.5 69 GLY B CA 1
ATOM 5796 C C . GLY B 1 69 ? -16.359 -15.219 -30.594 1 95.5 69 GLY B C 1
ATOM 5797 O O . GLY B 1 69 ? -15.875 -16.109 -31.281 1 95.5 69 GLY B O 1
ATOM 5798 N N . LYS B 1 70 ? -15.617 -14.211 -30.141 1 96 70 LYS B N 1
ATOM 5799 C CA . LYS B 1 70 ? -14.219 -14.094 -30.531 1 96 70 LYS B CA 1
ATOM 5800 C C . LYS B 1 70 ? -13.32 -14.953 -29.641 1 96 70 LYS B C 1
ATOM 5802 O O . LYS B 1 70 ? -12.344 -15.531 -30.109 1 96 70 LYS B O 1
ATOM 5807 N N . MET B 1 71 ? -13.633 -15.07 -28.391 1 95.62 71 MET B N 1
ATOM 5808 C CA . MET B 1 71 ? -12.789 -15.797 -27.438 1 95.62 71 MET B CA 1
ATOM 5809 C C . MET B 1 71 ? -13.195 -17.266 -27.359 1 95.62 71 MET B C 1
ATOM 5811 O O . MET B 1 71 ? -14.367 -17.578 -27.125 1 95.62 71 MET B O 1
ATOM 5815 N N . GLN B 1 72 ? -12.195 -18.109 -27.516 1 97.06 72 GLN B N 1
ATOM 5816 C CA . GLN B 1 72 ? -12.391 -19.547 -27.484 1 97.06 72 GLN B CA 1
ATOM 5817 C C . GLN B 1 72 ? -11.266 -20.234 -26.703 1 97.06 72 GLN B C 1
ATOM 5819 O O . GLN B 1 72 ? -10.109 -19.828 -26.781 1 97.06 72 GLN B O 1
ATOM 5824 N N . VAL B 1 73 ? -11.602 -21.266 -26.031 1 96.56 73 VAL B N 1
ATOM 5825 C CA . VAL B 1 73 ? -10.633 -22 -25.219 1 96.56 73 VAL B CA 1
ATOM 5826 C C . VAL B 1 73 ? -9.492 -22.5 -26.094 1 96.56 73 VAL B C 1
ATOM 5828 O O . VAL B 1 73 ? -8.328 -22.469 -25.688 1 96.56 73 VAL B O 1
ATOM 5831 N N . GLN B 1 74 ? -9.766 -22.859 -27.297 1 95.81 74 GLN B N 1
ATOM 5832 C CA . GLN B 1 74 ? -8.805 -23.469 -28.219 1 95.81 74 GLN B CA 1
ATOM 5833 C C . GLN B 1 74 ? -7.691 -22.5 -28.578 1 95.81 74 GLN B C 1
ATOM 5835 O O . GLN B 1 74 ? -6.582 -22.906 -28.922 1 95.81 74 GLN B O 1
ATOM 5840 N N . LEU B 1 75 ? -7.973 -21.234 -28.484 1 95.12 75 LEU B N 1
ATOM 5841 C CA . LEU B 1 75 ? -6.98 -20.219 -28.812 1 95.12 75 LEU B CA 1
ATOM 5842 C C . LEU B 1 75 ? -5.797 -20.281 -27.859 1 95.12 75 LEU B C 1
ATOM 5844 O O . LEU B 1 75 ? -4.684 -19.891 -28.219 1 95.12 75 LEU B O 1
ATOM 5848 N N . LEU B 1 76 ? -6.008 -20.797 -26.672 1 92.62 76 LEU B N 1
ATOM 5849 C CA . LEU B 1 76 ? -4.941 -20.891 -25.688 1 92.62 76 LEU B CA 1
ATOM 5850 C C . LEU B 1 76 ? -3.799 -21.766 -26.203 1 92.62 76 LEU B C 1
ATOM 5852 O O . LEU B 1 76 ? -2.641 -21.562 -25.844 1 92.62 76 LEU B O 1
ATOM 5856 N N . LYS B 1 77 ? -4.094 -22.688 -27 1 90.19 77 LYS B N 1
ATOM 5857 C CA . LYS B 1 77 ? -3.102 -23.594 -27.562 1 90.19 77 LYS B CA 1
ATOM 5858 C C . LYS B 1 77 ? -2.793 -23.25 -29.016 1 90.19 77 LYS B C 1
ATOM 5860 O O . LYS B 1 77 ? -1.626 -23.141 -29.391 1 90.19 77 LYS B O 1
ATOM 5865 N N . ASP B 1 78 ? -3.818 -22.969 -29.844 1 93.88 78 ASP B N 1
ATOM 5866 C CA . ASP B 1 78 ? -3.68 -22.797 -31.281 1 93.88 78 ASP B CA 1
ATOM 5867 C C . ASP B 1 78 ? -3.045 -21.438 -31.609 1 93.88 78 ASP B C 1
ATOM 5869 O O . ASP B 1 78 ? -2.275 -21.328 -32.562 1 93.88 78 ASP B O 1
ATOM 5873 N N . ASP B 1 79 ? -3.418 -20.453 -30.922 1 94.94 79 ASP B N 1
ATOM 5874 C CA . ASP B 1 79 ? -2.924 -19.094 -31.141 1 94.94 79 ASP B CA 1
ATOM 5875 C C . ASP B 1 79 ? -3 -18.266 -29.859 1 94.94 79 ASP B C 1
ATOM 5877 O O . ASP B 1 79 ? -3.803 -17.328 -29.766 1 94.94 79 ASP B O 1
ATOM 5881 N N . PRO B 1 80 ? -2.109 -18.531 -28.891 1 92.88 80 PRO B N 1
ATOM 5882 C CA . PRO B 1 80 ? -2.16 -17.844 -27.609 1 92.88 80 PRO B CA 1
ATOM 5883 C C . PRO B 1 80 ? -1.984 -16.328 -27.75 1 92.88 80 PRO B C 1
ATOM 5885 O O . PRO B 1 80 ? -2.535 -15.562 -26.953 1 92.88 80 PRO B O 1
ATOM 5888 N N . LYS B 1 81 ? -1.24 -15.883 -28.719 1 94.5 81 LYS B N 1
ATOM 5889 C CA . LYS B 1 81 ? -1.053 -14.453 -28.922 1 94.5 81 LYS B CA 1
ATOM 5890 C C . LYS B 1 81 ? -2.365 -13.773 -29.297 1 94.5 81 LYS B C 1
ATOM 5892 O O . LYS B 1 81 ? -2.617 -12.633 -28.922 1 94.5 81 LYS B O 1
ATOM 5897 N N . LYS B 1 82 ? -3.182 -14.438 -30.125 1 96 82 LYS B N 1
ATOM 5898 C CA . LYS B 1 82 ? -4.496 -13.898 -30.469 1 96 82 LYS B CA 1
ATOM 5899 C C . LYS B 1 82 ? -5.379 -13.766 -29.234 1 96 82 LYS B C 1
ATOM 5901 O O . LYS B 1 82 ? -6.07 -12.758 -29.062 1 96 82 LYS B O 1
ATOM 5906 N N . MET B 1 83 ? -5.391 -14.766 -28.391 1 94.81 83 MET B N 1
ATOM 5907 C CA . MET B 1 83 ? -6.125 -14.688 -27.125 1 94.81 83 MET B CA 1
ATOM 5908 C C . MET B 1 83 ? -5.652 -13.508 -26.297 1 94.81 83 MET B C 1
ATOM 5910 O O . MET B 1 83 ? -6.465 -12.766 -25.734 1 94.81 83 MET B O 1
ATOM 5914 N N . LEU B 1 84 ? -4.328 -13.359 -26.219 1 94.06 84 LEU B N 1
ATOM 5915 C CA . LEU B 1 84 ? -3.754 -12.258 -25.453 1 94.06 84 LEU B CA 1
ATOM 5916 C C . LEU B 1 84 ? -4.152 -10.914 -26.062 1 94.06 84 LEU B C 1
ATOM 5918 O O . LEU B 1 84 ? -4.383 -9.945 -25.328 1 94.06 84 LEU B O 1
ATOM 5922 N N . ALA B 1 85 ? -4.203 -10.859 -27.391 1 94.38 85 ALA B N 1
ATOM 5923 C CA . ALA B 1 85 ? -4.641 -9.648 -28.062 1 94.38 85 ALA B CA 1
ATOM 5924 C C . ALA B 1 85 ? -6.082 -9.297 -27.703 1 94.38 85 ALA B C 1
ATOM 5926 O O . ALA B 1 85 ? -6.406 -8.125 -27.484 1 94.38 85 ALA B O 1
ATOM 5927 N N . TYR B 1 86 ? -6.941 -10.281 -27.641 1 95.38 86 TYR B N 1
ATOM 5928 C CA . TYR B 1 86 ? -8.328 -10.055 -27.266 1 95.38 86 TYR B CA 1
ATOM 5929 C C . TYR B 1 86 ? -8.43 -9.586 -25.812 1 95.38 86 TYR B C 1
ATOM 5931 O O . TYR B 1 86 ? -9.203 -8.68 -25.5 1 95.38 86 TYR B O 1
ATOM 5939 N N . LEU B 1 87 ? -7.668 -10.172 -24.938 1 93.5 87 LEU B N 1
ATOM 5940 C CA . LEU B 1 87 ? -7.656 -9.742 -23.547 1 93.5 87 LEU B CA 1
ATOM 5941 C C . LEU B 1 87 ? -7.156 -8.312 -23.422 1 93.5 87 LEU B C 1
ATOM 5943 O O . LEU B 1 87 ? -7.691 -7.527 -22.641 1 93.5 87 LEU B O 1
ATOM 5947 N N . TYR B 1 88 ? -6.148 -8.031 -24.172 1 91.12 88 TYR B N 1
ATOM 5948 C CA . TYR B 1 88 ? -5.609 -6.676 -24.203 1 91.12 88 TYR B CA 1
ATOM 5949 C C . TYR B 1 88 ? -6.664 -5.676 -24.656 1 91.12 88 TYR B C 1
ATOM 5951 O O . TYR B 1 88 ? -6.762 -4.574 -24.109 1 91.12 88 TYR B O 1
ATOM 5959 N N . ALA B 1 89 ? -7.453 -6.051 -25.625 1 91.88 89 ALA B N 1
ATOM 5960 C CA . ALA B 1 89 ? -8.484 -5.188 -26.188 1 91.88 89 ALA B CA 1
ATOM 5961 C C . ALA B 1 89 ? -9.555 -4.859 -25.141 1 91.88 89 ALA B C 1
ATOM 5963 O O . ALA B 1 89 ? -10.211 -3.82 -25.234 1 91.88 89 ALA B O 1
ATOM 5964 N N . LEU B 1 90 ? -9.719 -5.73 -24.188 1 92.38 90 LEU B N 1
ATOM 5965 C CA . LEU B 1 90 ? -10.766 -5.566 -23.188 1 92.38 90 LEU B CA 1
ATOM 5966 C C . LEU B 1 90 ? -10.344 -4.559 -22.109 1 92.38 90 LEU B C 1
ATOM 5968 O O . LEU B 1 90 ? -11.188 -4.004 -21.406 1 92.38 90 LEU B O 1
ATOM 5972 N N . PHE B 1 91 ? -9.062 -4.305 -21.984 1 86.12 91 PHE B N 1
ATOM 5973 C CA . PHE B 1 91 ? -8.586 -3.445 -20.906 1 86.12 91 PHE B CA 1
ATOM 5974 C C . PHE B 1 91 ? -9.094 -2.02 -21.094 1 86.12 91 PHE B C 1
ATOM 5976 O O . PHE B 1 91 ? -9.016 -1.457 -22.188 1 86.12 91 PHE B O 1
ATOM 5983 N N . ALA B 1 92 ? -9.578 -1.45 -20.078 1 79.38 92 ALA B N 1
ATOM 5984 C CA . ALA B 1 92 ? -10.109 -0.096 -19.953 1 79.38 92 ALA B CA 1
ATOM 5985 C C . ALA B 1 92 ? -11.445 0.031 -20.688 1 79.38 92 ALA B C 1
ATOM 5987 O O . ALA B 1 92 ? -12.062 1.101 -20.688 1 79.38 92 ALA B O 1
ATOM 5988 N N . GLN B 1 93 ? -11.914 -1.129 -21.359 1 86.69 93 GLN B N 1
ATOM 5989 C CA . GLN B 1 93 ? -13.227 -1.122 -22 1 86.69 93 GLN B CA 1
ATOM 5990 C C . GLN B 1 93 ? -14.289 -1.676 -21.047 1 86.69 93 GLN B C 1
ATOM 5992 O O . GLN B 1 93 ? -15.461 -1.281 -21.125 1 86.69 93 GLN B O 1
ATOM 5997 N N . ILE B 1 94 ? -13.906 -2.572 -20.266 1 91.25 94 ILE B N 1
ATOM 5998 C CA . ILE B 1 94 ? -14.781 -3.141 -19.25 1 91.25 94 ILE B CA 1
ATOM 5999 C C . ILE B 1 94 ? -14.055 -3.18 -17.906 1 91.25 94 ILE B C 1
ATOM 6001 O O . ILE B 1 94 ? -12.844 -2.973 -17.844 1 91.25 94 ILE B O 1
ATOM 6005 N N . GLU B 1 95 ? -14.844 -3.404 -16.828 1 91.5 95 GLU B N 1
ATOM 6006 C CA . GLU B 1 95 ? -14.227 -3.377 -15.508 1 91.5 95 GLU B CA 1
ATOM 6007 C C . GLU B 1 95 ? -13.289 -4.566 -15.305 1 91.5 95 GLU B C 1
ATOM 6009 O O . GLU B 1 95 ? -13.461 -5.609 -15.938 1 91.5 95 GLU B O 1
ATOM 6014 N N . PHE B 1 96 ? -12.344 -4.473 -14.461 1 90 96 PHE B N 1
ATOM 6015 C CA . PHE B 1 96 ? -11.242 -5.418 -14.297 1 90 96 PHE B CA 1
ATOM 6016 C C . PHE B 1 96 ? -11.758 -6.758 -13.773 1 90 96 PHE B C 1
ATOM 6018 O O . PHE B 1 96 ? -11.227 -7.812 -14.133 1 90 96 PHE B O 1
ATOM 6025 N N . SER B 1 97 ? -12.75 -6.758 -12.914 1 95.06 97 SER B N 1
ATOM 6026 C CA . SER B 1 97 ? -13.336 -8.008 -12.445 1 95.06 97 SER B CA 1
ATOM 6027 C C . SER B 1 97 ? -13.883 -8.828 -13.609 1 95.06 97 SER B C 1
ATOM 6029 O O . SER B 1 97 ? -13.844 -10.062 -13.586 1 95.06 97 SER B O 1
ATOM 6031 N N . ALA B 1 98 ? -14.422 -8.109 -14.586 1 96.31 98 ALA B N 1
ATOM 6032 C CA . ALA B 1 98 ? -14.953 -8.812 -15.75 1 96.31 98 ALA B CA 1
ATOM 6033 C C . ALA B 1 98 ? -13.836 -9.508 -16.531 1 96.31 98 ALA B C 1
ATOM 6035 O O . ALA B 1 98 ? -14.008 -10.648 -16.984 1 96.31 98 ALA B O 1
ATOM 6036 N N . ILE B 1 99 ? -12.773 -8.836 -16.688 1 94.81 99 ILE B N 1
ATOM 6037 C CA . ILE B 1 99 ? -11.633 -9.445 -17.359 1 94.81 99 ILE B CA 1
ATOM 6038 C C . ILE B 1 99 ? -11.141 -10.656 -16.562 1 94.81 99 ILE B C 1
ATOM 6040 O O . ILE B 1 99 ? -10.844 -11.703 -17.141 1 94.81 99 ILE B O 1
ATOM 6044 N N . ALA B 1 100 ? -11.055 -10.492 -15.25 1 94.69 100 ALA B N 1
ATOM 6045 C CA . ALA B 1 100 ? -10.633 -11.594 -14.391 1 94.69 100 ALA B CA 1
ATOM 6046 C C . ALA B 1 100 ? -11.586 -12.781 -14.516 1 94.69 100 ALA B C 1
ATOM 6048 O O . ALA B 1 100 ? -11.148 -13.938 -14.531 1 94.69 100 ALA B O 1
ATOM 6049 N N . LYS B 1 101 ? -12.867 -12.5 -14.555 1 97 101 LYS B N 1
ATOM 6050 C CA . LYS B 1 101 ? -13.859 -13.555 -14.711 1 97 101 LYS B CA 1
ATOM 6051 C C . LYS B 1 101 ? -13.656 -14.312 -16.031 1 97 101 LYS B C 1
ATOM 6053 O O . LYS B 1 101 ? -13.773 -15.539 -16.062 1 97 101 LYS B O 1
ATOM 6058 N N . ILE B 1 102 ? -13.375 -13.602 -17.016 1 96.81 102 ILE B N 1
ATOM 6059 C CA . ILE B 1 102 ? -13.117 -14.188 -18.344 1 96.81 102 ILE B CA 1
ATOM 6060 C C . ILE B 1 102 ? -11.898 -15.102 -18.266 1 96.81 102 ILE B C 1
ATOM 6062 O O . ILE B 1 102 ? -11.93 -16.219 -18.781 1 96.81 102 ILE B O 1
ATOM 6066 N N . VAL B 1 103 ? -10.883 -14.641 -17.609 1 95.06 103 VAL B N 1
ATOM 6067 C CA . VAL B 1 103 ? -9.641 -15.406 -17.516 1 95.06 103 VAL B CA 1
ATOM 6068 C C . VAL B 1 103 ? -9.883 -16.672 -16.688 1 95.06 103 VAL B C 1
ATOM 6070 O O . VAL B 1 103 ? -9.438 -17.766 -17.062 1 95.06 103 VAL B O 1
ATOM 6073 N N . ILE B 1 104 ? -10.57 -16.578 -15.594 1 95.94 104 ILE B N 1
ATOM 6074 C CA . ILE B 1 104 ? -10.859 -17.734 -14.758 1 95.94 104 ILE B CA 1
ATOM 6075 C C . ILE B 1 104 ? -11.68 -18.766 -15.547 1 95.94 104 ILE B C 1
ATOM 6077 O O . ILE B 1 104 ? -11.383 -19.953 -15.516 1 95.94 104 ILE B O 1
ATOM 6081 N N . HIS B 1 105 ? -12.617 -18.281 -16.344 1 97.69 105 HIS B N 1
ATOM 6082 C CA . HIS B 1 105 ? -13.516 -19.156 -17.094 1 97.69 105 HIS B CA 1
ATOM 6083 C C . HIS B 1 105 ? -12.789 -19.828 -18.25 1 97.69 105 HIS B C 1
ATOM 6085 O O . HIS B 1 105 ? -12.812 -21.062 -18.375 1 97.69 105 HIS B O 1
ATOM 6091 N N . PHE B 1 106 ? -12.109 -19.078 -19 1 96.56 106 PHE B N 1
ATOM 6092 C CA . PHE B 1 106 ? -11.539 -19.609 -20.234 1 96.56 106 PHE B CA 1
ATOM 6093 C C . PHE B 1 106 ? -10.195 -20.281 -19.953 1 96.56 106 PHE B C 1
ATOM 6095 O O . PHE B 1 106 ? -9.883 -21.312 -20.562 1 96.56 106 PHE B O 1
ATOM 6102 N N . GLN B 1 107 ? -9.469 -19.672 -19.109 1 94.12 107 GLN B N 1
ATOM 6103 C CA . GLN B 1 107 ? -8.102 -20.172 -18.953 1 94.12 107 GLN B CA 1
ATOM 6104 C C . GLN B 1 107 ? -7.992 -21.125 -17.766 1 94.12 107 GLN B C 1
ATOM 6106 O O . GLN B 1 107 ? -7.473 -22.234 -17.891 1 94.12 107 GLN B O 1
ATOM 6111 N N . LEU B 1 108 ? -8.391 -20.766 -16.594 1 94.38 108 LEU B N 1
ATOM 6112 C CA . LEU B 1 108 ? -8.234 -21.641 -15.438 1 94.38 108 LEU B CA 1
ATOM 6113 C C . LEU B 1 108 ? -9.133 -22.859 -15.562 1 94.38 108 LEU B C 1
ATOM 6115 O O . LEU B 1 108 ? -8.688 -23.984 -15.305 1 94.38 108 LEU B O 1
ATOM 6119 N N . PHE B 1 109 ? -10.398 -22.625 -15.984 1 97.12 109 PHE B N 1
ATOM 6120 C CA . PHE B 1 109 ? -11.328 -23.734 -16.125 1 97.12 109 PHE B CA 1
ATOM 6121 C C . PHE B 1 109 ? -11.148 -24.422 -17.469 1 97.12 109 PHE B C 1
ATOM 6123 O O . PHE B 1 109 ? -10.656 -25.562 -17.531 1 97.12 109 PHE B O 1
ATOM 6130 N N . GLY B 1 110 ? -11.43 -23.688 -18.547 1 97.25 110 GLY B N 1
ATOM 6131 C CA . GLY B 1 110 ? -11.312 -24.25 -19.891 1 97.25 110 GLY B CA 1
ATOM 6132 C C . GLY B 1 110 ? -9.898 -24.688 -20.219 1 97.25 110 GLY B C 1
ATOM 6133 O O . GLY B 1 110 ? -9.695 -25.734 -20.844 1 97.25 110 GLY B O 1
ATOM 6134 N N . GLY B 1 111 ? -8.922 -23.875 -19.844 1 95.19 111 GLY B N 1
ATOM 6135 C CA . GLY B 1 111 ? -7.531 -24.203 -20.094 1 95.19 111 GLY B CA 1
ATOM 6136 C C . GLY B 1 111 ? -7.082 -25.484 -19.422 1 95.19 111 GLY B C 1
ATOM 6137 O O . GLY B 1 111 ? -6.281 -26.25 -19.969 1 95.19 111 GLY B O 1
ATOM 6138 N N . THR B 1 112 ? -7.555 -25.734 -18.203 1 96.12 112 THR B N 1
ATOM 6139 C CA . THR B 1 112 ? -7.242 -26.984 -17.516 1 96.12 112 THR B CA 1
ATOM 6140 C C . THR B 1 112 ? -7.805 -28.172 -18.281 1 96.12 112 THR B C 1
ATOM 6142 O O . THR B 1 112 ? -7.125 -29.188 -18.438 1 96.12 112 THR B O 1
ATOM 6145 N N . ILE B 1 113 ? -9.023 -28.062 -18.766 1 97.94 113 ILE B N 1
ATOM 6146 C CA . ILE B 1 113 ? -9.648 -29.125 -19.531 1 97.94 113 ILE B CA 1
ATOM 6147 C C . ILE B 1 113 ? -8.859 -29.344 -20.828 1 97.94 113 ILE B C 1
ATOM 6149 O O . ILE B 1 113 ? -8.648 -30.484 -21.25 1 97.94 113 ILE B O 1
ATOM 6153 N N . LEU B 1 114 ? -8.445 -28.266 -21.391 1 96.25 114 LEU B N 1
ATOM 6154 C CA . LEU B 1 114 ? -7.688 -28.312 -22.641 1 96.25 114 LEU B CA 1
ATOM 6155 C C . LEU B 1 114 ? -6.367 -29.062 -22.453 1 96.25 114 LEU B C 1
ATOM 6157 O O . LEU B 1 114 ? -6.02 -29.938 -23.25 1 96.25 114 LEU B O 1
ATOM 6161 N N . GLU B 1 115 ? -5.652 -28.766 -21.344 1 92.38 115 GLU B N 1
ATOM 6162 C CA . GLU B 1 115 ? -4.273 -29.203 -21.172 1 92.38 115 GLU B CA 1
ATOM 6163 C C . GLU B 1 115 ? -4.215 -30.578 -20.5 1 92.38 115 GLU B C 1
ATOM 6165 O O . GLU B 1 115 ? -3.289 -31.344 -20.734 1 92.38 115 GLU B O 1
ATOM 6170 N N . VAL B 1 116 ? -5.164 -30.859 -19.641 1 94.88 116 VAL B N 1
ATOM 6171 C CA . VAL B 1 116 ? -5.078 -32.031 -18.797 1 94.88 116 VAL B CA 1
ATOM 6172 C C . VAL B 1 116 ? -6.121 -33.062 -19.234 1 94.88 116 VAL B C 1
ATOM 6174 O O . VAL B 1 116 ? -6.031 -34.25 -18.859 1 94.88 116 VAL B O 1
ATOM 6177 N N . GLY B 1 117 ? -7.039 -32.625 -20.047 1 97.06 117 GLY B N 1
ATOM 6178 C CA . GLY B 1 117 ? -8.07 -33.531 -20.562 1 97.06 117 GLY B CA 1
ATOM 6179 C C . GLY B 1 117 ? -7.707 -34.156 -21.891 1 97.06 117 GLY B C 1
ATOM 6180 O O . GLY B 1 117 ? -6.547 -34.125 -22.312 1 97.06 117 GLY B O 1
ATOM 6181 N N . THR B 1 118 ? -8.664 -34.812 -22.484 1 97.19 118 THR B N 1
ATOM 6182 C CA . THR B 1 118 ? -8.523 -35.5 -23.781 1 97.19 118 THR B CA 1
ATOM 6183 C C . THR B 1 118 ? -9.594 -35.031 -24.766 1 97.19 118 THR B C 1
ATOM 6185 O O . THR B 1 118 ? -10.375 -34.125 -24.438 1 97.19 118 THR B O 1
ATOM 6188 N N . ASP B 1 119 ? -9.562 -35.625 -25.938 1 97.62 119 ASP B N 1
ATOM 6189 C CA . ASP B 1 119 ? -10.516 -35.281 -26.984 1 97.62 119 ASP B CA 1
ATOM 6190 C C . ASP B 1 119 ? -11.953 -35.469 -26.5 1 97.62 119 ASP B C 1
ATOM 6192 O O . ASP B 1 119 ? -12.844 -34.688 -26.875 1 97.62 119 ASP B O 1
ATOM 6196 N N . TYR B 1 120 ? -12.078 -36.469 -25.766 1 97.69 120 TYR B N 1
ATOM 6197 C CA . TYR B 1 120 ? -13.406 -36.719 -25.203 1 97.69 120 TYR B CA 1
ATOM 6198 C C . TYR B 1 120 ? -13.914 -35.5 -24.453 1 97.69 120 TYR B C 1
ATOM 6200 O O . TYR B 1 120 ? -15.039 -35.062 -24.688 1 97.69 120 TYR B O 1
ATOM 6208 N N . HIS B 1 121 ? -13.141 -34.969 -23.594 1 98.62 121 HIS B N 1
ATOM 6209 C CA . HIS B 1 121 ? -13.523 -33.812 -22.781 1 98.62 121 HIS B CA 1
ATOM 6210 C C . HIS B 1 121 ? -13.719 -32.562 -23.641 1 98.62 121 HIS B C 1
ATOM 6212 O O . HIS B 1 121 ? -14.641 -31.797 -23.422 1 98.62 121 HIS B O 1
ATOM 6218 N N . HIS B 1 122 ? -12.836 -32.406 -24.625 1 98.5 122 HIS B N 1
ATOM 6219 C CA . HIS B 1 122 ? -12.898 -31.234 -25.484 1 98.5 122 HIS B CA 1
ATOM 6220 C C . HIS B 1 122 ? -14.219 -31.172 -26.25 1 98.5 122 HIS B C 1
ATOM 6222 O O . HIS B 1 122 ? -14.859 -30.125 -26.312 1 98.5 122 HIS B O 1
ATOM 6228 N N . GLN B 1 123 ? -14.547 -32.281 -26.766 1 98.19 123 GLN B N 1
ATOM 6229 C CA . GLN B 1 123 ? -15.781 -32.375 -27.531 1 98.19 123 GLN B CA 1
ATOM 6230 C C . GLN B 1 123 ? -17 -32.125 -26.641 1 98.19 123 GLN B C 1
ATOM 6232 O O . GLN B 1 123 ? -17.969 -31.484 -27.062 1 98.19 123 GLN B O 1
ATOM 6237 N N . LYS B 1 124 ? -16.875 -32.531 -25.531 1 98.19 124 LYS B N 1
ATOM 6238 C CA . LYS B 1 124 ? -18.016 -32.5 -24.625 1 98.19 124 LYS B CA 1
ATOM 6239 C C . LYS B 1 124 ? -18.234 -31.078 -24.094 1 98.19 124 LYS B C 1
ATOM 6241 O O . LYS B 1 124 ? -19.375 -30.641 -23.922 1 98.19 124 LYS B O 1
ATOM 6246 N N . TYR B 1 125 ? -17.172 -30.328 -23.766 1 98.44 125 TYR B N 1
ATOM 6247 C CA . TYR B 1 125 ? -17.344 -29.156 -22.906 1 98.44 125 TYR B CA 1
ATOM 6248 C C . TYR B 1 125 ? -17.047 -27.875 -23.641 1 98.44 125 TYR B C 1
ATOM 6250 O O . TYR B 1 125 ? -17.5 -26.797 -23.266 1 98.44 125 TYR B O 1
ATOM 6258 N N . PHE B 1 126 ? -16.25 -27.844 -24.703 1 98.44 126 PHE B N 1
ATOM 6259 C CA . PHE B 1 126 ? -15.688 -26.625 -25.25 1 98.44 126 PHE B CA 1
ATOM 6260 C C . PHE B 1 126 ? -16.797 -25.734 -25.828 1 98.44 126 PHE B C 1
ATOM 6262 O O . PHE B 1 126 ? -16.766 -24.516 -25.672 1 98.44 126 PHE B O 1
ATOM 6269 N N . ASN B 1 127 ? -17.734 -26.359 -26.531 1 97.94 127 ASN B N 1
ATOM 6270 C CA . ASN B 1 127 ? -18.828 -25.547 -27.078 1 97.94 127 ASN B CA 1
ATOM 6271 C C . ASN B 1 127 ? -19.562 -24.797 -25.984 1 97.94 127 ASN B C 1
ATOM 6273 O O . ASN B 1 127 ? -19.859 -23.609 -26.141 1 97.94 127 ASN B O 1
ATOM 6277 N N . ASP B 1 128 ? -19.906 -25.438 -24.906 1 97.94 128 ASP B N 1
ATOM 6278 C CA . ASP B 1 128 ? -20.641 -24.812 -23.797 1 97.94 128 ASP B CA 1
ATOM 6279 C C . ASP B 1 128 ? -19.766 -23.766 -23.109 1 97.94 128 ASP B C 1
ATOM 6281 O O . ASP B 1 128 ? -20.281 -22.734 -22.672 1 97.94 128 ASP B O 1
ATOM 6285 N N . ILE B 1 129 ? -18.5 -24.031 -22.938 1 98.44 129 ILE B N 1
ATOM 6286 C CA . ILE B 1 129 ? -17.594 -23.078 -22.328 1 98.44 129 ILE B CA 1
ATOM 6287 C C . ILE B 1 129 ? -17.5 -21.828 -23.203 1 98.44 129 ILE B C 1
ATOM 6289 O O . ILE B 1 129 ? -17.641 -20.703 -22.719 1 98.44 129 ILE B O 1
ATOM 6293 N N . ASN B 1 130 ? -17.281 -22.031 -24.516 1 98.19 130 ASN B N 1
ATOM 6294 C CA . ASN B 1 130 ? -17.078 -20.938 -25.453 1 98.19 130 ASN B CA 1
ATOM 6295 C C . ASN B 1 130 ? -18.312 -20.047 -25.547 1 98.19 130 ASN B C 1
ATOM 6297 O O . ASN B 1 130 ? -18.203 -18.844 -25.828 1 98.19 130 ASN B O 1
ATOM 6301 N N . ASN B 1 131 ? -19.453 -20.609 -25.281 1 96.88 131 ASN B N 1
ATOM 6302 C CA . ASN B 1 131 ? -20.688 -19.859 -25.406 1 96.88 131 ASN B CA 1
ATOM 6303 C C . ASN B 1 131 ? -21.25 -19.453 -24.047 1 96.88 131 ASN B C 1
ATOM 6305 O O . ASN B 1 131 ? -22.375 -18.953 -23.953 1 96.88 131 ASN B O 1
ATOM 6309 N N . PHE B 1 132 ? -20.531 -19.688 -23.047 1 97.44 132 PHE B N 1
ATOM 6310 C CA . PHE B 1 132 ? -20.859 -19.281 -21.688 1 97.44 132 PHE B CA 1
ATOM 6311 C C . PHE B 1 132 ? -22.156 -19.922 -21.234 1 97.44 132 PHE B C 1
ATOM 6313 O O . PHE B 1 132 ? -22.906 -19.328 -20.453 1 97.44 132 PHE B O 1
ATOM 6320 N N . ASN B 1 133 ? -22.453 -21.125 -21.797 1 97 133 ASN B N 1
ATOM 6321 C CA . ASN B 1 133 ? -23.594 -21.906 -21.344 1 97 133 ASN B CA 1
ATOM 6322 C C . ASN B 1 133 ? -23.328 -22.547 -19.984 1 97 133 ASN B C 1
ATOM 6324 O O . ASN B 1 133 ? -24.281 -22.844 -19.25 1 97 133 ASN B O 1
ATOM 6328 N N . ILE B 1 134 ? -22.141 -22.875 -19.75 1 98 134 ILE B N 1
ATOM 6329 C CA . ILE B 1 134 ? -21.688 -23.25 -18.406 1 98 134 ILE B CA 1
ATOM 6330 C C . ILE B 1 134 ? -20.625 -22.25 -17.938 1 98 134 ILE B C 1
ATOM 6332 O O . ILE B 1 134 ? -19.906 -21.672 -18.75 1 98 134 ILE B O 1
ATOM 6336 N N . VAL B 1 135 ? -20.594 -22.016 -16.703 1 98.19 135 VAL B N 1
ATOM 6337 C CA . VAL B 1 135 ? -19.609 -21.141 -16.062 1 98.19 135 VAL B CA 1
ATOM 6338 C C . VAL B 1 135 ? -18.719 -21.953 -15.141 1 98.19 135 VAL B C 1
ATOM 6340 O O . VAL B 1 135 ? -19.203 -22.672 -14.266 1 98.19 135 VAL B O 1
ATOM 6343 N N . GLY B 1 136 ? -17.438 -21.812 -15.383 1 98.38 136 GLY B N 1
ATOM 6344 C CA . GLY B 1 136 ? -16.516 -22.719 -14.719 1 98.38 136 GLY B CA 1
ATOM 6345 C C . GLY B 1 136 ? -15.602 -22.016 -13.727 1 98.38 136 GLY B C 1
ATOM 6346 O O . GLY B 1 136 ? -15.297 -20.828 -13.883 1 98.38 136 GLY B O 1
ATOM 6347 N N . GLY B 1 137 ? -15.203 -22.734 -12.695 1 97.94 137 GLY B N 1
ATOM 6348 C CA . GLY B 1 137 ? -14.227 -22.297 -11.711 1 97.94 137 GLY B CA 1
ATOM 6349 C C . GLY B 1 137 ? -13.078 -23.281 -11.539 1 97.94 137 GLY B C 1
ATOM 6350 O O . GLY B 1 137 ? -13.094 -24.359 -12.133 1 97.94 137 GLY B O 1
ATOM 6351 N N . PHE B 1 138 ? -12.047 -22.891 -10.867 1 97.25 138 PHE B N 1
ATOM 6352 C CA . PHE B 1 138 ? -10.828 -23.641 -10.57 1 97.25 138 PHE B CA 1
ATOM 6353 C C . PHE B 1 138 ? -10.742 -23.953 -9.078 1 97.25 138 PHE B C 1
ATOM 6355 O O . PHE B 1 138 ? -10.281 -23.141 -8.289 1 97.25 138 PHE B O 1
ATOM 6362 N N . ALA B 1 139 ? -11.125 -25.188 -8.695 1 98.31 139 ALA B N 1
ATOM 6363 C CA . ALA B 1 139 ? -11.25 -25.531 -7.285 1 98.31 139 ALA B CA 1
ATOM 6364 C C . ALA B 1 139 ? -10.023 -26.312 -6.801 1 98.31 139 ALA B C 1
ATOM 6366 O O . ALA B 1 139 ? -10.008 -27.531 -6.812 1 98.31 139 ALA B O 1
ATOM 6367 N N . MET B 1 140 ? -9.055 -25.609 -6.309 1 96.5 140 MET B N 1
ATOM 6368 C CA . MET B 1 140 ? -7.82 -26.203 -5.809 1 96.5 140 MET B CA 1
ATOM 6369 C C . MET B 1 140 ? -7.578 -25.812 -4.355 1 96.5 140 MET B C 1
ATOM 6371 O O . MET B 1 140 ? -7.566 -26.672 -3.469 1 96.5 140 MET B O 1
ATOM 6375 N N . THR B 1 141 ? -7.559 -24.562 -4.055 1 96.44 141 THR B N 1
ATOM 6376 C CA . THR B 1 141 ? -7.211 -24.016 -2.748 1 96.44 141 THR B CA 1
ATOM 6377 C C . THR B 1 141 ? -8.227 -24.453 -1.694 1 96.44 141 THR B C 1
ATOM 6379 O O . THR B 1 141 ? -9.43 -24.453 -1.955 1 96.44 141 THR B O 1
ATOM 6382 N N . GLU B 1 142 ? -7.75 -24.891 -0.612 1 97.19 142 GLU B N 1
ATOM 6383 C CA . GLU B 1 142 ? -8.562 -25.219 0.561 1 97.19 142 GLU B CA 1
ATOM 6384 C C . GLU B 1 142 ? -8.258 -24.266 1.718 1 97.19 142 GLU B C 1
ATOM 6386 O O . GLU B 1 142 ? -7.254 -23.547 1.688 1 97.19 142 GLU B O 1
ATOM 6391 N N . MET B 1 143 ? -9.102 -24.25 2.711 1 95.94 143 MET B N 1
ATOM 6392 C CA . MET B 1 143 ? -8.875 -23.391 3.877 1 95.94 143 MET B CA 1
ATOM 6393 C C . MET B 1 143 ? -7.578 -23.781 4.582 1 95.94 143 MET B C 1
ATOM 6395 O O . MET B 1 143 ? -6.875 -22.906 5.109 1 95.94 143 MET B O 1
ATOM 6399 N N . GLY B 1 144 ? -7.285 -25.047 4.539 1 93.31 144 GLY B N 1
ATOM 6400 C CA . GLY B 1 144 ? -6.109 -25.516 5.246 1 93.31 144 GLY B CA 1
ATOM 6401 C C . GLY B 1 144 ? -4.863 -25.531 4.383 1 93.31 144 GLY B C 1
ATOM 6402 O O . GLY B 1 144 ? -3.742 -25.547 4.898 1 93.31 144 GLY B O 1
ATOM 6403 N N . HIS B 1 145 ? -4.984 -25.656 3.086 1 91.75 145 HIS B N 1
ATOM 6404 C CA . HIS B 1 145 ? -3.838 -25.75 2.188 1 91.75 145 HIS B CA 1
ATOM 6405 C C . HIS B 1 145 ? -4.035 -24.875 0.95 1 91.75 145 HIS B C 1
ATOM 6407 O O . HIS B 1 145 ? -5.039 -25.016 0.247 1 91.75 145 HIS B O 1
ATOM 6413 N N . GLY B 1 146 ? -3.145 -24 0.711 1 88.75 146 GLY B N 1
ATOM 6414 C CA . GLY B 1 146 ? -3.098 -23.172 -0.48 1 88.75 146 GLY B CA 1
ATOM 6415 C C . GLY B 1 146 ? -1.907 -23.469 -1.37 1 88.75 146 GLY B C 1
ATOM 6416 O O . GLY B 1 146 ? -1.976 -24.344 -2.232 1 88.75 146 GLY B O 1
ATOM 6417 N N . SER B 1 147 ? -0.772 -23.062 -0.955 1 84.88 147 SER B N 1
ATOM 6418 C CA . SER B 1 147 ? 0.449 -23.266 -1.728 1 84.88 147 SER B CA 1
ATOM 6419 C C . SER B 1 147 ? 0.877 -24.734 -1.705 1 84.88 147 SER B C 1
ATOM 6421 O O . SER B 1 147 ? 1.473 -25.219 -2.666 1 84.88 147 SER B O 1
ATOM 6423 N N . ASN B 1 148 ? 0.615 -25.391 -0.646 1 88.38 148 ASN B N 1
ATOM 6424 C CA . ASN B 1 148 ? 0.937 -26.812 -0.543 1 88.38 148 ASN B CA 1
ATOM 6425 C C . ASN B 1 148 ? -0.195 -27.688 -1.077 1 88.38 148 ASN B C 1
ATOM 6427 O O . ASN B 1 148 ? -0.804 -28.453 -0.325 1 88.38 148 ASN B O 1
ATOM 6431 N N . VAL B 1 149 ? -0.336 -27.719 -2.346 1 89.19 149 VAL B N 1
ATOM 6432 C CA . VAL B 1 149 ? -1.443 -28.391 -3.027 1 89.19 149 VAL B CA 1
ATOM 6433 C C . VAL B 1 149 ? -1.354 -29.891 -2.814 1 89.19 149 VAL B C 1
ATOM 6435 O O . VAL B 1 149 ? -2.377 -30.578 -2.76 1 89.19 149 VAL B O 1
ATOM 6438 N N . ARG B 1 150 ? -0.167 -30.375 -2.617 1 89.25 150 ARG B N 1
ATOM 6439 C CA . ARG B 1 150 ? 0.023 -31.812 -2.467 1 89.25 150 ARG B CA 1
ATOM 6440 C C . ARG B 1 150 ? -0.663 -32.344 -1.207 1 89.25 150 ARG B C 1
ATOM 6442 O O . ARG B 1 150 ? -0.963 -33.531 -1.1 1 89.25 150 ARG B O 1
ATOM 6449 N N . GLN B 1 151 ? -0.907 -31.422 -0.336 1 91.56 151 GLN B N 1
ATOM 6450 C CA . GLN B 1 151 ? -1.432 -31.859 0.954 1 91.56 151 GLN B CA 1
ATOM 6451 C C . GLN B 1 151 ? -2.908 -31.5 1.096 1 91.56 151 GLN B C 1
ATOM 6453 O O . GLN B 1 151 ? -3.451 -31.516 2.201 1 91.56 151 GLN B O 1
ATOM 6458 N N . ILE B 1 152 ? -3.568 -31.188 -0.033 1 95.06 152 ILE B N 1
ATOM 6459 C CA . ILE B 1 152 ? -5 -30.938 0.051 1 95.06 152 ILE B CA 1
ATOM 6460 C C . ILE B 1 152 ? -5.711 -32.156 0.625 1 95.06 152 ILE B C 1
ATOM 6462 O O . ILE B 1 152 ? -5.164 -33.25 0.608 1 95.06 152 ILE B O 1
ATOM 6466 N N . GLU B 1 153 ? -6.961 -31.938 1.134 1 96.44 153 GLU B N 1
ATOM 6467 C CA . GLU B 1 153 ? -7.586 -32.969 1.943 1 96.44 153 GLU B CA 1
ATOM 6468 C C . GLU B 1 153 ? -8.836 -33.531 1.263 1 96.44 153 GLU B C 1
ATOM 6470 O O . GLU B 1 153 ? -9.32 -34.625 1.627 1 96.44 153 GLU B O 1
ATOM 6475 N N . THR B 1 154 ? -9.398 -32.844 0.277 1 98.12 154 THR B N 1
ATOM 6476 C CA . THR B 1 154 ? -10.555 -33.344 -0.452 1 98.12 154 THR B CA 1
ATOM 6477 C C . THR B 1 154 ? -10.219 -34.688 -1.113 1 98.12 154 THR B C 1
ATOM 6479 O O . THR B 1 154 ? -9.156 -34.844 -1.718 1 98.12 154 THR B O 1
ATOM 6482 N N . THR B 1 155 ? -11.188 -35.656 -1.003 1 98.31 155 THR B N 1
ATOM 6483 C CA . THR B 1 155 ? -10.898 -36.969 -1.547 1 98.31 155 THR B CA 1
ATOM 6484 C C . THR B 1 155 ? -11.945 -37.375 -2.594 1 98.31 155 THR B C 1
ATOM 6486 O O . THR B 1 155 ? -13.094 -36.938 -2.518 1 98.31 155 THR B O 1
ATOM 6489 N N . SER B 1 156 ? -11.5 -38.125 -3.541 1 98.62 156 SER B N 1
ATOM 6490 C CA . SER B 1 156 ? -12.336 -38.812 -4.516 1 98.62 156 SER B CA 1
ATOM 6491 C C . SER B 1 156 ? -12.039 -40.312 -4.523 1 98.62 156 SER B C 1
ATOM 6493 O O . SER B 1 156 ? -11.055 -40.75 -5.121 1 98.62 156 SER B O 1
ATOM 6495 N N . THR B 1 157 ? -12.875 -41 -3.893 1 98.5 157 THR B N 1
ATOM 6496 C CA . THR B 1 157 ? -12.719 -42.469 -3.859 1 98.5 157 THR B CA 1
ATOM 6497 C C . THR B 1 157 ? -13.43 -43.125 -5.039 1 98.5 157 THR B C 1
ATOM 6499 O O . THR B 1 157 ? -14.625 -42.875 -5.246 1 98.5 157 THR B O 1
ATOM 6502 N N . TYR B 1 158 ? -12.711 -43.938 -5.781 1 98.38 158 TYR B N 1
ATOM 6503 C CA . TYR B 1 158 ? -13.32 -44.594 -6.938 1 98.38 158 TYR B CA 1
ATOM 6504 C C . TYR B 1 158 ? -14.102 -45.812 -6.516 1 98.38 158 TYR B C 1
ATOM 6506 O O . TYR B 1 158 ? -13.562 -46.688 -5.832 1 98.38 158 TYR B O 1
ATOM 6514 N N . ASP B 1 159 ? -15.32 -45.844 -6.918 1 97.69 159 ASP B N 1
ATOM 6515 C CA . ASP B 1 159 ? -16.188 -47 -6.703 1 97.69 159 ASP B CA 1
ATOM 6516 C C . ASP B 1 159 ? -16.234 -47.906 -7.941 1 97.69 159 ASP B C 1
ATOM 6518 O O . ASP B 1 159 ? -16.891 -47.562 -8.93 1 97.69 159 ASP B O 1
ATOM 6522 N N . LEU B 1 160 ? -15.641 -49.031 -7.855 1 95.56 160 LEU B N 1
ATOM 6523 C CA . LEU B 1 160 ? -15.516 -49.969 -8.984 1 95.56 160 LEU B CA 1
ATOM 6524 C C . LEU B 1 160 ? -16.875 -50.469 -9.422 1 95.56 160 LEU B C 1
ATOM 6526 O O . LEU B 1 160 ? -17.078 -50.781 -10.602 1 95.56 160 LEU B O 1
ATOM 6530 N N . THR B 1 161 ? -17.766 -50.562 -8.578 1 96.31 161 THR B N 1
ATOM 6531 C CA . THR B 1 161 ? -19.094 -51.125 -8.844 1 96.31 161 THR B CA 1
ATOM 6532 C C . THR B 1 161 ? -19.922 -50.188 -9.703 1 96.31 161 THR B C 1
ATOM 6534 O O . THR B 1 161 ? -20.5 -50.594 -10.711 1 96.31 161 THR B O 1
ATOM 6537 N N . THR B 1 162 ? -20 -48.906 -9.352 1 97 162 THR B N 1
ATOM 6538 C CA . THR B 1 162 ? -20.844 -47.938 -10.055 1 97 162 THR B CA 1
ATOM 6539 C C . THR B 1 162 ? -20.047 -47.188 -11.102 1 97 162 THR B C 1
ATOM 6541 O O . THR B 1 162 ? -20.609 -46.469 -11.938 1 97 162 THR B O 1
ATOM 6544 N N . LYS B 1 163 ? -18.75 -47.312 -11.109 1 97.75 163 LYS B N 1
ATOM 6545 C CA . LYS B 1 163 ? -17.828 -46.594 -12 1 97.75 163 LYS B CA 1
ATOM 6546 C C . LYS B 1 163 ? -17.953 -45.094 -11.82 1 97.75 163 LYS B C 1
ATOM 6548 O O . LYS B 1 163 ? -18.094 -44.344 -12.805 1 97.75 163 LYS B O 1
ATOM 6553 N N . GLU B 1 164 ? -17.984 -44.75 -10.547 1 98.44 164 GLU B N 1
ATOM 6554 C CA . GLU B 1 164 ? -18.094 -43.344 -10.172 1 98.44 164 GLU B CA 1
ATOM 6555 C C . GLU B 1 164 ? -17.062 -42.969 -9.109 1 98.44 164 GLU B C 1
ATOM 6557 O O . GLU B 1 164 ? -16.531 -43.844 -8.414 1 98.44 164 GLU B O 1
ATOM 6562 N N . PHE B 1 165 ? -16.734 -41.688 -9.047 1 98.62 165 PHE B N 1
ATOM 6563 C CA . PHE B 1 165 ? -15.977 -41.125 -7.934 1 98.62 165 PHE B CA 1
ATOM 6564 C C . PHE B 1 165 ? -16.906 -40.656 -6.832 1 98.62 165 PHE B C 1
ATOM 6566 O O . PHE B 1 165 ? -17.922 -40 -7.105 1 98.62 165 PHE B O 1
ATOM 6573 N N . VAL B 1 166 ? -16.656 -41 -5.625 1 98.75 166 VAL B N 1
ATOM 6574 C CA . VAL B 1 166 ? -17.359 -40.438 -4.465 1 98.75 166 VAL B CA 1
ATOM 6575 C C . VAL B 1 166 ? -16.5 -39.375 -3.807 1 98.75 166 VAL B C 1
ATOM 6577 O O . VAL B 1 166 ? -15.477 -39.688 -3.186 1 98.75 166 VAL B O 1
ATOM 6580 N N . ILE B 1 167 ? -16.922 -38.125 -3.879 1 98.75 167 ILE B N 1
ATOM 6581 C CA . ILE B 1 167 ? -16.141 -36.969 -3.449 1 98.75 167 ILE B CA 1
ATOM 6582 C C . ILE B 1 167 ? -16.578 -36.531 -2.057 1 98.75 167 ILE B C 1
ATOM 6584 O O . ILE B 1 167 ? -17.781 -36.406 -1.79 1 98.75 167 ILE B O 1
ATOM 6588 N N . ASN B 1 168 ? -15.617 -36.281 -1.148 1 98.25 168 ASN B N 1
ATOM 6589 C CA . ASN B 1 168 ? -15.883 -35.844 0.218 1 98.25 168 ASN B CA 1
ATOM 6590 C C . ASN B 1 168 ? -14.914 -34.75 0.652 1 98.25 168 ASN B C 1
ATOM 6592 O O . ASN B 1 168 ? -13.758 -34.75 0.227 1 98.25 168 ASN B O 1
ATOM 6596 N N . SER B 1 169 ? -15.375 -33.844 1.395 1 97.25 169 SER B N 1
ATOM 6597 C CA . SER B 1 169 ? -14.57 -32.906 2.201 1 97.25 169 SER B CA 1
ATOM 6598 C C . SER B 1 169 ? -14.508 -33.375 3.654 1 97.25 169 SER B C 1
ATOM 6600 O O . SER B 1 169 ? -15.352 -33 4.469 1 97.25 169 SER B O 1
ATOM 6602 N N . PRO B 1 170 ? -13.477 -34.031 4.023 1 95.31 170 PRO B N 1
ATOM 6603 C CA . PRO B 1 170 ? -13.5 -34.781 5.277 1 95.31 170 PRO B CA 1
ATOM 6604 C C . PRO B 1 170 ? -13.336 -33.906 6.508 1 95.31 170 PRO B C 1
ATOM 6606 O O . PRO B 1 170 ? -13.656 -34.312 7.621 1 95.31 170 PRO B O 1
ATOM 6609 N N . SER B 1 171 ? -12.797 -32.719 6.379 1 94.38 171 SER B N 1
ATOM 6610 C CA . SER B 1 171 ? -12.562 -31.812 7.484 1 94.38 171 SER B CA 1
ATOM 6611 C C . SER B 1 171 ? -12.977 -30.391 7.117 1 94.38 171 SER B C 1
ATOM 6613 O O . SER B 1 171 ? -13.258 -30.094 5.949 1 94.38 171 SER B O 1
ATOM 6615 N N . LEU B 1 172 ? -13.07 -29.547 8.078 1 95.06 172 LEU B N 1
ATOM 6616 C CA . LEU B 1 172 ? -13.336 -28.125 7.809 1 95.06 172 LEU B CA 1
ATOM 6617 C C . LEU B 1 172 ? -12.227 -27.516 6.961 1 95.06 172 LEU B C 1
ATOM 6619 O O . LEU B 1 172 ? -12.492 -26.719 6.066 1 95.06 172 LEU B O 1
ATOM 6623 N N . SER B 1 173 ? -11.047 -27.953 7.246 1 94.62 173 SER B N 1
ATOM 6624 C CA . SER B 1 173 ? -9.875 -27.438 6.543 1 94.62 173 SER B CA 1
ATOM 6625 C C . SER B 1 173 ? -9.867 -27.875 5.082 1 94.62 173 SER B C 1
ATOM 6627 O O . SER B 1 173 ? -9.203 -27.25 4.25 1 94.62 173 SER B O 1
ATOM 6629 N N . SER B 1 174 ? -10.625 -28.922 4.738 1 96.56 174 SER B N 1
ATOM 6630 C CA . SER B 1 174 ? -10.664 -29.438 3.369 1 96.56 174 SER B CA 1
ATOM 6631 C C . SER B 1 174 ? -11.648 -28.641 2.518 1 96.56 174 SER B C 1
ATOM 6633 O O . SER B 1 174 ? -11.758 -28.859 1.311 1 96.56 174 SER B O 1
ATOM 6635 N N . THR B 1 175 ? -12.328 -27.688 3.172 1 97.56 175 THR B N 1
ATOM 6636 C CA . THR B 1 175 ? -13.258 -26.844 2.424 1 97.56 175 THR B CA 1
ATOM 6637 C C . THR B 1 175 ? -12.523 -26.078 1.328 1 97.56 175 THR B C 1
ATOM 6639 O O . THR B 1 175 ? -11.57 -25.344 1.605 1 97.56 175 THR B O 1
ATOM 6642 N N . LYS B 1 176 ? -12.969 -26.328 0.046 1 98.25 176 LYS B N 1
ATOM 6643 C CA . LYS B 1 176 ? -12.445 -25.469 -1.013 1 98.25 176 LYS B CA 1
ATOM 6644 C C . LYS B 1 176 ? -12.82 -24 -0.771 1 98.25 176 LYS B C 1
ATOM 6646 O O . LYS B 1 176 ? -13.93 -23.703 -0.335 1 98.25 176 LYS B O 1
ATOM 6651 N N . PHE B 1 177 ? -11.883 -23.141 -0.988 1 97.88 177 PHE B N 1
ATOM 6652 C CA . PHE B 1 177 ? -12.047 -21.734 -0.625 1 97.88 177 PHE B CA 1
ATOM 6653 C C . PHE B 1 177 ? -11.445 -20.828 -1.688 1 97.88 177 PHE B C 1
ATOM 6655 O O . PHE B 1 177 ? -10.406 -21.156 -2.275 1 97.88 177 PHE B O 1
ATOM 6662 N N . TRP B 1 178 ? -12.094 -19.672 -2.033 1 97.62 178 TRP B N 1
ATOM 6663 C CA . TRP B 1 178 ? -11.688 -18.625 -2.977 1 97.62 178 TRP B CA 1
ATOM 6664 C C . TRP B 1 178 ? -11.906 -19.094 -4.414 1 97.62 178 TRP B C 1
ATOM 6666 O O . TRP B 1 178 ? -11.133 -18.734 -5.309 1 97.62 178 TRP B O 1
ATOM 6676 N N . ILE B 1 179 ? -12.805 -20 -4.602 1 98.38 179 ILE B N 1
ATOM 6677 C CA . ILE B 1 179 ? -13.047 -20.484 -5.957 1 98.38 179 ILE B CA 1
ATOM 6678 C C . ILE B 1 179 ? -13.812 -19.422 -6.75 1 98.38 179 ILE B C 1
ATOM 6680 O O . ILE B 1 179 ? -14.992 -19.188 -6.508 1 98.38 179 ILE B O 1
ATOM 6684 N N . GLY B 1 180 ? -13.203 -18.859 -7.691 1 97.81 180 GLY B N 1
ATOM 6685 C CA . GLY B 1 180 ? -13.758 -17.734 -8.438 1 97.81 180 GLY B CA 1
ATOM 6686 C C . GLY B 1 180 ? -14.867 -18.156 -9.391 1 97.81 180 GLY B C 1
ATOM 6687 O O . GLY B 1 180 ? -14.82 -19.234 -9.969 1 97.81 180 GLY B O 1
ATOM 6688 N N . ASN B 1 181 ? -15.844 -17.344 -9.578 1 98.31 181 ASN B N 1
ATOM 6689 C CA . ASN B 1 181 ? -16.938 -17.422 -10.539 1 98.31 181 ASN B CA 1
ATOM 6690 C C . ASN B 1 181 ? -18.031 -18.391 -10.07 1 98.31 181 ASN B C 1
ATOM 6692 O O . ASN B 1 181 ? -18.984 -18.656 -10.797 1 98.31 181 ASN B O 1
ATOM 6696 N N . VAL B 1 182 ? -17.984 -18.828 -8.836 1 98.44 182 VAL B N 1
ATOM 6697 C CA . VAL B 1 182 ? -18.734 -20.047 -8.562 1 98.44 182 VAL B CA 1
ATOM 6698 C C . VAL B 1 182 ? -19.859 -19.75 -7.566 1 98.44 182 VAL B C 1
ATOM 6700 O O . VAL B 1 182 ? -20.891 -20.422 -7.57 1 98.44 182 VAL B O 1
ATOM 6703 N N . SER B 1 183 ? -19.734 -18.797 -6.691 1 98.31 183 SER B N 1
ATOM 6704 C CA . SER B 1 183 ? -20.688 -18.656 -5.59 1 98.31 183 SER B CA 1
ATOM 6705 C C . SER B 1 183 ? -22.078 -18.359 -6.102 1 98.31 183 SER B C 1
ATOM 6707 O O . SER B 1 183 ? -23.078 -18.875 -5.57 1 98.31 183 SER B O 1
ATOM 6709 N N . MET B 1 184 ? -22.172 -17.594 -7.145 1 97.69 184 MET B N 1
ATOM 6710 C CA . MET B 1 184 ? -23.5 -17.188 -7.617 1 97.69 184 MET B CA 1
ATOM 6711 C C . MET B 1 184 ? -23.797 -17.797 -8.977 1 97.69 184 MET B C 1
ATOM 6713 O O . MET B 1 184 ? -24.938 -18.203 -9.25 1 97.69 184 MET B O 1
ATOM 6717 N N . PHE B 1 185 ? -22.734 -17.969 -9.805 1 97.81 185 PHE B N 1
ATOM 6718 C CA . PHE B 1 185 ? -23.062 -18.188 -11.211 1 97.81 185 PHE B CA 1
ATOM 6719 C C . PHE B 1 185 ? -22.391 -19.453 -11.719 1 97.81 185 PHE B C 1
ATOM 6721 O O . PHE B 1 185 ? -22.734 -19.969 -12.789 1 97.81 185 PHE B O 1
ATOM 6728 N N . GLY B 1 186 ? -21.469 -19.969 -11.023 1 98.31 186 GLY B N 1
ATOM 6729 C CA . GLY B 1 186 ? -20.703 -21.109 -11.492 1 98.31 186 GLY B CA 1
ATOM 6730 C C . GLY B 1 186 ? -21.516 -22.406 -11.508 1 98.31 186 GLY B C 1
ATOM 6731 O O . GLY B 1 186 ? -22.328 -22.641 -10.609 1 98.31 186 GLY B O 1
ATOM 6732 N N . THR B 1 187 ? -21.297 -23.219 -12.578 1 98.62 187 THR B N 1
ATOM 6733 C CA . THR B 1 187 ? -22.047 -24.469 -12.711 1 98.62 187 THR B CA 1
ATOM 6734 C C . THR B 1 187 ? -21.125 -25.672 -12.633 1 98.62 187 THR B C 1
ATOM 6736 O O . THR B 1 187 ? -21.562 -26.781 -12.344 1 98.62 187 THR B O 1
ATOM 6739 N N . HIS B 1 188 ? -19.891 -25.469 -12.984 1 98.81 188 HIS B N 1
ATOM 6740 C CA . HIS B 1 188 ? -18.891 -26.547 -12.992 1 98.81 188 HIS B CA 1
ATOM 6741 C C . HIS B 1 188 ? -17.578 -26.078 -12.398 1 98.81 188 HIS B C 1
ATOM 6743 O O . HIS B 1 188 ? -17.266 -24.875 -12.398 1 98.81 188 HIS B O 1
ATOM 6749 N N . VAL B 1 189 ? -16.797 -27 -11.898 1 98.88 189 VAL B N 1
ATOM 6750 C CA . VAL B 1 189 ? -15.422 -26.703 -11.523 1 98.88 189 VAL B CA 1
ATOM 6751 C C . VAL B 1 189 ? -14.508 -27.828 -12 1 98.88 189 VAL B C 1
ATOM 6753 O O . VAL B 1 189 ? -14.961 -28.953 -12.227 1 98.88 189 VAL B O 1
ATOM 6756 N N . VAL B 1 190 ? -13.297 -27.5 -12.297 1 98.56 190 VAL B N 1
ATOM 6757 C CA . VAL B 1 190 ? -12.227 -28.5 -12.266 1 98.56 190 VAL B CA 1
ATOM 6758 C C . VAL B 1 190 ? -11.711 -28.656 -10.836 1 98.56 190 VAL B C 1
ATOM 6760 O O . VAL B 1 190 ? -11.102 -27.734 -10.289 1 98.56 190 VAL B O 1
ATOM 6763 N N . LEU B 1 191 ? -11.938 -29.781 -10.281 1 98.75 191 LEU B N 1
ATOM 6764 C CA . LEU B 1 191 ? -11.656 -30.031 -8.875 1 98.75 191 LEU B CA 1
ATOM 6765 C C . LEU B 1 191 ? -10.336 -30.781 -8.703 1 98.75 191 LEU B C 1
ATOM 6767 O O . LEU B 1 191 ? -10.148 -31.859 -9.258 1 98.75 191 LEU B O 1
ATOM 6771 N N . PHE B 1 192 ? -9.445 -30.203 -8.008 1 97.94 192 PHE B N 1
ATOM 6772 C CA . PHE B 1 192 ? -8.234 -30.891 -7.562 1 97.94 192 PHE B CA 1
ATOM 6773 C C . PHE B 1 192 ? -8.508 -31.672 -6.281 1 97.94 192 PHE B C 1
ATOM 6775 O O . PHE B 1 192 ? -8.969 -31.109 -5.289 1 97.94 192 PHE B O 1
ATOM 6782 N N . THR B 1 193 ? -8.234 -32.938 -6.297 1 97.94 193 THR B N 1
ATOM 6783 C CA . THR B 1 193 ? -8.594 -33.812 -5.188 1 97.94 193 THR B CA 1
ATOM 6784 C C . THR B 1 193 ? -7.613 -34.969 -5.078 1 97.94 193 THR B C 1
ATOM 6786 O O . THR B 1 193 ? -6.934 -35.312 -6.051 1 97.94 193 THR B O 1
ATOM 6789 N N . LYS B 1 194 ? -7.531 -35.562 -3.891 1 97.44 194 LYS B N 1
ATOM 6790 C CA . LYS B 1 194 ? -6.785 -36.781 -3.709 1 97.44 194 LYS B CA 1
ATOM 6791 C C . LYS B 1 194 ? -7.59 -38 -4.195 1 97.44 194 LYS B C 1
ATOM 6793 O O . LYS B 1 194 ? -8.656 -38.281 -3.656 1 97.44 194 LYS B O 1
ATOM 6798 N N . LEU B 1 195 ? -7.016 -38.688 -5.133 1 98.06 195 LEU B N 1
ATOM 6799 C CA . LEU B 1 195 ? -7.695 -39.875 -5.648 1 98.06 195 LEU B CA 1
ATOM 6800 C C . LEU B 1 195 ? -7.359 -41.094 -4.809 1 98.06 195 LEU B C 1
ATOM 6802 O O . LEU B 1 195 ? -6.191 -41.438 -4.652 1 98.06 195 LEU B O 1
ATOM 6806 N N . ILE B 1 196 ? -8.367 -41.656 -4.211 1 98 196 ILE B N 1
ATOM 6807 C CA . ILE B 1 196 ? -8.234 -42.906 -3.496 1 98 196 ILE B CA 1
ATOM 6808 C C . ILE B 1 196 ? -8.734 -44.062 -4.379 1 98 196 ILE B C 1
ATOM 6810 O O . ILE B 1 196 ? -9.914 -44.125 -4.719 1 98 196 ILE B O 1
ATOM 6814 N N . PHE B 1 197 ? -7.852 -44.906 -4.777 1 97.88 197 PHE B N 1
ATOM 6815 C CA . PHE B 1 197 ? -8.148 -46.062 -5.641 1 97.88 197 PHE B CA 1
ATOM 6816 C C . PHE B 1 197 ? -7.809 -47.375 -4.945 1 97.88 197 PHE B C 1
ATOM 6818 O O . PHE B 1 197 ? -6.645 -47.625 -4.621 1 97.88 197 PHE B O 1
ATOM 6825 N N . GLN B 1 198 ? -8.773 -48.219 -4.648 1 96.5 198 GLN B N 1
ATOM 6826 C CA . GLN B 1 198 ? -8.609 -49.5 -3.963 1 96.5 198 GLN B CA 1
ATOM 6827 C C . GLN B 1 198 ? -7.844 -49.312 -2.654 1 96.5 198 GLN B C 1
ATOM 6829 O O . GLN B 1 198 ? -6.887 -50.062 -2.389 1 96.5 198 GLN B O 1
ATOM 6834 N N . GLY B 1 199 ? -8.133 -48.25 -1.957 1 95.25 199 GLY B N 1
ATOM 6835 C CA . GLY B 1 199 ? -7.586 -47.969 -0.635 1 95.25 199 GLY B CA 1
ATOM 6836 C C . GLY B 1 199 ? -6.238 -47.281 -0.674 1 95.25 199 GLY B C 1
ATOM 6837 O O . GLY B 1 199 ? -5.695 -46.906 0.369 1 95.25 199 GLY B O 1
ATOM 6838 N N . GLN B 1 200 ? -5.77 -47.094 -1.865 1 95.94 200 GLN B N 1
ATOM 6839 C CA . GLN B 1 200 ? -4.461 -46.438 -1.994 1 95.94 200 GLN B CA 1
ATOM 6840 C C . GLN B 1 200 ? -4.594 -45 -2.439 1 95.94 200 GLN B C 1
ATOM 6842 O O . GLN B 1 200 ? -5.422 -44.688 -3.295 1 95.94 200 GLN B O 1
ATOM 6847 N N . ASP B 1 201 ? -3.801 -44.156 -1.801 1 95.56 201 ASP B N 1
ATOM 6848 C CA . ASP B 1 201 ? -3.707 -42.75 -2.209 1 95.56 201 ASP B CA 1
ATOM 6849 C C . ASP B 1 201 ? -2.852 -42.594 -3.463 1 95.56 201 ASP B C 1
ATOM 6851 O O . ASP B 1 201 ? -1.629 -42.75 -3.41 1 95.56 201 ASP B O 1
ATOM 6855 N N . LYS B 1 202 ? -3.447 -42.25 -4.566 1 96.5 202 LYS B N 1
ATOM 6856 C CA . LYS B 1 202 ? -2.754 -42.156 -5.848 1 96.5 202 LYS B CA 1
ATOM 6857 C C . LYS B 1 202 ? -2.301 -40.719 -6.094 1 96.5 202 LYS B C 1
ATOM 6859 O O . LYS B 1 202 ? -1.819 -40.375 -7.18 1 96.5 202 LYS B O 1
ATOM 6864 N N . GLY B 1 203 ? -2.441 -39.844 -5.082 1 95.75 203 GLY B N 1
ATOM 6865 C CA . GLY B 1 203 ? -2.029 -38.438 -5.207 1 95.75 203 GLY B CA 1
ATOM 6866 C C . GLY B 1 203 ? -3.113 -37.562 -5.781 1 95.75 203 GLY B C 1
ATOM 6867 O O . GLY B 1 203 ? -4.285 -37.938 -5.816 1 95.75 203 GLY B O 1
ATOM 6868 N N . VAL B 1 204 ? -2.762 -36.375 -6.203 1 96.62 204 VAL B N 1
ATOM 6869 C CA . VAL B 1 204 ? -3.713 -35.344 -6.633 1 96.62 204 VAL B CA 1
ATOM 6870 C C . VAL B 1 204 ? -4.098 -35.562 -8.094 1 96.62 204 VAL B C 1
ATOM 6872 O O . VAL B 1 204 ? -3.23 -35.781 -8.945 1 96.62 204 VAL B O 1
ATOM 6875 N N . HIS B 1 205 ? -5.297 -35.594 -8.398 1 97.38 205 HIS B N 1
ATOM 6876 C CA . HIS B 1 205 ? -5.883 -35.656 -9.734 1 97.38 205 HIS B CA 1
ATOM 6877 C C . HIS B 1 205 ? -6.895 -34.562 -9.961 1 97.38 205 HIS B C 1
ATOM 6879 O O . HIS B 1 205 ? -7.238 -33.812 -9.023 1 97.38 205 HIS B O 1
ATOM 6885 N N . VAL B 1 206 ? -7.336 -34.406 -11.234 1 98.12 206 VAL B N 1
ATOM 6886 C CA . VAL B 1 206 ? -8.289 -33.375 -11.578 1 98.12 206 VAL B CA 1
ATOM 6887 C C . VAL B 1 206 ? -9.547 -33.969 -12.18 1 98.12 206 VAL B C 1
ATOM 6889 O O . VAL B 1 206 ? -9.469 -34.812 -13.102 1 98.12 206 VAL B O 1
ATOM 6892 N N . ILE B 1 207 ? -10.688 -33.656 -11.617 1 98.75 207 ILE B N 1
ATOM 6893 C CA . ILE B 1 207 ? -11.977 -34.188 -12.055 1 98.75 207 ILE B CA 1
ATOM 6894 C C . ILE B 1 207 ? -12.922 -33.031 -12.383 1 98.75 207 ILE B C 1
ATOM 6896 O O . ILE B 1 207 ? -12.992 -32.031 -11.633 1 98.75 207 ILE B O 1
ATOM 6900 N N . ILE B 1 208 ? -13.594 -33.031 -13.57 1 98.88 208 ILE B N 1
ATOM 6901 C CA . ILE B 1 208 ? -14.656 -32.062 -13.844 1 98.88 208 ILE B CA 1
ATOM 6902 C C . ILE B 1 208 ? -15.875 -32.375 -12.977 1 98.88 208 ILE B C 1
ATOM 6904 O O . ILE B 1 208 ? -16.422 -33.469 -13.031 1 98.88 208 ILE B O 1
ATOM 6908 N N . VAL B 1 209 ? -16.328 -31.422 -12.234 1 98.88 209 VAL B N 1
ATOM 6909 C CA . VAL B 1 209 ? -17.406 -31.641 -11.273 1 98.88 209 VAL B CA 1
ATOM 6910 C C . VAL B 1 209 ? -18.547 -30.656 -11.523 1 98.88 209 VAL B C 1
ATOM 6912 O O . VAL B 1 209 ? -18.375 -29.453 -11.297 1 98.88 209 VAL B O 1
ATOM 6915 N N . PRO B 1 210 ? -19.703 -31.109 -11.961 1 98.75 210 PRO B N 1
ATOM 6916 C CA . PRO B 1 210 ? -20.875 -30.234 -11.984 1 98.75 210 PRO B CA 1
ATOM 6917 C C . PRO B 1 210 ? -21.359 -29.859 -10.586 1 98.75 210 PRO B C 1
ATOM 6919 O O . PRO B 1 210 ? -21.422 -30.719 -9.695 1 98.75 210 PRO B O 1
ATOM 6922 N N . LEU B 1 211 ? -21.688 -28.641 -10.414 1 98.69 211 LEU B N 1
ATOM 6923 C CA . LEU B 1 211 ? -22.094 -28.156 -9.102 1 98.69 211 LEU B CA 1
ATOM 6924 C C . LEU B 1 211 ? -23.594 -27.844 -9.078 1 98.69 211 LEU B C 1
ATOM 6926 O O . LEU B 1 211 ? -24.234 -27.938 -8.031 1 98.69 211 LEU B O 1
ATOM 6930 N N . ARG B 1 212 ? -24.078 -27.359 -10.219 1 97.56 212 ARG B N 1
ATOM 6931 C CA . ARG B 1 212 ? -25.453 -26.906 -10.375 1 97.56 212 ARG B CA 1
ATOM 6932 C C . ARG B 1 212 ? -26.047 -27.375 -11.703 1 97.56 212 ARG B C 1
ATOM 6934 O O . ARG B 1 212 ? -25.297 -27.656 -12.648 1 97.56 212 ARG B O 1
ATOM 6941 N N . ASP B 1 213 ? -27.391 -27.422 -11.633 1 97.06 213 ASP B N 1
ATOM 6942 C CA . ASP B 1 213 ? -28.062 -27.5 -12.93 1 97.06 213 ASP B CA 1
ATOM 6943 C C . ASP B 1 213 ? -27.875 -26.219 -13.734 1 97.06 213 ASP B C 1
ATOM 6945 O O . ASP B 1 213 ? -28.234 -25.141 -13.258 1 97.06 213 ASP B O 1
ATOM 6949 N N . PRO B 1 214 ? -27.328 -26.297 -14.891 1 95.81 214 PRO B N 1
ATOM 6950 C CA . PRO B 1 214 ? -26.984 -25.078 -15.617 1 95.81 214 PRO B CA 1
ATOM 6951 C C . PRO B 1 214 ? -28.203 -24.25 -16 1 95.81 214 PRO B C 1
ATOM 6953 O O . PRO B 1 214 ? -28.094 -23.062 -16.312 1 95.81 214 PRO B O 1
ATOM 6956 N N . VAL B 1 215 ? -29.375 -24.844 -16 1 94.62 215 VAL B N 1
ATOM 6957 C CA . VAL B 1 215 ? -30.594 -24.156 -16.406 1 94.62 215 VAL B CA 1
ATOM 6958 C C . VAL B 1 215 ? -31.281 -23.578 -15.172 1 94.62 215 VAL B C 1
ATOM 6960 O O . VAL B 1 215 ? -31.562 -22.375 -15.109 1 94.62 215 VAL B O 1
ATOM 6963 N N . THR B 1 216 ? -31.469 -24.359 -14.125 1 96.12 216 THR B N 1
ATOM 6964 C CA . THR B 1 216 ? -32.219 -23.922 -12.953 1 96.12 216 THR B CA 1
ATOM 6965 C C . THR B 1 216 ? -31.297 -23.281 -11.93 1 96.12 216 THR B C 1
ATOM 6967 O O . THR B 1 216 ? -31.75 -22.594 -11.023 1 96.12 216 THR B O 1
ATOM 6970 N N . MET B 1 217 ? -30.016 -23.578 -11.992 1 96.38 217 MET B N 1
ATOM 6971 C CA . MET B 1 217 ? -28.969 -23.062 -11.109 1 96.38 217 MET B CA 1
ATOM 6972 C C . MET B 1 217 ? -29.125 -23.641 -9.703 1 96.38 217 MET B C 1
ATOM 6974 O O . MET B 1 217 ? -28.531 -23.125 -8.75 1 96.38 217 MET B O 1
ATOM 6978 N N . GLU B 1 218 ? -29.922 -24.672 -9.578 1 97.5 218 GLU B N 1
ATOM 6979 C CA . GLU B 1 218 ? -30.047 -25.344 -8.297 1 97.5 218 GLU B CA 1
ATOM 6980 C C . GLU B 1 218 ? -28.797 -26.172 -7.984 1 97.5 218 GLU B C 1
ATOM 6982 O O . GLU B 1 218 ? -28.312 -26.922 -8.836 1 97.5 218 GLU B O 1
ATOM 6987 N N . VAL B 1 219 ? -28.297 -26.062 -6.82 1 98 219 VAL B N 1
ATOM 6988 C CA . VAL B 1 219 ? -27.125 -26.812 -6.398 1 98 219 VAL B CA 1
ATOM 6989 C C . VAL B 1 219 ? -27.484 -28.281 -6.223 1 98 219 VAL B C 1
ATOM 6991 O O . VAL B 1 219 ? -28.547 -28.609 -5.676 1 98 219 VAL B O 1
ATOM 6994 N N . TYR B 1 220 ? -26.672 -29.172 -6.695 1 98.19 220 TYR B N 1
ATOM 6995 C CA . TYR B 1 220 ? -26.953 -30.609 -6.617 1 98.19 220 TYR B CA 1
ATOM 6996 C C . TYR B 1 220 ? -26.828 -31.109 -5.188 1 98.19 220 TYR B C 1
ATOM 6998 O O . TYR B 1 220 ? -26.094 -30.531 -4.383 1 98.19 220 TYR B O 1
ATOM 7006 N N . LYS B 1 221 ? -27.531 -32.219 -4.898 1 97.06 221 LYS B N 1
ATOM 7007 C CA . LYS B 1 221 ? -27.453 -32.844 -3.584 1 97.06 221 LYS B CA 1
ATOM 7008 C C . LYS B 1 221 ? -26.047 -33.344 -3.309 1 97.06 221 LYS B C 1
ATOM 7010 O O . LYS B 1 221 ? -25.406 -33.906 -4.199 1 97.06 221 LYS B O 1
ATOM 7015 N N . GLY B 1 222 ? -25.641 -33.156 -2.053 1 97.31 222 GLY B N 1
ATOM 7016 C CA . GLY B 1 222 ? -24.312 -33.594 -1.656 1 97.31 222 GLY B CA 1
ATOM 7017 C C . GLY B 1 222 ? -23.266 -32.469 -1.723 1 97.31 222 GLY B C 1
ATOM 7018 O O . GLY B 1 222 ? -22.109 -32.688 -1.363 1 97.31 222 GLY B O 1
ATOM 7019 N N . ILE B 1 223 ? -23.719 -31.359 -2.193 1 97.94 223 ILE B N 1
ATOM 7020 C CA . ILE B 1 223 ? -22.812 -30.219 -2.301 1 97.94 223 ILE B CA 1
ATOM 7021 C C . ILE B 1 223 ? -23.344 -29.062 -1.44 1 97.94 223 ILE B C 1
ATOM 7023 O O . ILE B 1 223 ? -24.531 -28.766 -1.452 1 97.94 223 ILE B O 1
ATOM 7027 N N . GLN B 1 224 ? -22.469 -28.469 -0.645 1 96.75 224 GLN B N 1
ATOM 7028 C CA . GLN B 1 224 ? -22.719 -27.188 0.015 1 96.75 224 GLN B CA 1
ATOM 7029 C C . GLN B 1 224 ? -21.781 -26.109 -0.52 1 96.75 224 GLN B C 1
ATOM 7031 O O . GLN B 1 224 ? -20.562 -26.344 -0.65 1 96.75 224 GLN B O 1
ATOM 7036 N N . LEU B 1 225 ? -22.297 -25.062 -0.921 1 96.62 225 LEU B N 1
ATOM 7037 C CA . LEU B 1 225 ? -21.453 -23.984 -1.398 1 96.62 225 LEU B CA 1
ATOM 7038 C C . LEU B 1 225 ? -22.031 -22.625 -1.02 1 96.62 225 LEU B C 1
ATOM 7040 O O . LEU B 1 225 ? -23.25 -22.484 -0.85 1 96.62 225 LEU B O 1
ATOM 7044 N N . GLY B 1 226 ? -21.25 -21.656 -0.762 1 97.56 226 GLY B N 1
ATOM 7045 C CA . GLY B 1 226 ? -21.594 -20.281 -0.408 1 97.56 226 GLY B CA 1
ATOM 7046 C C . GLY B 1 226 ? -20.531 -19.281 -0.792 1 97.56 226 GLY B C 1
ATOM 7047 O O . GLY B 1 226 ? -19.516 -19.641 -1.388 1 97.56 226 GLY B O 1
ATOM 7048 N N . ASP B 1 227 ? -20.828 -18.031 -0.533 1 98.12 227 ASP B N 1
ATOM 7049 C CA . ASP B 1 227 ? -19.938 -16.922 -0.897 1 98.12 227 ASP B CA 1
ATOM 7050 C C . ASP B 1 227 ? -18.859 -16.719 0.166 1 98.12 227 ASP B C 1
ATOM 7052 O O . ASP B 1 227 ? -19.141 -16.812 1.363 1 98.12 227 ASP B O 1
ATOM 7056 N N . CYS B 1 228 ? -17.625 -16.391 -0.259 1 97.94 228 CYS B N 1
ATOM 7057 C CA . CYS B 1 228 ? -16.516 -16.172 0.658 1 97.94 228 CYS B CA 1
ATOM 7058 C C . CYS B 1 228 ? -16.578 -14.789 1.287 1 97.94 228 CYS B C 1
ATOM 7060 O O . CYS B 1 228 ? -15.781 -14.461 2.168 1 97.94 228 CYS B O 1
ATOM 7062 N N . GLY B 1 229 ? -17.5 -13.969 0.847 1 96.81 229 GLY B N 1
ATOM 7063 C CA . GLY B 1 229 ? -17.688 -12.656 1.438 1 96.81 229 GLY B CA 1
ATOM 7064 C C . GLY B 1 229 ? -16.922 -11.562 0.711 1 96.81 229 GLY B C 1
ATOM 7065 O O . GLY B 1 229 ? -16.344 -11.805 -0.348 1 96.81 229 GLY B O 1
ATOM 7066 N N . HIS B 1 230 ? -16.984 -10.305 1.249 1 97.19 230 HIS B N 1
ATOM 7067 C CA . HIS B 1 230 ? -16.391 -9.117 0.655 1 97.19 230 HIS B CA 1
ATOM 7068 C C . HIS B 1 230 ? -14.867 -9.18 0.707 1 97.19 230 HIS B C 1
ATOM 7070 O O . HIS B 1 230 ? -14.289 -9.641 1.696 1 97.19 230 HIS B O 1
ATOM 7076 N N . LYS B 1 231 ? -14.203 -8.711 -0.305 1 97.38 231 LYS B N 1
ATOM 7077 C CA . LYS B 1 231 ? -12.742 -8.68 -0.421 1 97.38 231 LYS B CA 1
ATOM 7078 C C . LYS B 1 231 ? -12.242 -7.25 -0.61 1 97.38 231 LYS B C 1
ATOM 7080 O O . LYS B 1 231 ? -13.039 -6.332 -0.83 1 97.38 231 LYS B O 1
ATOM 7085 N N . VAL B 1 232 ? -10.945 -7.086 -0.554 1 95.81 232 VAL B N 1
ATOM 7086 C CA . VAL B 1 232 ? -10.32 -5.781 -0.737 1 95.81 232 VAL B CA 1
ATOM 7087 C C . VAL B 1 232 ? -10.484 -5.328 -2.186 1 95.81 232 VAL B C 1
ATOM 7089 O O . VAL B 1 232 ? -10.68 -4.141 -2.453 1 95.81 232 VAL B O 1
ATOM 7092 N N . GLY B 1 233 ? -10.422 -6.203 -3.096 1 94.5 233 GLY B N 1
ATOM 7093 C CA . GLY B 1 233 ? -10.578 -5.988 -4.527 1 94.5 233 GLY B CA 1
ATOM 7094 C C . GLY B 1 233 ? -11.242 -7.152 -5.238 1 94.5 233 GLY B C 1
ATOM 7095 O O . GLY B 1 233 ? -11.445 -8.211 -4.645 1 94.5 233 GLY B O 1
ATOM 7096 N N . TRP B 1 234 ? -11.648 -6.953 -6.492 1 95.94 234 TRP B N 1
ATOM 7097 C CA . TRP B 1 234 ? -12.273 -7.973 -7.332 1 95.94 234 TRP B CA 1
ATOM 7098 C C . TRP B 1 234 ? -13.594 -8.438 -6.73 1 95.94 234 TRP B C 1
ATOM 7100 O O . TRP B 1 234 ? -13.875 -9.641 -6.691 1 95.94 234 TRP B O 1
ATOM 7110 N N . ASN B 1 235 ? -14.312 -7.516 -6.25 1 96.88 235 ASN B N 1
ATOM 7111 C CA . ASN B 1 235 ? -15.586 -7.895 -5.637 1 96.88 235 ASN B CA 1
ATOM 7112 C C . ASN B 1 235 ? -16.625 -8.281 -6.684 1 96.88 235 ASN B C 1
ATOM 7114 O O . ASN B 1 235 ? -17.656 -8.875 -6.355 1 96.88 235 ASN B O 1
ATOM 7118 N N . GLY B 1 236 ? -16.312 -8.047 -7.969 1 97.25 236 GLY B N 1
ATOM 7119 C CA . GLY B 1 236 ? -17.172 -8.531 -9.031 1 97.25 236 GLY B CA 1
ATOM 7120 C C . GLY B 1 236 ? -17.062 -10.023 -9.266 1 97.25 236 GLY B C 1
ATOM 7121 O O . GLY B 1 236 ? -17.922 -10.633 -9.906 1 97.25 236 GLY B O 1
ATOM 7122 N N . ILE B 1 237 ? -16 -10.594 -8.844 1 97.94 237 ILE B N 1
ATOM 7123 C CA . ILE B 1 237 ? -15.828 -12.039 -8.938 1 97.94 237 ILE B CA 1
ATOM 7124 C C . ILE B 1 237 ? -16.562 -12.719 -7.781 1 97.94 237 ILE B C 1
ATOM 7126 O O . ILE B 1 237 ? -16.344 -12.391 -6.613 1 97.94 237 ILE B O 1
ATOM 7130 N N . ASP B 1 238 ? -17.422 -13.609 -8.109 1 98.25 238 ASP B N 1
ATOM 7131 C CA . ASP B 1 238 ? -18.141 -14.344 -7.07 1 98.25 238 ASP B CA 1
ATOM 7132 C C . ASP B 1 238 ? -17.328 -15.562 -6.613 1 98.25 238 ASP B C 1
ATOM 7134 O O . ASP B 1 238 ? -17.484 -16.656 -7.168 1 98.25 238 ASP B O 1
ATOM 7138 N N . ASN B 1 239 ? -16.547 -15.43 -5.535 1 98.38 239 ASN B N 1
ATOM 7139 C CA . ASN B 1 239 ? -15.727 -16.484 -4.957 1 98.38 239 ASN B CA 1
ATOM 7140 C C . ASN B 1 239 ? -16.531 -17.375 -4.016 1 98.38 239 ASN B C 1
ATOM 7142 O O . ASN B 1 239 ? -17.25 -16.875 -3.145 1 98.38 239 ASN B O 1
ATOM 7146 N N . ALA B 1 240 ? -16.297 -18.688 -4.109 1 98.62 240 ALA B N 1
ATOM 7147 C CA . ALA B 1 240 ? -17.109 -19.625 -3.34 1 98.62 240 ALA B CA 1
ATOM 7148 C C . ALA B 1 240 ? -16.25 -20.438 -2.387 1 98.62 240 ALA B C 1
ATOM 7150 O O . ALA B 1 240 ? -15.07 -20.688 -2.654 1 98.62 240 ALA B O 1
ATOM 7151 N N . TRP B 1 241 ? -16.797 -20.766 -1.283 1 98.5 241 TRP B N 1
ATOM 7152 C CA . TRP B 1 241 ? -16.391 -21.984 -0.578 1 98.5 241 TRP B CA 1
ATOM 7153 C C . TRP B 1 241 ? -17.266 -23.156 -0.962 1 98.5 241 TRP B C 1
ATOM 7155 O O . TRP B 1 241 ? -18.453 -23 -1.261 1 98.5 241 TRP B O 1
ATOM 7165 N N . ILE B 1 242 ? -16.688 -24.406 -1.04 1 98.56 242 ILE B N 1
ATOM 7166 C CA . ILE B 1 242 ? -17.391 -25.594 -1.486 1 98.56 242 ILE B CA 1
ATOM 7167 C C . ILE B 1 242 ? -17.047 -26.781 -0.575 1 98.56 242 ILE B C 1
ATOM 7169 O O . ILE B 1 242 ? -15.883 -27 -0.269 1 98.56 242 ILE B O 1
ATOM 7173 N N . ARG B 1 243 ? -18.047 -27.516 -0.201 1 97.75 243 ARG B N 1
ATOM 7174 C CA . ARG B 1 243 ? -17.891 -28.766 0.526 1 97.75 243 ARG B CA 1
ATOM 7175 C C . ARG B 1 243 ? -18.688 -29.891 -0.133 1 97.75 243 ARG B C 1
ATOM 7177 O O . ARG B 1 243 ? -19.797 -29.672 -0.611 1 97.75 243 ARG B O 1
ATOM 7184 N N . PHE B 1 244 ? -18.141 -31.078 -0.103 1 97.94 244 PHE B N 1
ATOM 7185 C CA . PHE B 1 244 ? -18.766 -32.25 -0.702 1 97.94 244 PHE B CA 1
ATOM 7186 C C . PHE B 1 244 ? -19.047 -33.312 0.354 1 97.94 244 PHE B C 1
ATOM 7188 O O . PHE B 1 244 ? -18.234 -33.531 1.263 1 97.94 244 PHE B O 1
ATOM 7195 N N . THR B 1 245 ? -20.203 -33.906 0.233 1 97.38 245 THR B N 1
ATOM 7196 C CA . THR B 1 245 ? -20.562 -35.062 1.067 1 97.38 245 THR B CA 1
ATOM 7197 C C . THR B 1 245 ? -21.094 -36.188 0.212 1 97.38 245 THR B C 1
ATOM 7199 O O . THR B 1 245 ? -22.25 -36.156 -0.231 1 97.38 245 THR B O 1
ATOM 7202 N N . ASN B 1 246 ? -20.328 -37.156 0.024 1 97.88 246 ASN B N 1
ATOM 7203 C CA . ASN B 1 246 ? -20.656 -38.344 -0.759 1 97.88 246 ASN B CA 1
ATOM 7204 C C . ASN B 1 246 ? -21.219 -37.969 -2.125 1 97.88 246 ASN B C 1
ATOM 7206 O O . ASN B 1 246 ? -22.25 -38.5 -2.541 1 97.88 246 ASN B O 1
ATOM 7210 N N . TYR B 1 247 ? -20.672 -37.031 -2.721 1 98.38 247 TYR B N 1
ATOM 7211 C CA . TYR B 1 247 ? -21.125 -36.594 -4.039 1 98.38 247 TYR B CA 1
ATOM 7212 C C . TYR B 1 247 ? -20.531 -37.469 -5.137 1 98.38 247 TYR B C 1
ATOM 7214 O O . TYR B 1 247 ? -19.328 -37.719 -5.152 1 98.38 247 TYR B O 1
ATOM 7222 N N . ARG B 1 248 ? -21.312 -37.938 -6.062 1 98.56 248 ARG B N 1
ATOM 7223 C CA . ARG B 1 248 ? -20.859 -38.938 -7.039 1 98.56 248 ARG B CA 1
ATOM 7224 C C . ARG B 1 248 ? -20.734 -38.312 -8.43 1 98.56 248 ARG B C 1
ATOM 7226 O O . ARG B 1 248 ? -21.609 -37.531 -8.852 1 98.56 248 ARG B O 1
ATOM 7233 N N . VAL B 1 249 ? -19.703 -38.594 -9.086 1 98.38 249 VAL B N 1
ATOM 7234 C CA . VAL B 1 249 ? -19.406 -38.125 -10.438 1 98.38 249 VAL B CA 1
ATOM 7235 C C . VAL B 1 249 ? -18.906 -39.312 -11.273 1 98.38 249 VAL B C 1
ATOM 7237 O O . VAL B 1 249 ? -18.156 -40.156 -10.789 1 98.38 249 VAL B O 1
ATOM 7240 N N . PRO B 1 250 ? -19.281 -39.344 -12.523 1 98 250 PRO B N 1
ATOM 7241 C CA . PRO B 1 250 ? -18.891 -40.469 -13.359 1 98 250 PRO B CA 1
ATOM 7242 C C . PRO B 1 250 ? -17.391 -40.562 -13.609 1 98 250 PRO B C 1
ATOM 7244 O O . PRO B 1 250 ? -16.703 -39.531 -13.609 1 98 250 PRO B O 1
ATOM 7247 N N . ARG B 1 251 ? -16.859 -41.719 -13.969 1 98.06 251 ARG B N 1
ATOM 7248 C CA . ARG B 1 251 ? -15.453 -42 -14.242 1 98.06 251 ARG B CA 1
ATOM 7249 C C . ARG B 1 251 ? -14.93 -41.125 -15.383 1 98.06 251 ARG B C 1
ATOM 7251 O O . ARG B 1 251 ? -13.781 -40.688 -15.359 1 98.06 251 ARG B O 1
ATOM 7258 N N . GLU B 1 252 ? -15.805 -40.781 -16.359 1 97.56 252 GLU B N 1
ATOM 7259 C CA . GLU B 1 252 ? -15.422 -40.094 -17.578 1 97.56 252 GLU B CA 1
ATOM 7260 C C . GLU B 1 252 ? -15.07 -38.625 -17.297 1 97.56 252 GLU B C 1
ATOM 7262 O O . GLU B 1 252 ? -14.484 -37.938 -18.125 1 97.56 252 GLU B O 1
ATOM 7267 N N . ASN B 1 253 ? -15.391 -38.25 -16.094 1 98.5 253 ASN B N 1
ATOM 7268 C CA . ASN B 1 253 ? -15.109 -36.844 -15.734 1 98.5 253 ASN B CA 1
ATOM 7269 C C . ASN B 1 253 ? -13.656 -36.656 -15.312 1 98.5 253 ASN B C 1
ATOM 7271 O O . ASN B 1 253 ? -13.172 -35.531 -15.203 1 98.5 253 ASN B O 1
ATOM 7275 N N . LEU B 1 254 ? -12.906 -37.688 -15.109 1 98.56 254 LEU B N 1
ATOM 7276 C CA . LEU B 1 254 ? -11.484 -37.625 -14.797 1 98.56 254 LEU B CA 1
ATOM 7277 C C . LEU B 1 254 ? -10.703 -37.062 -15.977 1 98.56 254 LEU B C 1
ATOM 7279 O O . LEU B 1 254 ? -10.812 -37.562 -17.094 1 98.56 254 LEU B O 1
ATOM 7283 N N . LEU B 1 255 ? -10.07 -35.969 -15.773 1 98.19 255 LEU B N 1
ATOM 7284 C CA . LEU B 1 255 ? -9.141 -35.5 -16.797 1 98.19 255 LEU B CA 1
ATOM 7285 C C . LEU B 1 255 ? -7.914 -36.406 -16.875 1 98.19 255 LEU B C 1
ATOM 7287 O O . LEU B 1 255 ? -6.996 -36.281 -16.062 1 98.19 255 LEU B O 1
ATOM 7291 N N . ASN B 1 256 ? -7.82 -37.219 -17.844 1 96.75 256 ASN B N 1
ATOM 7292 C CA . ASN B 1 256 ? -6.992 -38.406 -17.75 1 96.75 256 ASN B CA 1
ATOM 7293 C C . ASN B 1 256 ? -5.891 -38.438 -18.797 1 96.75 256 ASN B C 1
ATOM 7295 O O . ASN B 1 256 ? -5.492 -39.469 -19.297 1 96.75 256 ASN B O 1
ATOM 7299 N N . ARG B 1 257 ? -5.418 -37.281 -19.172 1 95.5 257 ARG B N 1
ATOM 7300 C CA . ARG B 1 257 ? -4.312 -37.219 -20.125 1 95.5 257 ARG B CA 1
ATOM 7301 C C . ARG B 1 257 ? -3.098 -37.969 -19.594 1 95.5 257 ARG B C 1
ATOM 7303 O O . ARG B 1 257 ? -2.387 -38.625 -20.359 1 95.5 257 ARG B O 1
ATOM 7310 N N . PHE B 1 258 ? -2.859 -37.938 -18.266 1 95.06 258 PHE B N 1
ATOM 7311 C CA . PHE B 1 258 ? -1.613 -38.438 -17.719 1 95.06 258 PHE B CA 1
ATOM 7312 C C . PHE B 1 258 ? -1.874 -39.688 -16.875 1 95.06 258 PHE B C 1
ATOM 7314 O O . PHE B 1 258 ? -0.954 -40.469 -16.594 1 95.06 258 PHE B O 1
ATOM 7321 N N . ALA B 1 259 ? -3.025 -39.844 -16.391 1 96.56 259 ALA B N 1
ATOM 7322 C CA . ALA B 1 259 ? -3.469 -41 -15.633 1 96.56 259 ALA B CA 1
ATOM 7323 C C . ALA B 1 259 ? -4.938 -41.312 -15.914 1 96.56 259 ALA B C 1
A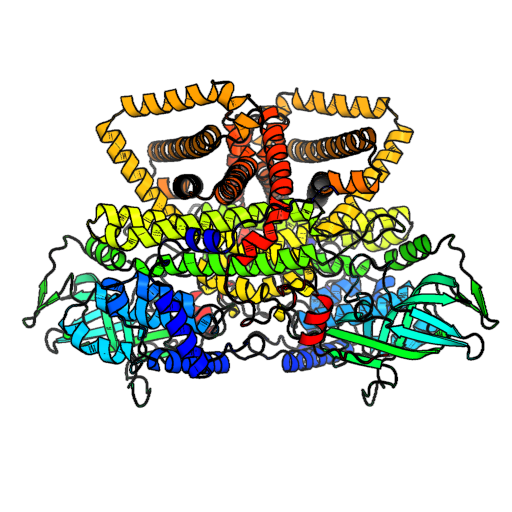TOM 7325 O O . ALA B 1 259 ? -5.758 -40.406 -16.031 1 96.56 259 ALA B O 1
ATOM 7326 N N . THR B 1 260 ? -5.203 -42.625 -16.078 1 96.69 260 THR B N 1
ATOM 7327 C CA . THR B 1 260 ? -6.566 -43 -16.438 1 96.69 260 THR B CA 1
ATOM 7328 C C . THR B 1 260 ? -7.016 -44.219 -15.648 1 96.69 260 THR B C 1
ATOM 7330 O O . THR B 1 260 ? -6.195 -44.906 -15.039 1 96.69 260 THR B O 1
ATOM 7333 N N . ILE B 1 261 ? -8.305 -44.344 -15.508 1 97.38 261 ILE B N 1
ATOM 7334 C CA . ILE B 1 261 ? -8.945 -45.562 -15.031 1 97.38 261 ILE B CA 1
ATOM 7335 C C . ILE B 1 261 ? -9.766 -46.188 -16.156 1 97.38 261 ILE B C 1
ATOM 7337 O O . ILE B 1 261 ? -10.695 -45.562 -16.672 1 97.38 261 ILE B O 1
ATOM 7341 N N . THR B 1 262 ? -9.391 -47.375 -16.484 1 96.06 262 THR B N 1
ATOM 7342 C CA . THR B 1 262 ? -10.039 -48.031 -17.609 1 96.06 262 THR B CA 1
ATOM 7343 C C . THR B 1 262 ? -11.438 -48.5 -17.219 1 96.06 262 THR B C 1
ATOM 7345 O O . THR B 1 262 ? -11.789 -48.531 -16.031 1 96.06 262 THR B O 1
ATOM 7348 N N . GLU B 1 263 ? -12.211 -48.844 -18.219 1 92.81 263 GLU B N 1
ATOM 7349 C CA . GLU B 1 263 ? -13.57 -49.312 -18 1 92.81 263 GLU B CA 1
ATOM 7350 C C . GLU B 1 263 ? -13.586 -50.562 -17.125 1 92.81 263 GLU B C 1
ATOM 7352 O O . GLU B 1 263 ? -14.516 -50.781 -16.344 1 92.81 263 GLU B O 1
ATOM 7357 N N . ASP B 1 264 ? -12.547 -51.375 -17.219 1 93.25 264 ASP B N 1
ATOM 7358 C CA . ASP B 1 264 ? -12.469 -52.625 -16.453 1 93.25 264 ASP B CA 1
ATOM 7359 C C . ASP B 1 264 ? -11.891 -52.344 -15.055 1 93.25 264 ASP B C 1
ATOM 7361 O O . ASP B 1 264 ? -11.688 -53.281 -14.281 1 93.25 264 ASP B O 1
ATOM 7365 N N . GLY B 1 265 ? -11.578 -51.094 -14.766 1 93.06 265 GLY B N 1
ATOM 7366 C CA . GLY B 1 265 ? -11.242 -50.719 -13.398 1 93.06 265 GLY B CA 1
ATOM 7367 C C . GLY B 1 265 ? -9.75 -50.781 -13.117 1 93.06 265 GLY B C 1
ATOM 7368 O O . GLY B 1 265 ? -9.336 -51.062 -11.992 1 93.06 265 GLY B O 1
ATOM 7369 N N . GLN B 1 266 ? -8.945 -50.562 -14.117 1 95.75 266 GLN B N 1
ATOM 7370 C CA . GLN B 1 266 ? -7.5 -50.531 -13.922 1 95.75 266 GLN B CA 1
ATOM 7371 C C . GLN B 1 266 ? -6.969 -49.094 -13.953 1 95.75 266 GLN B C 1
ATOM 7373 O O . GLN B 1 266 ? -7.352 -48.312 -14.828 1 95.75 266 GLN B O 1
ATOM 7378 N N . TYR B 1 267 ? -6.191 -48.75 -12.93 1 96.88 267 TYR B N 1
ATOM 7379 C CA . TYR B 1 267 ? -5.504 -47.469 -12.906 1 96.88 267 TYR B CA 1
ATOM 7380 C C . TYR B 1 267 ? -4.215 -47.531 -13.719 1 96.88 267 TYR B C 1
ATOM 7382 O O . TYR B 1 267 ? -3.324 -48.312 -13.43 1 96.88 267 TYR B O 1
ATOM 7390 N N . LEU B 1 268 ? -4.043 -46.719 -14.758 1 96.94 268 LEU B N 1
ATOM 7391 C CA . LEU B 1 268 ? -2.896 -46.719 -15.656 1 96.94 268 LEU B CA 1
ATOM 7392 C C . LEU B 1 268 ? -2.238 -45.344 -15.711 1 96.94 268 LEU B C 1
ATOM 7394 O O . LEU B 1 268 ? -2.922 -44.344 -15.852 1 96.94 268 LEU B O 1
ATOM 7398 N N . THR B 1 269 ? -0.969 -45.281 -15.531 1 96 269 THR B N 1
ATOM 7399 C CA . THR B 1 269 ? -0.161 -44.062 -15.727 1 96 269 THR B CA 1
ATOM 7400 C C . THR B 1 269 ? 1.265 -44.438 -16.125 1 96 269 THR B C 1
ATOM 7402 O O . THR B 1 269 ? 1.767 -45.5 -15.75 1 96 269 THR B O 1
ATOM 7405 N N . ASN B 1 270 ? 1.953 -43.719 -16.938 1 92.94 270 ASN B N 1
ATOM 7406 C CA . ASN B 1 270 ? 3.35 -43.906 -17.312 1 92.94 270 ASN B CA 1
ATOM 7407 C C . ASN B 1 270 ? 4.289 -43.094 -16.422 1 92.94 270 ASN B C 1
ATOM 7409 O O . ASN B 1 270 ? 5.496 -43.062 -16.672 1 92.94 270 ASN B O 1
ATOM 7413 N N . ILE B 1 271 ? 3.705 -42.438 -15.539 1 92.25 271 ILE B N 1
ATOM 7414 C CA . ILE B 1 271 ? 4.5 -41.594 -14.648 1 92.25 271 ILE B CA 1
ATOM 7415 C C . ILE B 1 271 ? 4.824 -42.375 -13.375 1 92.25 271 ILE B C 1
ATOM 7417 O O . ILE B 1 271 ? 3.959 -43.031 -12.805 1 92.25 271 ILE B O 1
ATOM 7421 N N . SER B 1 272 ? 6.008 -42.219 -12.867 1 89 272 SER B N 1
ATOM 7422 C CA . SER B 1 272 ? 6.629 -43.125 -11.898 1 89 272 SER B CA 1
ATOM 7423 C C . SER B 1 272 ? 6.066 -42.906 -10.5 1 89 272 SER B C 1
ATOM 7425 O O . SER B 1 272 ? 6.039 -43.812 -9.688 1 89 272 SER B O 1
ATOM 7427 N N . SER B 1 273 ? 5.758 -41.625 -10.148 1 91.44 273 SER B N 1
ATOM 7428 C CA . SER B 1 273 ? 5.297 -41.375 -8.789 1 91.44 273 SER B CA 1
ATOM 7429 C C . SER B 1 273 ? 4.176 -40.344 -8.773 1 91.44 273 SER B C 1
ATOM 7431 O O . SER B 1 273 ? 4.078 -39.5 -9.68 1 91.44 273 SER B O 1
ATOM 7433 N N . PRO B 1 274 ? 3.361 -40.406 -7.672 1 90 274 PRO B N 1
ATOM 7434 C CA . PRO B 1 274 ? 2.297 -39.406 -7.52 1 90 274 PRO B CA 1
ATOM 7435 C C . PRO B 1 274 ? 2.828 -37.969 -7.508 1 90 274 PRO B C 1
ATOM 7437 O O . PRO B 1 274 ? 2.186 -37.062 -8.047 1 90 274 PRO B O 1
ATOM 7440 N N . ASN B 1 275 ? 3.914 -37.812 -6.906 1 87 275 ASN B N 1
ATOM 7441 C CA . ASN B 1 275 ? 4.504 -36.5 -6.852 1 87 275 ASN B CA 1
ATOM 7442 C C . ASN B 1 275 ? 4.898 -36 -8.234 1 87 275 ASN B C 1
ATOM 7444 O O . ASN B 1 275 ? 4.699 -34.812 -8.562 1 87 275 ASN B O 1
ATOM 7448 N N . LYS B 1 276 ? 5.445 -36.812 -8.953 1 88.19 276 LYS B N 1
ATOM 7449 C CA . LYS B 1 276 ? 5.824 -36.469 -10.32 1 88.19 276 LYS B CA 1
ATOM 7450 C C . LYS B 1 276 ? 4.59 -36.219 -11.18 1 88.19 276 LYS B C 1
ATOM 7452 O O . LYS B 1 276 ? 4.594 -35.312 -12.031 1 88.19 276 LYS B O 1
ATOM 7457 N N . LEU B 1 277 ? 3.627 -37.062 -11.016 1 90.31 277 LEU B N 1
ATOM 7458 C CA . LEU B 1 277 ? 2.371 -36.875 -11.734 1 90.31 277 LEU B CA 1
ATOM 7459 C C . LEU B 1 277 ? 1.793 -35.5 -11.461 1 90.31 277 LEU B C 1
ATOM 7461 O O . LEU B 1 277 ? 1.387 -34.812 -12.391 1 90.31 277 LEU B O 1
ATOM 7465 N N . PHE B 1 278 ? 1.8 -35.125 -10.242 1 87.69 278 PHE B N 1
ATOM 7466 C CA . PHE B 1 278 ? 1.29 -33.812 -9.859 1 87.69 278 PHE B CA 1
ATOM 7467 C C . PHE B 1 278 ? 2.111 -32.719 -10.508 1 87.69 278 PHE B C 1
ATOM 7469 O O . PHE B 1 278 ? 1.553 -31.75 -11.062 1 87.69 278 PHE B O 1
ATOM 7476 N N . GLN B 1 279 ? 3.375 -32.844 -10.438 1 82.81 279 GLN B N 1
ATOM 7477 C CA . GLN B 1 279 ? 4.273 -31.828 -10.992 1 82.81 279 GLN B CA 1
ATOM 7478 C C . GLN B 1 279 ? 4.035 -31.641 -12.484 1 82.81 279 GLN B C 1
ATOM 7480 O O . GLN B 1 279 ? 3.986 -30.5 -12.977 1 82.81 279 GLN B O 1
ATOM 7485 N N . ILE B 1 280 ? 3.875 -32.719 -13.125 1 82.38 280 ILE B N 1
ATOM 7486 C CA . ILE B 1 280 ? 3.668 -32.656 -14.57 1 82.38 280 ILE B CA 1
ATOM 7487 C C . ILE B 1 280 ? 2.309 -32.031 -14.875 1 82.38 280 ILE B C 1
ATOM 7489 O O . ILE B 1 280 ? 2.184 -31.234 -15.797 1 82.38 280 ILE B O 1
ATOM 7493 N N . THR B 1 281 ? 1.345 -32.406 -14.125 1 84.44 281 THR B N 1
ATOM 7494 C CA . THR B 1 281 ? -0.009 -31.906 -14.336 1 84.44 281 THR B CA 1
ATOM 7495 C C . THR B 1 281 ? -0.055 -30.391 -14.164 1 84.44 281 THR B C 1
ATOM 7497 O O . THR B 1 281 ? -0.554 -29.688 -15.039 1 84.44 281 THR B O 1
ATOM 7500 N N . ILE B 1 282 ? 0.525 -29.828 -13.109 1 81.94 282 ILE B N 1
ATOM 7501 C CA . ILE B 1 282 ? 0.446 -28.406 -12.797 1 81.94 282 ILE B CA 1
ATOM 7502 C C . ILE B 1 282 ? 1.337 -27.625 -13.758 1 81.94 282 ILE B C 1
ATOM 7504 O O . ILE B 1 282 ? 1.053 -26.469 -14.07 1 81.94 282 ILE B O 1
ATOM 7508 N N . SER B 1 283 ? 2.375 -28.219 -14.203 1 78.69 283 SER B N 1
ATOM 7509 C CA . SER B 1 283 ? 3.312 -27.547 -15.102 1 78.69 283 SER B CA 1
ATOM 7510 C C . SER B 1 283 ? 2.66 -27.234 -16.438 1 78.69 283 SER B C 1
ATOM 7512 O O . SER B 1 283 ? 3.154 -26.391 -17.203 1 78.69 283 SER B O 1
ATOM 7514 N N . GLN B 1 284 ? 1.517 -27.891 -16.656 1 73.5 284 GLN B N 1
ATOM 7515 C CA . GLN B 1 284 ? 0.813 -27.625 -17.906 1 73.5 284 GLN B CA 1
ATOM 7516 C C . GLN B 1 284 ? 0.052 -26.312 -17.859 1 73.5 284 GLN B C 1
ATOM 7518 O O . GLN B 1 284 ? -0.333 -25.766 -18.891 1 73.5 284 GLN B O 1
ATOM 7523 N N . LEU B 1 285 ? -0.113 -25.781 -16.672 1 72.69 285 LEU B N 1
ATOM 7524 C CA . LEU B 1 285 ? -0.967 -24.609 -16.484 1 72.69 285 LEU B CA 1
ATOM 7525 C C . LEU B 1 285 ? -0.138 -23.328 -16.469 1 72.69 285 LEU B C 1
ATOM 7527 O O . LEU B 1 285 ? -0.224 -22.547 -15.516 1 72.69 285 LEU B O 1
ATOM 7531 N N . VAL B 1 286 ? 0.553 -23.016 -17.484 1 68.44 286 VAL B N 1
ATOM 7532 C CA . VAL B 1 286 ? 1.565 -21.969 -17.562 1 68.44 286 VAL B CA 1
ATOM 7533 C C . VAL B 1 286 ? 0.907 -20.641 -17.922 1 68.44 286 VAL B C 1
ATOM 7535 O O . VAL B 1 286 ? 1.292 -19.594 -17.422 1 68.44 286 VAL B O 1
ATOM 7538 N N . PHE B 1 287 ? -0.072 -20.641 -18.719 1 72.88 287 PHE B N 1
ATOM 7539 C CA . PHE B 1 287 ? -0.646 -19.453 -19.328 1 72.88 287 PHE B CA 1
ATOM 7540 C C . PHE B 1 287 ? -1.2 -18.516 -18.25 1 72.88 287 PHE B C 1
ATOM 7542 O O . PHE B 1 287 ? -1.067 -17.297 -18.359 1 72.88 287 PHE B O 1
ATOM 7549 N N . GLY B 1 288 ? -1.665 -19.047 -17.25 1 74.69 288 GLY B N 1
ATOM 7550 C CA . GLY B 1 288 ? -2.307 -18.266 -16.203 1 74.69 288 GLY B CA 1
ATOM 7551 C C . GLY B 1 288 ? -1.354 -17.312 -15.5 1 74.69 288 GLY B C 1
ATOM 7552 O O . GLY B 1 288 ? -1.688 -16.156 -15.258 1 74.69 288 GLY B O 1
ATOM 7553 N N . ARG B 1 289 ? -0.218 -17.656 -15.258 1 78.56 289 ARG B N 1
ATOM 7554 C CA . ARG B 1 289 ? 0.733 -16.875 -14.469 1 78.56 289 ARG B CA 1
ATOM 7555 C C . ARG B 1 289 ? 1.207 -15.648 -15.242 1 78.56 289 ARG B C 1
ATOM 7557 O O . ARG B 1 289 ? 1.521 -14.617 -14.648 1 78.56 289 ARG B O 1
ATOM 7564 N N . LEU B 1 290 ? 1.232 -15.82 -16.594 1 83.19 290 LEU B N 1
ATOM 7565 C CA . LEU B 1 290 ? 1.697 -14.703 -17.406 1 83.19 290 LEU B CA 1
ATOM 7566 C C . LEU B 1 290 ? 0.738 -13.523 -17.312 1 83.19 290 LEU B C 1
ATOM 7568 O O . LEU B 1 290 ? 1.161 -12.367 -17.375 1 83.19 290 LEU B O 1
ATOM 7572 N N . LEU B 1 291 ? -0.525 -13.828 -17.062 1 83.25 291 LEU B N 1
ATOM 7573 C CA . LEU B 1 291 ? -1.532 -12.773 -17 1 83.25 291 LEU B CA 1
ATOM 7574 C C . LEU B 1 291 ? -1.356 -11.93 -15.75 1 83.25 291 LEU B C 1
ATOM 7576 O O . LEU B 1 291 ? -1.757 -10.766 -15.719 1 83.25 291 LEU B O 1
ATOM 7580 N N . TYR B 1 292 ? -0.656 -12.516 -14.805 1 88.06 292 TYR B N 1
ATOM 7581 C CA . TYR B 1 292 ? -0.407 -11.812 -13.555 1 88.06 292 TYR B CA 1
ATOM 7582 C C . TYR B 1 292 ? 0.788 -10.875 -13.688 1 88.06 292 TYR B C 1
ATOM 7584 O O . TYR B 1 292 ? 1.112 -10.141 -12.75 1 88.06 292 TYR B O 1
ATOM 7592 N N . ILE B 1 293 ? 1.415 -10.828 -14.852 1 92.75 293 ILE B N 1
ATOM 7593 C CA . ILE B 1 293 ? 2.441 -9.852 -15.188 1 92.75 293 ILE B CA 1
ATOM 7594 C C . ILE B 1 293 ? 1.833 -8.734 -16.047 1 92.75 293 ILE B C 1
ATOM 7596 O O . ILE B 1 293 ? 2.152 -7.559 -15.852 1 92.75 293 ILE B O 1
ATOM 7600 N N . PHE B 1 294 ? 0.858 -9.086 -16.859 1 91.88 294 PHE B N 1
ATOM 7601 C CA . PHE B 1 294 ? 0.255 -8.164 -17.812 1 91.88 294 PHE B CA 1
ATOM 7602 C C . PHE B 1 294 ? -0.57 -7.102 -17.094 1 91.88 294 PHE B C 1
ATOM 7604 O O . PHE B 1 294 ? -0.388 -5.906 -17.312 1 91.88 294 PHE B O 1
ATOM 7611 N N . GLY B 1 295 ? -1.443 -7.566 -16.219 1 92.06 295 GLY B N 1
ATOM 7612 C CA . GLY B 1 295 ? -2.311 -6.648 -15.508 1 92.06 295 GLY B CA 1
ATOM 7613 C C . GLY B 1 295 ? -1.549 -5.574 -14.75 1 92.06 295 GLY B C 1
ATOM 7614 O O . GLY B 1 295 ? -1.743 -4.383 -14.984 1 92.06 295 GLY B O 1
ATOM 7615 N N . PRO B 1 296 ? -0.588 -5.996 -13.938 1 95.75 296 PRO B N 1
ATOM 7616 C CA . PRO B 1 296 ? 0.165 -5.031 -13.133 1 95.75 296 PRO B CA 1
ATOM 7617 C C . PRO B 1 296 ? 0.939 -4.031 -13.992 1 95.75 296 PRO B C 1
ATOM 7619 O O . PRO B 1 296 ? 1.036 -2.854 -13.633 1 95.75 296 PRO B O 1
ATOM 7622 N N . THR B 1 297 ? 1.521 -4.434 -15.109 1 95.5 297 THR B N 1
ATOM 7623 C CA . THR B 1 297 ? 2.258 -3.51 -15.969 1 95.5 297 THR B CA 1
ATOM 7624 C C . THR B 1 297 ? 1.324 -2.451 -16.547 1 95.5 297 THR B C 1
ATOM 7626 O O . THR B 1 297 ? 1.707 -1.288 -16.688 1 95.5 297 THR B O 1
ATOM 7629 N N . ILE B 1 298 ? 0.118 -2.82 -16.859 1 93.5 298 ILE B N 1
ATOM 7630 C CA . ILE B 1 298 ? -0.864 -1.887 -17.406 1 93.5 298 ILE B CA 1
ATOM 7631 C C . ILE B 1 298 ? -1.332 -0.936 -16.312 1 93.5 298 ILE B C 1
ATOM 7633 O O . ILE B 1 298 ? -1.491 0.264 -16.547 1 93.5 298 ILE B O 1
ATOM 7637 N N . PHE B 1 299 ? -1.588 -1.473 -15.062 1 94.75 299 PHE B N 1
ATOM 7638 C CA . PHE B 1 299 ? -1.978 -0.639 -13.93 1 94.75 299 PHE B CA 1
ATOM 7639 C C . PHE B 1 299 ? -0.923 0.426 -13.656 1 94.75 299 PHE B C 1
ATOM 7641 O O . PHE B 1 299 ? -1.255 1.591 -13.422 1 94.75 299 PHE B O 1
ATOM 7648 N N . LEU B 1 300 ? 0.345 0.004 -13.695 1 96.94 300 LEU B N 1
ATOM 7649 C CA . LEU B 1 300 ? 1.425 0.952 -13.445 1 96.94 300 LEU B CA 1
ATOM 7650 C C . LEU B 1 300 ? 1.467 2.025 -14.523 1 96.94 300 LEU B C 1
ATOM 7652 O O . LEU B 1 300 ? 1.692 3.201 -14.234 1 96.94 300 LEU B O 1
ATOM 7656 N N . ALA B 1 301 ? 1.227 1.649 -15.766 1 95.25 301 ALA B N 1
ATOM 7657 C CA . ALA B 1 301 ? 1.203 2.604 -16.875 1 95.25 301 ALA B CA 1
ATOM 7658 C C . ALA B 1 301 ? 0.101 3.643 -16.672 1 95.25 301 ALA B C 1
ATOM 7660 O O . ALA B 1 301 ? 0.321 4.836 -16.891 1 95.25 301 ALA B O 1
ATOM 7661 N N . ILE B 1 302 ? -1.084 3.197 -16.312 1 94.81 302 ILE B N 1
ATOM 7662 C CA . ILE B 1 302 ? -2.207 4.098 -16.078 1 94.81 302 ILE B CA 1
ATOM 7663 C C . ILE B 1 302 ? -1.871 5.055 -14.93 1 94.81 302 ILE B C 1
ATOM 7665 O O . ILE B 1 302 ? -2.102 6.262 -15.031 1 94.81 302 ILE B O 1
ATOM 7669 N N . GLY B 1 303 ? -1.363 4.461 -13.812 1 96.69 303 GLY B N 1
ATOM 7670 C CA . GLY B 1 303 ? -0.973 5.285 -12.68 1 96.69 303 GLY B CA 1
ATOM 7671 C C . GLY B 1 303 ? 0.072 6.328 -13.039 1 96.69 303 GLY B C 1
ATOM 7672 O O . GLY B 1 303 ? -0.033 7.484 -12.625 1 96.69 303 GLY B O 1
ATOM 7673 N N . LEU B 1 304 ? 1.097 5.918 -13.805 1 97.69 304 LEU B N 1
ATOM 7674 C CA . LEU B 1 304 ? 2.158 6.824 -14.227 1 97.69 304 LEU B CA 1
ATOM 7675 C C . LEU B 1 304 ? 1.603 7.934 -15.117 1 97.69 304 LEU B C 1
ATOM 7677 O O . LEU B 1 304 ? 1.967 9.102 -14.961 1 97.69 304 LEU B O 1
ATOM 7681 N N . LYS B 1 305 ? 0.768 7.59 -16.047 1 95.5 305 LYS B N 1
ATOM 7682 C CA . LYS B 1 305 ? 0.147 8.586 -16.922 1 95.5 305 LYS B CA 1
ATOM 7683 C C . LYS B 1 305 ? -0.613 9.633 -16.094 1 95.5 305 LYS B C 1
ATOM 7685 O O . LYS B 1 305 ? -0.483 10.828 -16.344 1 95.5 305 LYS B O 1
ATOM 7690 N N . THR B 1 306 ? -1.362 9.188 -15.156 1 96.81 306 THR B N 1
ATOM 7691 C CA . THR B 1 306 ? -2.168 10.047 -14.297 1 96.81 306 THR B CA 1
ATOM 7692 C C . THR B 1 306 ? -1.277 10.977 -13.469 1 96.81 306 THR B C 1
ATOM 7694 O O . THR B 1 306 ? -1.438 12.195 -13.516 1 96.81 306 THR B O 1
ATOM 7697 N N . ALA B 1 307 ? -0.307 10.469 -12.781 1 98.06 307 ALA B N 1
ATOM 7698 C CA . ALA B 1 307 ? 0.512 11.227 -11.836 1 98.06 307 ALA B CA 1
ATOM 7699 C C . ALA B 1 307 ? 1.466 12.164 -12.57 1 98.06 307 ALA B C 1
ATOM 7701 O O . ALA B 1 307 ? 1.726 13.273 -12.109 1 98.06 307 ALA B O 1
ATOM 7702 N N . ILE B 1 308 ? 2.047 11.719 -13.68 1 97.88 308 ILE B N 1
ATOM 7703 C CA . ILE B 1 308 ? 3.023 12.547 -14.383 1 97.88 308 ILE B CA 1
ATOM 7704 C C . ILE B 1 308 ? 2.309 13.688 -15.109 1 97.88 308 ILE B C 1
ATOM 7706 O O . ILE B 1 308 ? 2.789 14.82 -15.109 1 97.88 308 ILE B O 1
ATOM 7710 N N . ARG B 1 309 ? 1.169 13.438 -15.742 1 96.5 309 ARG B N 1
ATOM 7711 C CA . ARG B 1 309 ? 0.404 14.539 -16.312 1 96.5 309 ARG B CA 1
ATOM 7712 C C . ARG B 1 309 ? 0.004 15.547 -15.242 1 96.5 309 ARG B C 1
ATOM 7714 O O . ARG B 1 309 ? 0.098 16.766 -15.453 1 96.5 309 ARG B O 1
ATOM 7721 N N . TYR B 1 310 ? -0.471 15.055 -14.094 1 97.62 310 TYR B N 1
ATOM 7722 C CA . TYR B 1 310 ? -0.768 15.93 -12.969 1 97.62 310 TYR B CA 1
ATOM 7723 C C . TYR B 1 310 ? 0.461 16.734 -12.57 1 97.62 310 TYR B C 1
ATOM 7725 O O . TYR B 1 310 ? 0.363 17.938 -12.305 1 97.62 310 TYR B O 1
ATOM 7733 N N . ALA B 1 311 ? 1.631 16.094 -12.555 1 97.5 311 ALA B N 1
ATOM 7734 C CA . ALA B 1 311 ? 2.865 16.75 -12.125 1 97.5 311 ALA B CA 1
ATOM 7735 C C . ALA B 1 311 ? 3.271 17.844 -13.109 1 97.5 311 ALA B C 1
ATOM 7737 O O . ALA B 1 311 ? 3.906 18.828 -12.727 1 97.5 311 ALA B O 1
ATOM 7738 N N . PHE B 1 312 ? 2.91 17.672 -14.383 1 97 312 PHE B N 1
ATOM 7739 C CA . PHE B 1 312 ? 3.205 18.672 -15.398 1 97 312 PHE B CA 1
ATOM 7740 C C . PHE B 1 312 ? 2.162 19.781 -15.383 1 97 312 PHE B C 1
ATOM 7742 O O . PHE B 1 312 ? 2.26 20.75 -16.156 1 97 312 PHE B O 1
ATOM 7749 N N . SER B 1 313 ? 1.229 19.703 -14.5 1 95.38 313 SER B N 1
ATOM 7750 C CA . SER B 1 313 ? 0.149 20.688 -14.445 1 95.38 313 SER B CA 1
ATOM 7751 C C . SER B 1 313 ? 0.106 21.391 -13.094 1 95.38 313 SER B C 1
ATOM 7753 O O . SER B 1 313 ? -0.004 22.609 -13.031 1 95.38 313 SER B O 1
ATOM 7755 N N . ARG B 1 314 ? 0.225 20.688 -12.047 1 95.06 314 ARG B N 1
ATOM 7756 C CA . ARG B 1 314 ? 0.107 21.219 -10.688 1 95.06 314 ARG B CA 1
ATOM 7757 C C . ARG B 1 314 ? 1.321 22.062 -10.32 1 95.06 314 ARG B C 1
ATOM 7759 O O . ARG B 1 314 ? 2.461 21.672 -10.586 1 95.06 314 ARG B O 1
ATOM 7766 N N . ARG B 1 315 ? 1.074 23.219 -9.797 1 93.06 315 ARG B N 1
ATOM 7767 C CA . ARG B 1 315 ? 2.111 24.125 -9.328 1 93.06 315 ARG B CA 1
ATOM 7768 C C . ARG B 1 315 ? 1.991 24.359 -7.828 1 93.06 315 ARG B C 1
ATOM 7770 O O . ARG B 1 315 ? 0.883 24.453 -7.297 1 93.06 315 ARG B O 1
ATOM 7777 N N . GLN B 1 316 ? 3.102 24.391 -7.16 1 90.06 316 GLN B N 1
ATOM 7778 C CA . GLN B 1 316 ? 3.123 24.641 -5.723 1 90.06 316 GLN B CA 1
ATOM 7779 C C . GLN B 1 316 ? 4.359 25.438 -5.324 1 90.06 316 GLN B C 1
ATOM 7781 O O . GLN B 1 316 ? 5.473 25.141 -5.766 1 90.06 316 GLN B O 1
ATOM 7786 N N . PHE B 1 317 ? 4.152 26.375 -4.457 1 88.44 317 PHE B N 1
ATOM 7787 C CA . PHE B 1 317 ? 5.211 27.219 -3.9 1 88.44 317 PHE B CA 1
ATOM 7788 C C . PHE B 1 317 ? 6.047 27.844 -5.008 1 88.44 317 PHE B C 1
ATOM 7790 O O . PHE B 1 317 ? 5.742 27.672 -6.191 1 88.44 317 PHE B O 1
ATOM 7797 N N . GLY B 1 318 ? 7.129 28.625 -4.668 1 86.44 318 GLY B N 1
ATOM 7798 C CA . GLY B 1 318 ? 7.996 29.328 -5.598 1 86.44 318 GLY B CA 1
ATOM 7799 C C . GLY B 1 318 ? 8.469 30.672 -5.07 1 86.44 318 GLY B C 1
ATOM 7800 O O . GLY B 1 318 ? 8.188 31.016 -3.926 1 86.44 318 GLY B O 1
ATOM 7801 N N . GLU B 1 319 ? 9.18 31.266 -5.957 1 84.5 319 GLU B N 1
ATOM 7802 C CA . GLU B 1 319 ? 9.703 32.562 -5.59 1 84.5 319 GLU B CA 1
ATOM 7803 C C . GLU B 1 319 ? 8.594 33.625 -5.516 1 84.5 319 GLU B C 1
ATOM 7805 O O . GLU B 1 319 ? 7.637 33.562 -6.289 1 84.5 319 GLU B O 1
ATOM 7810 N N . LYS B 1 320 ? 8.875 34.469 -4.566 1 81.06 320 LYS B N 1
ATOM 7811 C CA . LYS B 1 320 ? 7.891 35.531 -4.387 1 81.06 320 LYS B CA 1
ATOM 7812 C C . LYS B 1 320 ? 7.723 36.344 -5.672 1 81.06 320 LYS B C 1
ATOM 7814 O O . LYS B 1 320 ? 8.703 36.719 -6.312 1 81.06 320 LYS B O 1
ATOM 7819 N N . GLY B 1 321 ? 6.551 36.562 -5.945 1 80.94 321 GLY B N 1
ATOM 7820 C CA . GLY B 1 321 ? 6.25 37.406 -7.098 1 80.94 321 GLY B CA 1
ATOM 7821 C C . GLY B 1 321 ? 6.297 36.625 -8.414 1 80.94 321 GLY B C 1
ATOM 7822 O O . GLY B 1 321 ? 5.984 37.188 -9.469 1 80.94 321 GLY B O 1
ATOM 7823 N N . LYS B 1 322 ? 6.695 35.438 -8.438 1 86.06 322 LYS B N 1
ATOM 7824 C CA . LYS B 1 322 ? 6.727 34.594 -9.625 1 86.06 322 LYS B CA 1
ATOM 7825 C C . LYS B 1 322 ? 5.672 33.5 -9.539 1 86.06 322 LYS B C 1
ATOM 7827 O O . LYS B 1 322 ? 5.137 33.219 -8.469 1 86.06 322 LYS B O 1
ATOM 7832 N N . PRO B 1 323 ? 5.352 32.969 -10.734 1 86.81 323 PRO B N 1
ATOM 7833 C CA . PRO B 1 323 ? 4.449 31.812 -10.68 1 86.81 323 PRO B CA 1
ATOM 7834 C C . PRO B 1 323 ? 5.012 30.656 -9.852 1 86.81 323 PRO B C 1
ATOM 7836 O O . PRO B 1 323 ? 6.23 30.453 -9.812 1 86.81 323 PRO B O 1
ATOM 7839 N N . GLU B 1 324 ? 4.125 29.969 -9.234 1 91.19 324 GLU B N 1
ATOM 7840 C CA . GLU B 1 324 ? 4.547 28.781 -8.484 1 91.19 324 GLU B CA 1
ATOM 7841 C C . GLU B 1 324 ? 5.25 27.781 -9.391 1 91.19 324 GLU B C 1
ATOM 7843 O O . GLU B 1 324 ? 5.105 27.828 -10.609 1 91.19 324 GLU B O 1
ATOM 7848 N N . GLU B 1 325 ? 5.984 26.906 -8.805 1 92.12 325 GLU B N 1
ATOM 7849 C CA . GLU B 1 325 ? 6.797 25.922 -9.523 1 92.12 325 GLU B CA 1
ATOM 7850 C C . GLU B 1 325 ? 5.992 24.672 -9.844 1 92.12 325 GLU B C 1
ATOM 7852 O O . GLU B 1 325 ? 5.199 24.203 -9.016 1 92.12 325 GLU B O 1
ATOM 7857 N N . LEU B 1 326 ? 6.215 24.141 -11.102 1 94.38 326 LEU B N 1
ATOM 7858 C CA . LEU B 1 326 ? 5.629 22.844 -11.422 1 94.38 326 LEU B CA 1
ATOM 7859 C C . LEU B 1 326 ? 6.168 21.75 -10.492 1 94.38 326 LEU B C 1
ATOM 7861 O O . LEU B 1 326 ? 7.367 21.703 -10.219 1 94.38 326 LEU B O 1
ATOM 7865 N N . ILE B 1 327 ? 5.281 20.875 -10.023 1 94.44 327 ILE B N 1
ATOM 7866 C CA . ILE B 1 327 ? 5.742 19.906 -9.039 1 94.44 327 ILE B CA 1
ATOM 7867 C C . ILE B 1 327 ? 6.676 18.891 -9.695 1 94.44 327 ILE B C 1
ATOM 7869 O O . ILE B 1 327 ? 7.523 18.297 -9.031 1 94.44 327 ILE B O 1
ATOM 7873 N N . ILE B 1 328 ? 6.645 18.672 -11.039 1 96.62 328 ILE B N 1
ATOM 7874 C CA . ILE B 1 328 ? 7.547 17.766 -11.742 1 96.62 328 ILE B CA 1
ATOM 7875 C C . ILE B 1 328 ? 8.977 18.297 -11.648 1 96.62 328 ILE B C 1
ATOM 7877 O O . ILE B 1 328 ? 9.93 17.531 -11.836 1 96.62 328 ILE B O 1
ATOM 7881 N N . ASP B 1 329 ? 9.141 19.562 -11.352 1 94.25 329 ASP B N 1
ATOM 7882 C CA . ASP B 1 329 ? 10.469 20.172 -11.352 1 94.25 329 ASP B CA 1
ATOM 7883 C C . ASP B 1 329 ? 11.164 19.984 -10.008 1 94.25 329 ASP B C 1
ATOM 7885 O O . ASP B 1 329 ? 12.359 20.25 -9.875 1 94.25 329 ASP B O 1
ATOM 7889 N N . TYR B 1 330 ? 10.414 19.562 -9.016 1 93.31 330 TYR B N 1
ATOM 7890 C CA . TYR B 1 330 ? 11.039 19.25 -7.738 1 93.31 330 TYR B CA 1
ATOM 7891 C C . TYR B 1 330 ? 11.766 17.906 -7.809 1 93.31 330 TYR B C 1
ATOM 7893 O O . TYR B 1 330 ? 11.195 16.906 -8.242 1 93.31 330 TYR B O 1
ATOM 7901 N N . PRO B 1 331 ? 13 17.844 -7.352 1 93.12 331 PRO B N 1
ATOM 7902 C CA . PRO B 1 331 ? 13.742 16.594 -7.383 1 93.12 331 PRO B CA 1
ATOM 7903 C C . PRO B 1 331 ? 13.055 15.477 -6.594 1 93.12 331 PRO B C 1
ATOM 7905 O O . PRO B 1 331 ? 13.156 14.305 -6.957 1 93.12 331 PRO B O 1
ATOM 7908 N N . THR B 1 332 ? 12.352 15.812 -5.566 1 92.12 332 THR B N 1
ATOM 7909 C CA . THR B 1 332 ? 11.648 14.82 -4.766 1 92.12 332 THR B CA 1
ATOM 7910 C C . THR B 1 332 ? 10.523 14.172 -5.566 1 92.12 332 THR B C 1
ATOM 7912 O O . THR B 1 332 ? 10 13.125 -5.18 1 92.12 332 THR B O 1
ATOM 7915 N N . HIS B 1 333 ? 10.141 14.773 -6.707 1 94 333 HIS B N 1
ATOM 7916 C CA . HIS B 1 333 ? 9.117 14.211 -7.582 1 94 333 HIS B CA 1
ATOM 7917 C C . HIS B 1 333 ? 9.75 13.516 -8.781 1 94 333 HIS B C 1
ATOM 7919 O O . HIS B 1 333 ? 9.523 12.32 -9.008 1 94 333 HIS B O 1
ATOM 7925 N N . ASN B 1 334 ? 10.539 14.32 -9.523 1 95.06 334 ASN B N 1
ATOM 7926 C CA . ASN B 1 334 ? 11.031 13.781 -10.781 1 95.06 334 ASN B CA 1
ATOM 7927 C C . ASN B 1 334 ? 11.977 12.609 -10.562 1 95.06 334 ASN B C 1
ATOM 7929 O O . ASN B 1 334 ? 11.977 11.648 -11.336 1 95.06 334 ASN B O 1
ATOM 7933 N N . ARG B 1 335 ? 12.781 12.586 -9.484 1 95.94 335 ARG B N 1
ATOM 7934 C CA . ARG B 1 335 ? 13.742 11.523 -9.211 1 95.94 335 ARG B CA 1
ATOM 7935 C C . ARG B 1 335 ? 13.039 10.242 -8.789 1 95.94 335 ARG B C 1
ATOM 7937 O O . ARG B 1 335 ? 13.648 9.172 -8.758 1 95.94 335 ARG B O 1
ATOM 7944 N N . VAL B 1 336 ? 11.82 10.328 -8.508 1 97 336 VAL B N 1
ATOM 7945 C CA . VAL B 1 336 ? 11.047 9.141 -8.148 1 97 336 VAL B CA 1
ATOM 7946 C C . VAL B 1 336 ? 10.219 8.688 -9.352 1 97 336 VAL B C 1
ATOM 7948 O O . VAL B 1 336 ? 10.18 7.492 -9.664 1 97 336 VAL B O 1
ATOM 7951 N N . LEU B 1 337 ? 9.602 9.602 -10.086 1 98.31 337 LEU B N 1
ATOM 7952 C CA . LEU B 1 337 ? 8.672 9.305 -11.164 1 98.31 337 LEU B CA 1
ATOM 7953 C C . LEU B 1 337 ? 9.406 8.727 -12.375 1 98.31 337 LEU B C 1
ATOM 7955 O O . LEU B 1 337 ? 8.922 7.785 -13.008 1 98.31 337 LEU B O 1
ATOM 7959 N N . LEU B 1 338 ? 10.555 9.266 -12.695 1 98.56 338 LEU B N 1
ATOM 7960 C CA . LEU B 1 338 ? 11.195 8.898 -13.953 1 98.56 338 LEU B CA 1
ATOM 7961 C C . LEU B 1 338 ? 11.805 7.5 -13.859 1 98.56 338 LEU B C 1
ATOM 7963 O O . LEU B 1 338 ? 11.68 6.707 -14.797 1 98.56 338 LEU B O 1
ATOM 7967 N N . PRO B 1 339 ? 12.484 7.148 -12.742 1 98.56 339 PRO B N 1
ATOM 7968 C CA . PRO B 1 339 ? 12.906 5.75 -12.617 1 98.56 339 PRO B CA 1
ATOM 7969 C C . PRO B 1 339 ? 11.727 4.777 -12.648 1 98.56 339 PRO B C 1
ATOM 7971 O O . PRO B 1 339 ? 11.852 3.664 -13.156 1 98.56 339 PRO B O 1
ATOM 7974 N N . MET B 1 340 ? 10.617 5.168 -12.078 1 98.62 340 MET B N 1
ATOM 7975 C CA . MET B 1 340 ? 9.414 4.336 -12.141 1 98.62 340 MET B CA 1
ATOM 7976 C C . MET B 1 340 ? 8.969 4.133 -13.586 1 98.62 340 MET B C 1
ATOM 7978 O O . MET B 1 340 ? 8.594 3.023 -13.977 1 98.62 340 MET B O 1
ATOM 7982 N N . LEU B 1 341 ? 8.984 5.203 -14.328 1 98.25 341 LEU B N 1
ATOM 7983 C CA . LEU B 1 341 ? 8.641 5.152 -15.742 1 98.25 341 LEU B CA 1
ATOM 7984 C C . LEU B 1 341 ? 9.586 4.227 -16.5 1 98.25 341 LEU B C 1
ATOM 7986 O O . LEU B 1 341 ? 9.148 3.395 -17.297 1 98.25 341 LEU B O 1
ATOM 7990 N N . ALA B 1 342 ? 10.867 4.367 -16.219 1 98.62 342 ALA B N 1
ATOM 7991 C CA . ALA B 1 342 ? 11.875 3.52 -16.859 1 98.62 342 ALA B CA 1
ATOM 7992 C C . ALA B 1 342 ? 11.664 2.051 -16.5 1 98.62 342 ALA B C 1
ATOM 7994 O O . ALA B 1 342 ? 11.734 1.179 -17.359 1 98.62 342 ALA B O 1
ATOM 7995 N N . THR B 1 343 ? 11.375 1.786 -15.266 1 98.75 343 THR B N 1
ATOM 7996 C CA . THR B 1 343 ? 11.18 0.42 -14.789 1 98.75 343 THR B CA 1
ATOM 7997 C C . THR B 1 343 ? 9.961 -0.209 -15.453 1 98.75 343 THR B C 1
ATOM 7999 O O . THR B 1 343 ? 9.992 -1.377 -15.844 1 98.75 343 THR B O 1
ATOM 8002 N N . ASN B 1 344 ? 8.859 0.534 -15.555 1 98 344 ASN B N 1
ATOM 8003 C CA . ASN B 1 344 ? 7.68 0.002 -16.219 1 98 344 ASN B CA 1
ATOM 8004 C C . ASN B 1 344 ? 7.984 -0.407 -17.656 1 98 344 ASN B C 1
ATOM 8006 O O . ASN B 1 344 ? 7.465 -1.414 -18.141 1 98 344 ASN B O 1
ATOM 8010 N N . MET B 1 345 ? 8.781 0.377 -18.297 1 97.31 345 MET B N 1
ATOM 8011 C CA . MET B 1 345 ? 9.109 0.083 -19.688 1 97.31 345 MET B CA 1
ATOM 8012 C C . MET B 1 345 ? 9.922 -1.204 -19.797 1 97.31 345 MET B C 1
ATOM 8014 O O . MET B 1 345 ? 9.656 -2.041 -20.672 1 97.31 345 MET B O 1
ATOM 8018 N N . VAL B 1 346 ? 10.891 -1.363 -18.984 1 98 346 VAL B N 1
ATOM 8019 C CA . VAL B 1 346 ? 11.719 -2.562 -19.078 1 98 346 VAL B CA 1
ATOM 8020 C C . VAL B 1 346 ? 10.914 -3.783 -18.641 1 98 346 VAL B C 1
ATOM 8022 O O . VAL B 1 346 ? 11.164 -4.898 -19.094 1 98 346 VAL B O 1
ATOM 8025 N N . PHE B 1 347 ? 9.93 -3.629 -17.688 1 98.06 347 PHE B N 1
ATOM 8026 C CA . PHE B 1 347 ? 9 -4.703 -17.375 1 98.06 347 PHE B CA 1
ATOM 8027 C C . PHE B 1 347 ? 8.219 -5.129 -18.609 1 98.06 347 PHE B C 1
ATOM 8029 O O . PHE B 1 347 ? 8.008 -6.32 -18.844 1 98.06 347 PHE B O 1
ATOM 8036 N N . GLU B 1 348 ? 7.82 -4.152 -19.406 1 96.56 348 GLU B N 1
ATOM 8037 C CA . GLU B 1 348 ? 7.09 -4.449 -20.641 1 96.56 348 GLU B CA 1
ATOM 8038 C C . GLU B 1 348 ? 7.949 -5.246 -21.625 1 96.56 348 GLU B C 1
ATOM 8040 O O . GLU B 1 348 ? 7.445 -6.129 -22.312 1 96.56 348 GLU B O 1
ATOM 8045 N N . PHE B 1 349 ? 9.242 -4.93 -21.672 1 97.25 349 PHE B N 1
ATOM 8046 C CA . PHE B 1 349 ? 10.141 -5.688 -22.547 1 97.25 349 PHE B CA 1
ATOM 8047 C C . PHE B 1 349 ? 10.266 -7.129 -22.062 1 97.25 349 PHE B C 1
ATOM 8049 O O . PHE B 1 349 ? 10.328 -8.055 -22.875 1 97.25 349 PHE B O 1
ATOM 8056 N N . SER B 1 350 ? 10.305 -7.301 -20.766 1 96.5 350 SER B N 1
ATOM 8057 C CA . SER B 1 350 ? 10.344 -8.648 -20.219 1 96.5 350 SER B CA 1
ATOM 8058 C C . SER B 1 350 ? 9.039 -9.398 -20.484 1 96.5 350 SER B C 1
ATOM 8060 O O . SER B 1 350 ? 9.055 -10.594 -20.766 1 96.5 350 SER B O 1
ATOM 8062 N N . ARG B 1 351 ? 7.934 -8.719 -20.312 1 95.25 351 ARG B N 1
ATOM 8063 C CA . ARG B 1 351 ? 6.637 -9.273 -20.672 1 95.25 351 ARG B CA 1
ATOM 8064 C C . ARG B 1 351 ? 6.641 -9.758 -22.125 1 95.25 351 ARG B C 1
ATOM 8066 O O . ARG B 1 351 ? 6.141 -10.852 -22.422 1 95.25 351 ARG B O 1
ATOM 8073 N N . ASN B 1 352 ? 7.242 -8.977 -23.016 1 95.25 352 ASN B N 1
ATOM 8074 C CA . ASN B 1 352 ? 7.332 -9.344 -24.422 1 95.25 352 ASN B CA 1
ATOM 8075 C C . ASN B 1 352 ? 8.125 -10.633 -24.609 1 95.25 352 ASN B C 1
ATOM 8077 O O . ASN B 1 352 ? 7.742 -11.484 -25.422 1 95.25 352 ASN B O 1
ATOM 8081 N N . TRP B 1 353 ? 9.219 -10.75 -23.906 1 94.5 353 TRP B N 1
ATOM 8082 C CA . TRP B 1 353 ? 10.008 -11.977 -23.969 1 94.5 353 TRP B CA 1
ATOM 8083 C C . TRP B 1 353 ? 9.164 -13.18 -23.547 1 94.5 353 TRP B C 1
ATOM 8085 O O . TRP B 1 353 ? 9.234 -14.242 -24.172 1 94.5 353 TRP B O 1
ATOM 8095 N N . ILE B 1 354 ? 8.391 -13.039 -22.547 1 93.81 354 ILE B N 1
ATOM 8096 C CA . ILE B 1 354 ? 7.566 -14.109 -22 1 93.81 354 ILE B CA 1
ATOM 8097 C C . ILE B 1 354 ? 6.516 -14.523 -23.031 1 93.81 354 ILE B C 1
ATOM 8099 O O . ILE B 1 354 ? 6.293 -15.719 -23.25 1 93.81 354 ILE B O 1
ATOM 8103 N N . ILE B 1 355 ? 5.918 -13.539 -23.703 1 93.62 355 ILE B N 1
ATOM 8104 C CA . ILE B 1 355 ? 4.922 -13.82 -24.734 1 93.62 355 ILE B CA 1
ATOM 8105 C C . ILE B 1 355 ? 5.57 -14.578 -25.891 1 93.62 355 ILE B C 1
ATOM 8107 O O . ILE B 1 355 ? 5.047 -15.602 -26.344 1 93.62 355 ILE B O 1
ATOM 8111 N N . ASP B 1 356 ? 6.707 -14.141 -26.297 1 93.5 356 ASP B N 1
ATOM 8112 C CA . ASP B 1 356 ? 7.383 -14.695 -27.469 1 93.5 356 ASP B CA 1
ATOM 8113 C C . ASP B 1 356 ? 7.859 -16.125 -27.203 1 93.5 356 ASP B C 1
ATOM 8115 O O . ASP B 1 356 ? 7.973 -16.922 -28.141 1 93.5 356 ASP B O 1
ATOM 8119 N N . ASN B 1 357 ? 8.086 -16.438 -25.953 1 91.38 357 ASN B N 1
ATOM 8120 C CA . ASN B 1 357 ? 8.672 -17.734 -25.656 1 91.38 357 ASN B CA 1
ATOM 8121 C C . ASN B 1 357 ? 7.641 -18.703 -25.078 1 91.38 357 ASN B C 1
ATOM 8123 O O . ASN B 1 357 ? 7.98 -19.812 -24.672 1 91.38 357 ASN B O 1
ATOM 8127 N N . LEU B 1 358 ? 6.426 -18.328 -25.109 1 89.31 358 LEU B N 1
ATOM 8128 C CA . LEU B 1 358 ? 5.363 -19.156 -24.547 1 89.31 358 LEU B CA 1
ATOM 8129 C C . LEU B 1 358 ? 5.258 -20.484 -25.281 1 89.31 358 LEU B C 1
ATOM 8131 O O . LEU B 1 358 ? 5.258 -21.547 -24.656 1 89.31 358 LEU B O 1
ATOM 8135 N N . GLN B 1 359 ? 5.211 -20.438 -26.594 1 84.94 359 GLN B N 1
ATOM 8136 C CA . GLN B 1 359 ? 5.043 -21.656 -27.375 1 84.94 359 GLN B CA 1
ATOM 8137 C C . GLN B 1 359 ? 6.32 -22.5 -27.375 1 84.94 359 GLN B C 1
ATOM 8139 O O . GLN B 1 359 ? 6.258 -23.734 -27.328 1 84.94 359 GLN B O 1
ATOM 8144 N N . GLU B 1 360 ? 7.445 -21.812 -27.375 1 84.12 360 GLU B N 1
ATOM 8145 C CA . GLU B 1 360 ? 8.727 -22.516 -27.344 1 84.12 360 GLU B CA 1
ATOM 8146 C C . GLU B 1 360 ? 8.898 -23.281 -26.031 1 84.12 360 GLU B C 1
ATOM 8148 O O . GLU B 1 360 ? 9.539 -24.344 -26 1 84.12 360 GLU B O 1
ATOM 8153 N N . SER B 1 361 ? 8.344 -22.812 -25.047 1 84.31 361 SER B N 1
ATOM 8154 C CA . SER B 1 361 ? 8.492 -23.422 -23.734 1 84.31 361 SER B CA 1
ATOM 8155 C C . SER B 1 361 ? 7.836 -24.797 -23.672 1 84.31 361 SER B C 1
ATOM 8157 O O . SER B 1 361 ? 8.188 -25.625 -22.828 1 84.31 361 SER B O 1
ATOM 8159 N N . SER B 1 362 ? 6.945 -25.078 -24.547 1 80.56 362 SER B N 1
ATOM 8160 C CA . SER B 1 362 ? 6.199 -26.344 -24.531 1 80.56 362 SER B CA 1
ATOM 8161 C C . SER B 1 362 ? 6.93 -27.438 -25.297 1 80.56 362 SER B C 1
ATOM 8163 O O . SER B 1 362 ? 6.473 -28.578 -25.344 1 80.56 362 SER B O 1
ATOM 8165 N N . ARG B 1 363 ? 8.156 -27.203 -25.875 1 83.69 363 ARG B N 1
ATOM 8166 C CA . ARG B 1 363 ? 8.844 -28.125 -26.75 1 83.69 363 ARG B CA 1
ATOM 8167 C C . ARG B 1 363 ? 9.555 -29.219 -25.969 1 83.69 363 ARG B C 1
ATOM 8169 O O . ARG B 1 363 ? 9.812 -30.312 -26.484 1 83.69 363 ARG B O 1
ATOM 8176 N N . SER B 1 364 ? 9.961 -28.828 -24.766 1 84.56 364 SER B N 1
ATOM 8177 C CA . SER B 1 364 ? 10.594 -29.797 -23.875 1 84.56 364 SER B CA 1
ATOM 8178 C C . SER B 1 364 ? 10.32 -29.484 -22.422 1 84.56 364 SER B C 1
ATOM 8180 O O . SER B 1 364 ? 9.969 -28.359 -22.078 1 84.56 364 SER B O 1
ATOM 8182 N N . ASP B 1 365 ? 10.539 -30.453 -21.609 1 81.06 365 ASP B N 1
ATOM 8183 C CA . ASP B 1 365 ? 10.336 -30.281 -20.172 1 81.06 365 ASP B CA 1
ATOM 8184 C C . ASP B 1 365 ? 11.352 -29.297 -19.594 1 81.06 365 ASP B C 1
ATOM 8186 O O . ASP B 1 365 ? 11.023 -28.531 -18.688 1 81.06 365 ASP B O 1
ATOM 8190 N N . GLU B 1 366 ? 12.484 -29.391 -20.094 1 84.56 366 GLU B N 1
ATOM 8191 C CA . GLU B 1 366 ? 13.539 -28.5 -19.609 1 84.56 366 GLU B CA 1
ATOM 8192 C C . GLU B 1 366 ? 13.227 -27.047 -19.922 1 84.56 366 GLU B C 1
ATOM 8194 O O . GLU B 1 366 ? 13.406 -26.172 -19.062 1 84.56 366 GLU B O 1
ATOM 8199 N N . LYS B 1 367 ? 12.789 -26.828 -21.078 1 87.75 367 LYS B N 1
ATOM 8200 C CA . LYS B 1 367 ? 12.438 -25.469 -21.484 1 87.75 367 LYS B CA 1
ATOM 8201 C C . LYS B 1 367 ? 11.227 -24.953 -20.719 1 87.75 367 LYS B C 1
ATOM 8203 O O . LYS B 1 367 ? 11.156 -23.766 -20.375 1 87.75 367 LYS B O 1
ATOM 8208 N N . ARG B 1 368 ? 10.352 -25.859 -20.438 1 87.31 368 ARG B N 1
ATOM 8209 C CA . ARG B 1 368 ? 9.156 -25.5 -19.688 1 87.31 368 ARG B CA 1
ATOM 8210 C C . ARG B 1 368 ? 9.508 -25.094 -18.266 1 87.31 368 ARG B C 1
ATOM 8212 O O . ARG B 1 368 ? 8.969 -24.125 -17.734 1 87.31 368 ARG B O 1
ATOM 8219 N N . GLU B 1 369 ? 10.391 -25.844 -17.703 1 87.56 369 GLU B N 1
ATOM 8220 C CA . GLU B 1 369 ? 10.812 -25.547 -16.344 1 87.56 369 GLU B CA 1
ATOM 8221 C C . GLU B 1 369 ? 11.523 -24.203 -16.266 1 87.56 369 GLU B C 1
ATOM 8223 O O . GLU B 1 369 ? 11.305 -23.438 -15.328 1 87.56 369 GLU B O 1
ATOM 8228 N N . GLU B 1 370 ? 12.398 -23.984 -17.172 1 91.31 370 GLU B N 1
ATOM 8229 C CA . GLU B 1 370 ? 13.102 -22.703 -17.219 1 91.31 370 GLU B CA 1
ATOM 8230 C C . GLU B 1 370 ? 12.125 -21.547 -17.375 1 91.31 370 GLU B C 1
ATOM 8232 O O . GLU B 1 370 ? 12.219 -20.547 -16.656 1 91.31 370 GLU B O 1
ATOM 8237 N N . TYR B 1 371 ? 11.211 -21.734 -18.312 1 91.12 371 TYR B N 1
ATOM 8238 C CA . TYR B 1 371 ? 10.219 -20.703 -18.594 1 91.12 371 TYR B CA 1
ATOM 8239 C C . TYR B 1 371 ? 9.375 -20.406 -17.359 1 91.12 371 TYR B C 1
ATOM 8241 O O . TYR B 1 371 ? 9.195 -19.25 -16.984 1 91.12 371 TYR B O 1
ATOM 8249 N N . HIS B 1 372 ? 8.953 -21.438 -16.703 1 89.94 372 HIS B N 1
ATOM 8250 C CA . HIS B 1 372 ? 8.094 -21.297 -15.531 1 89.94 372 HIS B CA 1
ATOM 8251 C C . HIS B 1 372 ? 8.836 -20.625 -14.391 1 89.94 372 HIS B C 1
ATOM 8253 O O . HIS B 1 372 ? 8.25 -19.828 -13.641 1 89.94 372 HIS B O 1
ATOM 8259 N N . SER B 1 373 ? 10.062 -20.984 -14.25 1 93.31 373 SER B N 1
ATOM 8260 C CA . SER B 1 373 ? 10.867 -20.406 -13.172 1 93.31 373 SER B CA 1
ATOM 8261 C C . SER B 1 373 ? 11.109 -18.922 -13.398 1 93.31 373 SER B C 1
ATOM 8263 O O . SER B 1 373 ? 11.008 -18.125 -12.469 1 93.31 373 SER B O 1
ATOM 8265 N N . ILE B 1 374 ? 11.383 -18.547 -14.609 1 94.12 374 ILE B N 1
ATOM 8266 C CA . ILE B 1 374 ? 11.625 -17.156 -14.953 1 94.12 374 ILE B CA 1
ATOM 8267 C C . ILE B 1 374 ? 10.352 -16.344 -14.75 1 94.12 374 ILE B C 1
ATOM 8269 O O . ILE B 1 374 ? 10.383 -15.266 -14.148 1 94.12 374 ILE B O 1
ATOM 8273 N N . VAL B 1 375 ? 9.227 -16.891 -15.203 1 94.06 375 VAL B N 1
ATOM 8274 C CA . VAL B 1 375 ? 7.941 -16.219 -15.086 1 94.06 375 VAL B CA 1
ATOM 8275 C C . VAL B 1 375 ? 7.598 -16 -13.609 1 94.06 375 VAL B C 1
ATOM 8277 O O . VAL B 1 375 ? 7.051 -14.969 -13.242 1 94.06 375 VAL B O 1
ATOM 8280 N N . SER B 1 376 ? 7.969 -16.984 -12.773 1 94.25 376 SER B N 1
ATOM 8281 C CA . SER B 1 376 ? 7.723 -16.859 -11.336 1 94.25 376 SER B CA 1
ATOM 8282 C C . SER B 1 376 ? 8.461 -15.672 -10.742 1 94.25 376 SER B C 1
ATOM 8284 O O . SER B 1 376 ? 7.887 -14.883 -9.992 1 94.25 376 SER B O 1
ATOM 8286 N N . GLY B 1 377 ? 9.734 -15.516 -11.117 1 96.25 377 GLY B N 1
ATOM 8287 C CA . GLY B 1 377 ? 10.516 -14.391 -10.633 1 96.25 377 GLY B CA 1
ATOM 8288 C C . GLY B 1 377 ? 10 -13.055 -11.125 1 96.25 377 GLY B C 1
ATOM 8289 O O . GLY B 1 377 ? 9.883 -12.102 -10.352 1 96.25 377 GLY B O 1
ATOM 8290 N N . VAL B 1 378 ? 9.648 -12.984 -12.391 1 96.81 378 VAL B N 1
ATOM 8291 C CA . VAL B 1 378 ? 9.195 -11.734 -13 1 96.81 378 VAL B CA 1
ATOM 8292 C C . VAL B 1 378 ? 7.84 -11.344 -12.422 1 96.81 378 VAL B C 1
ATOM 8294 O O . VAL B 1 378 ? 7.613 -10.172 -12.102 1 96.81 378 VAL B O 1
ATOM 8297 N N . LYS B 1 379 ? 6.953 -12.312 -12.25 1 95.88 379 LYS B N 1
ATOM 8298 C CA . LYS B 1 379 ? 5.648 -12.031 -11.664 1 95.88 379 LYS B CA 1
ATOM 8299 C C . LYS B 1 379 ? 5.789 -11.422 -10.273 1 95.88 379 LYS B C 1
ATOM 8301 O O . LYS B 1 379 ? 5.168 -10.406 -9.969 1 95.88 379 LYS B O 1
ATOM 8306 N N . ALA B 1 380 ? 6.582 -12.117 -9.469 1 96.69 380 ALA B N 1
ATOM 8307 C CA . ALA B 1 380 ? 6.758 -11.656 -8.094 1 96.69 380 ALA B CA 1
ATOM 8308 C C . ALA B 1 380 ? 7.305 -10.234 -8.047 1 96.69 380 ALA B C 1
ATOM 8310 O O . ALA B 1 380 ? 6.781 -9.383 -7.324 1 96.69 380 ALA B O 1
ATOM 8311 N N . MET B 1 381 ? 8.273 -9.938 -8.859 1 97.81 381 MET B N 1
ATOM 8312 C CA . MET B 1 381 ? 8.945 -8.641 -8.852 1 97.81 381 MET B CA 1
ATOM 8313 C C . MET B 1 381 ? 8.031 -7.551 -9.391 1 97.81 381 MET B C 1
ATOM 8315 O O . MET B 1 381 ? 7.941 -6.465 -8.82 1 97.81 381 MET B O 1
ATOM 8319 N N . VAL B 1 382 ? 7.352 -7.836 -10.492 1 97.88 382 VAL B N 1
ATOM 8320 C CA . VAL B 1 382 ? 6.473 -6.859 -11.125 1 97.88 382 VAL B CA 1
ATOM 8321 C C . VAL B 1 382 ? 5.336 -6.492 -10.172 1 97.88 382 VAL B C 1
ATOM 8323 O O . VAL B 1 382 ? 5.004 -5.316 -10.016 1 97.88 382 VAL B O 1
ATOM 8326 N N . CYS B 1 383 ? 4.746 -7.484 -9.523 1 96.88 383 CYS B N 1
ATOM 8327 C CA . CYS B 1 383 ? 3.643 -7.227 -8.602 1 96.88 383 CYS B CA 1
ATOM 8328 C C . CYS B 1 383 ? 4.109 -6.414 -7.402 1 96.88 383 CYS B C 1
ATOM 8330 O O . CYS B 1 383 ? 3.467 -5.43 -7.023 1 96.88 383 CYS B O 1
ATOM 8332 N N . GLU B 1 384 ? 5.254 -6.777 -6.82 1 96.94 384 GLU B N 1
ATOM 8333 C CA . GLU B 1 384 ? 5.777 -6.07 -5.656 1 96.94 384 GLU B CA 1
ATOM 8334 C C . GLU B 1 384 ? 6.117 -4.621 -5.996 1 96.94 384 GLU B C 1
ATOM 8336 O O . GLU B 1 384 ? 5.766 -3.705 -5.25 1 96.94 384 GLU B O 1
ATOM 8341 N N . PHE B 1 385 ? 6.781 -4.457 -7.141 1 98 385 PHE B N 1
ATOM 8342 C CA . PHE B 1 385 ? 7.164 -3.113 -7.559 1 98 385 PHE B CA 1
ATOM 8343 C C . PHE B 1 385 ? 5.934 -2.264 -7.848 1 98 385 PHE B C 1
ATOM 8345 O O . PHE B 1 385 ? 5.867 -1.101 -7.441 1 98 385 PHE B O 1
ATOM 8352 N N . THR B 1 386 ? 4.988 -2.795 -8.523 1 98.25 386 THR B N 1
ATOM 8353 C CA . THR B 1 386 ? 3.822 -2.045 -8.984 1 98.25 386 THR B CA 1
ATOM 8354 C C . THR B 1 386 ? 2.961 -1.606 -7.805 1 98.25 386 THR B C 1
ATOM 8356 O O . THR B 1 386 ? 2.471 -0.476 -7.773 1 98.25 386 THR B O 1
ATOM 8359 N N . ILE B 1 387 ? 2.746 -2.453 -6.84 1 97.44 387 ILE B N 1
ATOM 8360 C CA . ILE B 1 387 ? 1.93 -2.111 -5.68 1 97.44 387 ILE B CA 1
ATOM 8361 C C . ILE B 1 387 ? 2.568 -0.948 -4.926 1 97.44 387 ILE B C 1
ATOM 8363 O O . ILE B 1 387 ? 1.887 0.011 -4.555 1 97.44 387 ILE B O 1
ATOM 8367 N N . GLN B 1 388 ? 3.846 -1.014 -4.723 1 97.25 388 GLN B N 1
ATOM 8368 C CA . GLN B 1 388 ? 4.555 0.068 -4.051 1 97.25 388 GLN B CA 1
ATOM 8369 C C . GLN B 1 388 ? 4.504 1.355 -4.867 1 97.25 388 GLN B C 1
ATOM 8371 O O . GLN B 1 388 ? 4.336 2.443 -4.312 1 97.25 388 GLN B O 1
ATOM 8376 N N . SER B 1 389 ? 4.664 1.212 -6.125 1 98.38 389 SER B N 1
ATOM 8377 C CA . SER B 1 389 ? 4.688 2.371 -7.016 1 98.38 389 SER B CA 1
ATOM 8378 C C . SER B 1 389 ? 3.326 3.061 -7.059 1 98.38 389 SER B C 1
ATOM 8380 O O . SER B 1 389 ? 3.242 4.285 -6.957 1 98.38 389 SER B O 1
ATOM 8382 N N . VAL B 1 390 ? 2.268 2.273 -7.211 1 98.19 390 VAL B N 1
ATOM 8383 C CA . VAL B 1 390 ? 0.928 2.844 -7.301 1 98.19 390 VAL B CA 1
ATOM 8384 C C . VAL B 1 390 ? 0.589 3.572 -6 1 98.19 390 VAL B C 1
ATOM 8386 O O . VAL B 1 390 ? -0.052 4.625 -6.02 1 98.19 390 VAL B O 1
ATOM 8389 N N . SER B 1 391 ? 1.034 3.043 -4.887 1 97.5 391 SER B N 1
ATOM 8390 C CA . SER B 1 391 ? 0.855 3.721 -3.607 1 97.5 391 SER B CA 1
ATOM 8391 C C . SER B 1 391 ? 1.577 5.062 -3.588 1 97.5 391 SER B C 1
ATOM 8393 O O . SER B 1 391 ? 1.051 6.051 -3.07 1 97.5 391 SER B O 1
ATOM 8395 N N . LYS B 1 392 ? 2.785 5.074 -4.094 1 97.31 392 LYS B N 1
ATOM 8396 C CA . LYS B 1 392 ? 3.562 6.309 -4.121 1 97.31 392 LYS B CA 1
ATOM 8397 C C . LYS B 1 392 ? 2.949 7.328 -5.078 1 97.31 392 LYS B C 1
ATOM 8399 O O . LYS B 1 392 ? 2.922 8.523 -4.789 1 97.31 392 LYS B O 1
ATOM 8404 N N . LEU B 1 393 ? 2.506 6.859 -6.227 1 98.44 393 LEU B N 1
ATOM 8405 C CA . LEU B 1 393 ? 1.854 7.738 -7.191 1 98.44 393 LEU B CA 1
ATOM 8406 C C . LEU B 1 393 ? 0.618 8.391 -6.586 1 98.44 393 LEU B C 1
ATOM 8408 O O . LEU B 1 393 ? 0.352 9.57 -6.828 1 98.44 393 LEU B O 1
ATOM 8412 N N . ARG B 1 394 ? -0.127 7.625 -5.828 1 98.06 394 ARG B N 1
ATOM 8413 C CA . ARG B 1 394 ? -1.276 8.164 -5.109 1 98.06 394 ARG B CA 1
ATOM 8414 C C . ARG B 1 394 ? -0.861 9.312 -4.195 1 98.06 394 ARG B C 1
ATOM 8416 O O . ARG B 1 394 ? -1.506 10.359 -4.176 1 98.06 394 ARG B O 1
ATOM 8423 N N . VAL B 1 395 ? 0.245 9.18 -3.461 1 97.12 395 VAL B N 1
ATOM 8424 C CA . VAL B 1 395 ? 0.742 10.195 -2.537 1 97.12 395 VAL B CA 1
ATOM 8425 C C . VAL B 1 395 ? 1.116 11.461 -3.311 1 97.12 395 VAL B C 1
ATOM 8427 O O . VAL B 1 395 ? 0.838 12.578 -2.863 1 97.12 395 VAL B O 1
ATOM 8430 N N . PHE B 1 396 ? 1.685 11.289 -4.477 1 97 396 PHE B N 1
ATOM 8431 C CA . PHE B 1 396 ? 2.193 12.398 -5.27 1 97 396 PHE B CA 1
ATOM 8432 C C . PHE B 1 396 ? 1.049 13.25 -5.812 1 97 396 PHE B C 1
ATOM 8434 O O . PHE B 1 396 ? 1.267 14.367 -6.289 1 97 396 PHE B O 1
ATOM 8441 N N . CYS B 1 397 ? -0.151 12.719 -5.719 1 97.31 397 CYS B N 1
ATOM 8442 C CA . CYS B 1 397 ? -1.295 13.469 -6.227 1 97.31 397 CYS B CA 1
ATOM 8443 C C . CYS B 1 397 ? -2.105 14.062 -5.082 1 97.31 397 CYS B C 1
ATOM 8445 O O . CYS B 1 397 ? -3.211 14.562 -5.297 1 97.31 397 CYS B O 1
ATOM 8447 N N . GLY B 1 398 ? -1.619 14 -3.854 1 95.25 398 GLY B N 1
ATOM 8448 C CA . GLY B 1 398 ? -2.232 14.633 -2.701 1 95.25 398 GLY B CA 1
ATOM 8449 C C . GLY B 1 398 ? -3.68 14.227 -2.492 1 95.25 398 GLY B C 1
ATOM 8450 O O . GLY B 1 398 ? -4.004 13.039 -2.535 1 95.25 398 GLY B O 1
ATOM 8451 N N . GLY B 1 399 ? -4.5 15.211 -2.219 1 95.88 399 GLY B N 1
ATOM 8452 C CA . GLY B 1 399 ? -5.922 14.969 -2.031 1 95.88 399 GLY B CA 1
ATOM 8453 C C . GLY B 1 399 ? -6.586 14.344 -3.246 1 95.88 399 GLY B C 1
ATOM 8454 O O . GLY B 1 399 ? -7.469 13.5 -3.109 1 95.88 399 GLY B O 1
ATOM 8455 N N . ASN B 1 400 ? -6.145 14.758 -4.406 1 97.31 400 ASN B N 1
ATOM 8456 C CA . ASN B 1 400 ? -6.707 14.18 -5.617 1 97.31 400 ASN B CA 1
ATOM 8457 C C . ASN B 1 400 ? -6.391 12.688 -5.723 1 97.31 400 ASN B C 1
ATOM 8459 O O . ASN B 1 400 ? -7.16 11.922 -6.309 1 97.31 400 ASN B O 1
ATOM 8463 N N . GLY B 1 401 ? -5.273 12.289 -5.184 1 97.44 401 GLY B N 1
ATOM 8464 C CA . GLY B 1 401 ? -4.914 10.883 -5.176 1 97.44 401 GLY B CA 1
ATOM 8465 C C . GLY B 1 401 ? -5.852 10.031 -4.336 1 97.44 401 GLY B C 1
ATOM 8466 O O . GLY B 1 401 ? -5.957 8.82 -4.543 1 97.44 401 GLY B O 1
ATOM 8467 N N . VAL B 1 402 ? -6.551 10.633 -3.426 1 97.31 402 VAL B N 1
ATOM 8468 C CA . VAL B 1 402 ? -7.453 9.93 -2.521 1 97.31 402 VAL B CA 1
ATOM 8469 C C . VAL B 1 402 ? -8.805 9.727 -3.197 1 97.31 402 VAL B C 1
ATOM 8471 O O . VAL B 1 402 ? -9.578 8.844 -2.807 1 97.31 402 VAL B O 1
ATOM 8474 N N . SER B 1 403 ? -9.086 10.562 -4.199 1 97.94 403 SER B N 1
ATOM 8475 C CA . SER B 1 403 ? -10.336 10.414 -4.945 1 97.94 403 SER B CA 1
ATOM 8476 C C . SER B 1 403 ? -10.359 9.109 -5.727 1 97.94 403 SER B C 1
ATOM 8478 O O . SER B 1 403 ? -9.422 8.797 -6.465 1 97.94 403 SER B O 1
ATOM 8480 N N . SER B 1 404 ? -11.477 8.359 -5.59 1 97.25 404 SER B N 1
ATOM 8481 C CA . SER B 1 404 ? -11.609 7.117 -6.348 1 97.25 404 SER B CA 1
ATOM 8482 C C . SER B 1 404 ? -11.664 7.391 -7.848 1 97.25 404 SER B C 1
ATOM 8484 O O . SER B 1 404 ? -11.383 6.5 -8.656 1 97.25 404 SER B O 1
ATOM 8486 N N . TYR B 1 405 ? -11.938 8.625 -8.227 1 96.56 405 TYR B N 1
ATOM 8487 C CA . TYR B 1 405 ? -12.094 8.984 -9.633 1 96.56 405 TYR B CA 1
ATOM 8488 C C . TYR B 1 405 ? -10.758 8.922 -10.367 1 96.56 405 TYR B C 1
ATOM 8490 O O . TYR B 1 405 ? -10.719 8.883 -11.594 1 96.56 405 TYR B O 1
ATOM 8498 N N . ASN B 1 406 ? -9.719 8.922 -9.602 1 97.31 406 ASN B N 1
ATOM 8499 C CA . ASN B 1 406 ? -8.406 8.859 -10.234 1 97.31 406 ASN B CA 1
ATOM 8500 C C . ASN B 1 406 ? -7.809 7.465 -10.148 1 97.31 406 ASN B C 1
ATOM 8502 O O . ASN B 1 406 ? -6.668 7.246 -10.562 1 97.31 406 ASN B O 1
ATOM 8506 N N . TYR B 1 407 ? -8.422 6.535 -9.562 1 95.56 407 TYR B N 1
ATOM 8507 C CA . TYR B 1 407 ? -8.344 5.09 -9.719 1 95.56 407 TYR B CA 1
ATOM 8508 C C . TYR B 1 407 ? -7.148 4.523 -8.961 1 95.56 407 TYR B C 1
ATOM 8510 O O . TYR B 1 407 ? -6.961 3.307 -8.906 1 95.56 407 TYR B O 1
ATOM 8518 N N . PHE B 1 408 ? -6.25 5.309 -8.289 1 97.69 408 PHE B N 1
ATOM 8519 C CA . PHE B 1 408 ? -5.074 4.781 -7.609 1 97.69 408 PHE B CA 1
ATOM 8520 C C . PHE B 1 408 ? -5.469 3.746 -6.566 1 97.69 408 PHE B C 1
ATOM 8522 O O . PHE B 1 408 ? -4.91 2.646 -6.531 1 97.69 408 PHE B O 1
ATOM 8529 N N . GLY B 1 409 ? -6.434 4.125 -5.711 1 96.81 409 GLY B N 1
ATOM 8530 C CA . GLY B 1 409 ? -6.863 3.221 -4.656 1 96.81 409 GLY B CA 1
ATOM 8531 C C . GLY B 1 409 ? -7.473 1.937 -5.188 1 96.81 409 GLY B C 1
ATOM 8532 O O . GLY B 1 409 ? -7.156 0.848 -4.703 1 96.81 409 GLY B O 1
ATOM 8533 N N . ALA B 1 410 ? -8.352 2.027 -6.176 1 95.5 410 ALA B N 1
ATOM 8534 C CA . ALA B 1 410 ? -9.023 0.864 -6.758 1 95.5 410 ALA B CA 1
ATOM 8535 C C . ALA B 1 410 ? -8.008 -0.085 -7.395 1 95.5 410 ALA B C 1
ATOM 8537 O O . ALA B 1 410 ? -8.094 -1.303 -7.219 1 95.5 410 ALA B O 1
ATOM 8538 N N . MET B 1 411 ? -7.055 0.475 -8.133 1 96.06 411 MET B N 1
ATOM 8539 C CA . MET B 1 411 ? -6.039 -0.349 -8.789 1 96.06 411 MET B CA 1
ATOM 8540 C C . MET B 1 411 ? -5.164 -1.051 -7.754 1 96.06 411 MET B C 1
ATOM 8542 O O . MET B 1 411 ? -4.84 -2.229 -7.906 1 96.06 411 MET B O 1
ATOM 8546 N N . ARG B 1 412 ? -4.746 -0.327 -6.727 1 97.44 412 ARG B N 1
ATOM 8547 C CA . ARG B 1 412 ? -3.926 -0.934 -5.688 1 97.44 412 ARG B CA 1
ATOM 8548 C C . ARG B 1 412 ? -4.664 -2.086 -5.012 1 97.44 412 ARG B C 1
ATOM 8550 O O . ARG B 1 412 ? -4.066 -3.125 -4.715 1 97.44 412 ARG B O 1
ATOM 8557 N N . ASN B 1 413 ? -5.945 -1.882 -4.738 1 97.06 413 ASN B N 1
ATOM 8558 C CA . ASN B 1 413 ? -6.75 -2.938 -4.141 1 97.06 413 ASN B CA 1
ATOM 8559 C C . ASN B 1 413 ? -6.816 -4.172 -5.035 1 97.06 413 ASN B C 1
ATOM 8561 O O . ASN B 1 413 ? -6.699 -5.301 -4.555 1 97.06 413 ASN B O 1
ATOM 8565 N N . ASP B 1 414 ? -6.984 -3.967 -6.289 1 96.06 414 ASP B N 1
ATOM 8566 C CA . ASP B 1 414 ? -7 -5.086 -7.23 1 96.06 414 ASP B CA 1
ATOM 8567 C C . ASP B 1 414 ? -5.633 -5.766 -7.293 1 96.06 414 ASP B C 1
ATOM 8569 O O . ASP B 1 414 ? -5.551 -6.984 -7.445 1 96.06 414 ASP B O 1
ATOM 8573 N N . LEU B 1 415 ? -4.586 -4.988 -7.219 1 97.06 415 LEU B N 1
ATOM 8574 C CA . LEU B 1 415 ? -3.227 -5.516 -7.289 1 97.06 415 LEU B CA 1
ATOM 8575 C C . LEU B 1 415 ? -2.947 -6.457 -6.121 1 97.06 415 LEU B C 1
ATOM 8577 O O . LEU B 1 415 ? -2.117 -7.363 -6.234 1 97.06 415 LEU B O 1
ATOM 8581 N N . ASP B 1 416 ? -3.646 -6.273 -4.996 1 97 416 ASP B N 1
ATOM 8582 C CA . ASP B 1 416 ? -3.502 -7.195 -3.873 1 97 416 ASP B CA 1
ATOM 8583 C C . ASP B 1 416 ? -3.867 -8.617 -4.285 1 97 416 ASP B C 1
ATOM 8585 O O . ASP B 1 416 ? -3.242 -9.586 -3.836 1 97 416 ASP B O 1
ATOM 8589 N N . VAL B 1 417 ? -4.875 -8.734 -5.102 1 95.75 417 VAL B N 1
ATOM 8590 C CA . VAL B 1 417 ? -5.281 -10.047 -5.582 1 95.75 417 VAL B CA 1
ATOM 8591 C C . VAL B 1 417 ? -4.238 -10.594 -6.551 1 95.75 417 VAL B C 1
ATOM 8593 O O . VAL B 1 417 ? -3.865 -11.766 -6.48 1 95.75 417 VAL B O 1
ATOM 8596 N N . PHE B 1 418 ? -3.691 -9.734 -7.43 1 94.62 418 PHE B N 1
ATOM 8597 C CA . PHE B 1 418 ? -2.648 -10.133 -8.367 1 94.62 418 PHE B CA 1
ATOM 8598 C C . PHE B 1 418 ? -1.438 -10.688 -7.625 1 94.62 418 PHE B C 1
ATOM 8600 O O . PHE B 1 418 ? -0.843 -11.68 -8.055 1 94.62 418 PHE B O 1
ATOM 8607 N N . GLN B 1 419 ? -1.096 -10.008 -6.57 1 95.44 419 GLN B N 1
ATOM 8608 C CA . GLN B 1 419 ? 0.099 -10.398 -5.828 1 95.44 419 GLN B CA 1
ATOM 8609 C C . GLN B 1 419 ? -0.11 -11.727 -5.102 1 95.44 419 GLN B C 1
ATOM 8611 O O . GLN B 1 419 ? 0.832 -12.5 -4.938 1 95.44 419 GLN B O 1
ATOM 8616 N N . THR B 1 420 ? -1.3 -12.055 -4.723 1 95.06 420 THR B N 1
ATOM 8617 C CA . THR B 1 420 ? -1.609 -13.18 -3.852 1 95.06 420 THR B CA 1
ATOM 8618 C C . THR B 1 420 ? -1.931 -14.422 -4.672 1 95.06 420 THR B C 1
ATOM 8620 O O . THR B 1 420 ? -1.454 -15.516 -4.363 1 95.06 420 THR B O 1
ATOM 8623 N N . ALA B 1 421 ? -2.691 -14.203 -5.727 1 91.5 421 ALA B N 1
ATOM 8624 C CA . ALA B 1 421 ? -3.16 -15.328 -6.527 1 91.5 421 ALA B CA 1
ATOM 8625 C C . ALA B 1 421 ? -1.998 -16.016 -7.238 1 91.5 421 ALA B C 1
ATOM 8627 O O . ALA B 1 421 ? -1.062 -15.359 -7.695 1 91.5 421 ALA B O 1
ATOM 8628 N N . GLU B 1 422 ? -2.086 -17.312 -7.289 1 87 422 GLU B N 1
ATOM 8629 C CA . GLU B 1 422 ? -1.11 -18.172 -7.957 1 87 422 GLU B CA 1
ATOM 8630 C C . GLU B 1 422 ? 0.265 -18.047 -7.305 1 87 422 GLU B C 1
ATOM 8632 O O . GLU B 1 422 ? 1.288 -18.25 -7.961 1 87 422 GLU B O 1
ATOM 8637 N N . GLY B 1 423 ? 0.301 -17.594 -6.027 1 85.94 423 GLY B N 1
ATOM 8638 C CA . GLY B 1 423 ? 1.532 -17.547 -5.258 1 85.94 423 GLY B CA 1
ATOM 8639 C C . GLY B 1 423 ? 2.113 -16.156 -5.137 1 85.94 423 GLY B C 1
ATOM 8640 O O . GLY B 1 423 ? 2.211 -15.43 -6.129 1 85.94 423 GLY B O 1
ATOM 8641 N N . ASP B 1 424 ? 2.543 -15.836 -3.93 1 88.19 424 ASP B N 1
ATOM 8642 C CA . ASP B 1 424 ? 3.184 -14.539 -3.736 1 88.19 424 ASP B CA 1
ATOM 8643 C C . ASP B 1 424 ? 4.703 -14.664 -3.795 1 88.19 424 ASP B C 1
ATOM 8645 O O . ASP B 1 424 ? 5.234 -15.742 -4.074 1 88.19 424 ASP B O 1
ATOM 8649 N N . GLY B 1 425 ? 5.395 -13.594 -3.598 1 89.94 425 GLY B N 1
ATOM 8650 C CA . GLY B 1 425 ? 6.836 -13.531 -3.775 1 89.94 425 GLY B CA 1
ATOM 8651 C C . GLY B 1 425 ? 7.586 -14.508 -2.896 1 89.94 425 GLY B C 1
ATOM 8652 O O . GLY B 1 425 ? 8.641 -15.023 -3.285 1 89.94 425 GLY B O 1
ATOM 8653 N N . ALA B 1 426 ? 7.117 -14.859 -1.749 1 86.94 426 ALA B N 1
ATOM 8654 C CA . ALA B 1 426 ? 7.785 -15.766 -0.819 1 86.94 426 ALA B CA 1
ATOM 8655 C C . ALA B 1 426 ? 7.922 -17.156 -1.418 1 86.94 426 ALA B C 1
ATOM 8657 O O . ALA B 1 426 ? 8.922 -17.844 -1.188 1 86.94 426 ALA B O 1
ATOM 8658 N N . VAL B 1 427 ? 6.922 -17.547 -2.205 1 89.62 427 VAL B N 1
ATOM 8659 C CA . VAL B 1 427 ? 6.906 -18.891 -2.799 1 89.62 427 VAL B CA 1
ATOM 8660 C C . VAL B 1 427 ? 7.559 -18.844 -4.18 1 89.62 427 VAL B C 1
ATOM 8662 O O . VAL B 1 427 ? 8.391 -19.688 -4.504 1 89.62 427 VAL B O 1
ATOM 8665 N N . LEU B 1 428 ? 7.27 -17.844 -4.945 1 94.38 428 LEU B N 1
ATOM 8666 C CA . LEU B 1 428 ? 7.688 -17.781 -6.344 1 94.38 428 LEU B CA 1
ATOM 8667 C C . LEU B 1 428 ? 9.195 -17.578 -6.453 1 94.38 428 LEU B C 1
ATOM 8669 O O . LEU B 1 428 ? 9.844 -18.156 -7.328 1 94.38 428 LEU B O 1
ATOM 8673 N N . TYR B 1 429 ? 9.742 -16.797 -5.586 1 97.25 429 TYR B N 1
ATOM 8674 C CA . TYR B 1 429 ? 11.188 -16.609 -5.598 1 97.25 429 TYR B CA 1
ATOM 8675 C C . TYR B 1 429 ? 11.922 -17.891 -5.25 1 97.25 429 TYR B C 1
ATOM 8677 O O . TYR B 1 429 ? 13.008 -18.156 -5.773 1 97.25 429 TYR B O 1
ATOM 8685 N N . GLN B 1 430 ? 11.375 -18.734 -4.367 1 96 430 GLN B N 1
ATOM 8686 C CA . GLN B 1 430 ? 11.984 -20.016 -4.039 1 96 430 GLN B CA 1
ATOM 8687 C C . GLN B 1 430 ? 12.016 -20.938 -5.254 1 96 430 GLN B C 1
ATOM 8689 O O . GLN B 1 430 ? 12.992 -21.656 -5.473 1 96 430 GLN B O 1
ATOM 8694 N N . GLN B 1 431 ? 10.93 -20.906 -6 1 93 431 GLN B N 1
ATOM 8695 C CA . GLN B 1 431 ? 10.875 -21.719 -7.203 1 93 431 GLN B CA 1
ATOM 8696 C C . GLN B 1 431 ? 11.992 -21.359 -8.172 1 93 431 GLN B C 1
ATOM 8698 O O . GLN B 1 431 ? 12.656 -22.234 -8.727 1 93 431 GLN B O 1
ATOM 8703 N N . LEU B 1 432 ? 12.148 -20.078 -8.398 1 96.75 432 LEU B N 1
ATOM 8704 C CA . LEU B 1 432 ? 13.203 -19.625 -9.297 1 96.75 432 LEU B CA 1
ATOM 8705 C C . LEU B 1 432 ? 14.578 -20 -8.742 1 96.75 432 LEU B C 1
ATOM 8707 O O . LEU B 1 432 ? 15.438 -20.484 -9.477 1 96.75 432 LEU B O 1
ATOM 8711 N N . SER B 1 433 ? 14.789 -19.812 -7.465 1 97.94 433 SER B N 1
ATOM 8712 C CA . SER B 1 433 ? 16.078 -20.109 -6.859 1 97.94 433 SER B CA 1
ATOM 8713 C C . SER B 1 433 ? 16.391 -21.609 -6.934 1 97.94 433 SER B C 1
ATOM 8715 O O . SER B 1 433 ? 17.547 -21.984 -7.141 1 97.94 433 SER B O 1
ATOM 8717 N N . LYS B 1 434 ? 15.383 -22.469 -6.727 1 95.19 434 LYS B N 1
ATOM 8718 C CA . LYS B 1 434 ? 15.578 -23.906 -6.867 1 95.19 434 LYS B CA 1
ATOM 8719 C C . LYS B 1 434 ? 16.078 -24.266 -8.266 1 95.19 434 LYS B C 1
ATOM 8721 O O . LYS B 1 434 ? 16.984 -25.078 -8.414 1 95.19 434 LYS B O 1
ATOM 8726 N N . PHE B 1 435 ? 15.516 -23.703 -9.258 1 94.94 435 PHE B N 1
ATOM 8727 C CA . PHE B 1 435 ? 15.93 -23.922 -10.641 1 94.94 435 PHE B CA 1
ATOM 8728 C C . PHE B 1 435 ? 17.359 -23.453 -10.852 1 94.94 435 PHE B C 1
ATOM 8730 O O . PHE B 1 435 ? 18.188 -24.172 -11.43 1 94.94 435 PHE B O 1
ATOM 8737 N N . LEU B 1 436 ? 17.641 -22.219 -10.328 1 96.5 436 LEU B N 1
ATOM 8738 C CA . LEU B 1 436 ? 18.969 -21.641 -10.508 1 96.5 436 LEU B CA 1
ATOM 8739 C C . LEU B 1 436 ? 20.047 -22.5 -9.852 1 96.5 436 LEU B C 1
ATOM 8741 O O . LEU B 1 436 ? 21.125 -22.688 -10.414 1 96.5 436 LEU B O 1
ATOM 8745 N N . LEU B 1 437 ? 19.781 -23 -8.695 1 95.75 437 LEU B N 1
ATOM 8746 C CA . LEU B 1 437 ? 20.734 -23.828 -7.977 1 95.75 437 LEU B CA 1
ATOM 8747 C C . LEU B 1 437 ? 20.875 -25.188 -8.633 1 95.75 437 LEU B C 1
ATOM 8749 O O . LEU B 1 437 ? 21.969 -25.781 -8.633 1 95.75 437 LEU B O 1
ATOM 8753 N N . SER B 1 438 ? 19.75 -25.734 -9.188 1 93.56 438 SER B N 1
ATOM 8754 C CA . SER B 1 438 ? 19.828 -26.984 -9.938 1 93.56 438 SER B CA 1
ATOM 8755 C C . SER B 1 438 ? 20.703 -26.828 -11.18 1 93.56 438 SER B C 1
ATOM 8757 O O . SER B 1 438 ? 21.484 -27.734 -11.508 1 93.56 438 SER B O 1
ATOM 8759 N N . GLU B 1 439 ? 20.547 -25.734 -11.875 1 91.62 439 GLU B N 1
ATOM 8760 C CA . GLU B 1 439 ? 21.391 -25.453 -13.039 1 91.62 439 GLU B CA 1
ATOM 8761 C C . GLU B 1 439 ? 22.859 -25.328 -12.641 1 91.62 439 GLU B C 1
ATOM 8763 O O . GLU B 1 439 ? 23.75 -25.766 -13.375 1 91.62 439 GLU B O 1
ATOM 8768 N N . TYR B 1 440 ? 23.078 -24.703 -11.555 1 90.75 440 TYR B N 1
ATOM 8769 C CA . TYR B 1 440 ? 24.453 -24.578 -11.055 1 90.75 440 TYR B CA 1
ATOM 8770 C C . TYR B 1 440 ? 25.047 -25.938 -10.727 1 90.75 440 TYR B C 1
ATOM 8772 O O . TYR B 1 440 ? 26.219 -26.188 -10.984 1 90.75 440 TYR B O 1
ATOM 8780 N N . LYS B 1 441 ? 24.266 -26.766 -10.102 1 90.69 441 LYS B N 1
ATOM 8781 C CA . LYS B 1 441 ? 24.719 -28.125 -9.773 1 90.69 441 LYS B CA 1
ATOM 8782 C C . LYS B 1 441 ? 25.125 -28.891 -11.039 1 90.69 441 LYS B C 1
ATOM 8784 O O . LYS B 1 441 ? 26.125 -29.594 -11.047 1 90.69 441 LYS B O 1
ATOM 8789 N N . LYS B 1 442 ? 24.328 -28.75 -12.047 1 89.12 442 LYS B N 1
ATOM 8790 C CA . LYS B 1 442 ? 24.672 -29.375 -13.32 1 89.12 442 LYS B CA 1
ATOM 8791 C C . LYS B 1 442 ? 25.984 -28.828 -13.875 1 89.12 442 LYS B C 1
ATOM 8793 O O . LYS B 1 442 ? 26.828 -29.594 -14.344 1 89.12 442 LYS B O 1
ATOM 8798 N N . TRP B 1 443 ? 26.047 -27.547 -13.789 1 85.25 443 TRP B N 1
ATOM 8799 C CA . TRP B 1 443 ? 27.281 -26.906 -14.242 1 85.25 443 TRP B CA 1
ATOM 8800 C C . TRP B 1 443 ? 28.484 -27.391 -13.438 1 85.25 443 TRP B C 1
ATOM 8802 O O . TRP B 1 443 ? 29.531 -27.672 -14.008 1 85.25 443 TRP B O 1
ATOM 8812 N N . TYR B 1 444 ? 28.344 -27.422 -12.148 1 83.81 444 TYR B N 1
ATOM 8813 C CA . TYR B 1 444 ? 29.422 -27.812 -11.25 1 83.81 444 TYR B CA 1
ATOM 8814 C C . TYR B 1 444 ? 29.844 -29.266 -11.5 1 83.81 444 TYR B C 1
ATOM 8816 O O . TYR B 1 444 ? 31.016 -29.594 -11.391 1 83.81 444 TYR B O 1
ATOM 8824 N N . LYS B 1 445 ? 28.906 -30.078 -11.797 1 86.19 445 LYS B N 1
ATOM 8825 C CA . LYS B 1 445 ? 29.219 -31.469 -12.117 1 86.19 445 LYS B CA 1
ATOM 8826 C C . LYS B 1 445 ? 30.078 -31.562 -13.375 1 86.19 445 LYS B C 1
ATOM 8828 O O . LYS B 1 445 ? 30.938 -32.438 -13.484 1 86.19 445 LYS B O 1
ATOM 8833 N N . LYS B 1 446 ? 29.859 -30.656 -14.25 1 86.06 446 LYS B N 1
ATOM 8834 C CA . LYS B 1 446 ? 30.594 -30.656 -15.508 1 86.06 446 LYS B CA 1
ATOM 8835 C C . LYS B 1 446 ? 31.953 -29.969 -15.336 1 86.06 446 LYS B C 1
ATOM 8837 O O . LYS B 1 446 ? 32.969 -30.484 -15.805 1 86.06 446 LYS B O 1
ATOM 8842 N N . GLN B 1 447 ? 31.906 -28.812 -14.602 1 83.69 447 GLN B N 1
ATOM 8843 C CA . GLN B 1 447 ? 33.094 -27.984 -14.516 1 83.69 447 GLN B CA 1
ATOM 8844 C C . GLN B 1 447 ? 33.938 -28.312 -13.273 1 83.69 447 GLN B C 1
ATOM 8846 O O . GLN B 1 447 ? 35.125 -28.031 -13.219 1 83.69 447 GLN B O 1
ATOM 8851 N N . GLY B 1 448 ? 33.281 -28.859 -12.312 1 75 448 GLY B N 1
ATOM 8852 C CA . GLY B 1 448 ? 33.938 -29.297 -11.086 1 75 448 GLY B CA 1
ATOM 8853 C C . GLY B 1 448 ? 34.531 -28.141 -10.289 1 75 448 GLY B C 1
ATOM 8854 O O . GLY B 1 448 ? 34.094 -26.984 -10.445 1 75 448 GLY B O 1
ATOM 8855 N N . MET B 1 449 ? 35.344 -28.5 -9.422 1 74.62 449 MET B N 1
ATOM 8856 C CA . MET B 1 449 ? 36 -27.562 -8.5 1 74.62 449 MET B CA 1
ATOM 8857 C C . MET B 1 449 ? 36.812 -26.516 -9.258 1 74.62 449 MET B C 1
ATOM 8859 O O . MET B 1 449 ? 36.906 -25.375 -8.828 1 74.62 449 MET B O 1
ATOM 8863 N N . THR B 1 450 ? 37.281 -26.938 -10.305 1 72.25 450 THR B N 1
ATOM 8864 C CA . THR B 1 450 ? 38.062 -26.016 -11.133 1 72.25 450 THR B CA 1
ATOM 8865 C C . THR B 1 450 ? 37.188 -24.875 -11.641 1 72.25 450 THR B C 1
ATOM 8867 O O . THR B 1 450 ? 37.594 -23.703 -11.609 1 72.25 450 THR B O 1
ATOM 8870 N N . GLY B 1 451 ? 36.062 -25.25 -12.078 1 71.69 451 GLY B N 1
ATOM 8871 C CA . GLY B 1 451 ? 35.125 -24.234 -12.523 1 71.69 451 GLY B CA 1
ATOM 8872 C C . GLY B 1 451 ? 34.719 -23.266 -11.422 1 71.69 451 GLY B C 1
ATOM 8873 O O . GLY B 1 451 ? 34.656 -22.062 -11.641 1 71.69 451 GLY B O 1
ATOM 8874 N N . TYR B 1 452 ? 34.5 -23.797 -10.375 1 73.12 452 TYR B N 1
ATOM 8875 C CA . TYR B 1 452 ? 34.125 -23 -9.203 1 73.12 452 TYR B CA 1
ATOM 8876 C C . TYR B 1 452 ? 35.219 -22.016 -8.844 1 73.12 452 TYR B C 1
ATOM 8878 O O . TYR B 1 452 ? 34.969 -20.828 -8.625 1 73.12 452 TYR B O 1
ATOM 8886 N N . ILE B 1 453 ? 36.438 -22.5 -8.773 1 71.31 453 ILE B N 1
ATOM 8887 C CA . ILE B 1 453 ? 37.594 -21.672 -8.445 1 71.31 453 ILE B CA 1
ATOM 8888 C C . ILE B 1 453 ? 37.75 -20.562 -9.484 1 71.31 453 ILE B C 1
ATOM 8890 O O . ILE B 1 453 ? 38.031 -19.422 -9.133 1 71.31 453 ILE B O 1
ATOM 8894 N N . MET B 1 454 ? 37.531 -20.906 -10.703 1 70.81 454 MET B N 1
ATOM 8895 C CA . MET B 1 454 ? 37.625 -19.906 -11.766 1 70.81 454 MET B CA 1
ATOM 8896 C C . MET B 1 454 ? 36.594 -18.797 -11.578 1 70.81 454 MET B C 1
ATOM 8898 O O . MET B 1 454 ? 36.906 -17.625 -11.797 1 70.81 454 MET B O 1
ATOM 8902 N N . LYS B 1 455 ? 35.469 -19.203 -11.219 1 71.38 455 LYS B N 1
ATOM 8903 C CA . LYS B 1 455 ? 34.406 -18.219 -10.977 1 71.38 455 LYS B CA 1
ATOM 8904 C C . LYS B 1 455 ? 34.781 -17.328 -9.781 1 71.38 455 LYS B C 1
ATOM 8906 O O . LYS B 1 455 ? 34.469 -16.125 -9.789 1 71.38 455 LYS B O 1
ATOM 8911 N N . GLU B 1 456 ? 35.312 -17.891 -8.758 1 71.25 456 GLU B N 1
ATOM 8912 C CA . GLU B 1 456 ? 35.719 -17.141 -7.57 1 71.25 456 GLU B CA 1
ATOM 8913 C C . GLU B 1 456 ? 36.844 -16.172 -7.883 1 71.25 456 GLU B C 1
ATOM 8915 O O . GLU B 1 456 ? 36.875 -15.055 -7.375 1 71.25 456 GLU B O 1
ATOM 8920 N N . VAL B 1 457 ? 37.75 -16.656 -8.641 1 67.56 457 VAL B N 1
ATOM 8921 C CA . VAL B 1 457 ? 38.875 -15.828 -9.055 1 67.56 457 VAL B CA 1
ATOM 8922 C C . VAL B 1 457 ? 38.375 -14.648 -9.883 1 67.56 457 VAL B C 1
ATOM 8924 O O . VAL B 1 457 ? 38.844 -13.523 -9.719 1 67.56 457 VAL B O 1
ATOM 8927 N N . GLN B 1 458 ? 37.469 -14.938 -10.758 1 67.81 458 GLN B N 1
ATOM 8928 C CA . GLN B 1 458 ? 36.875 -13.883 -11.57 1 67.81 458 GLN B CA 1
ATOM 8929 C C . GLN B 1 458 ? 36.219 -12.82 -10.695 1 67.81 458 GLN B C 1
ATOM 8931 O O . GLN B 1 458 ? 36.312 -11.625 -10.969 1 67.81 458 GLN B O 1
ATOM 8936 N N . THR B 1 459 ? 35.562 -13.273 -9.742 1 69.44 459 THR B N 1
ATOM 8937 C CA . THR B 1 459 ? 34.906 -12.367 -8.812 1 69.44 459 THR B CA 1
ATOM 8938 C C . THR B 1 459 ? 35.938 -11.523 -8.062 1 69.44 459 THR B C 1
ATOM 8940 O O . THR B 1 459 ? 35.75 -10.32 -7.895 1 69.44 459 THR B O 1
ATOM 8943 N N . PHE B 1 460 ? 36.969 -12.18 -7.605 1 66.19 460 PHE B N 1
ATOM 8944 C CA . PHE B 1 460 ? 38.031 -11.5 -6.906 1 66.19 460 PHE B CA 1
ATOM 8945 C C . PHE B 1 460 ? 38.688 -10.461 -7.809 1 66.19 460 PHE B C 1
ATOM 8947 O O . PHE B 1 460 ? 38.938 -9.328 -7.387 1 66.19 460 PHE B O 1
ATOM 8954 N N . LEU B 1 461 ? 38.938 -10.914 -9 1 67.5 461 LEU B N 1
ATOM 8955 C CA . LEU B 1 461 ? 39.594 -10.016 -9.953 1 67.5 461 LEU B CA 1
ATOM 8956 C C . LEU B 1 461 ? 38.688 -8.805 -10.234 1 67.5 461 LEU B C 1
ATOM 8958 O O . LEU B 1 461 ? 39.188 -7.699 -10.445 1 67.5 461 LEU B O 1
ATOM 8962 N N . THR B 1 462 ? 37.531 -9.094 -10.258 1 73.12 462 THR B N 1
ATOM 8963 C CA . THR B 1 462 ? 36.594 -8.008 -10.477 1 73.12 462 THR B CA 1
ATOM 8964 C C . THR B 1 462 ? 36.656 -6.977 -9.359 1 73.12 462 THR B C 1
ATOM 8966 O O . THR B 1 462 ? 36.719 -5.773 -9.617 1 73.12 462 THR B O 1
ATOM 8969 N N . THR B 1 463 ? 36.75 -7.375 -8.125 1 76.62 463 THR B N 1
ATOM 8970 C CA . THR B 1 463 ? 36.719 -6.473 -6.984 1 76.62 463 THR B CA 1
ATOM 8971 C C . THR B 1 463 ? 38.094 -5.812 -6.785 1 76.62 463 THR B C 1
ATOM 8973 O O . THR B 1 463 ? 38.188 -4.812 -6.07 1 76.62 463 THR B O 1
ATOM 8976 N N . SER B 1 464 ? 39 -6.383 -7.41 1 67.81 464 SER B N 1
ATOM 8977 C CA . SER B 1 464 ? 40.344 -5.82 -7.316 1 67.81 464 SER B CA 1
ATOM 8978 C C . SER B 1 464 ? 40.656 -4.91 -8.5 1 67.81 464 SER B C 1
ATOM 8980 O O . SER B 1 464 ? 41.688 -4.262 -8.547 1 67.81 464 SER B O 1
ATOM 8982 N N . ASN B 1 465 ? 39.75 -4.934 -9.492 1 73 465 ASN B N 1
ATOM 8983 C CA . ASN B 1 465 ? 39.938 -4.113 -10.68 1 73 465 ASN B CA 1
ATOM 8984 C C . ASN B 1 465 ? 39.406 -2.693 -10.469 1 73 465 ASN B C 1
ATOM 8986 O O . ASN B 1 465 ? 38.188 -2.477 -10.391 1 73 465 ASN B O 1
ATOM 8990 N N . PRO B 1 466 ? 40.312 -1.806 -10.438 1 73.31 466 PRO B N 1
ATOM 8991 C CA . PRO B 1 466 ? 39.906 -0.424 -10.148 1 73.31 466 PRO B CA 1
ATOM 8992 C C . PRO B 1 466 ? 38.938 0.141 -11.18 1 73.31 466 PRO B C 1
ATOM 8994 O O . PRO B 1 466 ? 38.188 1.062 -10.875 1 73.31 466 PRO B O 1
ATOM 8997 N N . ILE B 1 467 ? 38.938 -0.372 -12.383 1 68 467 ILE B N 1
ATOM 8998 C CA . ILE B 1 467 ? 38.031 0.091 -13.406 1 68 467 ILE B CA 1
ATOM 8999 C C . ILE B 1 467 ? 36.594 -0.179 -12.961 1 68 467 ILE B C 1
ATOM 9001 O O . ILE B 1 467 ? 35.719 0.68 -13.094 1 68 467 ILE B O 1
ATOM 9005 N N . HIS B 1 468 ? 36.438 -1.214 -12.375 1 77.81 468 HIS B N 1
ATOM 9006 C CA . HIS B 1 468 ? 35.125 -1.561 -11.914 1 77.81 468 HIS B CA 1
ATOM 9007 C C . HIS B 1 468 ? 34.812 -0.902 -10.578 1 77.81 468 HIS B C 1
ATOM 9009 O O . HIS B 1 468 ? 33.688 -0.402 -10.367 1 77.81 468 HIS B O 1
ATOM 9015 N N . THR B 1 469 ? 35.75 -0.767 -9.773 1 79.81 469 THR B N 1
ATOM 9016 C CA . THR B 1 469 ? 35.5 -0.404 -8.391 1 79.81 469 THR B CA 1
ATOM 9017 C C . THR B 1 469 ? 35.594 1.106 -8.195 1 79.81 469 THR B C 1
ATOM 9019 O O . THR B 1 469 ? 34.906 1.671 -7.336 1 79.81 469 THR B O 1
ATOM 9022 N N . HIS B 1 470 ? 36.406 1.814 -9.07 1 81.62 470 HIS B N 1
ATOM 9023 C CA . HIS B 1 470 ? 36.688 3.197 -8.727 1 81.62 470 HIS B CA 1
ATOM 9024 C C . HIS B 1 470 ? 36.438 4.133 -9.898 1 81.62 470 HIS B C 1
ATOM 9026 O O . HIS B 1 470 ? 36.25 5.336 -9.711 1 81.62 470 HIS B O 1
ATOM 9032 N N . TYR B 1 471 ? 36.531 3.625 -11.086 1 82 471 TYR B N 1
ATOM 9033 C CA . TYR B 1 471 ? 36.438 4.48 -12.266 1 82 471 TYR B CA 1
ATOM 9034 C C . TYR B 1 471 ? 35.062 5.137 -12.336 1 82 471 TYR B C 1
ATOM 9036 O O . TYR B 1 471 ? 34.031 4.457 -12.219 1 82 471 TYR B O 1
ATOM 9044 N N . ARG B 1 472 ? 34.969 6.508 -12.531 1 83.69 472 ARG B N 1
ATOM 9045 C CA . ARG B 1 472 ? 33.688 7.191 -12.352 1 83.69 472 ARG B CA 1
ATOM 9046 C C . ARG B 1 472 ? 33.406 8.109 -13.531 1 83.69 472 ARG B C 1
ATOM 9048 O O . ARG B 1 472 ? 32.562 9.016 -13.422 1 83.69 472 ARG B O 1
ATOM 9055 N N . SER B 1 473 ? 34.031 7.93 -14.625 1 89.56 473 SER B N 1
ATOM 9056 C CA . SER B 1 473 ? 33.688 8.758 -15.773 1 89.56 473 SER B CA 1
ATOM 9057 C C . SER B 1 473 ? 32.25 8.516 -16.234 1 89.56 473 SER B C 1
ATOM 9059 O O . SER B 1 473 ? 31.766 7.383 -16.188 1 89.56 473 SER B O 1
ATOM 9061 N N . MET B 1 474 ? 31.641 9.562 -16.656 1 90.56 474 MET B N 1
ATOM 9062 C CA . MET B 1 474 ? 30.234 9.484 -17.031 1 90.56 474 MET B CA 1
ATOM 9063 C C . MET B 1 474 ? 30.031 8.492 -18.188 1 90.56 474 MET B C 1
ATOM 9065 O O . MET B 1 474 ? 29.125 7.668 -18.141 1 90.56 474 MET B O 1
ATOM 9069 N N . PRO B 1 475 ? 30.922 8.477 -19.203 1 91.19 475 PRO B N 1
ATOM 9070 C CA . PRO B 1 475 ? 30.734 7.492 -20.266 1 91.19 475 PRO B CA 1
ATOM 9071 C C . PRO B 1 475 ? 30.812 6.055 -19.766 1 91.19 475 PRO B C 1
ATOM 9073 O O . PRO B 1 475 ? 30.078 5.188 -20.25 1 91.19 475 PRO B O 1
ATOM 9076 N N . TYR B 1 476 ? 31.625 5.852 -18.828 1 92.62 476 TYR B N 1
ATOM 9077 C CA . TYR B 1 476 ? 31.734 4.512 -18.266 1 92.62 476 TYR B CA 1
ATOM 9078 C C . TYR B 1 476 ? 30.5 4.168 -17.438 1 92.62 476 TYR B C 1
ATOM 9080 O O . TYR B 1 476 ? 29.953 3.074 -17.547 1 92.62 476 TYR B O 1
ATOM 9088 N N . LEU B 1 477 ? 30.109 5.102 -16.594 1 95.5 477 LEU B N 1
ATOM 9089 C CA . LEU B 1 477 ? 28.953 4.879 -15.727 1 95.5 477 LEU B CA 1
ATOM 9090 C C . LEU B 1 477 ? 27.703 4.594 -16.547 1 95.5 477 LEU B C 1
ATOM 9092 O O . LEU B 1 477 ? 26.828 3.855 -16.109 1 95.5 477 LEU B O 1
ATOM 9096 N N . LEU B 1 478 ? 27.672 5.191 -17.75 1 96.38 478 LEU B N 1
ATOM 9097 C CA . LEU B 1 478 ? 26.484 5.059 -18.578 1 96.38 478 LEU B CA 1
ATOM 9098 C C . LEU B 1 478 ? 26.625 3.873 -19.531 1 96.38 478 LEU B C 1
ATOM 9100 O O . LEU B 1 478 ? 25.719 3.588 -20.312 1 96.38 478 LEU B O 1
ATOM 9104 N N . SER B 1 479 ? 27.688 3.129 -19.469 1 95.31 479 SER B N 1
ATOM 9105 C CA . SER B 1 479 ? 27.938 2.061 -20.438 1 95.31 479 SER B CA 1
ATOM 9106 C C . SER B 1 479 ? 27.141 0.808 -20.094 1 95.31 479 SER B C 1
ATOM 9108 O O . SER B 1 479 ? 26.953 0.487 -18.922 1 95.31 479 SER B O 1
ATOM 9110 N N . ASN B 1 480 ? 26.688 0.064 -21.109 1 93.88 480 ASN B N 1
ATOM 9111 C CA . ASN B 1 480 ? 25.984 -1.209 -20.938 1 93.88 480 ASN B CA 1
ATOM 9112 C C . ASN B 1 480 ? 26.891 -2.258 -20.297 1 93.88 480 ASN B C 1
ATOM 9114 O O . ASN B 1 480 ? 26.406 -3.105 -19.531 1 93.88 480 ASN B O 1
ATOM 9118 N N . GLU B 1 481 ? 28.094 -2.168 -20.578 1 91.5 481 GLU B N 1
ATOM 9119 C CA . GLU B 1 481 ? 29.047 -3.127 -20.047 1 91.5 481 GLU B CA 1
ATOM 9120 C C . GLU B 1 481 ? 29.141 -3.043 -18.531 1 91.5 481 GLU B C 1
ATOM 9122 O O . GLU B 1 481 ? 29.094 -4.066 -17.844 1 91.5 481 GLU B O 1
ATOM 9127 N N . PHE B 1 482 ? 29.328 -1.819 -18.031 1 95 482 PHE B N 1
ATOM 9128 C CA . PHE B 1 482 ? 29.375 -1.63 -16.578 1 95 482 PHE B CA 1
ATOM 9129 C C . PHE B 1 482 ? 28.094 -2.127 -15.922 1 95 482 PHE B C 1
ATOM 9131 O O . PHE B 1 482 ? 28.141 -2.83 -14.914 1 95 482 PHE B O 1
ATOM 9138 N N . HIS B 1 483 ? 26.922 -1.745 -16.531 1 97.19 483 HIS B N 1
ATOM 9139 C CA . HIS B 1 483 ? 25.641 -2.123 -15.969 1 97.19 483 HIS B CA 1
ATOM 9140 C C . HIS B 1 483 ? 25.484 -3.641 -15.898 1 97.19 483 HIS B C 1
ATOM 9142 O O . HIS B 1 483 ? 25.141 -4.184 -14.844 1 97.19 483 HIS B O 1
ATOM 9148 N N . HIS B 1 484 ? 25.734 -4.305 -17.016 1 95.19 484 HIS B N 1
ATOM 9149 C CA . HIS B 1 484 ? 25.641 -5.758 -17.062 1 95.19 484 HIS B CA 1
ATOM 9150 C C . HIS B 1 484 ? 26.578 -6.418 -16.078 1 95.19 484 HIS B C 1
ATOM 9152 O O . HIS B 1 484 ? 26.203 -7.367 -15.383 1 95.19 484 HIS B O 1
ATOM 9158 N N . HIS B 1 485 ? 27.828 -5.93 -16.016 1 94.19 485 HIS B N 1
ATOM 9159 C CA . HIS B 1 485 ? 28.812 -6.488 -15.102 1 94.19 485 HIS B CA 1
ATOM 9160 C C . HIS B 1 485 ? 28.375 -6.363 -13.648 1 94.19 485 HIS B C 1
ATOM 9162 O O . HIS B 1 485 ? 28.562 -7.289 -12.859 1 94.19 485 HIS B O 1
ATOM 9168 N N . ALA B 1 486 ? 27.828 -5.18 -13.281 1 96.12 486 ALA B N 1
ATOM 9169 C CA . ALA B 1 486 ? 27.375 -4.949 -11.906 1 96.12 486 ALA B CA 1
ATOM 9170 C C . ALA B 1 486 ? 26.266 -5.918 -11.531 1 96.12 486 ALA B C 1
ATOM 9172 O O . ALA B 1 486 ? 26.281 -6.52 -10.453 1 96.12 486 ALA B O 1
ATOM 9173 N N . PHE B 1 487 ? 25.25 -6.109 -12.406 1 97.25 487 PHE B N 1
ATOM 9174 C CA . PHE B 1 487 ? 24.141 -7 -12.141 1 97.25 487 PHE B CA 1
ATOM 9175 C C . PHE B 1 487 ? 24.609 -8.445 -12.055 1 97.25 487 PHE B C 1
ATOM 9177 O O . PHE B 1 487 ? 24.156 -9.195 -11.18 1 97.25 487 PHE B O 1
ATOM 9184 N N . LEU B 1 488 ? 25.469 -8.82 -12.984 1 94.38 488 LEU B N 1
ATOM 9185 C CA . LEU B 1 488 ? 26 -10.18 -13 1 94.38 488 LEU B CA 1
ATOM 9186 C C . LEU B 1 488 ? 26.812 -10.469 -11.734 1 94.38 488 LEU B C 1
ATOM 9188 O O . LEU B 1 488 ? 26.703 -11.555 -11.164 1 94.38 488 LEU B O 1
ATOM 9192 N N . PHE B 1 489 ? 27.641 -9.523 -11.312 1 94.56 489 PHE B N 1
ATOM 9193 C CA . PHE B 1 489 ? 28.406 -9.672 -10.094 1 94.56 489 PHE B CA 1
ATOM 9194 C C . PHE B 1 489 ? 27.5 -9.93 -8.898 1 94.56 489 PHE B C 1
ATOM 9196 O O . PHE B 1 489 ? 27.766 -10.828 -8.094 1 94.56 489 PHE B O 1
ATOM 9203 N N . ARG B 1 490 ? 26.5 -9.117 -8.734 1 96.25 490 ARG B N 1
ATOM 9204 C CA . ARG B 1 490 ? 25.578 -9.266 -7.609 1 96.25 490 ARG B CA 1
ATOM 9205 C C . ARG B 1 490 ? 24.906 -10.625 -7.629 1 96.25 490 ARG B C 1
ATOM 9207 O O . ARG B 1 490 ? 24.75 -11.266 -6.586 1 96.25 490 ARG B O 1
ATOM 9214 N N . PHE B 1 491 ? 24.5 -11.102 -8.867 1 96.12 491 PHE B N 1
ATOM 9215 C CA . PHE B 1 491 ? 23.859 -12.406 -9.008 1 96.12 491 PHE B CA 1
ATOM 9216 C C . PHE B 1 491 ? 24.812 -13.523 -8.586 1 96.12 491 PHE B C 1
ATOM 9218 O O . PHE B 1 491 ? 24.469 -14.359 -7.746 1 96.12 491 PHE B O 1
ATOM 9225 N N . GLU B 1 492 ? 25.984 -13.5 -9.117 1 93.25 492 GLU B N 1
ATOM 9226 C CA . GLU B 1 492 ? 26.953 -14.555 -8.867 1 93.25 492 GLU B CA 1
ATOM 9227 C C . GLU B 1 492 ? 27.391 -14.562 -7.402 1 93.25 492 GLU B C 1
ATOM 9229 O O . GLU B 1 492 ? 27.547 -15.633 -6.801 1 93.25 492 GLU B O 1
ATOM 9234 N N . LYS B 1 493 ? 27.641 -13.359 -6.871 1 94.06 493 LYS B N 1
ATOM 9235 C CA . LYS B 1 493 ? 28.031 -13.281 -5.465 1 94.06 493 LYS B CA 1
ATOM 9236 C C . LYS B 1 493 ? 26.922 -13.781 -4.555 1 94.06 493 LYS B C 1
ATOM 9238 O O . LYS B 1 493 ? 27.172 -14.5 -3.582 1 94.06 493 LYS B O 1
ATOM 9243 N N . THR B 1 494 ? 25.688 -13.461 -4.855 1 96.38 494 THR B N 1
ATOM 9244 C CA . THR B 1 494 ? 24.562 -13.922 -4.055 1 96.38 494 THR B CA 1
ATOM 9245 C C . THR B 1 494 ? 24.422 -15.438 -4.152 1 96.38 494 THR B C 1
ATOM 9247 O O . THR B 1 494 ? 24.109 -16.094 -3.16 1 96.38 494 THR B O 1
ATOM 9250 N N . ARG B 1 495 ? 24.562 -15.961 -5.375 1 95 495 ARG B N 1
ATOM 9251 C CA . ARG B 1 495 ? 24.531 -17.406 -5.543 1 95 495 ARG B CA 1
ATOM 9252 C C . ARG B 1 495 ? 25.578 -18.078 -4.652 1 95 495 ARG B C 1
ATOM 9254 O O . ARG B 1 495 ? 25.281 -19.094 -3.996 1 95 495 ARG B O 1
ATOM 9261 N N . SER B 1 496 ? 26.781 -17.516 -4.625 1 93.31 496 SER B N 1
ATOM 9262 C CA . SER B 1 496 ? 27.859 -18.047 -3.787 1 93.31 496 SER B CA 1
ATOM 9263 C C . SER B 1 496 ? 27.469 -18 -2.309 1 93.31 496 SER B C 1
ATOM 9265 O O . SER B 1 496 ? 27.797 -18.906 -1.547 1 93.31 496 SER B O 1
ATOM 9267 N N . ILE B 1 497 ? 26.891 -16.906 -1.913 1 94.5 497 ILE B N 1
ATOM 9268 C CA . ILE B 1 497 ? 26.469 -16.734 -0.527 1 94.5 497 ILE B CA 1
ATOM 9269 C C . ILE B 1 497 ? 25.453 -17.812 -0.146 1 94.5 497 ILE B C 1
ATOM 9271 O O . ILE B 1 497 ? 25.547 -18.406 0.936 1 94.5 497 ILE B O 1
ATOM 9275 N N . VAL B 1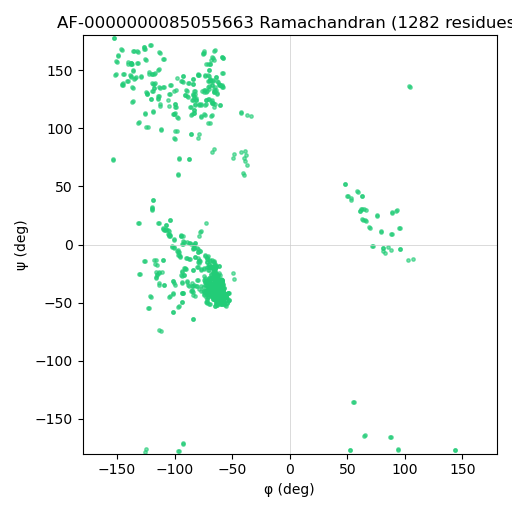 498 ? 24.484 -18.141 -1.003 1 96.56 498 VAL B N 1
ATOM 9276 C CA . VAL B 1 498 ? 23.469 -19.141 -0.737 1 96.56 498 VAL B CA 1
ATOM 9277 C C . VAL B 1 498 ? 24.125 -20.516 -0.601 1 96.56 498 VAL B C 1
ATOM 9279 O O . VAL B 1 498 ? 23.828 -21.266 0.328 1 96.56 498 VAL B O 1
ATOM 9282 N N . ILE B 1 499 ? 25.031 -20.828 -1.527 1 93.88 499 ILE B N 1
ATOM 9283 C CA . ILE B 1 499 ? 25.688 -22.125 -1.533 1 93.88 499 ILE B CA 1
ATOM 9284 C C . ILE B 1 499 ? 26.516 -22.281 -0.263 1 93.88 499 ILE B C 1
ATOM 9286 O O . ILE B 1 499 ? 26.484 -23.328 0.381 1 93.88 499 ILE B O 1
ATOM 9290 N N . ASP B 1 500 ? 27.25 -21.25 0.095 1 94.25 500 ASP B N 1
ATOM 9291 C CA . ASP B 1 500 ? 28.062 -21.266 1.306 1 94.25 500 ASP B CA 1
ATOM 9292 C C . ASP B 1 500 ? 27.203 -21.469 2.547 1 94.25 500 ASP B C 1
ATOM 9294 O O . ASP B 1 500 ? 27.547 -22.25 3.436 1 94.25 500 ASP B O 1
ATOM 9298 N N . HIS B 1 501 ? 26.156 -20.766 2.607 1 95.44 501 HIS B N 1
ATOM 9299 C CA . HIS B 1 501 ? 25.266 -20.875 3.764 1 95.44 501 HIS B CA 1
ATOM 9300 C C . HIS B 1 501 ? 24.641 -22.266 3.848 1 95.44 501 HIS B C 1
ATOM 9302 O O . HIS B 1 501 ? 24.531 -22.844 4.934 1 95.44 501 HIS B O 1
ATOM 9308 N N . LEU B 1 502 ? 24.188 -22.812 2.736 1 95.38 502 LEU B N 1
ATOM 9309 C CA . LEU B 1 502 ? 23.625 -24.156 2.695 1 95.38 502 LEU B CA 1
ATOM 9310 C C . LEU B 1 502 ? 24.656 -25.188 3.174 1 95.38 502 LEU B C 1
ATOM 9312 O O . LEU B 1 502 ? 24.312 -26.094 3.939 1 95.38 502 LEU B O 1
ATOM 9316 N N . ASN B 1 503 ? 25.859 -25.016 2.746 1 93.5 503 ASN B N 1
ATOM 9317 C CA . ASN B 1 503 ? 26.938 -25.922 3.145 1 93.5 503 ASN B CA 1
ATOM 9318 C C . ASN B 1 503 ? 27.234 -25.812 4.637 1 93.5 503 ASN B C 1
ATOM 9320 O O . ASN B 1 503 ? 27.5 -26.828 5.297 1 93.5 503 ASN B O 1
ATOM 9324 N N . GLN B 1 504 ? 27.25 -24.625 5.117 1 94.94 504 GLN B N 1
ATOM 9325 C CA . GLN B 1 504 ? 27.469 -24.422 6.547 1 94.94 504 GLN B CA 1
ATOM 9326 C C . GLN B 1 504 ? 26.375 -25.109 7.371 1 94.94 504 GLN B C 1
ATOM 9328 O O . GLN B 1 504 ? 26.656 -25.719 8.398 1 94.94 504 GLN B O 1
ATOM 9333 N N . CYS B 1 505 ? 25.141 -24.969 6.953 1 94.62 505 CYS B N 1
ATOM 9334 C CA . CYS B 1 505 ? 24.031 -25.609 7.645 1 94.62 505 CYS B CA 1
ATOM 9335 C C . CYS B 1 505 ? 24.156 -27.125 7.598 1 94.62 505 CYS B C 1
ATOM 9337 O O . CYS B 1 505 ? 23.906 -27.797 8.594 1 94.62 505 CYS B O 1
ATOM 9339 N N . LYS B 1 506 ? 24.547 -27.594 6.473 1 93.12 506 LYS B N 1
ATOM 9340 C CA . LYS B 1 506 ? 24.766 -29.031 6.336 1 93.12 506 LYS B CA 1
ATOM 9341 C C . LYS B 1 506 ? 25.875 -29.516 7.27 1 93.12 506 LYS B C 1
ATOM 9343 O O . LYS B 1 506 ? 25.781 -30.578 7.875 1 93.12 506 LYS B O 1
ATOM 9348 N N . GLY B 1 507 ? 26.844 -28.75 7.367 1 94.44 507 GLY B N 1
ATOM 9349 C CA . GLY B 1 507 ? 27.953 -29.062 8.258 1 94.44 507 GLY B CA 1
ATOM 9350 C C . GLY B 1 507 ? 27.547 -29.125 9.719 1 94.44 507 GLY B C 1
ATOM 9351 O O . GLY B 1 507 ? 28.141 -29.859 10.508 1 94.44 507 GLY B O 1
ATOM 9352 N N . LYS B 1 508 ? 26.562 -28.422 10.047 1 94.75 508 LYS B N 1
ATOM 9353 C CA . LYS B 1 508 ? 26.047 -28.406 11.414 1 94.75 508 LYS B CA 1
ATOM 9354 C C . LYS B 1 508 ? 25.078 -29.578 11.641 1 94.75 508 LYS B C 1
ATOM 9356 O O . LYS B 1 508 ? 24.484 -29.688 12.711 1 94.75 508 LYS B O 1
ATOM 9361 N N . GLY B 1 509 ? 24.797 -30.344 10.625 1 94.25 509 GLY B N 1
ATOM 9362 C CA . GLY B 1 509 ? 23.984 -31.547 10.758 1 94.25 509 GLY B CA 1
ATOM 9363 C C . GLY B 1 509 ? 22.516 -31.312 10.438 1 94.25 509 GLY B C 1
ATOM 9364 O O . GLY B 1 509 ? 21.672 -32.188 10.688 1 94.25 509 GLY B O 1
ATOM 9365 N N . LEU B 1 510 ? 22.25 -30.219 9.836 1 93.12 510 LEU B N 1
ATOM 9366 C CA . LEU B 1 510 ? 20.859 -29.938 9.477 1 93.12 510 LEU B CA 1
ATOM 9367 C C . LEU B 1 510 ? 20.453 -30.688 8.219 1 93.12 510 LEU B C 1
ATOM 9369 O O . LEU B 1 510 ? 21.297 -30.953 7.348 1 93.12 510 LEU B O 1
ATOM 9373 N N . SER B 1 511 ? 19.172 -31.078 8.188 1 91.75 511 SER B N 1
ATOM 9374 C CA . SER B 1 511 ? 18.625 -31.672 6.969 1 91.75 511 SER B CA 1
ATOM 9375 C C . SER B 1 511 ? 18.594 -30.656 5.836 1 91.75 511 SER B C 1
ATOM 9377 O O . SER B 1 511 ? 18.797 -29.453 6.059 1 91.75 511 SER B O 1
ATOM 9379 N N . PHE B 1 512 ? 18.391 -31.094 4.648 1 89.75 512 PHE B N 1
ATOM 9380 C CA . PHE B 1 512 ? 18.312 -30.188 3.504 1 89.75 512 PHE B CA 1
ATOM 9381 C C . PHE B 1 512 ? 17.203 -29.156 3.693 1 89.75 512 PHE B C 1
ATOM 9383 O O . PHE B 1 512 ? 17.406 -27.969 3.445 1 89.75 512 PHE B O 1
ATOM 9390 N N . LEU B 1 513 ? 16.062 -29.672 4.066 1 90.81 513 LEU B N 1
ATOM 9391 C CA . LEU B 1 513 ? 14.93 -28.766 4.238 1 90.81 513 LEU B CA 1
ATOM 9392 C C . LEU B 1 513 ? 15.219 -27.734 5.324 1 90.81 513 LEU B C 1
ATOM 9394 O O . LEU B 1 513 ? 14.867 -26.562 5.176 1 90.81 513 LEU B O 1
ATOM 9398 N N . GLN B 1 514 ? 15.789 -28.172 6.426 1 91.88 514 GLN B N 1
ATOM 9399 C CA . GLN B 1 514 ? 16.156 -27.25 7.5 1 91.88 514 GLN B CA 1
ATOM 9400 C C . GLN B 1 514 ? 17.172 -26.219 7.016 1 91.88 514 GLN B C 1
ATOM 9402 O O . GLN B 1 514 ? 17.062 -25.047 7.363 1 91.88 514 GLN B O 1
ATOM 9407 N N . SER B 1 515 ? 18.141 -26.719 6.25 1 94.94 515 SER B N 1
ATOM 9408 C CA . SER B 1 515 ? 19.156 -25.828 5.695 1 94.94 515 SER B CA 1
ATOM 9409 C C . SER B 1 515 ? 18.547 -24.812 4.734 1 94.94 515 SER B C 1
ATOM 9411 O O . SER B 1 515 ? 18.906 -23.641 4.746 1 94.94 515 SER B O 1
ATOM 9413 N N . TRP B 1 516 ? 17.625 -25.297 3.922 1 94.75 516 TRP B N 1
ATOM 9414 C CA . TRP B 1 516 ? 16.922 -24.438 2.979 1 94.75 516 TRP B CA 1
ATOM 9415 C C . TRP B 1 516 ? 16.156 -23.344 3.713 1 94.75 516 TRP B C 1
ATOM 9417 O O . TRP B 1 516 ? 16.234 -22.172 3.363 1 94.75 516 TRP B O 1
ATOM 9427 N N . ASN B 1 517 ? 15.398 -23.719 4.75 1 93.25 517 ASN B N 1
ATOM 9428 C CA . ASN B 1 517 ? 14.594 -22.781 5.527 1 93.25 517 ASN B CA 1
ATOM 9429 C C . ASN B 1 517 ? 15.469 -21.734 6.219 1 93.25 517 ASN B C 1
ATOM 9431 O O . ASN B 1 517 ? 15.109 -20.547 6.277 1 93.25 517 ASN B O 1
ATOM 9435 N N . ALA B 1 518 ? 16.578 -22.203 6.703 1 93.19 518 ALA B N 1
ATOM 9436 C CA . ALA B 1 518 ? 17.5 -21.297 7.383 1 93.19 518 ALA B CA 1
ATOM 9437 C C . ALA B 1 518 ? 18.094 -20.297 6.402 1 93.19 518 ALA B C 1
ATOM 9439 O O . ALA B 1 518 ? 18.531 -19.203 6.805 1 93.19 518 ALA B O 1
ATOM 9440 N N . SER B 1 519 ? 18.062 -20.641 5.082 1 96 519 SER B N 1
ATOM 9441 C CA . SER B 1 519 ? 18.719 -19.828 4.062 1 96 519 SER B CA 1
ATOM 9442 C C . SER B 1 519 ? 17.703 -19.047 3.248 1 96 519 SER B C 1
ATOM 9444 O O . SER B 1 519 ? 18.031 -18.484 2.199 1 96 519 SER B O 1
ATOM 9446 N N . LEU B 1 520 ? 16.469 -18.984 3.682 1 95.81 520 LEU B N 1
ATOM 9447 C CA . LEU B 1 520 ? 15.375 -18.484 2.863 1 95.81 520 LEU B CA 1
ATOM 9448 C C . LEU B 1 520 ? 15.594 -17.016 2.5 1 95.81 520 LEU B C 1
ATOM 9450 O O . LEU B 1 520 ? 15.203 -16.578 1.414 1 95.81 520 LEU B O 1
ATOM 9454 N N . ILE B 1 521 ? 16.172 -16.25 3.377 1 95 521 ILE B N 1
ATOM 9455 C CA . ILE B 1 521 ? 16.406 -14.836 3.09 1 95 521 ILE B CA 1
ATOM 9456 C C . ILE B 1 521 ? 17.359 -14.703 1.898 1 95 521 ILE B C 1
ATOM 9458 O O . ILE B 1 521 ? 17.094 -13.938 0.97 1 95 521 ILE B O 1
ATOM 9462 N N . GLN B 1 522 ? 18.438 -15.477 1.925 1 96.12 522 GLN B N 1
ATOM 9463 C CA . GLN B 1 522 ? 19.406 -15.453 0.841 1 96.12 522 GLN B CA 1
ATOM 9464 C C . GLN B 1 522 ? 18.828 -16.062 -0.433 1 96.12 522 GLN B C 1
ATOM 9466 O O . GLN B 1 522 ? 19.141 -15.617 -1.538 1 96.12 522 GLN B O 1
ATOM 9471 N N . VAL B 1 523 ? 18 -17.062 -0.245 1 97.25 523 VAL B N 1
ATOM 9472 C CA . VAL B 1 523 ? 17.359 -17.75 -1.363 1 97.25 523 VAL B CA 1
ATOM 9473 C C . VAL B 1 523 ? 16.469 -16.766 -2.123 1 97.25 523 VAL B C 1
ATOM 9475 O O . VAL B 1 523 ? 16.484 -16.719 -3.355 1 97.25 523 VAL B O 1
ATOM 9478 N N . VAL B 1 524 ? 15.695 -15.969 -1.428 1 97.62 524 VAL B N 1
ATOM 9479 C CA . VAL B 1 524 ? 14.812 -14.977 -2.027 1 97.62 524 VAL B CA 1
ATOM 9480 C C . VAL B 1 524 ? 15.648 -13.906 -2.736 1 97.62 524 VAL B C 1
ATOM 9482 O O . VAL B 1 524 ? 15.32 -13.492 -3.846 1 97.62 524 VAL B O 1
ATOM 9485 N N . ASP B 1 525 ? 16.75 -13.516 -2.119 1 97.56 525 ASP B N 1
ATOM 9486 C CA . ASP B 1 525 ? 17.625 -12.516 -2.723 1 97.56 525 ASP B CA 1
ATOM 9487 C C . ASP B 1 525 ? 18.219 -13.031 -4.031 1 97.56 525 ASP B C 1
ATOM 9489 O O . ASP B 1 525 ? 18.391 -12.273 -4.988 1 97.56 525 ASP B O 1
ATOM 9493 N N . LEU B 1 526 ? 18.578 -14.312 -4.039 1 98.12 526 LEU B N 1
ATOM 9494 C CA . LEU B 1 526 ? 19.141 -14.922 -5.242 1 98.12 526 LEU B CA 1
ATOM 9495 C C . LEU B 1 526 ? 18.172 -14.805 -6.41 1 98.12 526 LEU B C 1
ATOM 9497 O O . LEU B 1 526 ? 18.562 -14.391 -7.504 1 98.12 526 LEU B O 1
ATOM 9501 N N . ALA B 1 527 ? 16.938 -15.125 -6.156 1 98.38 527 ALA B N 1
ATOM 9502 C CA . ALA B 1 527 ? 15.922 -15.031 -7.195 1 98.38 527 ALA B CA 1
ATOM 9503 C C . ALA B 1 527 ? 15.75 -13.586 -7.668 1 98.38 527 ALA B C 1
ATOM 9505 O O . ALA B 1 527 ? 15.617 -13.336 -8.867 1 98.38 527 ALA B O 1
ATOM 9506 N N . LYS B 1 528 ? 15.758 -12.625 -6.777 1 98.44 528 LYS B N 1
ATOM 9507 C CA . LYS B 1 528 ? 15.562 -11.227 -7.125 1 98.44 528 LYS B CA 1
ATOM 9508 C C . LYS B 1 528 ? 16.719 -10.711 -7.98 1 98.44 528 LYS B C 1
ATOM 9510 O O . LYS B 1 528 ? 16.5 -9.992 -8.961 1 98.44 528 LYS B O 1
ATOM 9515 N N . THR B 1 529 ? 17.984 -11.055 -7.59 1 98.31 529 THR B N 1
ATOM 9516 C CA . THR B 1 529 ? 19.141 -10.57 -8.32 1 98.31 529 THR B CA 1
ATOM 9517 C C . THR B 1 529 ? 19.156 -11.125 -9.75 1 98.31 529 THR B C 1
ATOM 9519 O O . THR B 1 529 ? 19.484 -10.406 -10.695 1 98.31 529 THR B O 1
ATOM 9522 N N . TYR B 1 530 ? 18.75 -12.383 -9.859 1 98.25 530 TYR B N 1
ATOM 9523 C CA . TYR B 1 530 ? 18.672 -12.953 -11.195 1 98.25 530 TYR B CA 1
ATOM 9524 C C . TYR B 1 530 ? 17.578 -12.266 -12.016 1 98.25 530 TYR B C 1
ATOM 9526 O O . TYR B 1 530 ? 17.766 -11.992 -13.203 1 98.25 530 TYR B O 1
ATOM 9534 N N . THR B 1 531 ? 16.453 -12.055 -11.438 1 98.44 531 THR B N 1
ATOM 9535 C CA . THR B 1 531 ? 15.336 -11.43 -12.148 1 98.44 531 THR B CA 1
ATOM 9536 C C . THR B 1 531 ? 15.719 -10.047 -12.656 1 98.44 531 THR B C 1
ATOM 9538 O O . THR B 1 531 ? 15.398 -9.68 -13.789 1 98.44 531 THR B O 1
ATOM 9541 N N . HIS B 1 532 ? 16.438 -9.242 -11.828 1 98.62 532 HIS B N 1
ATOM 9542 C CA . HIS B 1 532 ? 16.938 -7.945 -12.266 1 98.62 532 HIS B CA 1
ATOM 9543 C C . HIS B 1 532 ? 17.875 -8.094 -13.461 1 98.62 532 HIS B C 1
ATOM 9545 O O . HIS B 1 532 ? 17.797 -7.305 -14.406 1 98.62 532 HIS B O 1
ATOM 9551 N N . LEU B 1 533 ? 18.75 -9.078 -13.352 1 98.06 533 LEU B N 1
ATOM 9552 C CA . LEU B 1 533 ? 19.688 -9.32 -14.438 1 98.06 533 LEU B CA 1
ATOM 9553 C C . LEU B 1 533 ? 18.953 -9.711 -15.719 1 98.06 533 LEU B C 1
ATOM 9555 O O . LEU B 1 533 ? 19.25 -9.188 -16.797 1 98.06 533 LEU B O 1
ATOM 9559 N N . PHE B 1 534 ? 18.016 -10.625 -15.602 1 97.62 534 PHE B N 1
ATOM 9560 C CA . PHE B 1 534 ? 17.203 -11.086 -16.734 1 97.62 534 PHE B CA 1
ATOM 9561 C C . PHE B 1 534 ? 16.5 -9.914 -17.391 1 97.62 534 PHE B C 1
ATOM 9563 O O . PHE B 1 534 ? 16.5 -9.797 -18.625 1 97.62 534 PHE B O 1
ATOM 9570 N N . ILE B 1 535 ? 15.898 -9.008 -16.625 1 98.56 535 ILE B N 1
ATOM 9571 C CA . ILE B 1 535 ? 15.148 -7.855 -17.125 1 98.56 535 ILE B CA 1
ATOM 9572 C C . ILE B 1 535 ? 16.094 -6.898 -17.844 1 98.56 535 ILE B C 1
ATOM 9574 O O . ILE B 1 535 ? 15.766 -6.398 -18.938 1 98.56 535 ILE B O 1
ATOM 9578 N N . LEU B 1 536 ? 17.234 -6.641 -17.234 1 98.5 536 LEU B N 1
ATOM 9579 C CA . LEU B 1 536 ? 18.219 -5.766 -17.859 1 98.5 536 LEU B CA 1
ATOM 9580 C C . LEU B 1 536 ? 18.672 -6.324 -19.219 1 98.5 536 LEU B C 1
ATOM 9582 O O . LEU B 1 536 ? 18.703 -5.594 -20.203 1 98.5 536 LEU B O 1
ATOM 9586 N N . GLU B 1 537 ? 18.984 -7.613 -19.25 1 97.31 537 GLU B N 1
ATOM 9587 C CA . GLU B 1 537 ? 19.469 -8.25 -20.469 1 97.31 537 GLU B CA 1
ATOM 9588 C C . GLU B 1 537 ? 18.406 -8.203 -21.578 1 97.31 537 GLU B C 1
ATOM 9590 O O . GLU B 1 537 ? 18.734 -7.934 -22.734 1 97.31 537 GLU B O 1
ATOM 9595 N N . ASN B 1 538 ? 17.188 -8.453 -21.172 1 96.31 538 ASN B N 1
ATOM 9596 C CA . ASN B 1 538 ? 16.109 -8.383 -22.156 1 96.31 538 ASN B CA 1
ATOM 9597 C C . ASN B 1 538 ? 15.93 -6.973 -22.703 1 96.31 538 ASN B C 1
ATOM 9599 O O . ASN B 1 538 ? 15.672 -6.789 -23.891 1 96.31 538 ASN B O 1
ATOM 9603 N N . ALA B 1 539 ? 16.031 -6 -21.844 1 97.62 539 ALA B N 1
ATOM 9604 C CA . ALA B 1 539 ? 15.891 -4.609 -22.266 1 97.62 539 ALA B CA 1
ATOM 9605 C C . ALA B 1 539 ? 16.984 -4.219 -23.25 1 97.62 539 ALA B C 1
ATOM 9607 O O . ALA B 1 539 ? 16.719 -3.602 -24.281 1 97.62 539 ALA B O 1
ATOM 9608 N N . GLN B 1 540 ? 18.219 -4.59 -22.938 1 96.75 540 GLN B N 1
ATOM 9609 C CA . GLN B 1 540 ? 19.344 -4.277 -23.797 1 96.75 540 GLN B CA 1
ATOM 9610 C C . GLN B 1 540 ? 19.219 -4.965 -25.156 1 96.75 540 GLN B C 1
ATOM 9612 O O . GLN B 1 540 ? 19.531 -4.375 -26.188 1 96.75 540 GLN B O 1
ATOM 9617 N N . ARG B 1 541 ? 18.734 -6.184 -25.156 1 94.38 541 ARG B N 1
ATOM 9618 C CA . ARG B 1 541 ? 18.516 -6.918 -26.406 1 94.38 541 ARG B CA 1
ATOM 9619 C C . ARG B 1 541 ? 17.422 -6.273 -27.234 1 94.38 541 ARG B C 1
ATOM 9621 O O . ARG B 1 541 ? 17.531 -6.215 -28.469 1 94.38 541 ARG B O 1
ATOM 9628 N N . THR B 1 542 ? 16.359 -5.82 -26.578 1 94 542 THR B N 1
ATOM 9629 C CA . THR B 1 542 ? 15.25 -5.176 -27.25 1 94 542 THR B CA 1
ATOM 9630 C C . THR B 1 542 ? 15.711 -3.912 -27.969 1 94 542 THR B C 1
ATOM 9632 O O . THR B 1 542 ? 15.305 -3.656 -29.109 1 94 542 THR B O 1
ATOM 9635 N N . ILE B 1 543 ? 16.562 -3.131 -27.391 1 94.19 543 ILE B N 1
ATOM 9636 C CA . ILE B 1 543 ? 17 -1.857 -27.953 1 94.19 543 ILE B CA 1
ATOM 9637 C C . ILE B 1 543 ? 17.875 -2.104 -29.172 1 94.19 543 ILE B C 1
ATOM 9639 O O . ILE B 1 543 ? 17.875 -1.307 -30.125 1 94.19 543 ILE B O 1
ATOM 9643 N N . GLN B 1 544 ? 18.594 -3.201 -29.188 1 92 544 GLN B N 1
ATOM 9644 C CA . GLN B 1 544 ? 19.453 -3.531 -30.312 1 92 544 GLN B CA 1
ATOM 9645 C C . GLN B 1 544 ? 18.656 -3.693 -31.609 1 92 544 GLN B C 1
ATOM 9647 O O . GLN B 1 544 ? 19.188 -3.484 -32.688 1 92 544 GLN B O 1
ATOM 9652 N N . LYS B 1 545 ? 17.406 -3.881 -31.484 1 89.12 545 LYS B N 1
ATOM 9653 C CA . LYS B 1 545 ? 16.562 -4.137 -32.656 1 89.12 545 LYS B CA 1
ATOM 9654 C C . LYS B 1 545 ? 15.883 -2.857 -33.125 1 89.12 545 LYS B C 1
ATOM 9656 O O . LYS B 1 545 ? 15.234 -2.848 -34.188 1 89.12 545 LYS B O 1
ATOM 9661 N N . VAL B 1 546 ? 16.062 -1.822 -32.406 1 91.69 546 VAL B N 1
ATOM 9662 C CA . VAL B 1 546 ? 15.406 -0.568 -32.719 1 91.69 546 VAL B CA 1
ATOM 9663 C C . VAL B 1 546 ? 16.203 0.179 -33.781 1 91.69 546 VAL B C 1
ATOM 9665 O O . VAL B 1 546 ? 17.391 0.459 -33.594 1 91.69 546 VAL B O 1
ATOM 9668 N N . THR B 1 547 ? 15.547 0.621 -34.906 1 89.69 547 THR B N 1
ATOM 9669 C CA . THR B 1 547 ? 16.234 1.218 -36.062 1 89.69 547 THR B CA 1
ATOM 9670 C C . THR B 1 547 ? 16.109 2.738 -36.031 1 89.69 547 THR B C 1
ATOM 9672 O O . THR B 1 547 ? 17 3.447 -36.5 1 89.69 547 THR B O 1
ATOM 9675 N N . ASP B 1 548 ? 15.016 3.316 -35.5 1 89.81 548 ASP B N 1
ATOM 9676 C CA . ASP B 1 548 ? 14.859 4.762 -35.406 1 89.81 548 ASP B CA 1
ATOM 9677 C C . ASP B 1 548 ? 15.852 5.359 -34.406 1 89.81 548 ASP B C 1
ATOM 9679 O O . ASP B 1 548 ? 15.828 5.031 -33.219 1 89.81 548 ASP B O 1
ATOM 9683 N N . PRO B 1 549 ? 16.672 6.262 -34.844 1 89.44 549 PRO B N 1
ATOM 9684 C CA . PRO B 1 549 ? 17.797 6.703 -34.031 1 89.44 549 PRO B CA 1
ATOM 9685 C C . PRO B 1 549 ? 17.344 7.469 -32.781 1 89.44 549 PRO B C 1
ATOM 9687 O O . PRO B 1 549 ? 17.906 7.281 -31.688 1 89.44 549 PRO B O 1
ATOM 9690 N N . ILE B 1 550 ? 16.391 8.328 -32.906 1 89.31 550 ILE B N 1
ATOM 9691 C CA . ILE B 1 550 ? 15.961 9.133 -31.781 1 89.31 550 ILE B CA 1
ATOM 9692 C C . ILE B 1 550 ? 15.32 8.234 -30.734 1 89.31 550 ILE B C 1
ATOM 9694 O O . ILE B 1 550 ? 15.609 8.352 -29.547 1 89.31 550 ILE B O 1
ATOM 9698 N N . THR B 1 551 ? 14.453 7.367 -31.203 1 92.44 551 THR B N 1
ATOM 9699 C CA . THR B 1 551 ? 13.797 6.438 -30.297 1 92.44 551 THR B CA 1
ATOM 9700 C C . THR B 1 551 ? 14.812 5.543 -29.594 1 92.44 551 THR B C 1
ATOM 9702 O O . THR B 1 551 ? 14.711 5.293 -28.391 1 92.44 551 THR B O 1
ATOM 9705 N N . ARG B 1 552 ? 15.773 5.121 -30.328 1 93.44 552 ARG B N 1
ATOM 9706 C CA . ARG B 1 552 ? 16.812 4.262 -29.781 1 93.44 552 ARG B CA 1
ATOM 9707 C C . ARG B 1 552 ? 17.594 4.988 -28.688 1 93.44 552 ARG B C 1
ATOM 9709 O O . ARG B 1 552 ? 17.922 4.402 -27.656 1 93.44 552 ARG B O 1
ATOM 9716 N N . HIS B 1 553 ? 17.922 6.238 -28.953 1 94.25 553 HIS B N 1
ATOM 9717 C CA . HIS B 1 553 ? 18.672 7.035 -28 1 94.25 553 HIS B CA 1
ATOM 9718 C C . HIS B 1 553 ? 17.891 7.184 -26.688 1 94.25 553 HIS B C 1
ATOM 9720 O O . HIS B 1 553 ? 18.453 6.992 -25.609 1 94.25 553 HIS B O 1
ATOM 9726 N N . VAL B 1 554 ? 16.625 7.5 -26.781 1 95.19 554 VAL B N 1
ATOM 9727 C CA . VAL B 1 554 ? 15.773 7.695 -25.609 1 95.19 554 VAL B CA 1
ATOM 9728 C C . VAL B 1 554 ? 15.617 6.371 -24.859 1 95.19 554 VAL B C 1
ATOM 9730 O O . VAL B 1 554 ? 15.688 6.332 -23.625 1 95.19 554 VAL B O 1
ATOM 9733 N N . LEU B 1 555 ? 15.445 5.309 -25.578 1 96.31 555 LEU B N 1
ATOM 9734 C CA . LEU B 1 555 ? 15.289 3.992 -24.969 1 96.31 555 LEU B CA 1
ATOM 9735 C C . LEU B 1 555 ? 16.562 3.574 -24.25 1 96.31 555 LEU B C 1
ATOM 9737 O O . LEU B 1 555 ? 16.516 2.943 -23.203 1 96.31 555 LEU B O 1
ATOM 9741 N N . ASN B 1 556 ? 17.703 3.906 -24.875 1 96.88 556 ASN B N 1
ATOM 9742 C CA . ASN B 1 556 ? 18.969 3.643 -24.188 1 96.88 556 ASN B CA 1
ATOM 9743 C C . ASN B 1 556 ? 19.047 4.379 -22.844 1 96.88 556 ASN B C 1
ATOM 9745 O O . ASN B 1 556 ? 19.484 3.807 -21.844 1 96.88 556 ASN B O 1
ATOM 9749 N N . ASP B 1 557 ? 18.656 5.633 -22.859 1 97.56 557 ASP B N 1
ATOM 9750 C CA . ASP B 1 557 ? 18.672 6.41 -21.625 1 97.56 557 ASP B CA 1
ATOM 9751 C C . ASP B 1 557 ? 17.703 5.824 -20.594 1 97.56 557 ASP B C 1
ATOM 9753 O O . ASP B 1 557 ? 17.969 5.859 -19.391 1 97.56 557 ASP B O 1
ATOM 9757 N N . ILE B 1 558 ? 16.609 5.273 -21.047 1 97.81 558 ILE B N 1
ATOM 9758 C CA . ILE B 1 558 ? 15.633 4.637 -20.172 1 97.81 558 ILE B CA 1
ATOM 9759 C C . ILE B 1 558 ? 16.25 3.412 -19.5 1 97.81 558 ILE B C 1
ATOM 9761 O O . ILE B 1 558 ? 16.141 3.234 -18.281 1 97.81 558 ILE B O 1
ATOM 9765 N N . VAL B 1 559 ? 16.922 2.586 -20.219 1 98.38 559 VAL B N 1
ATOM 9766 C CA . VAL B 1 559 ? 17.516 1.367 -19.688 1 98.38 559 VAL B CA 1
ATOM 9767 C C . VAL B 1 559 ? 18.672 1.726 -18.766 1 98.38 559 VAL B C 1
ATOM 9769 O O . VAL B 1 559 ? 18.875 1.079 -17.734 1 98.38 559 VAL B O 1
ATOM 9772 N N . ARG B 1 560 ? 19.469 2.795 -19.188 1 98.62 560 ARG B N 1
ATOM 9773 C CA . ARG B 1 560 ? 20.547 3.289 -18.328 1 98.62 560 ARG B CA 1
ATOM 9774 C C . ARG B 1 560 ? 20 3.756 -16.984 1 98.62 560 ARG B C 1
ATOM 9776 O O . ARG B 1 560 ? 20.594 3.475 -15.938 1 98.62 560 ARG B O 1
ATOM 9783 N N . LEU B 1 561 ? 18.859 4.461 -17 1 98.75 561 LEU B N 1
ATOM 9784 C CA . LEU B 1 561 ? 18.25 4.941 -15.773 1 98.75 561 LEU B CA 1
ATOM 9785 C C . LEU B 1 561 ? 17.797 3.775 -14.898 1 98.75 561 LEU B C 1
ATOM 9787 O O . LEU B 1 561 ? 18.016 3.785 -13.688 1 98.75 561 LEU B O 1
ATOM 9791 N N . TYR B 1 562 ? 17.109 2.752 -15.516 1 98.69 562 TYR B N 1
ATOM 9792 C CA . TYR B 1 562 ? 16.719 1.56 -14.781 1 98.69 562 TYR B CA 1
ATOM 9793 C C . TYR B 1 562 ? 17.922 0.919 -14.086 1 98.69 562 TYR B C 1
ATOM 9795 O O . TYR B 1 562 ? 17.859 0.591 -12.898 1 98.69 562 TYR B O 1
ATOM 9803 N N . ALA B 1 563 ? 19 0.735 -14.836 1 98.81 563 ALA B N 1
ATOM 9804 C CA . ALA B 1 563 ? 20.172 0.032 -14.344 1 98.81 563 ALA B CA 1
ATOM 9805 C C . ALA B 1 563 ? 20.828 0.795 -13.188 1 98.81 563 ALA B C 1
ATOM 9807 O O . ALA B 1 563 ? 21.047 0.238 -12.109 1 98.81 563 ALA B O 1
ATOM 9808 N N . LEU B 1 564 ? 21.125 2.092 -13.438 1 98.69 564 LEU B N 1
ATOM 9809 C CA . LEU B 1 564 ? 21.844 2.883 -12.438 1 98.69 564 LEU B CA 1
ATOM 9810 C C . LEU B 1 564 ? 20.984 3.094 -11.195 1 98.69 564 LEU B C 1
ATOM 9812 O O . LEU B 1 564 ? 21.516 3.123 -10.078 1 98.69 564 LEU B O 1
ATOM 9816 N N . TYR B 1 565 ? 19.703 3.24 -11.398 1 98.5 565 TYR B N 1
ATOM 9817 C CA . TYR B 1 565 ? 18.812 3.393 -10.25 1 98.5 565 TYR B CA 1
ATOM 9818 C C . TYR B 1 565 ? 18.828 2.143 -9.383 1 98.5 565 TYR B C 1
ATOM 9820 O O . TYR B 1 565 ? 18.859 2.234 -8.156 1 98.5 565 TYR B O 1
ATOM 9828 N N . ASN B 1 566 ? 18.766 0.967 -9.977 1 98.56 566 ASN B N 1
ATOM 9829 C CA . ASN B 1 566 ? 18.828 -0.275 -9.219 1 98.56 566 ASN B CA 1
ATOM 9830 C C . ASN B 1 566 ? 20.156 -0.439 -8.5 1 98.56 566 ASN B C 1
ATOM 9832 O O . ASN B 1 566 ? 20.203 -0.895 -7.359 1 98.56 566 ASN B O 1
ATOM 9836 N N . ILE B 1 567 ? 21.266 -0.108 -9.18 1 98.19 567 ILE B N 1
ATOM 9837 C CA . ILE B 1 567 ? 22.578 -0.169 -8.555 1 98.19 567 ILE B CA 1
ATOM 9838 C C . ILE B 1 567 ? 22.609 0.764 -7.344 1 98.19 567 ILE B C 1
ATOM 9840 O O . ILE B 1 567 ? 23.141 0.405 -6.289 1 98.19 567 ILE B O 1
ATOM 9844 N N . GLU B 1 568 ? 22.047 1.957 -7.535 1 97.69 568 GLU B N 1
ATOM 9845 C CA . GLU B 1 568 ? 21.969 2.918 -6.438 1 97.69 568 GLU B CA 1
ATOM 9846 C C . GLU B 1 568 ? 21.172 2.355 -5.262 1 97.69 568 GLU B C 1
ATOM 9848 O O . GLU B 1 568 ? 21.578 2.512 -4.105 1 97.69 568 GLU B O 1
ATOM 9853 N N . GLN B 1 569 ? 20.062 1.683 -5.539 1 97 569 GLN B N 1
ATOM 9854 C CA . GLN B 1 569 ? 19.219 1.112 -4.492 1 97 569 GLN B CA 1
ATOM 9855 C C . GLN B 1 569 ? 19.953 -0.01 -3.756 1 97 569 GLN B C 1
ATOM 9857 O O . GLN B 1 569 ? 19.703 -0.233 -2.566 1 97 569 GLN B O 1
ATOM 9862 N N . ASP B 1 570 ? 20.828 -0.665 -4.414 1 97.12 570 ASP B N 1
ATOM 9863 C CA . ASP B 1 570 ? 21.516 -1.812 -3.836 1 97.12 570 ASP B CA 1
ATOM 9864 C C . ASP B 1 570 ? 22.938 -1.445 -3.43 1 97.12 570 ASP B C 1
ATOM 9866 O O . ASP B 1 570 ? 23.812 -2.311 -3.359 1 97.12 570 ASP B O 1
ATOM 9870 N N . VAL B 1 571 ? 23.219 -0.193 -3.229 1 96.75 571 VAL B N 1
ATOM 9871 C CA . VAL B 1 571 ? 24.578 0.303 -2.99 1 96.75 571 VAL B CA 1
ATOM 9872 C C . VAL B 1 571 ? 25.156 -0.372 -1.752 1 96.75 571 VAL B C 1
ATOM 9874 O O . VAL B 1 571 ? 26.359 -0.636 -1.692 1 96.75 571 VAL B O 1
ATOM 9877 N N . GLY B 1 572 ? 24.344 -0.726 -0.728 1 95.62 572 GLY B N 1
ATOM 9878 C CA . GLY B 1 572 ? 24.812 -1.422 0.455 1 95.62 572 GLY B CA 1
ATOM 9879 C C . GLY B 1 572 ? 25.5 -2.74 0.136 1 95.62 572 GLY B C 1
ATOM 9880 O O . GLY B 1 572 ? 26.547 -3.053 0.695 1 95.62 572 GLY B O 1
ATOM 9881 N N . PHE B 1 573 ? 24.859 -3.488 -0.764 1 96 573 PHE B N 1
ATOM 9882 C CA . PHE B 1 573 ? 25.453 -4.746 -1.197 1 96 573 PHE B CA 1
ATOM 9883 C C . PHE B 1 573 ? 26.797 -4.508 -1.882 1 96 573 PHE B C 1
ATOM 9885 O O . PHE B 1 573 ? 27.797 -5.148 -1.547 1 96 573 PHE B O 1
ATOM 9892 N N . TYR B 1 574 ? 26.844 -3.576 -2.846 1 95.81 574 TYR B N 1
ATOM 9893 C CA . TYR B 1 574 ? 28.031 -3.34 -3.65 1 95.81 574 TYR B CA 1
ATOM 9894 C C . TYR B 1 574 ? 29.172 -2.809 -2.789 1 95.81 574 TYR B C 1
ATOM 9896 O O . TYR B 1 574 ? 30.344 -3.135 -3.023 1 95.81 574 TYR B O 1
ATOM 9904 N N . ARG B 1 575 ? 28.828 -2.023 -1.784 1 94 575 ARG B N 1
ATOM 9905 C CA . ARG B 1 575 ? 29.844 -1.517 -0.862 1 94 575 ARG B CA 1
ATOM 9906 C C . ARG B 1 575 ? 30.344 -2.623 0.054 1 94 575 ARG B C 1
ATOM 9908 O O . ARG B 1 575 ? 31.547 -2.713 0.321 1 94 575 ARG B O 1
ATOM 9915 N N . ASN B 1 576 ? 29.484 -3.473 0.52 1 93.12 576 ASN B N 1
ATOM 9916 C CA . ASN B 1 576 ? 29.859 -4.547 1.435 1 93.12 576 ASN B CA 1
ATOM 9917 C C . ASN B 1 576 ? 30.828 -5.531 0.781 1 93.12 576 ASN B C 1
ATOM 9919 O O . ASN B 1 576 ? 31.688 -6.098 1.453 1 93.12 576 ASN B O 1
ATOM 9923 N N . TRP B 1 577 ? 30.641 -5.637 -0.448 1 91.62 577 TRP B N 1
ATOM 9924 C CA . TRP B 1 577 ? 31.5 -6.617 -1.118 1 91.62 577 TRP B CA 1
ATOM 9925 C C . TRP B 1 577 ? 32.562 -5.926 -1.961 1 91.62 577 TRP B C 1
ATOM 9927 O O . TRP B 1 577 ? 33.125 -6.531 -2.875 1 91.62 577 TRP B O 1
ATOM 9937 N N . ASN B 1 578 ? 32.75 -4.656 -1.786 1 89.44 578 ASN B N 1
ATOM 9938 C CA . ASN B 1 578 ? 33.844 -3.848 -2.291 1 89.44 578 ASN B CA 1
ATOM 9939 C C . ASN B 1 578 ? 33.844 -3.773 -3.814 1 89.44 578 ASN B C 1
ATOM 9941 O O . ASN B 1 578 ? 34.906 -3.775 -4.449 1 89.44 578 ASN B O 1
ATOM 9945 N N . TYR B 1 579 ? 32.688 -3.846 -4.344 1 92.19 579 TYR B N 1
ATOM 9946 C CA . TYR B 1 579 ? 32.562 -3.703 -5.789 1 92.19 579 TYR B CA 1
ATOM 9947 C C . TYR B 1 579 ? 32.562 -2.234 -6.195 1 92.19 579 TYR B C 1
ATOM 9949 O O . TYR B 1 579 ? 33.062 -1.883 -7.262 1 92.19 579 TYR B O 1
ATOM 9957 N N . LEU B 1 580 ? 31.969 -1.38 -5.367 1 93.31 580 LEU B N 1
ATOM 9958 C CA . LEU B 1 580 ? 31.938 0.058 -5.617 1 93.31 580 LEU B CA 1
ATOM 9959 C C . LEU B 1 580 ? 32.656 0.817 -4.512 1 93.31 580 LEU B C 1
ATOM 9961 O O . LEU B 1 580 ? 32.5 0.506 -3.33 1 93.31 580 LEU B O 1
ATOM 9965 N N . SER B 1 581 ? 33.469 1.757 -4.926 1 93.06 581 SER B N 1
ATOM 9966 C CA . SER B 1 581 ? 34 2.715 -3.959 1 93.06 581 SER B CA 1
ATOM 9967 C C . SER B 1 581 ? 32.938 3.736 -3.562 1 93.06 581 SER B C 1
ATOM 9969 O O . SER B 1 581 ? 31.922 3.871 -4.234 1 93.06 581 SER B O 1
ATOM 9971 N N . SER B 1 582 ? 33.219 4.438 -2.473 1 92.31 582 SER B N 1
ATOM 9972 C CA . SER B 1 582 ? 32.312 5.477 -2.016 1 92.31 582 SER B CA 1
ATOM 9973 C C . SER B 1 582 ? 32.125 6.574 -3.062 1 92.31 582 SER B C 1
ATOM 9975 O O . SER B 1 582 ? 31.031 7.043 -3.316 1 92.31 582 SER B O 1
ATOM 9977 N N . GLY B 1 583 ? 33.25 6.965 -3.625 1 93.31 583 GLY B N 1
ATOM 9978 C CA . GLY B 1 583 ? 33.219 7.992 -4.652 1 93.31 583 GLY B CA 1
ATOM 9979 C C . GLY B 1 583 ? 32.406 7.594 -5.867 1 93.31 583 GLY B C 1
ATOM 9980 O O . GLY B 1 583 ? 31.672 8.414 -6.43 1 93.31 583 GLY B O 1
ATOM 9981 N N . LYS B 1 584 ? 32.594 6.391 -6.316 1 94.31 584 LYS B N 1
ATOM 9982 C CA . LYS B 1 584 ? 31.828 5.902 -7.465 1 94.31 584 LYS B CA 1
ATOM 9983 C C . LYS B 1 584 ? 30.344 5.82 -7.148 1 94.31 584 LYS B C 1
ATOM 9985 O O . LYS B 1 584 ? 29.5 6.094 -8.008 1 94.31 584 LYS B O 1
ATOM 9990 N N . ALA B 1 585 ? 29.984 5.371 -5.895 1 95.69 585 ALA B N 1
ATOM 9991 C CA . ALA B 1 585 ? 28.594 5.332 -5.465 1 95.69 585 ALA B CA 1
ATOM 9992 C C . ALA B 1 585 ? 27.953 6.711 -5.574 1 95.69 585 ALA B C 1
ATOM 9994 O O . ALA B 1 585 ? 26.812 6.836 -6.039 1 95.69 585 ALA B O 1
ATOM 9995 N N . LEU B 1 586 ? 28.641 7.73 -5.184 1 93.94 586 LEU B N 1
ATOM 9996 C CA . LEU B 1 586 ? 28.141 9.102 -5.258 1 93.94 586 LEU B CA 1
ATOM 9997 C C . LEU B 1 586 ? 27.984 9.539 -6.707 1 93.94 586 LEU B C 1
ATOM 9999 O O . LEU B 1 586 ? 27.016 10.219 -7.051 1 93.94 586 LEU B O 1
ATOM 10003 N N . ALA B 1 587 ? 28.953 9.156 -7.531 1 96.12 587 ALA B N 1
ATOM 10004 C CA . ALA B 1 587 ? 28.891 9.492 -8.953 1 96.12 587 ALA B CA 1
ATOM 10005 C C . ALA B 1 587 ? 27.688 8.852 -9.625 1 96.12 587 ALA B C 1
ATOM 10007 O O . ALA B 1 587 ? 27.078 9.438 -10.516 1 96.12 587 ALA B O 1
ATOM 10008 N N . ILE B 1 588 ? 27.391 7.629 -9.219 1 97.62 588 ILE B N 1
ATOM 10009 C CA . ILE B 1 588 ? 26.234 6.922 -9.758 1 97.62 588 ILE B CA 1
ATOM 10010 C C . ILE B 1 588 ? 24.953 7.672 -9.398 1 97.62 588 ILE B C 1
ATOM 10012 O O . ILE B 1 588 ? 24.062 7.832 -10.234 1 97.62 588 ILE B O 1
ATOM 10016 N N . SER B 1 589 ? 24.844 8.125 -8.164 1 96.06 589 SER B N 1
ATOM 10017 C CA . SER B 1 589 ? 23.688 8.898 -7.738 1 96.06 589 SER B CA 1
ATOM 10018 C C . SER B 1 589 ? 23.516 10.164 -8.57 1 96.06 589 SER B C 1
ATOM 10020 O O . SER B 1 589 ? 22.406 10.555 -8.914 1 96.06 589 SER B O 1
ATOM 10022 N N . GLU B 1 590 ? 24.578 10.812 -8.867 1 94.94 590 GLU B N 1
ATOM 10023 C CA . GLU B 1 590 ? 24.562 12 -9.711 1 94.94 590 GLU B CA 1
ATOM 10024 C C . GLU B 1 590 ? 24.109 11.664 -11.125 1 94.94 590 GLU B C 1
ATOM 10026 O O . GLU B 1 590 ? 23.344 12.414 -11.734 1 94.94 590 GLU B O 1
ATOM 10031 N N . ALA B 1 591 ? 24.594 10.555 -11.625 1 97.69 591 ALA B N 1
ATOM 10032 C CA . ALA B 1 591 ? 24.234 10.117 -12.969 1 97.69 591 ALA B CA 1
ATOM 10033 C C . ALA B 1 591 ? 22.734 9.836 -13.062 1 97.69 591 ALA B C 1
ATOM 10035 O O . ALA B 1 591 ? 22.094 10.141 -14.078 1 97.69 591 ALA B O 1
ATOM 10036 N N . VAL B 1 592 ? 22.141 9.242 -12.008 1 98.12 592 VAL B N 1
ATOM 10037 C CA . VAL B 1 592 ? 20.703 8.992 -11.961 1 98.12 592 VAL B CA 1
ATOM 10038 C C . VAL B 1 592 ? 19.953 10.312 -12.062 1 98.12 592 VAL B C 1
ATOM 10040 O O . VAL B 1 592 ? 18.984 10.422 -12.828 1 98.12 592 VAL B O 1
ATOM 10043 N N . GLY B 1 593 ? 20.406 11.328 -11.273 1 96.31 593 GLY B N 1
ATOM 10044 C CA . GLY B 1 593 ? 19.781 12.641 -11.336 1 96.31 593 GLY B CA 1
ATOM 10045 C C . GLY B 1 593 ? 19.844 13.266 -12.719 1 96.31 593 GLY B C 1
ATOM 10046 O O . GLY B 1 593 ? 18.844 13.828 -13.188 1 96.31 593 GLY B O 1
ATOM 10047 N N . GLU B 1 594 ? 20.953 13.133 -13.375 1 96.19 594 GLU B N 1
ATOM 10048 C CA . GLU B 1 594 ? 21.125 13.695 -14.703 1 96.19 594 GLU B CA 1
ATOM 10049 C C . GLU B 1 594 ? 20.234 13.008 -15.727 1 96.19 594 GLU B C 1
ATOM 10051 O O . GLU B 1 594 ? 19.656 13.664 -16.594 1 96.19 594 GLU B O 1
ATOM 10056 N N . LEU B 1 595 ? 20.141 11.719 -15.617 1 97.94 595 LEU B N 1
ATOM 10057 C CA . LEU B 1 595 ? 19.281 10.969 -16.531 1 97.94 595 LEU B CA 1
ATOM 10058 C C . LEU B 1 595 ? 17.812 11.352 -16.344 1 97.94 595 LEU B C 1
ATOM 10060 O O . LEU B 1 595 ? 17.062 11.422 -17.312 1 97.94 595 LEU B O 1
ATOM 10064 N N . CYS B 1 596 ? 17.406 11.562 -15.07 1 97.69 596 CYS B N 1
ATOM 10065 C CA . CYS B 1 596 ? 16.031 12.008 -14.812 1 97.69 596 CYS B CA 1
ATOM 10066 C C . CYS B 1 596 ? 15.75 13.336 -15.508 1 97.69 596 CYS B C 1
ATOM 10068 O O . CYS B 1 596 ? 14.703 13.5 -16.125 1 97.69 596 CYS B O 1
ATOM 10070 N N . ASN B 1 597 ? 16.703 14.25 -15.445 1 95.44 597 ASN B N 1
ATOM 10071 C CA . ASN B 1 597 ? 16.547 15.555 -16.094 1 95.44 597 ASN B CA 1
ATOM 10072 C C . ASN B 1 597 ? 16.5 15.43 -17.609 1 95.44 597 ASN B C 1
ATOM 10074 O O . ASN B 1 597 ? 15.734 16.125 -18.281 1 95.44 597 ASN B O 1
ATOM 10078 N N . THR B 1 598 ? 17.297 14.523 -18.109 1 95.12 598 THR B N 1
ATOM 10079 C CA . THR B 1 598 ? 17.391 14.328 -19.547 1 95.12 598 THR B CA 1
ATOM 10080 C C . THR B 1 598 ? 16.109 13.703 -20.094 1 95.12 598 THR B C 1
ATOM 10082 O O . THR B 1 598 ? 15.688 14.016 -21.203 1 95.12 598 THR B O 1
ATOM 10085 N N . LEU B 1 599 ? 15.461 12.883 -19.328 1 96.44 599 LEU B N 1
ATOM 10086 C CA . LEU B 1 599 ? 14.32 12.117 -19.797 1 96.44 599 LEU B CA 1
ATOM 10087 C C . LEU B 1 599 ? 13.016 12.867 -19.547 1 96.44 599 LEU B C 1
ATOM 10089 O O . LEU B 1 599 ? 11.992 12.57 -20.172 1 96.44 599 LEU B O 1
ATOM 10093 N N . LYS B 1 600 ? 13.023 13.836 -18.625 1 95.94 600 LYS B N 1
ATOM 10094 C CA . LYS B 1 600 ? 11.828 14.555 -18.188 1 95.94 600 LYS B CA 1
ATOM 10095 C C . LYS B 1 600 ? 11.07 15.141 -19.375 1 95.94 600 LYS B C 1
ATOM 10097 O O . LYS B 1 600 ? 9.852 14.984 -19.484 1 95.94 600 LYS B O 1
ATOM 10102 N N . PRO B 1 601 ? 11.758 15.742 -20.422 1 94.19 601 PRO B N 1
ATOM 10103 C CA . PRO B 1 601 ? 11.039 16.344 -21.547 1 94.19 601 PRO B CA 1
ATOM 10104 C C . PRO B 1 601 ? 10.328 15.297 -22.422 1 94.19 601 PRO B C 1
ATOM 10106 O O . PRO B 1 601 ? 9.414 15.633 -23.172 1 94.19 601 PRO B O 1
ATOM 10109 N N . TYR B 1 602 ? 10.734 14.039 -22.312 1 94.94 602 TYR B N 1
ATOM 10110 C CA . TYR B 1 602 ? 10.172 13 -23.156 1 94.94 602 TYR B CA 1
ATOM 10111 C C . TYR B 1 602 ? 9.078 12.234 -22.422 1 94.94 602 TYR B C 1
ATOM 10113 O O . TYR B 1 602 ? 8.406 11.383 -23.016 1 94.94 602 TYR B O 1
ATOM 10121 N N . ALA B 1 603 ? 8.844 12.484 -21.141 1 95.19 603 ALA B N 1
ATOM 10122 C CA . ALA B 1 603 ? 7.984 11.68 -20.281 1 95.19 603 ALA B CA 1
ATOM 10123 C C . ALA B 1 603 ? 6.57 11.586 -20.859 1 95.19 603 ALA B C 1
ATOM 10125 O O . ALA B 1 603 ? 6 10.5 -20.938 1 95.19 603 ALA B O 1
ATOM 10126 N N . LEU B 1 604 ? 5.992 12.688 -21.297 1 93.56 604 LEU B N 1
ATOM 10127 C CA . LEU B 1 604 ? 4.613 12.703 -21.781 1 93.56 604 LEU B CA 1
ATOM 10128 C C . LEU B 1 604 ? 4.488 11.93 -23.094 1 93.56 604 LEU B C 1
ATOM 10130 O O . LEU B 1 604 ? 3.5 11.227 -23.297 1 93.56 604 LEU B O 1
ATOM 10134 N N . SER B 1 605 ? 5.496 12.062 -23.938 1 92.38 605 SER B N 1
ATOM 10135 C CA . SER B 1 605 ? 5.477 11.312 -25.188 1 92.38 605 SER B CA 1
ATOM 10136 C C . SER B 1 605 ? 5.574 9.812 -24.953 1 92.38 605 SER B C 1
ATOM 10138 O O . SER B 1 605 ? 4.922 9.023 -25.641 1 92.38 605 SER B O 1
ATOM 10140 N N . ILE B 1 606 ? 6.418 9.445 -24 1 93.94 606 ILE B N 1
ATOM 10141 C CA . ILE B 1 606 ? 6.562 8.039 -23.641 1 93.94 606 ILE B CA 1
ATOM 10142 C C . ILE B 1 606 ? 5.223 7.5 -23.125 1 93.94 606 ILE B C 1
ATOM 10144 O O . ILE B 1 606 ? 4.797 6.414 -23.531 1 93.94 606 ILE B O 1
ATOM 10148 N N . LEU B 1 607 ? 4.559 8.266 -22.328 1 91.44 607 LEU B N 1
ATOM 10149 C CA . LEU B 1 607 ? 3.281 7.848 -21.766 1 91.44 607 LEU B CA 1
ATOM 10150 C C . LEU B 1 607 ? 2.203 7.793 -22.844 1 91.44 607 LEU B C 1
ATOM 10152 O O . LEU B 1 607 ? 1.334 6.918 -22.812 1 91.44 607 LEU B O 1
ATOM 10156 N N . ASP B 1 608 ? 2.25 8.688 -23.781 1 90.56 608 ASP B N 1
ATOM 10157 C CA . ASP B 1 608 ? 1.255 8.75 -24.859 1 90.56 608 ASP B CA 1
ATOM 10158 C C . ASP B 1 608 ? 1.377 7.555 -25.797 1 90.56 608 ASP B C 1
ATOM 10160 O O . ASP B 1 608 ? 0.447 7.246 -26.547 1 90.56 608 ASP B O 1
ATOM 10164 N N . SER B 1 609 ? 2.496 6.941 -25.75 1 91.56 609 SER B N 1
ATOM 10165 C CA . SER B 1 609 ? 2.68 5.762 -26.578 1 91.56 609 SER B CA 1
ATOM 10166 C C . SER B 1 609 ? 1.882 4.574 -26.062 1 91.56 609 SER B C 1
ATOM 10168 O O . SER B 1 609 ? 1.693 3.582 -26.766 1 91.56 609 SER B O 1
ATOM 10170 N N . HIS B 1 610 ? 1.403 4.688 -24.781 1 86.88 610 HIS B N 1
ATOM 10171 C CA . HIS B 1 610 ? 0.389 3.75 -24.312 1 86.88 610 HIS B CA 1
ATOM 10172 C C . HIS B 1 610 ? -0.994 4.129 -24.828 1 86.88 610 HIS B C 1
ATOM 10174 O O . HIS B 1 610 ? -1.606 5.078 -24.344 1 86.88 610 HIS B O 1
ATOM 10180 N N . LYS B 1 611 ? -1.459 3.654 -25.812 1 74.56 611 LYS B N 1
ATOM 10181 C CA . LYS B 1 611 ? -2.641 4.09 -26.547 1 74.56 611 LYS B CA 1
ATOM 10182 C C . LYS B 1 611 ? -3.922 3.648 -25.844 1 74.56 611 LYS B C 1
ATOM 10184 O O . LYS B 1 611 ? -5.016 3.771 -26.406 1 74.56 611 LYS B O 1
ATOM 10189 N N . PHE B 1 612 ? -3.807 3.201 -24.656 1 66.06 612 PHE B N 1
ATOM 10190 C CA . PHE B 1 612 ? -5.039 2.719 -24.047 1 66.06 612 PHE B CA 1
ATOM 10191 C C . PHE B 1 612 ? -5.645 3.781 -23.141 1 66.06 612 PHE B C 1
ATOM 10193 O O . PHE B 1 612 ? -4.941 4.688 -22.688 1 66.06 612 PHE B O 1
ATOM 10200 N N . HIS B 1 613 ? -6.875 4.027 -22.969 1 63.22 613 HIS B N 1
ATOM 10201 C CA . HIS B 1 613 ? -7.734 4.379 -21.828 1 63.22 613 HIS B CA 1
ATOM 10202 C C . HIS B 1 613 ? -8.141 5.848 -21.891 1 63.22 613 HIS B C 1
ATOM 10204 O O . HIS B 1 613 ? -8.961 6.297 -21.094 1 63.22 613 HIS B O 1
ATOM 10210 N N . GLU B 1 614 ? -7.527 6.727 -22.766 1 63.94 614 GLU B N 1
ATOM 10211 C CA . GLU B 1 614 ? -7.777 8.148 -22.594 1 63.94 614 GLU B CA 1
ATOM 10212 C C . GLU B 1 614 ? -9.266 8.438 -22.438 1 63.94 614 GLU B C 1
ATOM 10214 O O . GLU B 1 614 ? -9.664 9.219 -21.562 1 63.94 614 GLU B O 1
ATOM 10219 N N . ASP B 1 615 ? -10.078 7.664 -23 1 68.69 615 ASP B N 1
ATOM 10220 C CA . ASP B 1 615 ? -11.469 8.078 -22.906 1 68.69 615 ASP B CA 1
ATOM 10221 C C . ASP B 1 615 ? -12.297 7.074 -22.109 1 68.69 615 ASP B C 1
ATOM 10223 O O . ASP B 1 615 ? -13.289 7.441 -21.469 1 68.69 615 ASP B O 1
ATOM 10227 N N . SER B 1 616 ? -11.805 5.988 -21.875 1 77.81 616 SER B N 1
ATOM 10228 C CA . SER B 1 616 ? -12.664 4.949 -21.312 1 77.81 616 SER B CA 1
ATOM 10229 C C . SER B 1 616 ? -12.734 5.059 -19.797 1 77.81 616 SER B C 1
ATOM 10231 O O . SER B 1 616 ? -13.82 4.949 -19.219 1 77.81 616 SER B O 1
ATOM 10233 N N . LEU B 1 617 ? -11.703 5.34 -19.062 1 86.19 617 LEU B N 1
ATOM 10234 C CA . LEU B 1 617 ? -11.703 5.375 -17.594 1 86.19 617 LEU B CA 1
ATOM 10235 C C . LEU B 1 617 ? -12.047 6.773 -17.094 1 86.19 617 LEU B C 1
ATOM 10237 O O . LEU B 1 617 ? -12.383 6.945 -15.914 1 86.19 617 LEU B O 1
ATOM 10241 N N . ASN B 1 618 ? -12.07 7.77 -17.875 1 89.75 618 ASN B N 1
ATOM 10242 C CA . ASN B 1 618 ? -12.422 9.141 -17.516 1 89.75 618 ASN B CA 1
ATOM 10243 C C . ASN B 1 618 ? -11.695 9.594 -16.266 1 89.75 618 ASN B C 1
ATOM 10245 O O . ASN B 1 618 ? -12.32 10.031 -15.297 1 89.75 618 ASN B O 1
ATOM 10249 N N . ILE B 1 619 ? -10.43 9.461 -16.234 1 94.88 619 ILE B N 1
ATOM 10250 C CA . ILE B 1 619 ? -9.586 9.883 -15.125 1 94.88 619 ILE B CA 1
ATOM 10251 C C . ILE B 1 619 ? -9.281 11.375 -15.25 1 94.88 619 ILE B C 1
ATOM 10253 O O . ILE B 1 619 ? -8.539 11.797 -16.141 1 94.88 619 ILE B O 1
ATOM 10257 N N . PRO B 1 620 ? -9.742 12.188 -14.305 1 96.31 620 PRO B N 1
ATOM 10258 C CA . PRO B 1 620 ? -9.609 13.641 -14.438 1 96.31 620 PRO B CA 1
ATOM 10259 C C . PRO B 1 620 ? -8.156 14.102 -14.523 1 96.31 620 PRO B C 1
ATOM 10261 O O . PRO B 1 620 ? -7.832 15 -15.305 1 96.31 620 PRO B O 1
ATOM 10264 N N . LEU B 1 621 ? -7.25 13.516 -13.789 1 97.06 621 LEU B N 1
ATOM 10265 C CA . LEU B 1 621 ? -5.867 13.977 -13.727 1 97.06 621 LEU B CA 1
ATOM 10266 C C . LEU B 1 621 ? -5.082 13.5 -14.945 1 97.06 621 LEU B C 1
ATOM 10268 O O . LEU B 1 621 ? -3.98 13.992 -15.211 1 97.06 621 LEU B O 1
ATOM 10272 N N . ALA B 1 622 ? -5.637 12.578 -15.742 1 94.88 622 ALA B N 1
ATOM 10273 C CA . ALA B 1 622 ? -4.867 11.93 -16.797 1 94.88 622 ALA B CA 1
ATOM 10274 C C . ALA B 1 622 ? -5.172 12.547 -18.156 1 94.88 622 ALA B C 1
ATOM 10276 O O . ALA B 1 622 ? -4.66 12.086 -19.188 1 94.88 622 ALA B O 1
ATOM 10277 N N . LYS B 1 623 ? -5.984 13.586 -18.188 1 94.19 623 LYS B N 1
ATOM 10278 C CA . LYS B 1 623 ? -6.406 14.172 -19.453 1 94.19 623 LYS B CA 1
ATOM 10279 C C . LYS B 1 623 ? -5.246 14.883 -20.141 1 94.19 623 LYS B C 1
ATOM 10281 O O . LYS B 1 623 ? -4.398 15.484 -19.484 1 94.19 623 LYS B O 1
ATOM 10286 N N . LYS B 1 624 ? -5.199 14.961 -21.453 1 91.19 624 LYS B N 1
ATOM 10287 C CA . LYS B 1 624 ? -4.082 15.43 -22.281 1 91.19 624 LYS B CA 1
ATOM 10288 C C . LYS B 1 624 ? -3.951 16.953 -22.203 1 91.19 624 LYS B C 1
ATOM 10290 O O . LYS B 1 624 ? -2.861 17.5 -22.391 1 91.19 624 LYS B O 1
ATOM 10295 N N . ASP B 1 625 ? -5.074 17.641 -21.969 1 93.69 625 ASP B N 1
ATOM 10296 C CA . ASP B 1 625 ? -5.004 19.109 -21.953 1 93.69 625 ASP B CA 1
ATOM 10297 C C . ASP B 1 625 ? -4.418 19.609 -20.641 1 93.69 625 ASP B C 1
ATOM 10299 O O . ASP B 1 625 ? -4.25 20.812 -20.453 1 93.69 625 ASP B O 1
ATOM 10303 N N . LEU B 1 626 ? -4.137 18.75 -19.625 1 94.88 626 LEU B N 1
ATOM 10304 C CA . LEU B 1 626 ? -3.436 18.984 -18.375 1 94.88 626 LEU B CA 1
ATOM 10305 C C . LEU B 1 626 ? -4.215 19.953 -17.5 1 94.88 626 LEU B C 1
ATOM 10307 O O . LEU B 1 626 ? -3.639 20.625 -16.641 1 94.88 626 LEU B O 1
ATOM 10311 N N . ASP B 1 627 ? -5.531 20.109 -17.719 1 95.88 627 ASP B N 1
ATOM 10312 C CA . ASP B 1 627 ? -6.367 20.969 -16.875 1 95.88 627 ASP B CA 1
ATOM 10313 C C . ASP B 1 627 ? -7.074 20.141 -15.797 1 95.88 627 ASP B C 1
ATOM 10315 O O . ASP B 1 627 ? -8.297 19.969 -15.844 1 95.88 627 ASP B O 1
ATOM 10319 N N . TYR B 1 628 ? -6.316 19.734 -14.82 1 96.12 628 TYR B N 1
ATOM 10320 C CA . TYR B 1 628 ? -6.84 18.828 -13.805 1 96.12 628 TYR B CA 1
ATOM 10321 C C . TYR B 1 628 ? -7.945 19.5 -13 1 96.12 628 TYR B C 1
ATOM 10323 O O . TYR B 1 628 ? -8.867 18.828 -12.516 1 96.12 628 TYR B O 1
ATOM 10331 N N . VAL B 1 629 ? -7.879 20.875 -12.789 1 96.38 629 VAL B N 1
ATOM 10332 C CA . VAL B 1 629 ? -8.875 21.594 -12 1 96.38 629 VAL B CA 1
ATOM 10333 C C . VAL B 1 629 ? -10.242 21.469 -12.68 1 96.38 629 VAL B C 1
ATOM 10335 O O . VAL B 1 629 ? -11.227 21.109 -12.039 1 96.38 629 VAL B O 1
ATOM 10338 N N . LYS B 1 630 ? -10.258 21.734 -13.984 1 96.38 630 LYS B N 1
ATOM 10339 C CA . LYS B 1 630 ? -11.508 21.672 -14.742 1 96.38 630 LYS B CA 1
ATOM 10340 C C . LYS B 1 630 ? -12.07 20.25 -14.742 1 96.38 630 LYS B C 1
ATOM 10342 O O . LYS B 1 630 ? -13.266 20.047 -14.516 1 96.38 630 LYS B O 1
ATOM 10347 N N . HIS B 1 631 ? -11.297 19.312 -14.992 1 96.19 631 HIS B N 1
ATOM 10348 C CA . HIS B 1 631 ? -11.766 17.938 -15.125 1 96.19 631 HIS B CA 1
ATOM 10349 C C . HIS B 1 631 ? -12.219 17.375 -13.781 1 96.19 631 HIS B C 1
ATOM 10351 O O . HIS B 1 631 ? -13.172 16.594 -13.719 1 96.19 631 HIS B O 1
ATOM 10357 N N . MET B 1 632 ? -11.492 17.719 -12.672 1 97.12 632 MET B N 1
ATOM 10358 C CA . MET B 1 632 ? -11.961 17.328 -11.344 1 97.12 632 MET B CA 1
ATOM 10359 C C . MET B 1 632 ? -13.297 18 -11.023 1 97.12 632 MET B C 1
ATOM 10361 O O . MET B 1 632 ? -14.188 17.359 -10.445 1 97.12 632 MET B O 1
ATOM 10365 N N . ALA B 1 633 ? -13.398 19.312 -11.344 1 97.19 633 ALA B N 1
ATOM 10366 C CA . ALA B 1 633 ? -14.641 20.047 -11.117 1 97.19 633 ALA B CA 1
ATOM 10367 C C . ALA B 1 633 ? -15.805 19.391 -11.852 1 97.19 633 ALA B C 1
ATOM 10369 O O . ALA B 1 633 ? -16.891 19.219 -11.289 1 97.19 633 ALA B O 1
ATOM 10370 N N . ASP B 1 634 ? -15.578 18.969 -13.094 1 95.94 634 ASP B N 1
ATOM 10371 C CA . ASP B 1 634 ? -16.594 18.297 -13.898 1 95.94 634 ASP B CA 1
ATOM 10372 C C . ASP B 1 634 ? -17.016 16.969 -13.266 1 95.94 634 ASP B C 1
ATOM 10374 O O . ASP B 1 634 ? -18.203 16.641 -13.227 1 95.94 634 ASP B O 1
ATOM 10378 N N . ARG B 1 635 ? -16.062 16.312 -12.797 1 95 635 ARG B N 1
ATOM 10379 C CA . ARG B 1 635 ? -16.312 14.977 -12.25 1 95 635 ARG B CA 1
ATOM 10380 C C . ARG B 1 635 ? -17.188 15.047 -11.008 1 95 635 ARG B C 1
ATOM 10382 O O . ARG B 1 635 ? -17.984 14.141 -10.75 1 95 635 ARG B O 1
ATOM 10389 N N . VAL B 1 636 ? -17.031 16.109 -10.195 1 96.38 636 VAL B N 1
ATOM 10390 C CA . VAL B 1 636 ? -17.766 16.172 -8.938 1 96.38 636 VAL B CA 1
ATOM 10391 C C . VAL B 1 636 ? -18.984 17.094 -9.086 1 96.38 636 VAL B C 1
ATOM 10393 O O . VAL B 1 636 ? -19.688 17.359 -8.117 1 96.38 636 VAL B O 1
ATOM 10396 N N . GLY B 1 637 ? -19.203 17.734 -10.234 1 95.44 637 GLY B N 1
ATOM 10397 C CA . GLY B 1 637 ? -20.422 18.469 -10.555 1 95.44 637 GLY B CA 1
ATOM 10398 C C . GLY B 1 637 ? -20.375 19.922 -10.125 1 95.44 637 GLY B C 1
ATOM 10399 O O . GLY B 1 637 ? -21.391 20.5 -9.781 1 95.44 637 GLY B O 1
ATOM 10400 N N . ILE B 1 638 ? -19.188 20.5 -10.062 1 94.88 638 ILE B N 1
ATOM 10401 C CA . ILE B 1 638 ? -19.062 21.906 -9.727 1 94.88 638 ILE B CA 1
ATOM 10402 C C . ILE B 1 638 ? -19.516 22.766 -10.914 1 94.88 638 ILE B C 1
ATOM 10404 O O . ILE B 1 638 ? -19.031 22.609 -12.031 1 94.88 638 ILE B O 1
ATOM 10408 N N . PRO B 1 639 ? -20.516 23.594 -10.719 1 88.12 639 PRO B N 1
ATOM 10409 C CA . PRO B 1 639 ? -21 24.422 -11.82 1 88.12 639 PRO B CA 1
ATOM 10410 C C . PRO B 1 639 ? -20 25.5 -12.234 1 88.12 639 PRO B C 1
ATOM 10412 O O . PRO B 1 639 ? -19.203 25.953 -11.414 1 88.12 639 PRO B O 1
ATOM 10415 N N . TYR B 1 640 ? -19.891 25.766 -13.586 1 75.69 640 TYR B N 1
ATOM 10416 C CA . TYR B 1 640 ? -19.016 26.812 -14.109 1 75.69 640 TYR B CA 1
ATOM 10417 C C . TYR B 1 640 ? -19.656 28.188 -13.945 1 75.69 640 TYR B C 1
ATOM 10419 O O . TYR B 1 640 ? -19.062 29.203 -14.328 1 75.69 640 TYR B O 1
ATOM 10427 N N . SER B 1 641 ? -20.719 28.312 -13.305 1 59.09 641 SER B N 1
ATOM 10428 C CA . SER B 1 641 ? -21.438 29.578 -13.305 1 59.09 641 SER B CA 1
ATOM 10429 C C . SER B 1 641 ? -20.484 30.766 -13.172 1 59.09 641 SER B C 1
ATOM 10431 O O . SER B 1 641 ? -19.453 30.656 -12.5 1 59.09 641 SER B O 1
ATOM 10433 N N . SER B 1 642 ? -20.469 31.5 -14.242 1 49.47 642 SER B N 1
ATOM 10434 C CA . SER B 1 642 ? -19.969 32.875 -14.258 1 49.47 642 SER B CA 1
ATOM 10435 C C . SER B 1 642 ? -20.328 33.625 -12.984 1 49.47 642 SER B C 1
ATOM 10437 O O . SER B 1 642 ? -21.516 33.781 -12.688 1 49.47 642 SER B O 1
ATOM 10439 N N . LEU B 1 643 ? -19.781 33.281 -11.93 1 39.41 643 LEU B N 1
ATOM 10440 C CA . LEU B 1 643 ? -20.062 34.312 -10.93 1 39.41 643 LEU B CA 1
ATOM 10441 C C . LEU B 1 643 ? -19.703 35.688 -11.453 1 39.41 643 LEU B C 1
ATOM 10443 O O . LEU B 1 643 ? -18.672 35.875 -12.102 1 39.41 643 LEU B O 1
#

Organism: Heterostelium pallidum (strain ATCC 26659 / Pp 5 / PN500) (NCBI:txid670386)

Sequence (1286 aa):
MTQNFKPSIDINVLYRIRNGPLKDYQSDIDEFQKLIADNRIKYNEMFDVDMKTQKRLTNDTVKEICKLGKMQVQLLKDDPKKMLAYLYALFAQIEFSAIAKIVIHFQLFGGTILEVGTDYHHQKYFNDINNFNIVGGFAMTEMGHGSNVRQIETTSTYDLTTKEFVINSPSLSSTKFWIGNVSMFGTHVVLFTKLIFQGQDKGVHVIIVPLRDPVTMEVYKGIQLGDCGHKVGWNGIDNAWIRFTNYRVPRENLLNRFATITEDGQYLTNISSPNKLFQITISQLVFGRLLYIFGPTIFLAIGLKTAIRYAFSRRQFGEKGKPEELIIDYPTHNRVLLPMLATNMVFEFSRNWIIDNLQESSRSDEKREEYHSIVSGVKAMVCEFTIQSVSKLRVFCGGNGVSSYNYFGAMRNDLDVFQTAEGDGAVLYQQLSKFLLSEYKKWYKKQGMTGYIMKEVQTFLTTSNPIHTHYRSMPYLLSNEFHHHAFLFRFEKTRSIVIDHLNQCKGKGLSFLQSWNASLIQVVDLAKTYTHLFILENAQRTIQKVTDPITRHVLNDIVRLYALYNIEQDVGFYRNWNYLSSGKALAISEAVGELCNTLKPYALSILDSHKFHEDSLNIPLAKKDLDYVKHMADRVGIPYSSLMTQNFKPSIDINVLYRIRNGPLKDYQSDIDEFQKLIADNRIKYNEMFDVDMKTQKRLTNDTVKEICKLGKMQVQLLKDDPKKMLAYLYALFAQIEFSAIAKIVIHFQLFGGTILEVGTDYHHQKYFNDINNFNIVGGFAMTEMGHGSNVRQIETTSTYDLTTKEFVINSPSLSSTKFWIGNVSMFGTHVVLFTKLIFQGQDKGVHVIIVPLRDPVTMEVYKGIQLGDCGHKVGWNGIDNAWIRFTNYRVPRENLLNRFATITEDGQYLTNISSPNKLFQITISQLVFGRLLYIFGPTIFLAIGLKTAIRYAFSRRQFGEKGKPEELIIDYPTHNRVLLPMLATNMVFEFSRNWIIDNLQESSRSDEKREEYHSIVSGVKAMVCEFTIQSVSKLRVFCGGNGVSSYNYFGAMRNDLDVFQTAEGDGAVLYQQLSKFLLSEYKKWYKKQGMTGYIMKEVQTFLTTSNPIHTHYRSMPYLLSNEFHHHAFLFRFEKTRSIVIDHLNQCKGKGLSFLQSWNASLIQVVDLAKTYTHLFILENAQRTIQKVTDPITRHVLNDIVRLYALYNIEQDVGFYRNWNYLSSGKALAISEAVGELCNTLKPYALSILDSHKFHEDSLNIPLAKKDLDYVKHMADRVGIPYSSL

Solvent-accessible surface area (backbone atoms only — not comparable to full-atom values): 65420 Å² total; per-residue (Å²): 130,80,75,78,73,69,82,73,64,58,38,66,60,50,31,42,63,60,38,50,73,48,53,87,36,47,64,57,21,53,51,51,43,48,53,39,54,74,66,68,59,63,55,60,89,60,89,65,54,34,46,72,60,35,25,51,54,26,51,53,51,40,51,56,56,35,68,70,60,77,64,48,51,63,27,66,74,78,38,40,62,58,48,50,31,50,55,56,40,42,60,49,42,40,44,68,33,30,53,51,48,49,44,38,30,37,44,53,22,39,35,43,45,64,65,38,21,46,70,70,52,47,71,69,41,45,68,38,50,34,59,59,60,43,34,31,12,50,38,59,33,21,69,57,24,57,90,47,58,90,67,50,57,24,34,29,36,53,38,79,87,79,47,25,29,39,27,32,33,83,45,78,44,22,24,29,38,71,19,41,40,32,40,81,66,25,20,33,28,43,33,50,27,30,31,30,52,90,87,37,79,62,35,62,45,47,30,58,42,77,48,26,43,68,84,79,62,46,67,42,84,40,55,49,71,37,47,60,67,65,40,51,36,52,44,28,39,34,26,11,30,42,41,34,49,73,26,74,42,58,58,84,35,46,41,36,62,67,43,40,66,46,96,91,65,46,81,48,59,90,57,93,41,45,67,55,44,38,51,56,59,57,65,61,62,55,71,64,59,57,53,43,39,51,54,43,53,50,52,42,49,54,44,48,40,25,40,51,37,35,25,74,47,43,49,55,58,66,55,86,96,48,75,52,34,48,44,46,72,34,51,74,40,31,65,51,52,43,45,50,53,25,42,52,52,33,50,36,41,37,51,36,52,51,63,66,41,51,72,62,21,73,77,40,70,67,43,32,50,52,48,52,26,52,49,30,26,47,27,34,50,48,33,56,50,33,48,54,46,37,54,50,40,22,58,77,40,42,73,61,24,42,27,40,62,56,37,35,46,60,51,44,30,38,42,53,51,51,36,39,54,97,52,33,49,82,55,25,16,43,51,24,28,52,52,54,52,52,52,46,50,54,46,37,72,73,46,35,70,61,43,52,51,50,53,51,48,52,52,50,50,48,42,68,29,52,68,65,15,51,58,59,51,66,71,53,72,63,29,68,64,52,47,52,50,54,38,49,48,52,26,52,53,37,46,50,50,39,53,51,50,39,50,52,31,43,72,73,67,41,52,69,68,57,21,48,47,74,37,37,59,46,35,39,49,33,19,50,34,43,39,53,37,52,33,51,52,40,35,56,56,54,49,73,71,49,79,55,64,65,50,34,52,54,50,50,50,31,53,42,33,34,46,43,46,50,50,57,74,43,37,34,60,35,42,53,65,43,38,39,35,48,68,28,53,54,46,46,54,51,49,39,54,51,44,34,62,67,44,54,81,42,46,64,50,60,48,58,26,53,81,67,43,80,70,55,66,60,35,33,41,47,43,90,83,41,52,39,64,60,37,46,32,57,73,42,63,54,78,78,70,82,121,130,78,75,75,72,67,79,73,66,57,39,68,61,50,32,43,63,62,40,48,74,48,54,90,36,47,65,57,22,53,50,52,43,48,52,37,55,75,65,68,58,63,55,61,86,60,90,65,54,34,45,70,59,34,24,51,52,26,52,52,53,41,52,55,55,34,68,69,60,78,64,49,52,63,29,65,75,78,38,41,62,58,48,49,30,50,53,57,41,42,60,48,41,40,44,67,34,30,54,50,47,49,43,38,30,38,44,53,21,39,35,44,45,65,67,38,22,45,69,70,52,47,70,68,42,47,67,39,51,33,58,60,60,43,34,31,11,50,38,60,35,22,68,57,24,57,90,46,59,89,65,50,58,25,33,30,37,55,37,78,87,79,47,24,29,38,27,32,32,83,44,78,45,23,24,28,40,72,20,43,39,32,41,81,66,24,18,31,28,42,33,51,28,31,32,29,52,92,86,35,78,61,36,63,43,46,32,57,41,77,47,26,42,69,83,80,62,47,67,41,85,40,54,48,71,36,48,60,66,65,42,51,36,52,43,28,40,33,27,12,30,42,41,35,49,72,26,74,43,57,57,83,35,45,41,38,62,67,42,40,68,46,95,90,65,46,82,47,59,89,57,92,41,45,67,54,45,37,51,56,58,57,65,63,62,54,70,64,59,56,53,42,42,52,53,42,53,51,53,43,49,53,44,48,40,25,40,51,36,35,24,74,46,43,50,56,58,64,56,86,95,49,75,51,34,48,43,45,75,34,52,75,40,32,65,52,52,44,46,50,53,26,42,52,51,33,49,36,40,39,51,36,51,53,62,67,40,51,71,63,21,72,76,39,71,67,44,32,50,53,50,53,26,50,50,30,26,48,28,33,49,48,32,57,51,33,48,55,46,36,54,49,40,22,58,77,40,42,74,60,25,41,28,41,61,57,37,34,47,59,51,45,31,39,42,52,49,50,36,39,52,96,52,32,49,82,55,24,16,44,51,23,28,53,52,53,51,51,53,45,50,54,47,38,71,72,45,35,69,63,43,52,50,51,53,50,49,51,53,50,50,46,43,67,29,55,69,64,16,51,57,60,52,65,72,53,72,62,30,67,64,52,48,52,50,52,36,49,47,53,27,53,51,36,47,50,50,39,53,51,50,38,50,54,32,42,70,73,68,42,52,69,68,56,19,48,48,74,38,38,59,47,34,40,48,34,19,50,36,43,38,54,36,52,34,51,53,40,34,57,56,54,50,71,71,49,79,56,64,67,50,35,52,54,50,49,51,32,52,42,34,33,45,46,45,50,50,56,73,42,36,35,59,35,42,53,66,43,38,37,33,49,69,27,53,53,45,45,53,50,49,38,53,49,44,36,62,66,43,54,81,41,47,64,49,60,47,57,26,53,80,68,43,80,71,55,64,60,34,35,41,47,43,88,85,42,52,39,66,60,39,44,32,58,72,43,64,55,79,78,69,81,122

pLDDT: mean 92.49, std 9.38, range [20.53, 98.88]

InterPro domains:
  IPR002655 Acyl-CoA oxidase, C-terminal [PF01756] (494-625)
  IPR006091 Acyl-CoA dehydrogenase/oxidase, middle domain [PF02770] (137-246)
  IPR009100 Acyl-CoA dehydrogenase/oxidase, N-terminal and middle domain superfamily [SSF56645] (50-258)
  IPR012258 Acyl-CoA oxidase [PIRSF000168] (6-631)
  IPR012258 Acyl-CoA oxidase [PTHR10909] (29-634)
  IPR036250 Acyl-CoA dehydrogenase-like, C-terminal [SSF47203] (278-451)
  IPR036250 Acyl-CoA dehydrogenase-like, C-terminal [SSF47203] (471-635)
  IPR046373 Acyl-CoA oxidase/dehydrogenase, middle domain superfamily [G3DSA:2.40.110.10] (136-273)
  IPR055060 Acyl-CoA oxidase, C-alpha1 domain [PF22924] (284-437)